Protein AF-0000000086226314 (afdb_homodimer)

Organism: Solanum pennellii (NCBI:txid28526)

Secondary structure (DSSP, 8-state):
---HHHHHHHHHHTHHHHHHHHHHHHHHHHHHHGGGGTT---HHHHHHHHHHHHHHHHHHHHHHHHHHHHHHH-GGGHHHHHHHHHHHHHHHT--TT-S-SSHHHHHTHHHHHHHHHHHHHHHHHHHHHHTTS--TTHHHHHHHHHHHHHHHHHHHHHHHHT-IIIIITT--HHHHHHHHHHHTS-GGGGSSS---HHHHHHHHHHHHHHHGGGGGTPPPBHHHHHHHHHHHTT--HHHHHHHHHHHHHHHHHHHHSSGGGGGSHHHHHHHHHHHHHHHHHHHHHHHHHHH--S----HHHHHHHHHHHHHHHHHHHHHHHHHHT-HHHHHHHHHTTTTSHHHHHHHHHHHTT----HHHHS---EEEE--HHHHHHSPPPHHHHHHHHHTT-HHHHHHHHH-EEEE--HHHHHHHHHHHHHHHHSTT--HHHHHHHHHHHHHSS---S---HHHHHHHHHHHHHHHHHH-------SHHHHHHHHHHHHHHHHHHHHHHHHHH-TTTS----HHHHHHHHHHHHHHHTT-TT--HHHHHHHHHHHHHTT-S-TTSHHHHHHHHHHHHHH-HHHHH-HHHHHHHHHHHHHHHHHHHHHHS-HHHHHHTTTTT-HHHHHHHHHHHHHTSS-----B----HHHHHHH--/---HHHHHHHHHHTHHHHHHHHHHHHHHHHHHHGGGGTT---HHHHHHHHHHHHHHHHHHHHHHHHHHHHHHH-GGGHHHHHHHHHHHHHHHT--TT-S-SSHHHHHTHHHHHHHHHHHHHHHHHHHHHHTTS--TTHHHHHHHHHHHHHHHHHHHHHHHHT-IIIIITT--THHHHHHHHHHSS-GGGGSSS---HHHHHHHHHHHHHHHGGGGGTPPPBHHHHHHHHHHHTT--HHHHHHHHHHHHHHHHHHHHSSGGGGGSHHHHHHHHHHHHHHHHHHHHHHHHHHH--S----HHHHHHHHHHHHHHHHHHHHHHHHHHT-HHHHHHHHHTTTTSHHHHHHHHHHHTT----HHHHS---EEEE--HHHHHHTPPPHHHHHHHHHTT-HHHHHHHHH-EEEE--HHHHHHHHHHHHHHHHSS---HHHHHHHHHHHHHHS---S---HHHHHHHHHHHHHHHHHH-------SHHHHHHHHHHHHHHHHHHHHHHHHHH-TTTS----HHHHHHHHHHHHHHHTT-TT--HHHHHHHHHHHHHTT-S-TTSHHHHHHHHHHHHHH-HHHHS-HHHHHHHHHHHHHHHHHHHHHHS-HHHHHHTTTTT-HHHHHHHHHHHHHTSS-----B---THHHHHHH--

Solvent-accessible surface area (backbone atoms only — not comparable to full-atom values): 67957 Å² total; per-residue (Å²): 125,83,47,69,63,52,51,50,51,47,43,66,73,41,42,68,59,51,49,51,52,48,43,52,48,35,50,53,50,36,58,68,45,39,66,44,47,60,65,45,84,53,54,69,60,45,51,52,43,50,49,31,55,53,42,37,55,47,40,30,56,52,50,42,54,49,44,54,56,42,48,73,74,42,67,91,50,22,48,58,44,27,37,48,30,20,48,30,39,33,46,55,18,55,44,58,62,52,67,31,92,48,63,52,50,17,64,41,28,64,57,55,46,48,51,47,52,50,49,50,53,50,34,48,48,38,45,58,58,22,60,78,44,95,48,87,54,53,64,30,28,52,30,35,36,52,37,9,51,49,36,34,47,48,39,44,49,27,24,39,54,32,7,64,84,62,30,44,61,55,74,51,76,69,52,57,55,50,50,55,57,51,63,66,49,74,78,67,85,68,72,90,60,87,71,51,72,65,54,42,39,46,50,18,47,55,51,39,65,71,40,50,34,41,58,58,66,42,55,44,43,50,66,58,49,51,51,44,40,56,70,50,55,85,53,58,62,68,50,55,52,50,26,26,46,43,34,51,44,34,52,47,32,42,54,24,20,41,46,55,37,54,66,34,69,67,45,37,53,50,50,56,51,38,66,48,26,52,58,49,20,48,50,47,46,52,49,48,64,70,65,43,85,83,66,85,71,57,64,68,59,53,51,49,52,48,48,52,51,52,46,48,52,49,52,50,52,50,49,49,56,54,41,63,51,31,62,47,36,50,37,34,27,57,78,46,37,85,79,41,76,53,22,52,52,47,52,49,37,59,71,63,59,60,82,73,55,58,77,75,49,46,71,53,58,43,40,41,29,29,50,72,66,61,48,28,52,64,53,70,57,67,70,57,47,48,54,32,51,72,66,67,40,46,69,61,51,46,50,59,70,57,44,43,79,37,71,65,48,69,65,57,51,49,48,53,39,50,51,47,45,50,37,52,72,43,80,59,50,44,67,60,49,49,51,42,42,44,46,44,58,46,54,67,42,80,61,80,74,90,60,54,72,54,54,42,52,54,30,49,34,52,27,49,54,36,44,57,52,68,60,63,74,70,87,56,88,49,78,66,43,55,54,38,48,49,38,48,51,49,34,46,51,48,37,20,24,50,48,30,40,47,71,76,37,45,64,43,36,68,56,56,67,62,60,58,54,50,48,50,44,50,49,44,22,63,74,34,58,91,47,73,82,54,50,71,51,52,47,39,50,48,51,50,51,42,46,72,71,58,77,47,56,79,88,36,58,63,36,50,19,44,54,51,42,51,45,49,65,63,37,61,83,36,53,73,37,56,55,60,44,37,49,51,53,31,52,45,47,52,44,50,51,52,49,43,28,48,69,28,47,45,57,36,42,66,62,24,42,71,67,60,36,40,53,46,38,37,52,33,45,39,27,44,62,59,65,58,41,48,85,38,55,57,53,78,72,79,59,64,66,63,56,57,59,68,75,95,125,83,47,70,64,52,50,50,52,46,42,68,73,39,43,69,59,51,49,51,52,48,44,52,48,34,47,52,50,37,58,68,45,40,67,44,49,61,65,44,82,52,55,69,60,45,51,51,44,50,49,31,54,53,43,37,55,47,42,30,55,52,50,40,52,52,42,53,56,41,49,74,72,42,68,91,49,20,50,60,45,29,37,49,29,19,48,28,40,34,46,54,17,54,45,58,62,52,66,31,90,47,61,51,49,16,63,42,27,66,59,54,48,49,51,46,52,51,47,49,52,50,33,48,46,38,44,58,59,24,60,79,45,95,48,88,56,53,66,31,28,51,30,36,36,52,37,9,50,50,36,35,48,47,40,43,51,28,25,41,54,31,8,66,83,62,29,42,62,50,70,64,79,66,50,58,54,48,52,55,56,53,63,64,49,73,78,67,84,67,71,88,59,87,71,50,73,64,54,42,38,45,51,18,48,56,50,37,66,70,39,50,34,41,55,58,65,41,57,46,45,52,66,58,48,52,51,46,41,57,70,50,56,84,54,59,62,69,50,55,52,51,26,26,45,41,33,50,44,34,52,47,31,40,53,23,20,41,47,55,37,55,65,33,69,66,43,38,54,50,49,56,50,40,66,48,27,53,58,49,20,49,51,47,47,53,50,48,62,71,66,43,84,82,66,86,73,57,65,68,58,52,51,49,51,49,47,52,51,52,47,48,51,49,50,51,50,50,48,49,54,56,40,63,51,30,63,47,36,48,35,35,27,55,78,46,39,85,80,42,78,54,21,54,50,48,52,49,37,58,71,62,59,59,82,74,56,57,76,76,48,45,71,53,57,43,40,40,31,30,52,70,65,60,48,28,52,64,54,69,56,67,71,58,46,48,53,31,51,71,64,67,41,45,69,61,50,46,49,59,70,58,44,43,78,40,71,63,47,68,64,55,52,48,48,53,40,49,51,48,43,50,39,54,72,44,80,61,51,47,67,60,48,51,52,41,42,45,47,44,55,46,54,67,41,80,60,80,72,90,60,53,74,56,54,42,52,53,29,49,36,51,27,50,52,35,42,59,51,67,60,62,77,71,86,54,90,49,78,67,42,54,56,38,50,50,37,48,51,49,34,46,51,46,36,18,28,51,48,31,40,46,70,76,36,43,63,43,33,71,54,59,66,62,52,56,55,49,49,49,44,49,49,46,22,64,73,35,57,92,47,72,82,52,52,71,50,52,46,40,50,49,52,52,51,41,47,72,71,59,77,48,56,79,88,37,57,64,37,52,20,46,53,51,42,50,44,47,64,63,37,60,82,34,52,75,37,55,56,60,45,39,49,51,51,32,51,46,48,51,47,50,52,52,48,42,30,47,68,28,46,45,56,35,42,65,62,24,42,73,67,59,34,40,53,46,37,38,51,32,45,40,27,46,63,60,65,58,42,49,85,37,55,57,53,76,71,79,59,65,64,63,57,59,58,66,75,96

Radius of gyration: 33.43 Å; Cα contacts (8 Å, |Δi|>4): 1494; chains: 2; bounding box: 96×109×94 Å

InterPro domains:
  IPR007658 Protein of unknown function DUF594 [PF04578] (577-627)
  IPR025315 Domain of unknown function DUF4220 [PF13968] (50-375)

Structure (mmCIF, N/CA/C/O backbone):
data_AF-0000000086226314-model_v1
#
loop_
_entity.id
_entity.type
_entity.pdbx_description
1 polymer 'Uncharacterized protein LOC107011113'
#
loop_
_atom_site.group_PDB
_atom_site.id
_atom_site.type_symbol
_atom_site.label_atom_id
_atom_site.label_alt_id
_atom_site.label_comp_id
_atom_site.label_asym_id
_atom_site.label_entity_id
_atom_site.label_seq_id
_atom_site.pdbx_PDB_ins_code
_atom_site.Cartn_x
_atom_site.Cartn_y
_atom_site.Cartn_z
_atom_site.occupancy
_atom_site.B_iso_or_equiv
_atom_site.auth_seq_id
_atom_site.auth_comp_id
_atom_site.auth_asym_id
_atom_site.auth_atom_id
_atom_site.pdbx_PDB_model_num
ATOM 1 N N . MET A 1 1 ? 26.391 -35.281 -29.25 1 35.72 1 MET A N 1
ATOM 2 C CA . MET A 1 1 ? 25.438 -34.156 -29.281 1 35.72 1 MET A CA 1
ATOM 3 C C . MET A 1 1 ? 24.062 -34.594 -28.797 1 35.72 1 MET A C 1
ATOM 5 O O . MET A 1 1 ? 23.469 -35.531 -29.375 1 35.72 1 MET A O 1
ATOM 9 N N . MET A 1 2 ? 23.906 -34.531 -27.547 1 51.34 2 MET A N 1
ATOM 10 C CA . MET A 1 2 ? 22.625 -35.031 -27.031 1 51.34 2 MET A CA 1
ATOM 11 C C . MET A 1 2 ? 21.469 -34.438 -27.812 1 51.34 2 MET A C 1
ATOM 13 O O . MET A 1 2 ? 21.406 -33.219 -28.031 1 51.34 2 MET A O 1
ATOM 17 N N . SER A 1 3 ? 20.891 -35.094 -28.641 1 56.91 3 SER A N 1
ATOM 18 C CA . SER A 1 3 ? 19.781 -34.719 -29.516 1 56.91 3 SER A CA 1
ATOM 19 C C . SER A 1 3 ? 18.734 -33.938 -28.734 1 56.91 3 SER A C 1
ATOM 21 O O . SER A 1 3 ? 18.594 -34.094 -27.531 1 56.91 3 SER A O 1
ATOM 23 N N . ILE A 1 4 ? 18.344 -32.812 -29.266 1 61.28 4 ILE A N 1
ATOM 24 C CA . ILE A 1 4 ? 17.266 -31.938 -28.766 1 61.28 4 ILE A CA 1
ATOM 25 C C . ILE A 1 4 ? 16.125 -32.781 -28.234 1 61.28 4 ILE A C 1
ATOM 27 O O . ILE A 1 4 ? 15.531 -32.469 -27.203 1 61.28 4 ILE A O 1
ATOM 31 N N . ASN A 1 5 ? 15.984 -33.875 -28.844 1 64.25 5 ASN A N 1
ATOM 32 C CA . ASN A 1 5 ? 14.922 -34.781 -28.391 1 64.25 5 ASN A CA 1
ATOM 33 C C . ASN A 1 5 ? 15.258 -35.406 -27.047 1 64.25 5 ASN A C 1
ATOM 35 O O . ASN A 1 5 ? 14.375 -35.625 -26.219 1 64.25 5 ASN A O 1
ATOM 39 N N . HIS A 1 6 ? 16.516 -35.625 -26.844 1 65.44 6 HIS A N 1
ATOM 40 C CA . HIS A 1 6 ? 16.922 -36.219 -25.578 1 65.44 6 HIS A CA 1
ATOM 41 C C . HIS A 1 6 ? 16.812 -35.188 -24.453 1 65.44 6 HIS A C 1
ATOM 43 O O . HIS A 1 6 ? 16.422 -35.531 -23.328 1 65.44 6 HIS A O 1
ATOM 49 N N . ILE A 1 7 ? 17.016 -34.031 -24.828 1 63.75 7 ILE A N 1
ATOM 50 C CA . ILE A 1 7 ? 16.922 -32.969 -23.844 1 63.75 7 ILE A CA 1
ATOM 51 C C . ILE A 1 7 ? 15.461 -32.719 -23.484 1 63.75 7 ILE A C 1
ATOM 53 O O . ILE A 1 7 ? 15.125 -32.531 -22.312 1 63.75 7 ILE A O 1
ATOM 57 N N . LYS A 1 8 ? 14.773 -32.75 -24.484 1 68.12 8 LYS A N 1
ATOM 58 C CA . LYS A 1 8 ? 13.344 -32.594 -24.25 1 68.12 8 LYS A CA 1
ATOM 59 C C . LYS A 1 8 ? 12.789 -33.719 -23.422 1 68.12 8 LYS A C 1
ATOM 61 O O . LYS A 1 8 ? 11.977 -33.5 -22.516 1 68.12 8 LYS A O 1
ATOM 66 N N . ALA A 1 9 ? 13.211 -34.906 -23.75 1 68.88 9 ALA A N 1
ATOM 67 C CA . ALA A 1 9 ? 12.75 -36.062 -23 1 68.88 9 ALA A CA 1
ATOM 68 C C . ALA A 1 9 ? 13.234 -36.031 -21.562 1 68.88 9 ALA A C 1
ATOM 70 O O . ALA A 1 9 ? 12.484 -36.344 -20.641 1 68.88 9 ALA A O 1
ATOM 71 N N . ALA A 1 10 ? 14.43 -35.562 -21.453 1 68.25 10 ALA A N 1
ATOM 72 C CA . ALA A 1 10 ? 14.984 -35.438 -20.109 1 68.25 10 ALA A CA 1
ATOM 73 C C . ALA A 1 10 ? 14.266 -34.344 -19.328 1 68.25 10 ALA A C 1
ATOM 75 O O . ALA A 1 10 ? 14 -34.5 -18.141 1 68.25 10 ALA A O 1
ATOM 76 N N . TRP A 1 11 ? 13.922 -33.344 -20.016 1 68.88 11 TRP A N 1
ATOM 77 C CA . TRP A 1 11 ? 13.227 -32.219 -19.375 1 68.88 11 TRP A CA 1
ATOM 78 C C . TRP A 1 11 ? 11.836 -32.656 -18.906 1 68.88 11 TRP A C 1
ATOM 80 O O . TRP A 1 11 ? 11.406 -32.312 -17.812 1 68.88 11 TRP A O 1
ATOM 90 N N . ILE A 1 12 ? 11.281 -33.406 -19.688 1 68.44 12 ILE A N 1
ATOM 91 C CA . ILE A 1 12 ? 9.93 -33.875 -19.359 1 68.44 12 ILE A CA 1
ATOM 92 C C . ILE A 1 12 ? 9.992 -34.844 -18.188 1 68.44 12 ILE A C 1
ATOM 94 O O . ILE A 1 12 ? 9.141 -34.812 -17.281 1 68.44 12 ILE A O 1
ATOM 98 N N . ALA A 1 13 ? 11.078 -35.625 -18.188 1 71.06 13 ALA A N 1
ATOM 99 C CA . ALA A 1 13 ? 11.18 -36.656 -17.156 1 71.06 13 ALA A CA 1
ATOM 100 C C . ALA A 1 13 ? 11.578 -36.031 -15.82 1 71.06 13 ALA A C 1
ATOM 102 O O . ALA A 1 13 ? 11.133 -36.5 -14.766 1 71.06 13 ALA A O 1
ATOM 103 N N . TYR A 1 14 ? 12.352 -34.906 -15.883 1 79.25 14 TYR A N 1
ATOM 104 C CA . TYR A 1 14 ? 12.898 -34.344 -14.648 1 79.25 14 TYR A CA 1
ATOM 105 C C . TYR A 1 14 ? 12.43 -32.906 -14.445 1 79.25 14 TYR A C 1
ATOM 107 O O . TYR A 1 14 ? 13.18 -32.062 -13.945 1 79.25 14 TYR A O 1
ATOM 115 N N . ASN A 1 15 ? 11.211 -32.656 -14.891 1 83.44 15 ASN A N 1
ATOM 116 C CA . ASN A 1 15 ? 10.68 -31.297 -14.844 1 83.44 15 ASN A CA 1
ATOM 117 C C . ASN A 1 15 ? 10.461 -30.828 -13.406 1 83.44 15 ASN A C 1
ATOM 119 O O . ASN A 1 15 ? 10.945 -29.75 -13.016 1 83.44 15 ASN A O 1
ATOM 123 N N . VAL A 1 16 ? 9.875 -31.688 -12.617 1 87.62 16 VAL A N 1
ATOM 124 C CA . VAL A 1 16 ? 9.594 -31.312 -11.234 1 87.62 16 VAL A CA 1
ATOM 125 C C . VAL A 1 16 ? 10.906 -31.156 -10.469 1 87.62 16 VAL A C 1
ATOM 127 O O . VAL A 1 16 ? 11.07 -30.188 -9.719 1 87.62 16 VAL A O 1
ATOM 130 N N . GLN A 1 17 ? 11.844 -32.031 -10.773 1 92.25 17 GLN A N 1
ATOM 131 C CA . GLN A 1 17 ? 13.133 -32 -10.086 1 92.25 17 GLN A CA 1
ATOM 132 C C . GLN A 1 17 ? 13.914 -30.734 -10.422 1 92.25 17 GLN A C 1
ATOM 134 O O . GLN A 1 17 ? 14.477 -30.094 -9.531 1 92.25 17 GLN A O 1
ATOM 139 N N . SER A 1 18 ? 13.883 -30.406 -11.641 1 90.06 18 SER A N 1
ATOM 140 C CA . SER A 1 18 ? 14.609 -29.203 -12.062 1 90.06 18 SER A CA 1
ATOM 141 C C . SER A 1 18 ? 14.016 -27.953 -11.438 1 90.06 18 SER A C 1
ATOM 143 O O . SER A 1 18 ? 14.75 -27.047 -11.016 1 90.06 18 SER A O 1
ATOM 145 N N . PHE A 1 19 ? 12.789 -27.906 -11.32 1 91.56 19 PHE A N 1
ATOM 146 C CA . PHE A 1 19 ? 12.141 -26.734 -10.75 1 91.56 19 PHE A CA 1
ATOM 147 C C . PHE A 1 19 ? 12.352 -26.672 -9.242 1 91.56 19 PHE A C 1
ATOM 149 O O . PHE A 1 19 ? 12.453 -25.594 -8.656 1 91.56 19 PHE A O 1
ATOM 156 N N . CYS A 1 20 ? 12.43 -27.828 -8.633 1 94.5 20 CYS A N 1
ATOM 157 C CA . CYS A 1 20 ? 12.719 -27.859 -7.199 1 94.5 20 CYS A CA 1
ATOM 158 C C . CYS A 1 20 ? 14.109 -27.297 -6.918 1 94.5 20 CYS A C 1
ATOM 160 O O . CYS A 1 20 ? 14.289 -26.516 -5.977 1 94.5 20 CYS A O 1
ATOM 162 N N . ILE A 1 21 ? 15.016 -27.641 -7.789 1 94.12 21 ILE A N 1
ATOM 163 C CA . ILE A 1 21 ? 16.375 -27.125 -7.645 1 94.12 21 ILE A CA 1
ATOM 164 C C . ILE A 1 21 ? 16.375 -25.609 -7.879 1 94.12 21 ILE A C 1
ATOM 166 O O . ILE A 1 21 ? 17.062 -24.859 -7.168 1 94.12 21 ILE A O 1
ATOM 170 N N . LEU A 1 22 ? 15.617 -25.219 -8.828 1 92.75 22 LEU A N 1
ATOM 171 C CA . LEU A 1 22 ? 15.516 -23.781 -9.117 1 92.75 22 LEU A CA 1
ATOM 172 C C . LEU A 1 22 ? 14.93 -23.031 -7.934 1 92.75 22 LEU A C 1
ATOM 174 O O . LEU A 1 22 ? 15.406 -21.938 -7.594 1 92.75 22 LEU A O 1
ATOM 178 N N . SER A 1 23 ? 13.961 -23.578 -7.402 1 95.06 23 SER A N 1
ATOM 179 C CA . SER A 1 23 ? 13.359 -22.938 -6.238 1 95.06 23 SER A CA 1
ATOM 180 C C . SER A 1 23 ? 14.367 -22.797 -5.098 1 95.06 23 SER A C 1
ATOM 182 O O . SER A 1 23 ? 14.445 -21.75 -4.453 1 95.06 23 SER A O 1
ATOM 184 N N . LEU A 1 24 ? 15.125 -23.859 -4.855 1 95.88 24 LEU A N 1
ATOM 185 C CA . LEU A 1 24 ? 16.156 -23.797 -3.828 1 95.88 24 LEU A CA 1
ATOM 186 C C . LEU A 1 24 ? 17.188 -22.734 -4.156 1 95.88 24 LEU A C 1
ATOM 188 O O . LEU A 1 24 ? 17.625 -22 -3.27 1 95.88 24 LEU A O 1
ATOM 192 N N . PHE A 1 25 ? 17.469 -22.641 -5.363 1 95.19 25 PHE A N 1
ATOM 193 C CA . PHE A 1 25 ? 18.453 -21.656 -5.809 1 95.19 25 PHE A CA 1
ATOM 194 C C . PHE A 1 25 ? 17.922 -20.25 -5.586 1 95.19 25 PHE A C 1
ATOM 196 O O . PHE A 1 25 ? 18.672 -19.375 -5.129 1 95.19 25 PHE A O 1
ATOM 203 N N . ILE A 1 26 ? 16.75 -20.031 -5.871 1 94.5 26 ILE A N 1
ATOM 204 C CA . ILE A 1 26 ? 16.141 -18.719 -5.703 1 94.5 26 ILE A CA 1
ATOM 205 C C . ILE A 1 26 ? 16.141 -18.344 -4.223 1 94.5 26 ILE A C 1
ATOM 207 O O . ILE A 1 26 ? 16.438 -17.188 -3.867 1 94.5 26 ILE A O 1
ATOM 211 N N . GLN A 1 27 ? 15.844 -19.281 -3.408 1 94.38 27 GLN A N 1
ATOM 212 C CA . GLN A 1 27 ? 15.852 -19.031 -1.972 1 94.38 27 GLN A CA 1
ATOM 213 C C . GLN A 1 27 ? 17.25 -18.656 -1.481 1 94.38 27 GLN A C 1
ATOM 215 O O . GLN A 1 27 ? 17.406 -17.75 -0.667 1 94.38 27 GLN A O 1
ATOM 220 N N . ALA A 1 28 ? 18.172 -19.344 -1.977 1 93.31 28 ALA A N 1
ATOM 221 C CA . ALA A 1 28 ? 19.562 -19.062 -1.597 1 93.31 28 ALA A CA 1
ATOM 222 C C . ALA A 1 28 ? 20 -17.688 -2.084 1 93.31 28 ALA A C 1
ATOM 224 O O . ALA A 1 28 ? 20.641 -16.938 -1.345 1 93.31 28 ALA A O 1
ATOM 225 N N . LEU A 1 29 ? 19.625 -17.406 -3.275 1 92.19 29 LEU A N 1
ATOM 226 C CA . LEU A 1 29 ? 19.969 -16.109 -3.85 1 92.19 29 LEU A CA 1
ATOM 227 C C . LEU A 1 29 ? 19.328 -14.977 -3.047 1 92.19 29 LEU A C 1
ATOM 229 O O . LEU A 1 29 ? 19.984 -13.969 -2.766 1 92.19 29 LEU A O 1
ATOM 233 N N . LEU A 1 30 ? 18.141 -15.125 -2.699 1 91.69 30 LEU A N 1
ATOM 234 C CA . LEU A 1 30 ? 17.438 -14.094 -1.934 1 91.69 30 LEU A CA 1
ATOM 235 C C . LEU A 1 30 ? 18.078 -13.914 -0.56 1 91.69 30 LEU A C 1
ATOM 237 O O . LEU A 1 30 ? 18.234 -12.781 -0.092 1 91.69 30 LEU A O 1
ATOM 241 N N . LEU A 1 31 ? 18.453 -14.945 0.063 1 90.31 31 LEU A N 1
ATOM 242 C CA . LEU A 1 31 ? 19.094 -14.883 1.375 1 90.31 31 LEU A CA 1
ATOM 243 C C . LEU A 1 31 ? 20.406 -14.125 1.308 1 90.31 31 LEU A C 1
ATOM 245 O O . LEU A 1 31 ? 20.719 -13.336 2.199 1 90.31 31 LEU A O 1
ATOM 249 N N . LEU A 1 32 ? 21.094 -14.281 0.248 1 86.19 32 LEU A N 1
ATOM 250 C CA . LEU A 1 32 ? 22.406 -13.68 0.12 1 86.19 32 LEU A CA 1
ATOM 251 C C . LEU A 1 32 ? 22.312 -12.227 -0.327 1 86.19 32 LEU A C 1
ATOM 253 O O . LEU A 1 32 ? 23.109 -11.383 0.097 1 86.19 32 LEU A O 1
ATOM 257 N N . LEU A 1 33 ? 21.281 -11.93 -1.077 1 86.19 33 LEU A N 1
ATOM 258 C CA . LEU A 1 33 ? 21.219 -10.609 -1.691 1 86.19 33 LEU A CA 1
ATOM 259 C C . LEU A 1 33 ? 20.359 -9.664 -0.86 1 86.19 33 LEU A C 1
ATOM 261 O O . LEU A 1 33 ? 20.531 -8.445 -0.916 1 86.19 33 LEU A O 1
ATOM 265 N N . ALA A 1 34 ? 19.484 -10.102 -0.115 1 85.69 34 ALA A N 1
ATOM 266 C CA . ALA A 1 34 ? 18.5 -9.281 0.586 1 85.69 34 ALA A CA 1
ATOM 267 C C . ALA A 1 34 ? 19.172 -8.297 1.534 1 85.69 34 ALA A C 1
ATOM 269 O O . ALA A 1 34 ? 18.781 -7.133 1.614 1 85.69 34 ALA A O 1
ATOM 270 N N . PRO A 1 35 ? 20.266 -8.672 2.189 1 79 35 PRO A N 1
ATOM 271 C CA . PRO A 1 35 ? 20.891 -7.734 3.125 1 79 35 PRO A CA 1
ATOM 272 C C . PRO A 1 35 ? 21.531 -6.547 2.422 1 79 35 PRO A C 1
ATOM 274 O O . PRO A 1 35 ? 21.797 -5.52 3.053 1 79 35 PRO A O 1
ATOM 277 N N . PHE A 1 36 ? 21.719 -6.648 1.149 1 78.75 36 PHE A N 1
ATOM 278 C CA . PHE A 1 36 ? 22.328 -5.555 0.403 1 78.75 36 PHE A CA 1
ATOM 279 C C . PHE A 1 36 ? 21.344 -4.406 0.219 1 78.75 36 PHE A C 1
ATOM 281 O O . PHE A 1 36 ? 21.75 -3.293 -0.136 1 78.75 36 PHE A O 1
ATOM 288 N N . ARG A 1 37 ? 20.188 -4.578 0.594 1 80.31 37 ARG A N 1
ATOM 289 C CA . ARG A 1 37 ? 19.188 -3.518 0.49 1 80.31 37 ARG A CA 1
ATOM 290 C C . ARG A 1 37 ? 19.5 -2.377 1.453 1 80.31 37 ARG A C 1
ATOM 292 O O . ARG A 1 37 ? 19.172 -1.22 1.181 1 80.31 37 ARG A O 1
ATOM 299 N N . LYS A 1 38 ? 20.172 -2.715 2.488 1 75.56 38 LYS A N 1
ATOM 300 C CA . LYS A 1 38 ? 20.516 -1.712 3.496 1 75.56 38 LYS A CA 1
ATOM 301 C C . LYS A 1 38 ? 21.797 -0.963 3.123 1 75.56 38 LYS A C 1
ATOM 303 O O . LYS A 1 38 ? 22.016 0.161 3.578 1 75.56 38 LYS A O 1
ATOM 308 N N . ARG A 1 39 ? 22.578 -1.625 2.299 1 69.5 39 ARG A N 1
ATOM 309 C CA . ARG A 1 39 ? 23.938 -1.115 2.139 1 69.5 39 ARG A CA 1
ATOM 310 C C . ARG A 1 39 ? 24.109 -0.445 0.78 1 69.5 39 ARG A C 1
ATOM 312 O O . ARG A 1 39 ? 25.016 0.377 0.599 1 69.5 39 ARG A O 1
ATOM 319 N N . THR A 1 40 ? 23.312 -1.017 -0.146 1 64.88 40 THR A N 1
ATOM 320 C CA . THR A 1 40 ? 23.594 -0.511 -1.484 1 64.88 40 THR A CA 1
ATOM 321 C C . THR A 1 40 ? 22.406 0.27 -2.029 1 64.88 40 THR A C 1
ATOM 323 O O . THR A 1 40 ? 21.25 -0.04 -1.709 1 64.88 40 THR A O 1
ATOM 326 N N . GLY A 1 41 ? 22.75 1.367 -2.568 1 66.69 41 GLY A N 1
ATOM 327 C CA . GLY A 1 41 ? 21.75 2.148 -3.27 1 66.69 41 GLY A CA 1
ATOM 328 C C . GLY A 1 41 ? 21.641 1.788 -4.738 1 66.69 41 GLY A C 1
ATOM 329 O O . GLY A 1 41 ? 20.969 2.484 -5.504 1 66.69 41 GLY A O 1
ATOM 330 N N . SER A 1 42 ? 22.312 0.64 -5.109 1 72.25 42 SER A N 1
ATOM 331 C CA . SER A 1 42 ? 22.266 0.297 -6.527 1 72.25 42 SER A CA 1
ATOM 332 C C . SER A 1 42 ? 20.875 -0.166 -6.938 1 72.25 42 SER A C 1
ATOM 334 O O . SER A 1 42 ? 20.359 -1.151 -6.406 1 72.25 42 SER A O 1
ATOM 336 N N . LYS A 1 43 ? 20.359 0.443 -7.902 1 76.81 43 LYS A N 1
ATOM 337 C CA . LYS A 1 43 ? 19 0.124 -8.352 1 76.81 43 LYS A CA 1
ATOM 338 C C . LYS A 1 43 ? 18.984 -1.18 -9.141 1 76.81 43 LYS A C 1
ATOM 340 O O . LYS A 1 43 ? 18 -1.92 -9.102 1 76.81 43 LYS A O 1
ATOM 345 N N . ILE A 1 44 ? 20.094 -1.424 -9.875 1 79.19 44 ILE A N 1
ATOM 346 C CA . ILE A 1 44 ? 20.125 -2.652 -10.656 1 79.19 44 ILE A CA 1
ATOM 347 C C . ILE A 1 44 ? 20.125 -3.861 -9.727 1 79.19 44 ILE A C 1
ATOM 349 O O . ILE A 1 44 ? 19.422 -4.84 -9.969 1 79.19 44 ILE A O 1
ATOM 353 N N . LEU A 1 45 ? 20.891 -3.736 -8.711 1 82.56 45 LEU A N 1
ATOM 354 C CA . LEU A 1 45 ? 20.891 -4.82 -7.738 1 82.56 45 LEU A CA 1
ATOM 355 C C . LEU A 1 45 ? 19.531 -4.969 -7.078 1 82.56 45 LEU A C 1
ATOM 357 O O . LEU A 1 45 ? 19.078 -6.09 -6.824 1 82.56 45 LEU A O 1
ATOM 361 N N . MET A 1 46 ? 18.859 -3.92 -6.98 1 85 46 MET A N 1
ATOM 362 C CA . MET A 1 46 ? 17.547 -3.955 -6.332 1 85 46 MET A CA 1
ATOM 363 C C . MET A 1 46 ? 16.516 -4.621 -7.23 1 85 46 MET A C 1
ATOM 365 O O . MET A 1 46 ? 15.609 -5.297 -6.742 1 85 46 MET A O 1
ATOM 369 N N . VAL A 1 47 ? 16.719 -4.449 -8.5 1 85 47 VAL A N 1
ATOM 370 C CA . VAL A 1 47 ? 15.82 -5.113 -9.438 1 85 47 VAL A CA 1
ATOM 371 C C . VAL A 1 47 ? 16.031 -6.625 -9.359 1 85 47 VAL A C 1
ATOM 373 O O . VAL A 1 47 ? 15.062 -7.395 -9.398 1 85 47 VAL A O 1
ATOM 376 N N . PHE A 1 48 ? 17.234 -6.992 -9.18 1 87.12 48 PHE A N 1
ATOM 377 C CA . PHE A 1 48 ? 17.531 -8.414 -9.062 1 87.12 48 PHE A CA 1
ATOM 378 C C . PHE A 1 48 ? 16.969 -8.984 -7.766 1 87.12 48 PHE A C 1
ATOM 380 O O . PHE A 1 48 ? 16.391 -10.07 -7.754 1 87.12 48 PHE A O 1
ATOM 387 N N . VAL A 1 49 ? 17.141 -8.25 -6.742 1 89.44 49 VAL A N 1
ATOM 388 C CA . VAL A 1 49 ? 16.625 -8.703 -5.457 1 89.44 49 VAL A CA 1
ATOM 389 C C . VAL A 1 49 ? 15.102 -8.773 -5.508 1 89.44 49 VAL A C 1
ATOM 391 O O . VAL A 1 49 ? 14.5 -9.734 -5.023 1 89.44 49 VAL A O 1
ATOM 394 N N . TRP A 1 50 ? 14.562 -7.824 -6.094 1 90.5 50 TRP A N 1
ATOM 395 C CA . TRP A 1 50 ? 13.109 -7.785 -6.227 1 90.5 50 TRP A CA 1
ATOM 396 C C . TRP A 1 50 ? 12.609 -8.961 -7.055 1 90.5 50 TRP A C 1
ATOM 398 O O . TRP A 1 50 ? 11.602 -9.594 -6.707 1 90.5 50 TRP A O 1
ATOM 408 N N . SER A 1 51 ? 13.336 -9.273 -8.125 1 88.81 51 SER A N 1
ATOM 409 C CA . SER A 1 51 ? 12.953 -10.406 -8.969 1 88.81 51 SER A CA 1
ATOM 410 C C . SER A 1 51 ? 13.055 -11.719 -8.195 1 88.81 51 SER A C 1
ATOM 412 O O . SER A 1 51 ? 12.188 -12.586 -8.32 1 88.81 51 SER A O 1
ATOM 414 N N . ALA A 1 52 ? 14.055 -11.828 -7.488 1 91.38 52 ALA A N 1
ATOM 415 C CA . ALA A 1 52 ? 14.211 -13.023 -6.664 1 91.38 52 ALA A CA 1
ATOM 416 C C . ALA A 1 52 ? 13.102 -13.117 -5.621 1 91.38 52 ALA A C 1
ATOM 418 O O . ALA A 1 52 ? 12.578 -14.195 -5.355 1 91.38 52 ALA A O 1
ATOM 419 N N . TYR A 1 53 ? 12.75 -12.023 -5.102 1 92.56 53 TYR A N 1
ATOM 420 C CA . TYR A 1 53 ? 11.68 -11.953 -4.113 1 92.56 53 TYR A CA 1
ATOM 421 C C . TYR A 1 53 ? 10.344 -12.383 -4.719 1 92.56 53 TYR A C 1
ATOM 423 O O . TYR A 1 53 ? 9.602 -13.148 -4.105 1 92.56 53 TYR A O 1
ATOM 431 N N . MET A 1 54 ? 10.094 -11.977 -5.883 1 91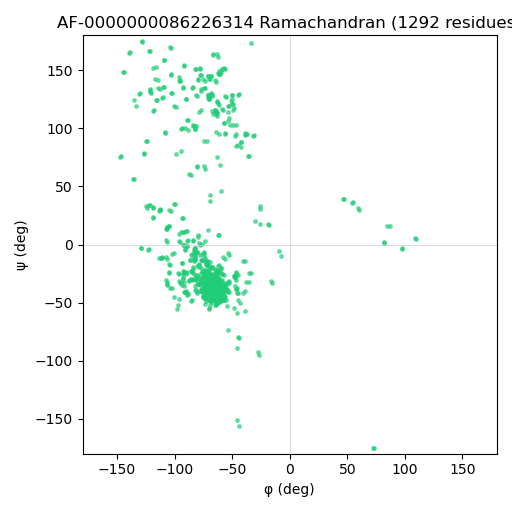.19 54 MET A N 1
ATOM 432 C CA . MET A 1 54 ? 8.852 -12.344 -6.562 1 91.19 54 MET A CA 1
ATOM 433 C C . MET A 1 54 ? 8.867 -13.812 -6.961 1 91.19 54 MET A C 1
ATOM 435 O O . MET A 1 54 ? 7.871 -14.516 -6.785 1 91.19 54 MET A O 1
ATOM 439 N N . ALA A 1 55 ? 9.977 -14.211 -7.398 1 90.69 55 ALA A N 1
ATOM 440 C CA . ALA A 1 55 ? 10.102 -15.594 -7.844 1 90.69 55 ALA A CA 1
ATOM 441 C C . ALA A 1 55 ? 10.008 -16.562 -6.664 1 90.69 55 ALA A C 1
ATOM 443 O O . ALA A 1 55 ? 9.547 -17.688 -6.816 1 90.69 55 ALA A O 1
ATOM 444 N N . ALA A 1 56 ? 10.43 -16.109 -5.586 1 92 56 ALA A N 1
ATOM 445 C CA . ALA A 1 56 ? 10.438 -16.969 -4.402 1 92 56 ALA A CA 1
ATOM 446 C C . ALA A 1 56 ? 9.023 -17.359 -3.996 1 92 56 ALA A C 1
ATOM 448 O O . ALA A 1 56 ? 8.812 -18.422 -3.416 1 92 56 ALA A O 1
ATOM 449 N N . ASP A 1 57 ? 8.055 -16.547 -4.254 1 88.75 57 ASP A N 1
ATOM 450 C CA . ASP A 1 57 ? 6.664 -16.875 -3.957 1 88.75 57 ASP A CA 1
ATOM 451 C C . ASP A 1 57 ? 6.016 -17.625 -5.117 1 88.75 57 ASP A C 1
ATOM 453 O O . ASP A 1 57 ? 5.219 -18.531 -4.898 1 88.75 57 ASP A O 1
ATOM 457 N N . TRP A 1 58 ? 6.438 -17.359 -6.242 1 87.44 58 TRP A N 1
ATOM 458 C CA . TRP A 1 58 ? 5.805 -17.922 -7.434 1 87.44 58 TRP A CA 1
ATOM 459 C C . TRP A 1 58 ? 6.309 -19.328 -7.699 1 87.44 58 TRP A C 1
ATOM 461 O O . TRP A 1 58 ? 5.535 -20.203 -8.094 1 87.44 58 TRP A O 1
ATOM 471 N N . ALA A 1 59 ? 7.527 -19.562 -7.496 1 90.19 59 ALA A N 1
ATOM 472 C CA . ALA A 1 59 ? 8.133 -20.844 -7.848 1 90.19 59 ALA A CA 1
ATOM 473 C C . ALA A 1 59 ? 7.52 -21.984 -7.043 1 90.19 59 ALA A C 1
ATOM 475 O O . ALA A 1 59 ? 7.047 -22.969 -7.613 1 90.19 59 ALA A O 1
ATOM 476 N N . PRO A 1 60 ? 7.453 -21.828 -5.754 1 93.69 60 PRO A N 1
ATOM 477 C CA . PRO A 1 60 ? 6.855 -22.938 -4.996 1 93.69 60 PRO A CA 1
ATOM 478 C C . PRO A 1 60 ? 5.402 -23.203 -5.391 1 93.69 60 PRO A C 1
ATOM 480 O O . PRO A 1 60 ? 4.98 -24.359 -5.461 1 93.69 60 PRO A O 1
ATOM 483 N N . ALA A 1 61 ? 4.688 -22.203 -5.602 1 88.94 61 ALA A N 1
ATOM 484 C CA . ALA A 1 61 ? 3.299 -22.391 -6.012 1 88.94 61 ALA A CA 1
ATOM 485 C C . ALA A 1 61 ? 3.215 -23.094 -7.363 1 88.94 61 ALA A C 1
ATOM 487 O O . ALA A 1 61 ? 2.385 -23.984 -7.559 1 88.94 61 ALA A O 1
ATOM 488 N N . PHE A 1 62 ? 4.066 -22.766 -8.227 1 87.25 62 PHE A N 1
ATOM 489 C CA . PHE A 1 62 ? 4.125 -23.375 -9.555 1 87.25 62 PHE A CA 1
ATOM 490 C C . PHE A 1 62 ? 4.496 -24.859 -9.453 1 87.25 62 PHE A C 1
ATOM 492 O O . PHE A 1 62 ? 3.861 -25.703 -10.086 1 87.25 62 PHE A O 1
ATOM 499 N N . ILE A 1 63 ? 5.438 -25.125 -8.703 1 92.06 63 ILE A N 1
ATOM 500 C CA . ILE A 1 63 ? 5.938 -26.484 -8.547 1 92.06 63 ILE A CA 1
ATOM 501 C C . ILE A 1 63 ? 4.883 -27.359 -7.867 1 92.06 63 ILE A C 1
ATOM 503 O O . ILE A 1 63 ? 4.684 -28.516 -8.242 1 92.06 63 ILE A O 1
ATOM 507 N N . LEU A 1 64 ? 4.27 -26.766 -6.852 1 92 64 LEU A N 1
ATOM 508 C CA . LEU A 1 64 ? 3.229 -27.5 -6.152 1 92 64 LEU A CA 1
ATOM 509 C C . LEU A 1 64 ? 2.105 -27.906 -7.105 1 92 64 LEU A C 1
ATOM 511 O O . LEU A 1 64 ? 1.594 -29.016 -7.039 1 92 64 LEU A O 1
ATOM 515 N N . ASN A 1 65 ? 1.81 -27.047 -7.941 1 85.31 65 ASN A N 1
ATOM 516 C CA . ASN A 1 65 ? 0.792 -27.359 -8.938 1 85.31 65 ASN A CA 1
ATOM 517 C C . ASN A 1 65 ? 1.255 -28.469 -9.891 1 85.31 65 ASN A C 1
ATOM 519 O O . ASN A 1 65 ? 0.464 -29.312 -10.281 1 85.31 65 ASN A O 1
ATOM 523 N N . LEU A 1 66 ? 2.467 -28.422 -10.227 1 86.19 66 LEU A N 1
ATOM 524 C CA . LEU A 1 66 ? 3.037 -29.484 -11.055 1 86.19 66 LEU A CA 1
ATOM 525 C C . LEU A 1 66 ? 2.986 -30.828 -10.336 1 86.19 66 LEU A C 1
ATOM 527 O O . LEU A 1 66 ? 2.637 -31.844 -10.938 1 86.19 66 LEU A O 1
ATOM 531 N N . ILE A 1 67 ? 3.271 -30.734 -9.094 1 90.25 67 ILE A N 1
ATOM 532 C CA . ILE A 1 67 ? 3.299 -31.953 -8.281 1 90.25 67 ILE A CA 1
ATOM 533 C C . ILE A 1 67 ? 1.891 -32.531 -8.172 1 90.25 67 ILE A C 1
ATOM 535 O O . ILE A 1 67 ? 1.7 -33.75 -8.258 1 90.25 67 ILE A O 1
ATOM 539 N N . ILE A 1 68 ? 0.939 -31.703 -7.969 1 85 68 ILE A N 1
ATOM 540 C CA . ILE A 1 68 ? -0.446 -32.156 -7.863 1 85 68 ILE A CA 1
ATOM 541 C C . ILE A 1 68 ? -0.851 -32.906 -9.133 1 85 68 ILE A C 1
ATOM 543 O O . ILE A 1 68 ? -1.465 -33.969 -9.07 1 85 68 ILE A O 1
ATOM 547 N N . ASN A 1 69 ? -0.417 -32.469 -10.211 1 79.88 69 ASN A N 1
ATOM 548 C CA . ASN A 1 69 ? -0.787 -33.062 -11.492 1 79.88 69 ASN A CA 1
ATOM 549 C C . ASN A 1 69 ? -0.047 -34.375 -11.734 1 79.88 69 ASN A C 1
ATOM 551 O O . ASN A 1 69 ? -0.632 -35.312 -12.227 1 79.88 69 ASN A O 1
ATOM 555 N N . TYR A 1 70 ? 1.185 -34.344 -11.375 1 80.88 70 TYR A N 1
ATOM 556 C CA . TYR A 1 70 ? 1.978 -35.562 -11.586 1 80.88 70 TYR A CA 1
ATOM 557 C C . TYR A 1 70 ? 1.568 -36.656 -10.617 1 80.88 70 TYR A C 1
ATOM 559 O O . TYR A 1 70 ? 1.641 -37.844 -10.945 1 80.88 70 TYR A O 1
ATOM 567 N N . SER A 1 71 ? 1.194 -36.281 -9.43 1 80.62 71 SER A N 1
ATOM 568 C CA . SER A 1 71 ? 0.796 -37.281 -8.422 1 80.62 71 SER A CA 1
ATOM 569 C C . SER A 1 71 ? -0.462 -38.031 -8.852 1 80.62 71 SER A C 1
ATOM 571 O O . SER A 1 71 ? -0.694 -39.156 -8.414 1 80.62 71 SER A O 1
ATOM 573 N N . LYS A 1 72 ? -1.181 -37.438 -9.719 1 74.81 72 LYS A N 1
ATOM 574 C CA . LYS A 1 72 ? -2.393 -38.094 -10.219 1 74.81 72 LYS A CA 1
ATOM 575 C C . LYS A 1 72 ? -2.068 -39.094 -11.312 1 74.81 72 LYS A C 1
ATOM 577 O O . LYS A 1 72 ? -2.797 -40.062 -11.492 1 74.81 72 LYS A O 1
ATOM 582 N N . THR A 1 73 ? -0.984 -38.844 -12.031 1 71.31 73 THR A N 1
ATOM 583 C CA . THR A 1 73 ? -0.671 -39.688 -13.188 1 71.31 73 THR A CA 1
ATOM 584 C C . THR A 1 73 ? 0.452 -40.656 -12.867 1 71.31 73 THR A C 1
ATOM 586 O O . THR A 1 73 ? 0.49 -41.781 -13.406 1 71.31 73 THR A O 1
ATOM 589 N N . ARG A 1 74 ? 1.46 -40.25 -12.086 1 74.06 74 ARG A N 1
ATOM 590 C CA . ARG A 1 74 ? 2.623 -41.094 -11.781 1 74.06 74 ARG A CA 1
ATOM 591 C C . ARG A 1 74 ? 2.58 -41.562 -10.336 1 74.06 74 ARG A C 1
ATOM 593 O O . ARG A 1 74 ? 3.119 -40.938 -9.438 1 74.06 74 ARG A O 1
ATOM 600 N N . HIS A 1 75 ? 2.137 -42.594 -10.156 1 73.69 75 HIS A N 1
ATOM 601 C CA . HIS A 1 75 ? 1.957 -43.156 -8.82 1 73.69 75 HIS A CA 1
ATOM 602 C C . HIS A 1 75 ? 3.275 -43.688 -8.266 1 73.69 75 HIS A C 1
ATOM 604 O O . HIS A 1 75 ? 3.424 -43.844 -7.047 1 73.69 75 HIS A O 1
ATOM 610 N N . ASP A 1 76 ? 4.281 -43.906 -9.156 1 76.44 76 ASP A N 1
ATOM 611 C CA . ASP A 1 76 ? 5.551 -44.5 -8.734 1 76.44 76 ASP A CA 1
ATOM 612 C C . ASP A 1 76 ? 6.34 -43.5 -7.859 1 76.44 76 ASP A C 1
ATOM 614 O O . ASP A 1 76 ? 7.176 -43.938 -7.055 1 76.44 76 ASP A O 1
ATOM 618 N N . LYS A 1 77 ? 6.148 -42.25 -7.938 1 86 77 LYS A N 1
ATOM 619 C CA . LYS A 1 77 ? 6.934 -41.25 -7.211 1 86 77 LYS A CA 1
ATOM 620 C C . LYS A 1 77 ? 6.047 -40.438 -6.277 1 86 77 LYS A C 1
ATOM 622 O O . LYS A 1 77 ? 6.41 -39.312 -5.891 1 86 77 LYS A O 1
ATOM 627 N N . ALA A 1 78 ? 4.945 -41 -5.891 1 86.25 78 ALA A N 1
ATOM 628 C CA . ALA A 1 78 ? 3.951 -40.281 -5.117 1 86.25 78 ALA A CA 1
ATOM 629 C C . ALA A 1 78 ? 4.492 -39.906 -3.742 1 86.25 78 ALA A C 1
ATOM 631 O O . ALA A 1 78 ? 4.234 -38.781 -3.244 1 86.25 78 ALA A O 1
ATOM 632 N N . GLU A 1 79 ? 5.277 -40.781 -3.172 1 90.31 79 GLU A N 1
ATOM 633 C CA . GLU A 1 79 ? 5.812 -40.531 -1.835 1 90.31 79 GLU A CA 1
ATOM 634 C C . GLU A 1 79 ? 6.809 -39.375 -1.842 1 90.31 79 GLU A C 1
ATOM 636 O O . GLU A 1 79 ? 6.73 -38.469 -1.005 1 90.31 79 GLU A O 1
ATOM 641 N N . LEU A 1 80 ? 7.688 -39.406 -2.783 1 92.06 80 LEU A N 1
ATOM 642 C CA . LEU A 1 80 ? 8.68 -38.344 -2.881 1 92.06 80 LEU A CA 1
ATOM 643 C C . LEU A 1 80 ? 8.031 -37.031 -3.277 1 92.06 80 LEU A C 1
ATOM 645 O O . LEU A 1 80 ? 8.406 -35.969 -2.771 1 92.06 80 LEU A O 1
ATOM 649 N N . MET A 1 81 ? 7.094 -37.125 -4.09 1 92.81 81 MET A N 1
ATOM 650 C CA . MET A 1 81 ? 6.391 -35.906 -4.52 1 92.81 81 MET A CA 1
ATOM 651 C C . MET A 1 81 ? 5.672 -35.25 -3.344 1 92.81 81 MET A C 1
ATOM 653 O O . MET A 1 81 ? 5.617 -34.031 -3.252 1 92.81 81 MET A O 1
ATOM 657 N N . SER A 1 82 ? 5.129 -36.062 -2.551 1 93.94 82 SER A N 1
ATOM 658 C CA . SER A 1 82 ? 4.484 -35.531 -1.355 1 93.94 82 SER A CA 1
ATOM 659 C C . SER A 1 82 ? 5.488 -34.812 -0.456 1 93.94 82 SER A C 1
ATOM 661 O O . SER A 1 82 ? 5.199 -33.75 0.083 1 93.94 82 SER A O 1
ATOM 663 N N . LEU A 1 83 ? 6.645 -35.406 -0.31 1 96.12 83 LEU A N 1
ATOM 664 C CA . LEU A 1 83 ? 7.695 -34.781 0.486 1 96.12 83 LEU A CA 1
ATOM 665 C C . LEU A 1 83 ? 8.156 -33.5 -0.152 1 96.12 83 LEU A C 1
ATOM 667 O O . LEU A 1 83 ? 8.375 -32.5 0.546 1 96.12 83 LEU A O 1
ATOM 671 N N . TRP A 1 84 ? 8.273 -33.5 -1.428 1 96.75 84 TRP A N 1
ATOM 672 C CA . TRP A 1 84 ? 8.68 -32.281 -2.127 1 96.75 84 TRP A CA 1
ATOM 673 C C . TRP A 1 84 ? 7.613 -31.203 -2.018 1 96.75 84 TRP A C 1
ATOM 675 O O . TRP A 1 84 ? 7.93 -30.016 -1.944 1 96.75 84 TRP A O 1
ATOM 685 N N . ALA A 1 85 ? 6.359 -31.562 -2.043 1 96.5 85 ALA A N 1
ATOM 686 C CA . ALA A 1 85 ? 5.277 -30.609 -1.84 1 96.5 85 ALA A CA 1
ATOM 687 C C . ALA A 1 85 ? 5.41 -29.906 -0.488 1 96.5 85 ALA A C 1
ATOM 689 O O . ALA A 1 85 ? 5.227 -28.703 -0.386 1 96.5 85 ALA A O 1
ATOM 690 N N . SER A 1 86 ? 5.746 -30.703 0.458 1 96.94 86 SER A N 1
ATOM 691 C CA . SER A 1 86 ? 5.957 -30.109 1.78 1 96.94 86 SER A CA 1
ATOM 692 C C . SER A 1 86 ? 7.168 -29.188 1.792 1 96.94 86 SER A C 1
ATOM 694 O O . SER A 1 86 ? 7.164 -28.156 2.469 1 96.94 86 SER A O 1
ATOM 696 N N . CYS A 1 87 ? 8.133 -29.547 1.019 1 97.44 87 CYS A N 1
ATOM 697 C CA . CYS A 1 87 ? 9.297 -28.672 0.897 1 97.44 87 CYS A CA 1
ATOM 698 C C . CYS A 1 87 ? 8.93 -27.359 0.23 1 97.44 87 CYS A C 1
ATOM 700 O O . CYS A 1 87 ? 9.484 -26.312 0.571 1 97.44 87 CYS A O 1
ATOM 702 N N . MET A 1 88 ? 8 -27.438 -0.69 1 97 88 MET A N 1
ATOM 703 C CA . MET A 1 88 ? 7.57 -26.203 -1.353 1 97 88 MET A CA 1
ATOM 704 C C . MET A 1 88 ? 6.805 -25.312 -0.387 1 97 88 MET A C 1
ATOM 706 O O . MET A 1 88 ? 6.898 -24.078 -0.47 1 97 88 MET A O 1
ATOM 710 N N . LEU A 1 89 ? 6.082 -25.938 0.492 1 96.5 89 LEU A N 1
ATOM 711 C CA . LEU A 1 89 ? 5.438 -25.156 1.544 1 96.5 89 LEU A CA 1
ATOM 712 C C . LEU A 1 89 ? 6.473 -24.453 2.41 1 96.5 89 LEU A C 1
ATOM 714 O O . LEU A 1 89 ? 6.293 -23.297 2.779 1 96.5 89 LEU A O 1
ATOM 718 N N . LEU A 1 90 ? 7.504 -25.141 2.654 1 96.12 90 LEU A N 1
ATOM 719 C CA . LEU A 1 90 ? 8.602 -24.578 3.424 1 96.12 90 LEU A CA 1
ATOM 720 C C . LEU A 1 90 ? 9.242 -23.406 2.676 1 96.12 90 LEU A C 1
ATOM 722 O O . LEU A 1 90 ? 9.547 -22.375 3.275 1 96.12 90 LEU A O 1
ATOM 726 N N . HIS A 1 91 ? 9.406 -23.562 1.393 1 95.88 91 HIS A N 1
ATOM 727 C CA . HIS A 1 91 ? 9.992 -22.516 0.575 1 95.88 91 HIS A CA 1
ATOM 728 C C . HIS A 1 91 ? 9.094 -21.281 0.537 1 95.88 91 HIS A C 1
ATOM 730 O O . HIS A 1 91 ? 9.586 -20.156 0.432 1 95.88 91 HIS A O 1
ATOM 736 N N . LEU A 1 92 ? 7.801 -21.453 0.663 1 94.31 92 LEU A N 1
ATOM 737 C CA . LEU A 1 92 ? 6.887 -20.312 0.698 1 94.31 92 LEU A CA 1
ATOM 738 C C . LEU A 1 92 ? 7.121 -19.469 1.943 1 94.31 92 LEU A C 1
ATOM 740 O O . LEU A 1 92 ? 6.895 -18.25 1.927 1 94.31 92 LEU A O 1
ATOM 744 N N . GLY A 1 93 ? 7.527 -20.078 2.965 1 92.81 93 GLY A N 1
ATOM 745 C CA . GLY A 1 93 ? 7.859 -19.328 4.168 1 92.81 93 GLY A CA 1
ATOM 746 C C . GLY A 1 93 ? 8.953 -18.312 3.949 1 92.81 93 GLY A C 1
ATOM 747 O O . GLY A 1 93 ? 9.07 -17.344 4.707 1 92.81 93 GLY A O 1
ATOM 748 N N . GLY A 1 94 ? 9.695 -18.469 2.959 1 83.75 94 GLY A N 1
ATOM 749 C CA . GLY A 1 94 ? 10.625 -17.453 2.484 1 83.75 94 GLY A CA 1
ATOM 750 C C . GLY A 1 94 ? 11.836 -17.297 3.385 1 83.75 94 GLY A C 1
ATOM 751 O O . GLY A 1 94 ? 12 -18.031 4.355 1 83.75 94 GLY A O 1
ATOM 752 N N . SER A 1 95 ? 12.625 -16.312 3.01 1 85.88 95 SER A N 1
ATOM 753 C CA . SER A 1 95 ? 13.844 -15.977 3.746 1 85.88 95 SER A CA 1
ATOM 754 C C . SER A 1 95 ? 13.539 -15.109 4.961 1 85.88 95 SER A C 1
ATOM 756 O O . SER A 1 95 ? 12.547 -14.367 4.965 1 85.88 95 SER A O 1
ATOM 758 N N . ASP A 1 96 ? 14.32 -15.203 5.934 1 87.62 96 ASP A N 1
ATOM 759 C CA . ASP A 1 96 ? 14.117 -14.445 7.168 1 87.62 96 ASP A CA 1
ATOM 760 C C . ASP A 1 96 ? 14.461 -12.969 6.965 1 87.62 96 ASP A C 1
ATOM 762 O O . ASP A 1 96 ? 14.023 -12.117 7.742 1 87.62 96 ASP A O 1
ATOM 766 N N . HIS A 1 97 ? 15.141 -12.68 5.906 1 86.69 97 HIS A N 1
ATOM 767 C CA . HIS A 1 97 ? 15.633 -11.32 5.746 1 86.69 97 HIS A CA 1
ATOM 768 C C . HIS A 1 97 ? 14.852 -10.57 4.672 1 86.69 97 HIS A C 1
ATOM 770 O O . HIS A 1 97 ? 15.172 -9.422 4.344 1 86.69 97 HIS A O 1
ATOM 776 N N . ALA A 1 98 ? 13.859 -11.188 4.133 1 87.69 98 ALA A N 1
ATOM 777 C CA . ALA A 1 98 ? 13.078 -10.516 3.092 1 87.69 98 ALA A CA 1
ATOM 778 C C . ALA A 1 98 ? 11.617 -10.953 3.137 1 87.69 98 ALA A C 1
ATOM 780 O O . ALA A 1 98 ? 11.141 -11.648 2.236 1 87.69 98 ALA A O 1
ATOM 781 N N . ILE A 1 99 ? 10.906 -10.469 4.078 1 87.81 99 ILE A N 1
ATOM 782 C CA . ILE A 1 99 ? 9.492 -10.82 4.188 1 87.81 99 ILE A CA 1
ATOM 783 C C . ILE A 1 99 ? 8.664 -9.883 3.311 1 87.81 99 ILE A C 1
ATOM 785 O O . ILE A 1 99 ? 7.57 -10.242 2.873 1 87.81 99 ILE A O 1
ATOM 789 N N . ALA A 1 100 ? 9.172 -8.742 3.18 1 90.31 100 ALA A N 1
ATOM 790 C CA . ALA A 1 100 ? 8.516 -7.711 2.377 1 90.31 100 ALA A CA 1
ATOM 791 C C . ALA A 1 100 ? 9.547 -6.855 1.641 1 90.31 100 ALA A C 1
ATOM 793 O O . ALA A 1 100 ? 10.688 -6.734 2.076 1 90.31 100 ALA A O 1
ATOM 794 N N . PHE A 1 101 ? 9.117 -6.422 0.513 1 89 101 PHE A N 1
ATOM 795 C CA . PHE A 1 101 ? 9.992 -5.535 -0.245 1 89 101 PHE A CA 1
ATOM 796 C C . PHE A 1 101 ? 9.5 -4.094 -0.156 1 89 101 PHE A C 1
ATOM 798 O O . PHE A 1 101 ? 10.289 -3.156 -0.322 1 89 101 PHE A O 1
ATOM 805 N N . SER A 1 102 ? 8.227 -3.945 0.104 1 88.62 102 SER A N 1
ATOM 806 C CA . SER A 1 102 ? 7.617 -2.631 0.271 1 88.62 102 SER A CA 1
ATOM 807 C C . SER A 1 102 ? 6.625 -2.627 1.428 1 88.62 102 SER A C 1
ATOM 809 O O . SER A 1 102 ? 6.23 -3.688 1.917 1 88.62 102 SER A O 1
ATOM 811 N N . LEU A 1 103 ? 6.25 -1.48 1.851 1 88.5 103 LEU A N 1
ATOM 812 C CA . LEU A 1 103 ? 5.281 -1.347 2.932 1 88.5 103 LEU A CA 1
ATOM 813 C C . LEU A 1 103 ? 3.926 -1.911 2.52 1 88.5 103 LEU A C 1
ATOM 815 O O . LEU A 1 103 ? 3.211 -2.486 3.344 1 88.5 103 LEU A O 1
ATOM 819 N N . GLU A 1 104 ? 3.637 -1.804 1.248 1 89.19 104 GLU A N 1
ATOM 820 C CA . GLU A 1 104 ? 2.365 -2.281 0.713 1 89.19 104 GLU A CA 1
ATOM 821 C C . GLU A 1 104 ? 2.258 -3.799 0.814 1 89.19 104 GLU A C 1
ATOM 823 O O . GLU A 1 104 ? 1.162 -4.34 0.976 1 89.19 104 GLU A O 1
ATOM 828 N N . ASP A 1 105 ? 3.395 -4.43 0.793 1 91.31 105 ASP A N 1
ATOM 829 C CA . ASP A 1 105 ? 3.393 -5.879 0.978 1 91.31 105 ASP A CA 1
ATOM 830 C C . ASP A 1 105 ? 2.898 -6.254 2.373 1 91.31 105 ASP A C 1
ATOM 832 O O . ASP A 1 105 ? 2.172 -7.234 2.535 1 91.31 105 ASP A O 1
ATOM 836 N N . ASN A 1 106 ? 3.375 -5.477 3.281 1 90.56 106 ASN A N 1
ATOM 837 C CA . ASN A 1 106 ? 2.953 -5.727 4.656 1 90.56 106 ASN A CA 1
ATOM 838 C C . ASN A 1 106 ? 1.467 -5.445 4.848 1 90.56 106 ASN A C 1
ATOM 840 O O . ASN A 1 106 ? 0.765 -6.211 5.512 1 90.56 106 ASN A O 1
ATOM 844 N N . ASP A 1 107 ? 1.018 -4.441 4.195 1 87.44 107 ASP A N 1
ATOM 845 C CA . ASP A 1 107 ? -0.384 -4.055 4.336 1 87.44 107 ASP A CA 1
ATOM 846 C C . ASP A 1 107 ? -1.305 -5.102 3.709 1 87.44 107 ASP A C 1
ATOM 848 O O . ASP A 1 107 ? -2.453 -5.254 4.129 1 87.44 107 ASP A O 1
ATOM 852 N N . LEU A 1 108 ? -0.734 -5.766 2.779 1 88.94 108 LEU A N 1
ATOM 853 C CA . LEU A 1 108 ? -1.515 -6.801 2.107 1 88.94 108 LEU A CA 1
ATOM 854 C C . LEU A 1 108 ? -1.182 -8.18 2.664 1 88.94 108 LEU A C 1
ATOM 856 O O . LEU A 1 108 ? -1.107 -9.156 1.913 1 88.94 108 LEU A O 1
ATOM 860 N N . TRP A 1 109 ? -0.925 -8.25 3.879 1 87.69 109 TRP A N 1
ATOM 861 C CA . TRP A 1 109 ? -0.552 -9.508 4.512 1 87.69 109 TRP A CA 1
ATOM 862 C C . TRP A 1 109 ? -1.652 -10.555 4.34 1 87.69 109 TRP A C 1
ATOM 864 O O . TRP A 1 109 ? -1.375 -11.75 4.277 1 87.69 109 TRP A O 1
ATOM 874 N N . PHE A 1 110 ? -2.896 -10.133 4.168 1 85.62 110 PHE A N 1
ATOM 875 C CA . PHE A 1 110 ? -4.008 -11.062 3.992 1 85.62 110 PHE A CA 1
ATOM 876 C C . PHE A 1 110 ? -3.859 -11.836 2.688 1 85.62 110 PHE A C 1
ATOM 878 O O . PHE A 1 110 ? -4.266 -13 2.6 1 85.62 110 PHE A O 1
ATOM 885 N N . ARG A 1 111 ? -3.355 -11.195 1.762 1 88.81 111 ARG A N 1
ATOM 886 C CA . ARG A 1 111 ? -3.123 -11.891 0.498 1 88.81 111 ARG A CA 1
ATOM 887 C C . ARG A 1 111 ? -2.133 -13.039 0.675 1 88.81 111 ARG A C 1
ATOM 889 O O . ARG A 1 111 ? -2.314 -14.117 0.109 1 88.81 111 ARG A O 1
ATOM 896 N N . TYR A 1 112 ? -1.092 -12.773 1.36 1 90.75 112 TYR A N 1
ATOM 897 C CA . TYR A 1 112 ? -0.137 -13.844 1.648 1 90.75 112 TYR A CA 1
ATOM 898 C C . TYR A 1 112 ? -0.788 -14.953 2.463 1 90.75 112 TYR A C 1
ATOM 900 O O . TYR A 1 112 ? -0.54 -16.141 2.221 1 90.75 112 TYR A O 1
ATOM 908 N N . ALA A 1 113 ? -1.618 -14.594 3.436 1 88.81 113 ALA A N 1
ATOM 909 C CA . ALA A 1 113 ? -2.318 -15.586 4.246 1 88.81 113 ALA A CA 1
ATOM 910 C C . ALA A 1 113 ? -3.221 -16.453 3.383 1 88.81 113 ALA A C 1
ATOM 912 O O . ALA A 1 113 ? -3.314 -17.672 3.6 1 88.81 113 ALA A O 1
ATOM 913 N N . PHE A 1 114 ? -3.734 -15.82 2.457 1 87.62 114 PHE A N 1
ATOM 914 C CA . PHE A 1 114 ? -4.582 -16.562 1.534 1 87.62 114 PHE A CA 1
ATOM 915 C C . PHE A 1 114 ? -3.76 -17.562 0.732 1 87.62 114 PHE A C 1
ATOM 917 O O . PHE A 1 114 ? -4.148 -18.734 0.593 1 87.62 114 PHE A O 1
ATOM 924 N N . THR A 1 115 ? -2.684 -17.094 0.224 1 88.88 115 THR A N 1
ATOM 925 C CA . THR A 1 115 ? -1.788 -17.969 -0.516 1 88.88 115 THR A CA 1
ATOM 926 C C . THR A 1 115 ? -1.303 -19.125 0.372 1 88.88 115 THR A C 1
ATOM 928 O O . THR A 1 115 ? -1.211 -20.266 -0.077 1 88.88 115 THR A O 1
ATOM 931 N N . PHE A 1 116 ? -1.008 -18.766 1.557 1 92.94 116 PHE A N 1
ATOM 932 C CA . PHE A 1 116 ? -0.57 -19.766 2.527 1 92.94 116 PHE A CA 1
ATOM 933 C C . PHE A 1 116 ? -1.643 -20.828 2.73 1 92.94 116 PHE A C 1
ATOM 935 O O . PHE A 1 116 ? -1.351 -22.031 2.701 1 92.94 116 PHE A O 1
ATOM 942 N N . VAL A 1 117 ? -2.836 -20.453 2.92 1 89.25 117 VAL A N 1
ATOM 943 C CA . VAL A 1 117 ? -3.924 -21.391 3.148 1 89.25 117 VAL A CA 1
ATOM 944 C C . VAL A 1 117 ? -4.094 -22.297 1.925 1 89.25 117 VAL A C 1
ATOM 946 O O . VAL A 1 117 ? -4.258 -23.516 2.059 1 89.25 117 VAL A O 1
ATOM 949 N N . PHE A 1 118 ? -3.959 -21.766 0.802 1 86.94 118 PHE A N 1
ATOM 950 C CA . PHE A 1 118 ? -4.09 -22.531 -0.426 1 86.94 118 PHE A CA 1
ATOM 951 C C . PHE A 1 118 ? -2.951 -23.531 -0.558 1 86.94 118 PHE A C 1
ATOM 953 O O . PHE A 1 118 ? -3.18 -24.703 -0.893 1 86.94 118 PHE A O 1
ATOM 960 N N . MET A 1 119 ? -1.764 -23.094 -0.294 1 93.69 119 MET A N 1
ATOM 961 C CA . MET A 1 119 ? -0.609 -23.984 -0.389 1 93.69 119 MET A CA 1
ATOM 962 C C . MET A 1 119 ? -0.664 -25.062 0.686 1 93.69 119 MET A C 1
ATOM 964 O O . MET A 1 119 ? -0.243 -26.203 0.454 1 93.69 119 MET A O 1
ATOM 968 N N . PHE A 1 120 ? -1.165 -24.672 1.783 1 94.69 120 PHE A N 1
ATOM 969 C CA . PHE A 1 120 ? -1.352 -25.625 2.875 1 94.69 120 PHE A CA 1
ATOM 970 C C . PHE A 1 120 ? -2.33 -26.719 2.479 1 94.69 120 PHE A C 1
ATOM 972 O O . PHE A 1 120 ? -2.027 -27.906 2.611 1 94.69 120 PHE A O 1
ATOM 979 N N . LEU A 1 121 ? -3.438 -26.312 1.906 1 91.31 121 LEU A N 1
ATOM 980 C CA . LEU A 1 121 ? -4.469 -27.266 1.511 1 91.31 121 LEU A CA 1
ATOM 981 C C . LEU A 1 121 ? -3.994 -28.141 0.346 1 91.31 121 LEU A C 1
ATOM 983 O O . LEU A 1 121 ? -4.246 -29.344 0.317 1 91.31 121 LEU A O 1
ATOM 987 N N . SER A 1 122 ? -3.289 -27.5 -0.528 1 90.12 122 SER A N 1
ATOM 988 C CA . SER A 1 122 ? -2.785 -28.234 -1.685 1 90.12 122 SER A CA 1
ATOM 989 C C . SER A 1 122 ? -1.728 -29.25 -1.274 1 90.12 122 SER A C 1
ATOM 991 O O . SER A 1 122 ? -1.744 -30.391 -1.74 1 90.12 122 SER A O 1
ATOM 993 N N . SER A 1 123 ? -0.805 -28.828 -0.475 1 94.19 123 SER A N 1
ATOM 994 C CA . SER A 1 123 ? 0.215 -29.75 0.014 1 94.19 123 SER A CA 1
ATOM 995 C C . SER A 1 123 ? -0.405 -30.859 0.837 1 94.19 123 SER A C 1
ATOM 997 O O . SER A 1 123 ? 0.002 -32.031 0.721 1 94.19 123 SER A O 1
ATOM 999 N N . GLY A 1 124 ? -1.383 -30.531 1.594 1 92.81 124 GLY A N 1
ATOM 1000 C CA . GLY A 1 124 ? -2.117 -31.547 2.334 1 92.81 124 GLY A CA 1
ATOM 1001 C C . GLY A 1 124 ? -2.844 -32.531 1.438 1 92.81 124 GLY A C 1
ATOM 1002 O O . GLY A 1 124 ? -2.895 -33.719 1.733 1 92.81 124 GLY A O 1
ATOM 1003 N N . TYR A 1 125 ? -3.285 -32.062 0.382 1 89.69 125 TYR A N 1
ATOM 1004 C CA . TYR A 1 125 ? -3.98 -32.906 -0.585 1 89.69 125 TYR A CA 1
ATOM 1005 C C . TYR A 1 125 ? -3.025 -33.906 -1.223 1 89.69 125 TYR A C 1
ATOM 1007 O O . TYR A 1 125 ? -3.355 -35.094 -1.361 1 89.69 125 TYR A O 1
ATOM 1015 N N . VAL A 1 126 ? -1.9 -33.469 -1.613 1 90.94 126 VAL A N 1
ATOM 1016 C CA . VAL A 1 126 ? -0.904 -34.344 -2.193 1 90.94 126 VAL A CA 1
ATOM 1017 C C . VAL A 1 126 ? -0.495 -35.406 -1.166 1 90.94 126 VAL A C 1
ATOM 1019 O O . VAL A 1 126 ? -0.306 -36.594 -1.509 1 90.94 126 VAL A O 1
ATOM 1022 N N . PHE A 1 127 ? -0.38 -34.969 0.026 1 91 127 PHE A N 1
ATOM 1023 C CA . PHE A 1 127 ? -0.062 -35.906 1.112 1 91 127 PHE A CA 1
ATOM 1024 C C . PHE A 1 127 ? -1.152 -36.938 1.269 1 91 127 PHE A C 1
ATOM 1026 O O . PHE A 1 127 ? -0.859 -38.125 1.423 1 91 127 PHE A O 1
ATOM 1033 N N . TYR A 1 128 ? -2.342 -36.531 1.19 1 88.06 128 TYR A N 1
ATOM 1034 C CA . TYR A 1 128 ? -3.477 -37.438 1.277 1 88.06 128 TYR A CA 1
ATOM 1035 C C . TYR A 1 128 ? -3.471 -38.438 0.119 1 88.06 128 TYR A C 1
ATOM 1037 O O . TYR A 1 128 ? -3.721 -39.625 0.313 1 88.06 128 TYR A O 1
ATOM 1045 N N . LEU A 1 129 ? -3.115 -38.031 -1.06 1 85.38 129 LEU A N 1
ATOM 1046 C CA . LEU A 1 129 ? -3.07 -38.875 -2.246 1 85.38 129 LEU A CA 1
ATOM 1047 C C . LEU A 1 129 ? -1.957 -39.906 -2.131 1 85.38 129 LEU A C 1
ATOM 1049 O O . LEU A 1 129 ? -2.057 -41 -2.699 1 85.38 129 LEU A O 1
ATOM 1053 N N . SER A 1 130 ? -0.936 -39.562 -1.399 1 87.06 130 SER A N 1
ATOM 1054 C CA . SER A 1 130 ? 0.213 -40.469 -1.282 1 87.06 130 SER A CA 1
ATOM 1055 C C . SER A 1 130 ? -0.121 -41.688 -0.429 1 87.06 130 SER A C 1
ATOM 1057 O O . SER A 1 130 ? 0.585 -42.688 -0.478 1 87.06 130 SER A O 1
ATOM 1059 N N . PHE A 1 131 ? -1.197 -41.625 0.323 1 84.25 131 PHE A N 1
ATOM 1060 C CA . PHE A 1 131 ? -1.575 -42.75 1.17 1 84.25 131 PHE A CA 1
ATOM 1061 C C . PHE A 1 131 ? -2.328 -43.812 0.367 1 84.25 131 PHE A C 1
ATOM 1063 O O . PHE A 1 131 ? -2.617 -44.906 0.874 1 84.25 131 PHE A O 1
ATOM 1070 N N . SER A 1 132 ? -2.697 -43.438 -0.85 1 74.69 132 SER A N 1
ATOM 1071 C CA . SER A 1 132 ? -3.342 -44.438 -1.695 1 74.69 132 SER A CA 1
ATOM 1072 C C . SER A 1 132 ? -2.422 -45.625 -1.938 1 74.69 132 SER A C 1
ATOM 1074 O O . SER A 1 132 ? -2.893 -46.75 -2.197 1 74.69 132 SER A O 1
ATOM 1076 N N . GLN A 1 133 ? -1.186 -45.406 -1.798 1 73.81 133 GLN A N 1
ATOM 1077 C CA . GLN A 1 133 ? -0.202 -46.5 -1.872 1 73.81 133 GLN A CA 1
ATOM 1078 C C . GLN A 1 133 ? 0.61 -46.562 -0.583 1 73.81 133 GLN A C 1
ATOM 1080 O O . GLN A 1 133 ? 0.445 -45.75 0.321 1 73.81 133 GLN A O 1
ATOM 1085 N N . GLU A 1 134 ? 1.271 -47.625 -0.455 1 76.25 134 GLU A N 1
ATOM 1086 C CA . GLU A 1 134 ? 2.123 -47.75 0.724 1 76.25 134 GLU A CA 1
ATOM 1087 C C . GLU A 1 134 ? 3.127 -46.594 0.802 1 76.25 134 GLU A C 1
ATOM 1089 O O . GLU A 1 134 ? 3.941 -46.406 -0.106 1 76.25 134 GLU A O 1
ATOM 1094 N N . ASN A 1 135 ? 2.877 -45.625 1.699 1 83.88 135 ASN A N 1
ATOM 1095 C CA . ASN A 1 135 ? 3.746 -44.469 1.877 1 83.88 135 ASN A CA 1
ATOM 1096 C C . ASN A 1 135 ? 4.754 -44.688 3 1 83.88 135 ASN A C 1
ATOM 1098 O O . ASN A 1 135 ? 4.438 -44.5 4.176 1 83.88 135 ASN A O 1
ATOM 1102 N N . TYR A 1 136 ? 5.945 -45.031 2.691 1 86.06 136 TYR A N 1
ATOM 1103 C CA . TYR A 1 136 ? 7.012 -45.281 3.652 1 86.06 136 TYR A CA 1
ATOM 1104 C C . TYR A 1 136 ? 7.59 -43.969 4.195 1 86.06 136 TYR A C 1
ATOM 1106 O O . TYR A 1 136 ? 8.227 -43.969 5.254 1 86.06 136 TYR A O 1
ATOM 1114 N N . LEU A 1 137 ? 7.379 -42.875 3.482 1 92.25 137 LEU A N 1
ATOM 1115 C CA . LEU A 1 137 ? 8.023 -41.625 3.846 1 92.25 137 LEU A CA 1
ATOM 1116 C C . LEU A 1 137 ? 7.043 -40.688 4.543 1 92.25 137 LEU A C 1
ATOM 1118 O O . LEU A 1 137 ? 7.195 -39.469 4.484 1 92.25 137 LEU A O 1
ATOM 1122 N N . TRP A 1 138 ? 6.023 -41.156 5.246 1 93 138 TRP A N 1
ATOM 1123 C CA . TRP A 1 138 ? 5.004 -40.312 5.844 1 93 138 TRP A CA 1
ATOM 1124 C C . TRP A 1 138 ? 5.559 -39.562 7.047 1 93 138 TRP A C 1
ATOM 1126 O O . TRP A 1 138 ? 5.172 -38.406 7.305 1 93 138 TRP A O 1
ATOM 1136 N N . ILE A 1 139 ? 6.527 -40.125 7.805 1 94.06 139 ILE A N 1
ATOM 1137 C CA . ILE A 1 139 ? 7.066 -39.469 9 1 94.06 139 ILE A CA 1
ATOM 1138 C C . ILE A 1 139 ? 7.891 -38.25 8.594 1 94.06 139 ILE A C 1
ATOM 1140 O O . ILE A 1 139 ? 7.629 -37.125 9.055 1 94.06 139 ILE A O 1
ATOM 1144 N N . PRO A 1 140 ? 8.898 -38.406 7.727 1 96 140 PRO A N 1
ATOM 1145 C CA . PRO A 1 140 ? 9.633 -37.188 7.309 1 96 140 PRO A CA 1
ATOM 1146 C C . PRO A 1 140 ? 8.734 -36.156 6.641 1 96 140 PRO A C 1
ATOM 1148 O O . PRO A 1 140 ? 8.961 -34.969 6.777 1 96 140 PRO A O 1
ATOM 1151 N N . ASN A 1 141 ? 7.746 -36.594 5.961 1 96.25 141 ASN A N 1
ATOM 1152 C CA . ASN A 1 141 ? 6.816 -35.688 5.312 1 96.25 141 ASN A CA 1
ATOM 1153 C C . ASN A 1 141 ? 6.051 -34.844 6.332 1 96.25 141 ASN A C 1
ATOM 1155 O O . ASN A 1 141 ? 5.91 -33.625 6.168 1 96.25 141 ASN A O 1
ATOM 1159 N N . VAL A 1 142 ? 5.594 -35.5 7.332 1 96.5 142 VAL A N 1
ATOM 1160 C CA . VAL A 1 142 ? 4.848 -34.781 8.367 1 96.5 142 VAL A CA 1
ATOM 1161 C C . VAL A 1 142 ? 5.758 -33.781 9.062 1 96.5 142 VAL A C 1
ATOM 1163 O O . VAL A 1 142 ? 5.34 -32.656 9.359 1 96.5 142 VAL A O 1
ATOM 1166 N N . LEU A 1 143 ? 6.941 -34.156 9.258 1 97.69 143 LEU A N 1
ATOM 1167 C CA . LEU A 1 143 ? 7.895 -33.281 9.922 1 97.69 143 LEU A CA 1
ATOM 1168 C C . LEU A 1 143 ? 8.188 -32.062 9.07 1 97.69 143 LEU A C 1
ATOM 1170 O O . LEU A 1 143 ? 8.156 -30.922 9.57 1 97.69 143 LEU A O 1
ATOM 1174 N N . VAL A 1 144 ? 8.422 -32.25 7.809 1 97.5 144 VAL A N 1
ATOM 1175 C CA . VAL A 1 144 ? 8.695 -31.141 6.914 1 97.5 144 VAL A CA 1
ATOM 1176 C C . VAL A 1 144 ? 7.441 -30.297 6.742 1 97.5 144 VAL A C 1
ATOM 1178 O O . VAL A 1 144 ? 7.52 -29.062 6.664 1 97.5 144 VAL A O 1
ATOM 1181 N N . PHE A 1 145 ? 6.305 -30.953 6.684 1 97.69 145 PHE A N 1
ATOM 1182 C CA . PHE A 1 145 ? 5.027 -30.25 6.566 1 97.69 145 PHE A CA 1
ATOM 1183 C C . PHE A 1 145 ? 4.812 -29.312 7.746 1 97.69 145 PHE A C 1
ATOM 1185 O O . PHE A 1 145 ? 4.441 -28.156 7.562 1 97.69 145 PHE A O 1
ATOM 1192 N N . LEU A 1 146 ? 5.129 -29.812 8.883 1 97.06 146 LEU A N 1
ATOM 1193 C CA . LEU A 1 146 ? 4.992 -29 10.086 1 97.06 146 LEU A CA 1
ATOM 1194 C C . LEU A 1 146 ? 6.004 -27.859 10.078 1 97.06 146 LEU A C 1
ATOM 1196 O O . LEU A 1 146 ? 5.68 -26.734 10.469 1 97.06 146 LEU A O 1
ATOM 1200 N N . ALA A 1 147 ? 7.164 -28.125 9.641 1 96.75 147 ALA A N 1
ATOM 1201 C CA . ALA A 1 147 ? 8.18 -27.078 9.516 1 96.75 147 ALA A CA 1
ATOM 1202 C C . ALA A 1 147 ? 7.723 -25.984 8.539 1 96.75 147 ALA A C 1
ATOM 1204 O O . ALA A 1 147 ? 7.926 -24.797 8.789 1 96.75 147 ALA A O 1
ATOM 1205 N N . GLY A 1 148 ? 7.113 -26.469 7.473 1 96.56 148 GLY A N 1
ATOM 1206 C CA . GLY A 1 148 ? 6.59 -25.516 6.5 1 96.56 148 GLY A CA 1
ATOM 1207 C C . GLY A 1 148 ? 5.496 -24.625 7.062 1 96.56 148 GLY A C 1
ATOM 1208 O O . GLY A 1 148 ? 5.473 -23.422 6.805 1 96.56 148 GLY A O 1
ATOM 1209 N N . ILE A 1 149 ? 4.684 -25.156 7.871 1 96 149 ILE A N 1
ATOM 1210 C CA . ILE A 1 149 ? 3.602 -24.406 8.492 1 96 149 ILE A CA 1
ATOM 1211 C C . ILE A 1 149 ? 4.18 -23.328 9.414 1 96 149 ILE A C 1
ATOM 1213 O O . ILE A 1 149 ? 3.734 -22.188 9.406 1 96 149 ILE A O 1
ATOM 1217 N N . ILE A 1 150 ? 5.145 -23.672 10.086 1 95.12 150 ILE A N 1
ATOM 1218 C CA . ILE A 1 150 ? 5.754 -22.75 11.039 1 95.12 150 ILE A CA 1
ATOM 1219 C C . ILE A 1 150 ? 6.406 -21.594 10.289 1 95.12 150 ILE A C 1
ATOM 1221 O O . ILE A 1 150 ? 6.211 -20.422 10.641 1 95.12 150 ILE A O 1
ATOM 1225 N N . LYS A 1 151 ? 7.125 -21.891 9.273 1 94.56 151 LYS A N 1
ATOM 1226 C CA . LYS A 1 151 ? 7.82 -20.859 8.516 1 94.56 151 LYS A CA 1
ATOM 1227 C C . LYS A 1 151 ? 6.828 -19.922 7.832 1 94.56 151 LYS A C 1
ATOM 1229 O O . LYS A 1 151 ? 7.062 -18.719 7.746 1 94.56 151 LYS A O 1
ATOM 1234 N N . CYS A 1 152 ? 5.781 -20.484 7.383 1 95.06 152 CYS A N 1
ATOM 1235 C CA . CYS A 1 152 ? 4.762 -19.656 6.75 1 95.06 152 CYS A CA 1
ATOM 1236 C C . CYS A 1 152 ? 4.043 -18.797 7.781 1 95.06 152 CYS A C 1
ATOM 1238 O O . CYS A 1 152 ? 3.727 -17.641 7.516 1 95.06 152 CYS A O 1
ATOM 1240 N N . TYR A 1 153 ? 3.844 -19.375 8.898 1 91.56 153 TYR A N 1
ATOM 1241 C CA . TYR A 1 153 ? 3.223 -18.625 9.977 1 91.56 153 TYR A CA 1
ATOM 1242 C C . TYR A 1 153 ? 4.105 -17.453 10.398 1 91.56 153 TYR A C 1
ATOM 1244 O O . TYR A 1 153 ? 3.617 -16.328 10.586 1 91.56 153 TYR A O 1
ATOM 1252 N N . GLU A 1 154 ? 5.355 -17.688 10.492 1 92.31 154 GLU A N 1
ATOM 1253 C CA . GLU A 1 154 ? 6.293 -16.641 10.875 1 92.31 154 GLU A CA 1
ATOM 1254 C C . GLU A 1 154 ? 6.25 -15.477 9.891 1 92.31 154 GLU A C 1
ATOM 1256 O O . GLU A 1 154 ? 6.254 -14.312 10.289 1 92.31 154 GLU A O 1
ATOM 1261 N N . ARG A 1 155 ? 6.211 -15.789 8.695 1 93.44 155 ARG A N 1
ATOM 1262 C CA . ARG A 1 155 ? 6.195 -14.75 7.676 1 93.44 155 ARG A CA 1
ATOM 1263 C C . ARG A 1 155 ? 4.891 -13.961 7.715 1 93.44 155 ARG A C 1
ATOM 1265 O O . ARG A 1 155 ? 4.898 -12.727 7.637 1 93.44 155 ARG A O 1
ATOM 1272 N N . ALA A 1 156 ? 3.811 -14.664 7.855 1 91.38 156 ALA A N 1
ATOM 1273 C CA . ALA A 1 156 ? 2.51 -14.008 7.938 1 91.38 156 ALA A CA 1
ATOM 1274 C C . ALA A 1 156 ? 2.432 -13.102 9.164 1 91.38 156 ALA A C 1
ATOM 1276 O O . ALA A 1 156 ? 1.957 -11.961 9.07 1 91.38 156 ALA A O 1
ATOM 1277 N N . ARG A 1 157 ? 2.979 -13.602 10.211 1 89 157 ARG A N 1
ATOM 1278 C CA . ARG A 1 157 ? 2.953 -12.844 11.461 1 89 157 ARG A CA 1
ATOM 1279 C C . ARG A 1 157 ? 3.873 -11.625 11.375 1 89 157 ARG A C 1
ATOM 1281 O O . ARG A 1 157 ? 3.523 -10.547 11.844 1 89 157 ARG A O 1
ATOM 1288 N N . ALA A 1 158 ? 4.965 -11.812 10.844 1 89.94 158 ALA A N 1
ATOM 1289 C CA . ALA A 1 158 ? 5.898 -10.695 10.688 1 89.94 158 ALA A CA 1
ATOM 1290 C C . ALA A 1 158 ? 5.305 -9.609 9.805 1 89.94 158 ALA A C 1
ATOM 1292 O O . ALA A 1 158 ? 5.441 -8.414 10.094 1 89.94 158 ALA A O 1
ATOM 1293 N N . ARG A 1 159 ? 4.641 -9.984 8.711 1 91.06 159 ARG A N 1
ATOM 1294 C CA . ARG A 1 159 ? 4.004 -9.008 7.836 1 91.06 159 ARG A CA 1
ATOM 1295 C C . ARG A 1 159 ? 2.859 -8.289 8.547 1 91.06 159 ARG A C 1
ATOM 1297 O O . ARG A 1 159 ? 2.652 -7.094 8.352 1 91.06 159 ARG A O 1
ATOM 1304 N N . PHE A 1 160 ? 2.209 -8.969 9.359 1 87.75 160 PHE A N 1
ATOM 1305 C CA . PHE A 1 160 ? 1.115 -8.391 10.133 1 87.75 160 PHE A CA 1
ATOM 1306 C C . PHE A 1 160 ? 1.636 -7.336 11.102 1 87.75 160 PHE A C 1
ATOM 1308 O O . PHE A 1 160 ? 1.092 -6.234 11.18 1 87.75 160 PHE A O 1
ATOM 1315 N N . ILE A 1 161 ? 2.699 -7.688 11.727 1 82.81 161 ILE A N 1
ATOM 1316 C CA . ILE A 1 161 ? 3.287 -6.773 12.695 1 82.81 161 ILE A CA 1
ATOM 1317 C C . ILE A 1 161 ? 3.854 -5.551 11.977 1 82.81 161 ILE A C 1
ATOM 1319 O O . ILE A 1 161 ? 3.801 -4.434 12.5 1 82.81 161 ILE A O 1
ATOM 1323 N N . GLY A 1 162 ? 4.328 -5.797 10.805 1 83.75 162 GLY A N 1
ATOM 1324 C CA . GLY A 1 162 ? 4.93 -4.719 10.031 1 83.75 162 GLY A CA 1
ATOM 1325 C C . GLY A 1 162 ? 3.91 -3.865 9.297 1 83.75 162 GLY A C 1
ATOM 1326 O O . GLY A 1 162 ? 4.266 -2.873 8.664 1 83.75 162 GLY A O 1
ATOM 1327 N N . SER A 1 163 ? 2.613 -4.211 9.383 1 82.5 163 SER A N 1
ATOM 1328 C CA . SER A 1 163 ? 1.572 -3.43 8.719 1 82.5 163 SER A CA 1
ATOM 1329 C C . SER A 1 163 ? 1.267 -2.148 9.484 1 82.5 163 SER A C 1
ATOM 1331 O O . SER A 1 163 ? 1.139 -2.17 10.711 1 82.5 163 SER A O 1
ATOM 1333 N N . MET A 1 164 ? 1.206 -1.021 8.828 1 70.44 164 MET A N 1
ATOM 1334 C CA . MET A 1 164 ? 1.036 0.285 9.461 1 70.44 164 MET A CA 1
ATOM 1335 C C . MET A 1 164 ? -0.368 0.433 10.031 1 70.44 164 MET A C 1
ATOM 1337 O O . MET A 1 164 ? -0.544 1.008 11.109 1 70.44 164 MET A O 1
ATOM 1341 N N . ASP A 1 165 ? -1.397 0.029 9.312 1 61.69 165 ASP A N 1
ATOM 1342 C CA . ASP A 1 165 ? -2.783 0.234 9.727 1 61.69 165 ASP A CA 1
ATOM 1343 C C . ASP A 1 165 ? -3.133 -0.632 10.93 1 61.69 165 ASP A C 1
ATOM 1345 O O . ASP A 1 165 ? -3.895 -0.211 11.805 1 61.69 165 ASP A O 1
ATOM 1349 N N . LYS A 1 166 ? -2.576 -1.788 10.898 1 59.94 166 LYS A N 1
ATOM 1350 C CA . LYS A 1 166 ? -3.137 -2.766 11.828 1 59.94 166 LYS A CA 1
ATOM 1351 C C . LYS A 1 166 ? -2.307 -2.848 13.102 1 59.94 166 LYS A C 1
ATOM 1353 O O . LYS A 1 166 ? -2.848 -2.762 14.211 1 59.94 166 LYS A O 1
ATOM 1358 N N . SER A 1 167 ? -1.064 -3.096 12.945 1 55.84 167 SER A N 1
ATOM 1359 C CA . SER A 1 167 ? -0.308 -3.506 14.125 1 55.84 167 SER A CA 1
ATOM 1360 C C . SER A 1 167 ? 0.492 -2.342 14.703 1 55.84 167 SER A C 1
ATOM 1362 O O . SER A 1 167 ? 0.547 -2.16 15.922 1 55.84 167 SER A O 1
ATOM 1364 N N . ILE A 1 168 ? 1.104 -1.666 13.852 1 52.88 168 ILE A N 1
ATOM 1365 C CA . ILE A 1 168 ? 1.967 -0.632 14.414 1 52.88 168 ILE A CA 1
ATOM 1366 C C . ILE A 1 168 ? 1.127 0.366 15.203 1 52.88 168 ILE A C 1
ATOM 1368 O O . ILE A 1 168 ? 1.561 0.861 16.25 1 52.88 168 ILE A O 1
ATOM 1372 N N . THR A 1 169 ? -0.126 0.478 14.742 1 52 169 THR A N 1
ATOM 1373 C CA . THR A 1 169 ? -1.043 1.361 15.453 1 52 169 THR A CA 1
ATOM 1374 C C . THR A 1 169 ? -1.461 0.747 16.797 1 52 169 THR A C 1
ATOM 1376 O O . THR A 1 169 ? -1.752 1.468 17.75 1 52 169 THR A O 1
ATOM 1379 N N . LEU A 1 170 ? -1.635 -0.547 16.844 1 49.47 170 LEU A N 1
ATOM 1380 C CA . LEU A 1 170 ? -2.252 -1.219 17.984 1 49.47 170 LEU A CA 1
ATOM 1381 C C . LEU A 1 170 ? -1.243 -1.417 19.109 1 49.47 170 LEU A C 1
ATOM 1383 O O . LEU A 1 170 ? -1.593 -1.921 20.188 1 49.47 170 LEU A O 1
ATOM 1387 N N . SER A 1 171 ? -0.082 -1.376 19.016 1 44.97 171 SER A N 1
ATOM 1388 C CA . SER A 1 171 ? 0.859 -1.8 20.047 1 44.97 171 SER A CA 1
ATOM 1389 C C . SER A 1 171 ? 0.666 -1.003 21.328 1 44.97 171 SER A C 1
ATOM 1391 O O . SER A 1 171 ? 1.207 0.096 21.484 1 44.97 171 SER A O 1
ATOM 1393 N N . HIS A 1 172 ? -0.534 -0.754 21.891 1 39.75 172 HIS A N 1
ATOM 1394 C CA . HIS A 1 172 ? -0.875 -0.17 23.172 1 39.75 172 HIS A CA 1
ATOM 1395 C C . HIS A 1 172 ? -0.027 -0.77 24.297 1 39.75 172 HIS A C 1
ATOM 1397 O O . HIS A 1 172 ? 0.492 -0.042 25.141 1 39.75 172 HIS A O 1
ATOM 1403 N N . ARG A 1 173 ? -0.673 -1.941 24.844 1 40.03 173 ARG A N 1
ATOM 1404 C CA . ARG A 1 173 ? -0.796 -2.303 26.25 1 40.03 173 ARG A CA 1
ATOM 1405 C C . ARG A 1 173 ? 0.568 -2.326 26.938 1 40.03 173 ARG A C 1
ATOM 1407 O O . ARG A 1 173 ? 0.725 -1.806 28.047 1 40.03 173 ARG A O 1
ATOM 1414 N N . LYS A 1 174 ? 1.291 -3.303 26.625 1 39.53 174 LYS A N 1
ATOM 1415 C CA . LYS A 1 174 ? 2.346 -3.881 27.453 1 39.53 174 LYS A CA 1
ATOM 1416 C C . LYS A 1 174 ? 3.6 -3.01 27.438 1 39.53 174 LYS A C 1
ATOM 1418 O O . LYS A 1 174 ? 4.582 -3.312 28.125 1 39.53 174 LYS A O 1
ATOM 1423 N N . TYR A 1 175 ? 3.627 -2.121 26.703 1 36.5 175 TYR A N 1
ATOM 1424 C CA . TYR A 1 175 ? 4.828 -1.318 26.5 1 36.5 175 TYR A CA 1
ATOM 1425 C C . TYR A 1 175 ? 5.07 -0.405 27.703 1 36.5 175 TYR A C 1
ATOM 1427 O O . TYR A 1 175 ? 6.219 -0.169 28.094 1 36.5 175 TYR A O 1
ATOM 1435 N N . GLU A 1 176 ? 4.008 0.313 28.062 1 40.09 176 GLU A N 1
ATOM 1436 C CA . GLU A 1 176 ? 4.105 1.157 29.25 1 40.09 176 GLU A CA 1
ATOM 1437 C C . GLU A 1 176 ? 4.746 0.404 30.422 1 40.09 176 GLU A C 1
ATOM 1439 O O . GLU A 1 176 ? 5.543 0.971 31.172 1 40.09 176 GLU A O 1
ATOM 1444 N N . ASP A 1 177 ? 4.336 -0.797 30.531 1 41.81 177 ASP A N 1
ATOM 1445 C CA . ASP A 1 177 ? 4.879 -1.51 31.688 1 41.81 177 ASP A CA 1
ATOM 1446 C C . ASP A 1 177 ? 6.383 -1.728 31.547 1 41.81 177 ASP A C 1
ATOM 1448 O O . ASP A 1 177 ? 7.113 -1.707 32.531 1 41.81 177 ASP A O 1
ATOM 1452 N N . VAL A 1 178 ? 6.738 -1.868 30.328 1 37.28 178 VAL A N 1
ATOM 1453 C CA . VAL A 1 178 ? 8.164 -2.145 30.172 1 37.28 178 VAL A CA 1
ATOM 1454 C C . VAL A 1 178 ? 8.969 -0.863 30.391 1 37.28 178 VAL A C 1
ATOM 1456 O O . VAL A 1 178 ? 10.008 -0.879 31.047 1 37.28 178 VAL A O 1
ATOM 1459 N N . VAL A 1 179 ? 8.484 0.226 29.797 1 40.41 179 VAL A N 1
ATOM 1460 C CA . VAL A 1 179 ? 9.203 1.477 30.016 1 40.41 179 VAL A CA 1
ATOM 1461 C C . VAL A 1 179 ? 9.156 1.854 31.484 1 40.41 179 VAL A C 1
ATOM 1463 O O . VAL A 1 179 ? 10.156 2.301 32.062 1 40.41 179 VAL A O 1
ATOM 1466 N N . LYS A 1 180 ? 7.988 1.808 32.094 1 43.06 180 LYS A N 1
ATOM 1467 C CA . LYS A 1 180 ? 7.91 2.088 33.531 1 43.06 180 LYS A CA 1
ATOM 1468 C C . LYS A 1 180 ? 8.852 1.183 34.312 1 43.06 180 LYS A C 1
ATOM 1470 O O . LYS A 1 180 ? 9.484 1.625 35.281 1 43.06 180 LYS A O 1
ATOM 1475 N N . ARG A 1 181 ? 8.836 -0.018 34.062 1 42 181 ARG A N 1
ATOM 1476 C CA . ARG A 1 181 ? 9.664 -0.92 34.875 1 42 181 ARG A CA 1
ATOM 1477 C C . ARG A 1 181 ? 11.141 -0.633 34.656 1 42 181 ARG A C 1
ATOM 1479 O O . ARG A 1 181 ? 11.938 -0.71 35.594 1 42 181 ARG A O 1
ATOM 1486 N N . LYS A 1 182 ? 11.5 -0.428 33.469 1 41 182 LYS A N 1
ATOM 1487 C CA . LYS A 1 182 ? 12.922 -0.219 33.25 1 41 182 LYS A CA 1
ATOM 1488 C C . LYS A 1 182 ? 13.328 1.217 33.562 1 41 182 LYS A C 1
ATOM 1490 O O . LYS A 1 182 ? 14.508 1.498 33.812 1 41 182 LYS A O 1
ATOM 1495 N N . SER A 1 183 ? 12.453 2.141 33.375 1 41 183 SER A N 1
ATOM 1496 C CA . SER A 1 183 ? 12.766 3.48 33.875 1 41 183 SER A CA 1
ATOM 1497 C C . SER A 1 183 ? 13.109 3.465 35.344 1 41 183 SER A C 1
ATOM 1499 O O . SER A 1 183 ? 13.789 4.363 35.844 1 41 183 SER A O 1
ATOM 1501 N N . SER A 1 184 ? 12.422 2.695 36 1 39.38 184 SER A N 1
ATOM 1502 C CA . SER A 1 184 ? 12.812 2.648 37.406 1 39.38 184 SER A CA 1
ATOM 1503 C C . SER A 1 184 ? 14.227 2.107 37.594 1 39.38 184 SER A C 1
ATOM 1505 O O . SER A 1 184 ? 14.789 2.154 38.688 1 39.38 184 SER A O 1
ATOM 1507 N N . GLU A 1 185 ? 14.656 1.234 36.812 1 40.28 185 GLU A N 1
ATOM 1508 C CA . GLU A 1 185 ? 16.062 0.865 36.969 1 40.28 185 GLU A CA 1
ATOM 1509 C C . GLU A 1 185 ? 16.969 2.047 36.656 1 40.28 185 GLU A C 1
ATOM 1511 O O . GLU A 1 185 ? 16.734 2.805 35.719 1 40.28 185 GLU A O 1
ATOM 1516 N N . GLU A 1 186 ? 17.703 2.668 37.562 1 37 186 GLU A N 1
ATOM 1517 C CA . GLU A 1 186 ? 18.625 3.793 37.688 1 37 186 GLU A CA 1
ATOM 1518 C C . GLU A 1 186 ? 19.422 4.004 36.406 1 37 186 GLU A C 1
ATOM 1520 O O . GLU A 1 186 ? 20.141 3.107 35.969 1 37 186 GLU A O 1
ATOM 1525 N N . PRO A 1 187 ? 19.031 4.785 35.562 1 39.44 187 PRO A N 1
ATOM 1526 C CA . PRO A 1 187 ? 19.875 5.262 34.469 1 39.44 187 PRO A CA 1
ATOM 1527 C C . PRO A 1 187 ? 21.297 5.574 34.906 1 39.44 187 PRO A C 1
ATOM 1529 O O . PRO A 1 187 ? 22.062 6.191 34.156 1 39.44 187 PRO A O 1
ATOM 1532 N N . HIS A 1 188 ? 21.609 5.684 36.125 1 34.84 188 HIS A N 1
ATOM 1533 C CA . HIS A 1 188 ? 22.812 6.258 36.719 1 34.84 188 HIS A CA 1
ATOM 1534 C C . HIS A 1 188 ? 24.078 5.727 36.062 1 34.84 188 HIS A C 1
ATOM 1536 O O . HIS A 1 188 ? 25.078 6.438 35.969 1 34.84 188 HIS A O 1
ATOM 1542 N N . ASN A 1 189 ? 24.281 4.453 36 1 36.69 189 ASN A N 1
ATOM 1543 C CA . ASN A 1 189 ? 25.656 3.967 35.875 1 36.69 189 ASN A CA 1
ATOM 1544 C C . ASN A 1 189 ? 26.156 4.098 34.438 1 36.69 189 ASN A C 1
ATOM 1546 O O . ASN A 1 189 ? 27.172 3.486 34.062 1 36.69 189 ASN A O 1
ATOM 1550 N N . PHE A 1 190 ? 25.438 4.602 33.5 1 38.75 190 PHE A N 1
ATOM 1551 C CA . PHE A 1 190 ? 25.875 4.633 32.094 1 38.75 190 PHE A CA 1
ATOM 1552 C C . PHE A 1 190 ? 26.781 5.824 31.844 1 38.75 190 PHE A C 1
ATOM 1554 O O . PHE A 1 190 ? 27.078 6.16 30.688 1 38.75 190 PHE A O 1
ATOM 1561 N N . ARG A 1 191 ?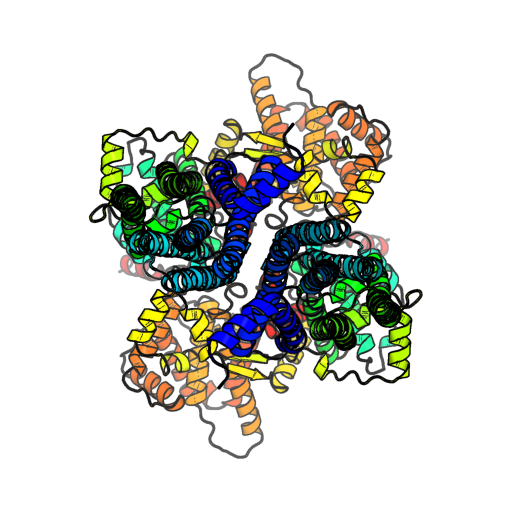 27.078 6.84 32.75 1 41.25 191 ARG A N 1
ATOM 1562 C CA . ARG A 1 191 ? 27.828 8.086 32.625 1 41.25 191 ARG A CA 1
ATOM 1563 C C . ARG A 1 191 ? 29.141 7.867 31.875 1 41.25 191 ARG A C 1
ATOM 1565 O O . ARG A 1 191 ? 29.516 8.688 31.031 1 41.25 191 ARG A O 1
ATOM 1572 N N . ALA A 1 192 ? 30.25 7.328 32.531 1 42.28 192 ALA A N 1
ATOM 1573 C CA . ALA A 1 192 ? 31.688 7.562 32.344 1 42.28 192 ALA A CA 1
ATOM 1574 C C . ALA A 1 192 ? 32.25 6.68 31.234 1 42.28 192 ALA A C 1
ATOM 1576 O O . ALA A 1 192 ? 33.375 6.883 30.766 1 42.28 192 ALA A O 1
ATOM 1577 N N . ARG A 1 193 ? 31.594 5.438 30.844 1 46.62 193 ARG A N 1
ATOM 1578 C CA . ARG A 1 193 ? 32.344 4.527 29.984 1 46.62 193 ARG A CA 1
ATOM 1579 C C . ARG A 1 193 ? 31.734 4.477 28.578 1 46.62 193 ARG A C 1
ATOM 1581 O O . ARG A 1 193 ? 30.547 4.762 28.391 1 46.62 193 ARG A O 1
ATOM 1588 N N . GLU A 1 194 ? 32.531 4.52 27.453 1 54.72 194 GLU A N 1
ATOM 1589 C CA . GLU A 1 194 ? 32.156 4.238 26.062 1 54.72 194 GLU A CA 1
ATOM 1590 C C . GLU A 1 194 ? 31.172 3.09 25.969 1 54.72 194 GLU A C 1
ATOM 1592 O O . GLU A 1 194 ? 31.453 1.969 26.391 1 54.72 194 GLU A O 1
ATOM 1597 N N . LEU A 1 195 ? 29.906 3.4 25.922 1 58.94 195 LEU A N 1
ATOM 1598 C CA . LEU A 1 195 ? 28.891 2.354 25.875 1 58.94 195 LEU A CA 1
ATOM 1599 C C . LEU A 1 195 ? 29.219 1.334 24.781 1 58.94 195 LEU A C 1
ATOM 1601 O O . 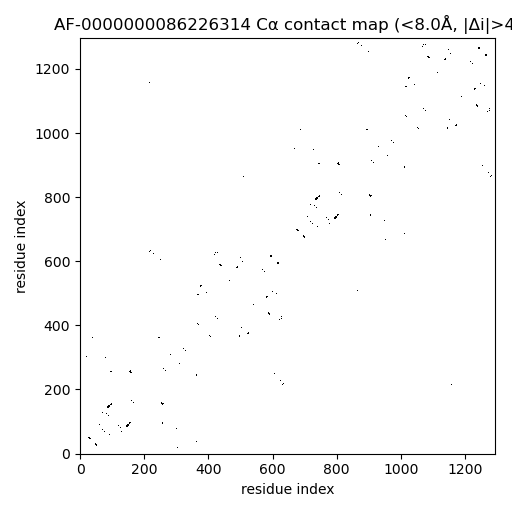LEU A 1 195 ? 29.641 1.702 23.688 1 58.94 195 LEU A O 1
ATOM 1605 N N . ASP A 1 196 ? 29.219 0.141 25.156 1 68.25 196 ASP A N 1
ATOM 1606 C CA . ASP A 1 196 ? 29.328 -0.975 24.219 1 68.25 196 ASP A CA 1
ATOM 1607 C C . ASP A 1 196 ? 28.172 -0.979 23.219 1 68.25 196 ASP A C 1
ATOM 1609 O O . ASP A 1 196 ? 27.141 -0.353 23.453 1 68.25 196 ASP A O 1
ATOM 1613 N N . ASP A 1 197 ? 28.422 -1.406 22.016 1 70.44 197 ASP A N 1
ATOM 1614 C CA . ASP A 1 197 ? 27.453 -1.485 20.938 1 70.44 197 ASP A CA 1
ATOM 1615 C C . ASP A 1 197 ? 26.156 -2.15 21.406 1 70.44 197 ASP A C 1
ATOM 1617 O O . ASP A 1 197 ? 25.062 -1.756 20.984 1 70.44 197 ASP A O 1
ATOM 1621 N N . VAL A 1 198 ? 26.297 -2.965 22.344 1 72 198 VAL A N 1
ATOM 1622 C CA . VAL A 1 198 ? 25.125 -3.697 22.828 1 72 198 VAL A CA 1
ATOM 1623 C C . VAL A 1 198 ? 24.25 -2.777 23.672 1 72 198 VAL A C 1
ATOM 1625 O O . VAL A 1 198 ? 23.031 -2.814 23.578 1 72 198 VAL A O 1
ATOM 1628 N N . GLU A 1 199 ? 24.875 -1.981 24.375 1 71.69 199 GLU A N 1
ATOM 1629 C CA . GLU A 1 199 ? 24.125 -1.057 25.219 1 71.69 199 GLU A CA 1
ATOM 1630 C C . GLU A 1 199 ? 23.422 0.005 24.375 1 71.69 199 GLU A C 1
ATOM 1632 O O . GLU A 1 199 ? 22.297 0.411 24.703 1 71.69 199 GLU A O 1
ATOM 1637 N N . VAL A 1 200 ? 24.094 0.352 23.344 1 76.31 200 VAL A N 1
ATOM 1638 C CA . VAL A 1 200 ? 23.5 1.335 22.438 1 76.31 200 VAL A CA 1
ATOM 1639 C C . VAL A 1 200 ? 22.219 0.765 21.812 1 76.31 200 VAL A C 1
ATOM 1641 O O . VAL A 1 200 ? 21.203 1.448 21.75 1 76.31 200 VAL A O 1
ATOM 1644 N N . ILE A 1 201 ? 22.359 -0.446 21.484 1 77.88 201 ILE A N 1
ATOM 1645 C CA . ILE A 1 201 ? 21.234 -1.101 20.844 1 77.88 201 ILE A CA 1
ATOM 1646 C C . ILE A 1 201 ? 20.078 -1.258 21.844 1 77.88 201 ILE A C 1
ATOM 1648 O O . ILE A 1 201 ? 18.922 -1.069 21.484 1 77.88 201 ILE A O 1
ATOM 1652 N N . GLN A 1 202 ? 20.391 -1.544 22.969 1 74.19 202 GLN A N 1
ATOM 1653 C CA . GLN A 1 202 ? 19.375 -1.709 24 1 74.19 202 GLN A CA 1
ATOM 1654 C C . GLN A 1 202 ? 18.656 -0.391 24.281 1 74.19 202 GLN A C 1
ATOM 1656 O O . GLN A 1 202 ? 17.438 -0.36 24.422 1 74.19 202 GLN A O 1
ATOM 1661 N N . LEU A 1 203 ? 19.453 0.568 24.344 1 75.69 203 LEU A N 1
ATOM 1662 C CA . LEU A 1 203 ? 18.875 1.884 24.578 1 75.69 203 LEU A CA 1
ATOM 1663 C C . LEU A 1 203 ? 18.031 2.322 23.391 1 75.69 203 LEU A C 1
ATOM 1665 O O . LEU A 1 203 ? 16.938 2.869 23.578 1 75.69 203 LEU A O 1
ATOM 1669 N N . ALA A 1 204 ? 18.531 2.072 22.25 1 80.25 204 ALA A N 1
ATOM 1670 C CA . ALA A 1 204 ? 17.781 2.412 21.047 1 80.25 204 ALA A CA 1
ATOM 1671 C C . ALA A 1 204 ? 16.438 1.692 21.016 1 80.25 204 ALA A C 1
ATOM 1673 O O . ALA A 1 204 ? 15.422 2.273 20.625 1 80.25 204 ALA A O 1
ATOM 1674 N N . TYR A 1 205 ? 16.453 0.545 21.422 1 77.44 205 TYR A N 1
ATOM 1675 C CA . TYR A 1 205 ? 15.219 -0.241 21.422 1 77.44 205 TYR A CA 1
ATOM 1676 C C . TYR A 1 205 ? 14.227 0.31 22.438 1 77.44 205 TYR A C 1
ATOM 1678 O O . TYR A 1 205 ? 13.023 0.362 22.156 1 77.44 205 TYR A O 1
ATOM 1686 N N . THR A 1 206 ? 14.711 0.652 23.484 1 72.44 206 THR A N 1
ATOM 1687 C CA . THR A 1 206 ? 13.844 1.217 24.5 1 72.44 206 THR A CA 1
ATOM 1688 C C . THR A 1 206 ? 13.203 2.512 24.016 1 72.44 206 THR A C 1
ATOM 1690 O O . THR A 1 206 ? 12.008 2.734 24.219 1 72.44 206 THR A O 1
ATOM 1693 N N . ILE A 1 207 ? 14.016 3.244 23.391 1 74.62 207 ILE A N 1
ATOM 1694 C CA . ILE A 1 207 ? 13.5 4.504 22.859 1 74.62 207 ILE A CA 1
ATOM 1695 C C . ILE A 1 207 ? 12.508 4.219 21.734 1 74.62 207 ILE A C 1
ATOM 1697 O O . ILE A 1 207 ? 11.438 4.828 21.688 1 74.62 207 ILE A O 1
ATOM 1701 N N . PHE A 1 208 ? 12.859 3.271 20.938 1 74.75 208 PHE A N 1
ATOM 1702 C CA . PHE A 1 208 ? 12.023 2.941 19.797 1 74.75 208 PHE A CA 1
ATOM 1703 C C . PHE A 1 208 ? 10.672 2.406 20.25 1 74.75 208 PHE A C 1
ATOM 1705 O O . PHE A 1 208 ? 9.641 2.699 19.641 1 74.75 208 PHE A O 1
ATOM 1712 N N . ARG A 1 209 ? 10.711 1.664 21.156 1 69.12 209 ARG A N 1
ATOM 1713 C CA . ARG A 1 209 ? 9.461 1.105 21.672 1 69.12 209 ARG A CA 1
ATOM 1714 C C . ARG A 1 209 ? 8.555 2.203 22.219 1 69.12 209 ARG A C 1
ATOM 1716 O O . ARG A 1 209 ? 7.328 2.1 22.125 1 69.12 209 ARG A O 1
ATOM 1723 N N . ALA A 1 210 ? 9.227 3.143 22.688 1 63.12 210 ALA A N 1
ATOM 1724 C CA . ALA A 1 210 ? 8.453 4.289 23.156 1 63.12 210 ALA A CA 1
ATOM 1725 C C . ALA A 1 210 ? 7.883 5.086 22 1 63.12 210 ALA A C 1
ATOM 1727 O O . ALA A 1 210 ? 6.785 5.637 22.094 1 63.12 210 ALA A O 1
ATOM 1728 N N . TYR A 1 211 ? 8.742 4.887 20.828 1 59.41 211 TYR A N 1
ATOM 1729 C CA . TYR A 1 211 ? 8.422 5.723 19.672 1 59.41 211 TYR A CA 1
ATOM 1730 C C . TYR A 1 211 ? 7.633 4.938 18.641 1 59.41 211 TYR A C 1
ATOM 1732 O O . TYR A 1 211 ? 7.305 5.461 17.562 1 59.41 211 TYR A O 1
ATOM 1740 N N . LYS A 1 212 ? 7.492 3.674 18.844 1 60.91 212 LYS A N 1
ATOM 1741 C CA . LYS A 1 212 ? 6.844 2.895 17.797 1 60.91 212 LYS A CA 1
ATOM 1742 C C . LYS A 1 212 ? 5.578 3.586 17.297 1 60.91 212 LYS A C 1
ATOM 1744 O O . LYS A 1 212 ? 5.246 3.508 16.109 1 60.91 212 LYS A O 1
ATOM 1749 N N . GLY A 1 213 ? 5.047 4.434 18.203 1 60.72 213 GLY A N 1
ATOM 1750 C CA . GLY A 1 213 ? 3.822 5.141 17.859 1 60.72 213 GLY A CA 1
ATOM 1751 C C . GLY A 1 213 ? 4.059 6.352 16.984 1 60.72 213 GLY A C 1
ATOM 1752 O O . GLY A 1 213 ? 3.117 6.895 16.406 1 60.72 213 GLY A O 1
ATOM 1753 N N . VAL A 1 214 ? 5.348 6.621 16.797 1 61.5 214 VAL A N 1
ATOM 1754 C CA . VAL A 1 214 ? 5.625 7.844 16.047 1 61.5 214 VAL A CA 1
ATOM 1755 C C . VAL A 1 214 ? 5.32 7.625 14.57 1 61.5 214 VAL A C 1
ATOM 1757 O O . VAL A 1 214 ? 4.895 8.555 13.875 1 61.5 214 VAL A O 1
ATOM 1760 N N . LEU A 1 215 ? 5.445 6.387 14.18 1 63.59 215 LEU A N 1
ATOM 1761 C CA . LEU A 1 215 ? 5.148 6.105 12.781 1 63.59 215 LEU A CA 1
ATOM 1762 C C . LEU A 1 215 ? 3.662 6.297 12.492 1 63.59 215 LEU A C 1
ATOM 1764 O O . LEU A 1 215 ? 3.275 6.527 11.344 1 63.59 215 LEU A O 1
ATOM 1768 N N . VAL A 1 216 ? 2.926 6.27 13.602 1 59.22 216 VAL A N 1
ATOM 1769 C CA . VAL A 1 216 ? 1.492 6.457 13.414 1 59.22 216 VAL A CA 1
ATOM 1770 C C . V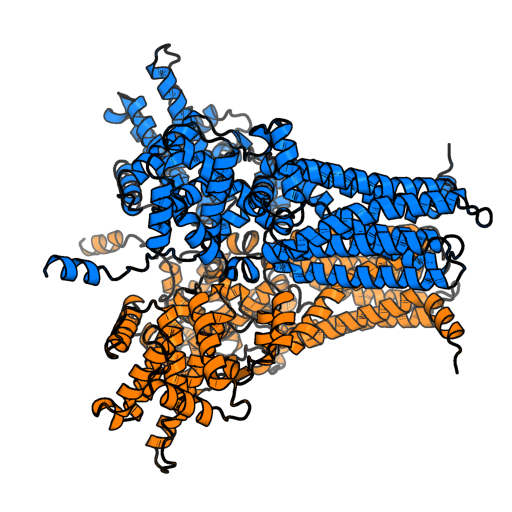AL A 1 216 ? 1.056 7.781 14.031 1 59.22 216 VAL A C 1
ATOM 1772 O O . VAL A 1 216 ? -0.086 7.922 14.477 1 59.22 216 VAL A O 1
ATOM 1775 N N . GLU A 1 217 ? 1.919 8.695 14.039 1 58.31 217 GLU A N 1
ATOM 1776 C CA . GLU A 1 217 ? 1.672 10.062 14.492 1 58.31 217 GLU A CA 1
ATOM 1777 C C . GLU A 1 217 ? 1.204 10.086 15.945 1 58.31 217 GLU A C 1
ATOM 1779 O O . GLU A 1 217 ? 0.329 10.875 16.312 1 58.31 217 GLU A O 1
ATOM 1784 N N . HIS A 1 218 ? 1.685 9.109 16.75 1 56.88 218 HIS A N 1
ATOM 1785 C CA . HIS A 1 218 ? 1.352 9.117 18.172 1 56.88 218 HIS A CA 1
ATOM 1786 C C . HIS A 1 218 ? 2.066 10.25 18.891 1 56.88 218 HIS A C 1
ATOM 1788 O O . HIS A 1 218 ? 3.254 10.492 18.656 1 56.88 218 HIS A O 1
ATOM 1794 N N . LYS A 1 219 ? 1.237 11.055 19.656 1 56 219 LYS A N 1
ATOM 1795 C CA . LYS A 1 219 ? 1.787 12.164 20.438 1 56 219 LYS A CA 1
ATOM 1796 C C . LYS A 1 219 ? 2.377 11.664 21.75 1 56 219 LYS A C 1
ATOM 1798 O O . LYS A 1 219 ? 1.807 10.789 22.406 1 56 219 LYS A O 1
ATOM 1803 N N . PHE A 1 220 ? 3.625 12.055 22 1 58.47 220 PHE A N 1
ATOM 1804 C CA . PHE A 1 220 ? 4.312 11.648 23.234 1 58.47 220 PHE A CA 1
ATOM 1805 C C . PHE A 1 220 ? 3.793 12.445 24.422 1 58.47 220 PHE A C 1
ATOM 1807 O O . PHE A 1 220 ? 3.406 13.602 24.281 1 58.47 220 PHE A O 1
ATOM 1814 N N . THR A 1 221 ? 3.713 11.656 25.516 1 56.34 221 THR A N 1
ATOM 1815 C CA . THR A 1 221 ? 3.463 12.352 26.766 1 56.34 221 THR A CA 1
ATOM 1816 C C . THR A 1 221 ? 4.738 13.008 27.281 1 56.34 221 THR A C 1
ATOM 1818 O O . THR A 1 221 ? 5.844 12.625 26.891 1 56.34 221 THR A O 1
ATOM 1821 N N . PHE A 1 222 ? 4.629 14.062 28 1 58.66 222 PHE A N 1
ATOM 1822 C CA . PHE A 1 222 ? 5.754 14.781 28.594 1 58.66 222 PHE A CA 1
ATOM 1823 C C . PHE A 1 222 ? 6.613 13.836 29.422 1 58.66 222 PHE A C 1
ATOM 1825 O O . PHE A 1 222 ? 7.832 13.992 29.5 1 58.66 222 PHE A O 1
ATOM 1832 N N . GLU A 1 223 ? 5.949 12.906 29.969 1 58.84 223 GLU A N 1
ATOM 1833 C CA . GLU A 1 223 ? 6.68 11.953 30.797 1 58.84 223 GLU A CA 1
ATOM 1834 C C . GLU A 1 223 ? 7.602 11.078 29.969 1 58.84 223 GLU A C 1
ATOM 1836 O O . GLU A 1 223 ? 8.75 10.844 30.328 1 58.84 223 GLU A O 1
ATOM 1841 N N . GLU A 1 224 ? 7.09 10.711 28.922 1 62 224 GLU A N 1
ATOM 1842 C CA . GLU A 1 224 ? 7.898 9.875 28.047 1 62 224 GLU A CA 1
ATOM 1843 C C . GLU A 1 224 ? 9.078 10.648 27.469 1 62 224 GLU A C 1
ATOM 1845 O O . GLU A 1 224 ? 10.195 10.133 27.406 1 62 224 GLU A O 1
ATOM 1850 N N . TYR A 1 225 ? 8.758 11.805 27.203 1 64.06 225 TYR A N 1
ATOM 1851 C CA . TYR A 1 225 ? 9.797 12.68 26.672 1 64.06 225 TYR A CA 1
ATOM 1852 C C . TYR A 1 225 ? 10.875 12.938 27.734 1 64.06 225 TYR A C 1
ATOM 1854 O O . TYR A 1 225 ? 12.07 12.938 27.422 1 64.06 225 TYR A O 1
ATOM 1862 N N . GLY A 1 226 ? 10.422 13.219 28.859 1 63.16 226 GLY A N 1
ATOM 1863 C CA . GLY A 1 226 ? 11.375 13.438 29.938 1 63.16 226 GLY A CA 1
ATOM 1864 C C . GLY A 1 226 ? 12.289 12.258 30.172 1 63.16 226 GLY A C 1
ATOM 1865 O O . GLY A 1 226 ? 13.492 12.43 30.391 1 63.16 226 GLY A O 1
ATOM 1866 N N . ARG A 1 227 ? 11.828 11.188 30.016 1 64.69 227 ARG A N 1
ATOM 1867 C CA . ARG A 1 227 ? 12.617 9.977 30.219 1 64.69 227 ARG A CA 1
ATOM 1868 C C . ARG A 1 227 ? 13.664 9.82 29.125 1 64.69 227 ARG A C 1
ATOM 1870 O O . ARG A 1 227 ? 14.797 9.414 29.391 1 64.69 227 ARG A O 1
ATOM 1877 N N . ILE A 1 228 ? 13.297 10.125 28 1 67.56 228 ILE A N 1
ATOM 1878 C CA . ILE A 1 228 ? 14.219 10.016 26.875 1 67.56 228 ILE A CA 1
ATOM 1879 C C . ILE A 1 228 ? 15.336 11.039 27.016 1 67.56 228 ILE A C 1
ATOM 1881 O O . ILE A 1 228 ? 16.5 10.727 26.781 1 67.56 228 ILE A O 1
ATOM 1885 N N . GLN A 1 229 ? 14.93 12.172 27.469 1 68.5 229 GLN A N 1
ATOM 1886 C CA . GLN A 1 229 ? 15.922 13.227 27.656 1 68.5 229 GLN A CA 1
ATOM 1887 C C . GLN A 1 229 ? 16.906 12.852 28.766 1 68.5 229 GLN A C 1
ATOM 1889 O O . GLN A 1 229 ? 18.094 13.156 28.656 1 68.5 229 GLN A O 1
ATOM 1894 N N . GLN A 1 230 ? 16.344 12.227 29.641 1 67.62 230 GLN A N 1
ATOM 1895 C CA . GLN A 1 230 ? 17.219 11.797 30.734 1 67.62 230 GLN A CA 1
ATOM 1896 C C . GLN A 1 230 ? 18.203 10.734 30.25 1 67.62 230 GLN A C 1
ATOM 1898 O O . GLN A 1 230 ? 19.359 10.703 30.703 1 67.62 230 GLN A O 1
ATOM 1903 N N . LEU A 1 231 ? 17.703 9.984 29.391 1 67.38 231 LEU A N 1
ATOM 1904 C CA . LEU A 1 231 ? 18.562 8.922 28.859 1 67.38 231 LEU A CA 1
ATOM 1905 C C . LEU A 1 231 ? 19.641 9.492 27.953 1 67.38 231 LEU A C 1
ATOM 1907 O O . LEU A 1 231 ? 20.75 8.961 27.891 1 67.38 231 LEU A O 1
ATOM 1911 N N . LEU A 1 232 ? 19.234 10.578 27.328 1 66.94 232 LEU A N 1
ATOM 1912 C CA . LEU A 1 232 ? 20.172 11.164 26.359 1 66.94 232 LEU A CA 1
ATOM 1913 C C . LEU A 1 232 ? 21.016 12.25 27.016 1 66.94 232 LEU A C 1
ATOM 1915 O O . LEU A 1 232 ? 22.047 12.656 26.469 1 66.94 232 LEU A O 1
ATOM 1919 N N . GLN A 1 233 ? 20.422 12.641 28.234 1 57.28 233 GLN A N 1
ATOM 1920 C CA . GLN A 1 233 ? 21.094 13.711 28.969 1 57.28 233 GLN A CA 1
ATOM 1921 C C . GLN A 1 233 ? 22.484 13.273 29.406 1 57.28 233 GLN A C 1
ATOM 1923 O O . GLN A 1 233 ? 22.672 12.148 29.875 1 57.28 233 GLN A O 1
ATOM 1928 N N . ASN A 1 234 ? 23.516 13.812 28.922 1 54.25 234 ASN A N 1
ATOM 1929 C CA . ASN A 1 234 ? 24.922 13.695 29.312 1 54.25 234 ASN A CA 1
ATOM 1930 C C . ASN A 1 234 ? 25.719 12.914 28.266 1 54.25 234 ASN A C 1
ATOM 1932 O O . ASN A 1 234 ? 26.844 12.484 28.547 1 54.25 234 ASN A O 1
ATOM 1936 N N . ARG A 1 235 ? 25.031 12.664 27.328 1 55.41 235 ARG A N 1
ATOM 1937 C CA . ARG A 1 235 ? 25.766 11.844 26.391 1 55.41 235 ARG A CA 1
ATOM 1938 C C . ARG A 1 235 ? 26.25 12.664 25.203 1 55.41 235 ARG A C 1
ATOM 1940 O O . ARG A 1 235 ? 25.703 13.727 24.906 1 55.41 235 ARG A O 1
ATOM 1947 N N . THR A 1 236 ? 27.469 12.164 24.75 1 56.12 236 THR A N 1
ATOM 1948 C CA . THR A 1 236 ? 28.125 12.844 23.641 1 56.12 236 THR A CA 1
ATOM 1949 C C . THR A 1 236 ? 27.234 12.797 22.391 1 56.12 236 THR A C 1
ATOM 1951 O O . THR A 1 236 ? 26.406 11.898 22.25 1 56.12 236 THR A O 1
ATOM 1954 N N . ASP A 1 237 ? 27.297 13.797 21.531 1 57.69 237 ASP A N 1
ATOM 1955 C CA . ASP A 1 237 ? 26.609 13.984 20.266 1 57.69 237 ASP A CA 1
ATOM 1956 C C . ASP A 1 237 ? 26.688 12.734 19.391 1 57.69 237 ASP A C 1
ATOM 1958 O O . ASP A 1 237 ? 25.703 12.344 18.766 1 57.69 237 ASP A O 1
ATOM 1962 N N . LEU A 1 238 ? 27.844 12.078 19.484 1 64.44 238 LEU A N 1
ATOM 1963 C CA . LEU A 1 238 ? 28.078 10.891 18.672 1 64.44 238 LEU A CA 1
ATOM 1964 C C . LEU A 1 238 ? 27.219 9.727 19.156 1 64.44 238 LEU A C 1
ATOM 1966 O O . LEU A 1 238 ? 26.797 8.883 18.359 1 64.44 238 LEU A O 1
ATOM 1970 N N . PHE A 1 239 ? 26.844 9.969 20.297 1 70.88 239 PHE A N 1
ATOM 1971 C CA . PHE A 1 239 ? 26.062 8.898 20.906 1 70.88 239 PHE A CA 1
ATOM 1972 C C . PHE A 1 239 ? 24.609 8.953 20.422 1 70.88 239 PHE A C 1
ATOM 1974 O O . PHE A 1 239 ? 24.016 7.922 20.109 1 70.88 239 PHE A O 1
ATOM 1981 N N . ALA A 1 240 ? 24.094 10.117 20.344 1 73.56 240 ALA A N 1
ATOM 1982 C CA . ALA A 1 240 ? 22.734 10.273 19.844 1 73.56 240 ALA A CA 1
ATOM 1983 C C . ALA A 1 240 ? 22.609 9.789 18.406 1 73.56 240 ALA A C 1
ATOM 1985 O O . ALA A 1 240 ? 21.594 9.203 18.031 1 73.56 240 ALA A O 1
ATOM 1986 N N . PHE A 1 241 ? 23.719 9.953 17.703 1 77.44 241 PHE A N 1
ATOM 1987 C CA . PHE A 1 241 ? 23.734 9.516 16.312 1 77.44 241 PHE A CA 1
ATOM 1988 C C . PHE A 1 241 ? 23.734 7.996 16.219 1 77.44 241 PHE A C 1
ATOM 1990 O O . PHE A 1 241 ? 23.031 7.422 15.391 1 77.44 241 PHE A O 1
ATOM 1997 N N . ARG A 1 242 ? 24.422 7.461 17.078 1 78.69 242 ARG A N 1
ATOM 1998 C CA . ARG A 1 242 ? 24.484 6.004 17.078 1 78.69 242 ARG A CA 1
ATOM 1999 C C . ARG A 1 242 ? 23.141 5.395 17.5 1 78.69 242 ARG A C 1
ATOM 2001 O O . ARG A 1 242 ? 22.75 4.348 16.984 1 78.69 242 ARG A O 1
ATOM 2008 N N . ILE A 1 243 ? 22.547 6.055 18.328 1 79.69 243 ILE A N 1
ATOM 2009 C CA . ILE A 1 243 ? 21.234 5.582 18.766 1 79.69 243 ILE A CA 1
ATOM 2010 C C . ILE A 1 243 ? 20.234 5.676 17.625 1 79.69 243 ILE A C 1
ATOM 2012 O O . ILE A 1 243 ? 19.484 4.738 17.375 1 79.69 243 ILE A O 1
ATOM 2016 N N . ALA A 1 244 ? 20.297 6.777 16.969 1 81.56 244 ALA A N 1
ATOM 2017 C CA . ALA A 1 244 ? 19.391 6.965 15.844 1 81.56 244 ALA A CA 1
ATOM 2018 C C . ALA A 1 244 ? 19.656 5.941 14.742 1 81.56 244 ALA A C 1
ATOM 2020 O O . ALA A 1 244 ? 18.719 5.465 14.094 1 81.56 244 ALA A O 1
ATOM 2021 N N . GLN A 1 245 ? 20.875 5.613 14.586 1 82.5 245 GLN A N 1
ATOM 2022 C CA . GLN A 1 245 ? 21.234 4.605 13.594 1 82.5 245 GLN A CA 1
ATOM 2023 C C . GLN A 1 245 ? 20.703 3.232 13.992 1 82.5 245 GLN A C 1
ATOM 2025 O O . GLN A 1 245 ? 20.188 2.486 13.148 1 82.5 245 GLN A O 1
ATOM 2030 N N . ALA A 1 246 ? 20.844 2.982 15.195 1 82.81 246 ALA A N 1
ATOM 2031 C CA . ALA A 1 246 ? 20.328 1.709 15.695 1 82.81 246 ALA A CA 1
ATOM 2032 C C . ALA A 1 246 ? 18.797 1.657 15.586 1 82.81 246 ALA A C 1
ATOM 2034 O O . ALA A 1 246 ? 18.234 0.608 15.273 1 82.81 246 ALA A O 1
ATOM 2035 N N . GLU A 1 247 ? 18.203 2.752 15.844 1 84.12 247 GLU A N 1
ATOM 2036 C CA . GLU A 1 247 ? 16.75 2.816 15.695 1 84.12 247 GLU A CA 1
ATOM 2037 C C . GLU A 1 247 ? 16.328 2.578 14.25 1 84.12 247 GLU A C 1
ATOM 2039 O O . GLU A 1 247 ? 15.305 1.938 13.992 1 84.12 247 GLU A O 1
ATOM 2044 N N . LEU A 1 248 ? 17.094 3.115 13.422 1 85.38 248 LEU A N 1
ATOM 2045 C CA . LEU A 1 248 ? 16.797 2.912 12.008 1 85.38 248 LEU A CA 1
ATOM 2046 C C . LEU A 1 248 ? 16.906 1.438 11.633 1 85.38 248 LEU A C 1
ATOM 2048 O O . LEU A 1 248 ? 16.109 0.931 10.844 1 85.38 248 LEU A O 1
ATOM 2052 N N . GLU A 1 249 ? 17.812 0.812 12.211 1 85.38 249 GLU A N 1
ATOM 2053 C CA . GLU A 1 249 ? 17.969 -0.617 11.961 1 85.38 249 GLU A CA 1
ATOM 2054 C C . GLU A 1 249 ? 16.812 -1.417 12.547 1 85.38 249 GLU A C 1
ATOM 2056 O O . GLU A 1 249 ? 16.344 -2.383 11.938 1 85.38 249 GLU A O 1
ATOM 2061 N N . ILE A 1 250 ? 16.453 -1.048 13.625 1 84.25 250 ILE A N 1
ATOM 2062 C CA . ILE A 1 250 ? 15.328 -1.723 14.273 1 84.25 250 ILE A CA 1
ATOM 2063 C C . ILE A 1 250 ? 14.062 -1.521 13.445 1 84.25 250 ILE A C 1
ATOM 2065 O O . ILE A 1 250 ? 13.258 -2.445 13.289 1 84.25 250 ILE A O 1
ATOM 2069 N N . LEU A 1 251 ? 13.938 -0.31 12.984 1 85 251 LEU A N 1
ATOM 2070 C CA . LEU A 1 251 ? 12.789 -0.027 12.133 1 85 251 LEU A CA 1
ATOM 2071 C C . LEU A 1 251 ? 12.82 -0.886 10.875 1 85 251 LEU A C 1
ATOM 2073 O O . LEU A 1 251 ? 11.789 -1.412 10.453 1 85 251 LEU A O 1
ATOM 2077 N N . HIS A 1 252 ? 13.93 -1.027 10.281 1 86 252 HIS A N 1
ATOM 2078 C CA . HIS A 1 252 ? 14.078 -1.878 9.109 1 86 252 HIS A CA 1
ATOM 2079 C C . HIS A 1 252 ? 13.719 -3.326 9.43 1 86 252 HIS A C 1
ATOM 2081 O O . HIS A 1 252 ? 13.008 -3.977 8.664 1 86 252 HIS A O 1
ATOM 2087 N N . ASP A 1 253 ? 14.156 -3.773 10.508 1 86.19 253 ASP A N 1
ATOM 2088 C CA . ASP A 1 253 ? 13.906 -5.16 10.883 1 86.19 253 ASP A CA 1
ATOM 2089 C C . ASP A 1 253 ? 12.43 -5.398 11.164 1 86.19 253 ASP A C 1
ATOM 2091 O O . ASP A 1 253 ? 11.898 -6.473 10.875 1 86.19 253 ASP A O 1
ATOM 2095 N N . LEU A 1 254 ? 11.914 -4.457 11.703 1 85.31 254 LEU A N 1
ATOM 2096 C CA . LEU A 1 254 ? 10.484 -4.559 12 1 85.31 254 LEU A CA 1
ATOM 2097 C C . LEU A 1 254 ? 9.672 -4.648 10.711 1 85.31 254 LEU A C 1
ATOM 2099 O O . LEU A 1 254 ? 8.711 -5.414 10.633 1 85.31 254 LEU A O 1
ATOM 2103 N N . LEU A 1 255 ? 10.094 -3.961 9.734 1 87.62 255 LEU A N 1
ATOM 2104 C CA . LEU A 1 255 ? 9.273 -3.82 8.531 1 87.62 255 LEU A CA 1
ATOM 2105 C C . LEU A 1 255 ? 9.633 -4.883 7.5 1 87.62 255 LEU A C 1
ATOM 2107 O O . LEU A 1 255 ? 8.781 -5.309 6.719 1 87.62 255 LEU A O 1
ATOM 2111 N N . TYR A 1 256 ? 10.859 -5.344 7.504 1 88.5 256 TYR A N 1
ATOM 2112 C CA . TYR A 1 256 ? 11.258 -6.078 6.305 1 88.5 256 TYR A CA 1
ATOM 2113 C C . TYR A 1 256 ? 11.867 -7.426 6.668 1 88.5 256 TYR A C 1
ATOM 2115 O O . TYR A 1 256 ? 12.203 -8.219 5.785 1 88.5 256 TYR A O 1
ATOM 2123 N N . THR A 1 257 ? 12 -7.688 7.906 1 88.88 257 THR A N 1
ATOM 2124 C CA . THR A 1 257 ? 12.594 -8.961 8.297 1 88.88 257 THR A CA 1
ATOM 2125 C C . THR A 1 257 ? 11.703 -9.688 9.305 1 88.88 257 THR A C 1
ATOM 2127 O O . THR A 1 257 ? 10.688 -9.141 9.75 1 88.88 257 THR A O 1
ATOM 2130 N N . LYS A 1 258 ? 12.125 -10.953 9.648 1 88.88 258 LYS A N 1
ATOM 2131 C CA . LYS A 1 258 ? 11.391 -11.758 10.617 1 88.88 258 LYS A CA 1
ATOM 2132 C C . LYS A 1 258 ? 11.945 -11.57 12.023 1 88.88 258 LYS A C 1
ATOM 2134 O O . LYS A 1 258 ? 11.57 -12.297 12.945 1 88.88 258 LYS A O 1
ATOM 2139 N N . ALA A 1 259 ? 12.75 -10.672 12.234 1 82.62 259 ALA A N 1
ATOM 2140 C CA . ALA A 1 259 ? 13.445 -10.508 13.516 1 82.62 259 ALA A CA 1
ATOM 2141 C C . ALA A 1 259 ? 12.453 -10.234 14.641 1 82.62 259 ALA A C 1
ATOM 2143 O O . ALA A 1 259 ? 12.703 -10.609 15.789 1 82.62 259 ALA A O 1
ATOM 2144 N N . GLN A 1 260 ? 11.398 -9.766 14.344 1 80.12 260 GLN A N 1
ATOM 2145 C CA . GLN A 1 260 ? 10.422 -9.406 15.367 1 80.12 260 GLN A CA 1
ATOM 2146 C C . GLN A 1 260 ? 9.766 -10.648 15.961 1 80.12 260 GLN A C 1
ATOM 2148 O O . GLN A 1 260 ? 9.242 -10.602 17.078 1 80.12 260 GLN A O 1
ATOM 2153 N N . ILE A 1 261 ? 9.805 -11.672 15.273 1 82.69 261 ILE A N 1
ATOM 2154 C CA . ILE A 1 261 ? 9.164 -12.898 15.719 1 82.69 261 ILE A CA 1
ATOM 2155 C C . ILE A 1 261 ? 9.867 -13.43 16.969 1 82.69 261 ILE A C 1
ATOM 2157 O O . ILE A 1 261 ? 9.242 -14.062 17.812 1 82.69 261 ILE A O 1
ATOM 2161 N N . PHE A 1 262 ? 11.078 -13.094 17.109 1 77.44 262 PHE A N 1
ATOM 2162 C CA . PHE A 1 262 ? 11.859 -13.578 18.25 1 77.44 262 PHE A CA 1
ATOM 2163 C C . PHE A 1 262 ? 11.484 -12.828 19.516 1 77.44 262 PHE A C 1
ATOM 2165 O O . PHE A 1 262 ? 11.812 -13.273 20.625 1 77.44 262 PHE A O 1
ATOM 2172 N N . HIS A 1 263 ? 10.773 -11.742 19.328 1 73.31 263 HIS A N 1
ATOM 2173 C CA . HIS A 1 263 ? 10.336 -10.984 20.5 1 73.31 263 HIS A CA 1
ATOM 2174 C C . HIS A 1 263 ? 9.023 -11.523 21.047 1 73.31 263 HIS A C 1
ATOM 2176 O O . HIS A 1 263 ? 8.648 -11.234 22.188 1 73.31 263 HIS A O 1
ATOM 2182 N N . GLU A 1 264 ? 8.445 -12.305 20.281 1 75.88 264 GLU A N 1
ATOM 2183 C CA . GLU A 1 264 ? 7.191 -12.914 20.719 1 75.88 264 GLU A CA 1
ATOM 2184 C C . GLU A 1 264 ? 7.426 -14.289 21.328 1 75.88 264 GLU A C 1
ATOM 2186 O O . GLU A 1 264 ? 8.273 -15.047 20.844 1 75.88 264 GLU A O 1
ATOM 2191 N N . SER A 1 265 ? 6.742 -14.562 22.312 1 75.38 265 SER A N 1
ATOM 2192 C CA . SER A 1 265 ? 6.926 -15.836 22.984 1 75.38 265 SER A CA 1
ATOM 2193 C C . SER A 1 265 ? 6.559 -17 22.078 1 75.38 265 SER A C 1
ATOM 2195 O O . SER A 1 265 ? 7.305 -17.984 21.984 1 75.38 265 SER A O 1
ATOM 2197 N N . PHE A 1 266 ? 5.441 -16.875 21.453 1 78.31 266 PHE A N 1
ATOM 2198 C CA . PHE A 1 266 ? 5.008 -17.953 20.594 1 78.31 266 PHE A CA 1
ATOM 2199 C C . PHE A 1 266 ? 5.953 -18.109 19.406 1 78.31 266 PHE A C 1
ATOM 2201 O O . PHE A 1 266 ? 6.281 -19.234 19 1 78.31 266 PHE A O 1
ATOM 2208 N N . GLY A 1 267 ? 6.332 -17 18.906 1 81.12 267 GLY A N 1
ATOM 2209 C CA . GLY A 1 267 ? 7.254 -17.047 17.781 1 81.12 267 GLY A CA 1
ATOM 2210 C C . GLY A 1 267 ? 8.586 -17.688 18.125 1 81.12 267 GLY A C 1
ATOM 2211 O O . GLY A 1 267 ? 9.109 -18.484 17.344 1 81.12 267 GLY A O 1
ATOM 2212 N N . ASN A 1 268 ? 8.984 -17.453 19.203 1 80.69 268 ASN A N 1
ATOM 2213 C CA . ASN A 1 268 ? 10.25 -18.031 19.656 1 80.69 268 ASN A CA 1
ATOM 2214 C C . ASN A 1 268 ? 10.125 -19.531 19.891 1 80.69 268 ASN A C 1
ATOM 2216 O O . ASN A 1 268 ? 11.023 -20.297 19.531 1 80.69 268 ASN A O 1
ATOM 2220 N N . SER A 1 269 ? 9.094 -19.906 20.5 1 83.94 269 SER A N 1
ATOM 2221 C CA . SER A 1 269 ? 8.867 -21.328 20.719 1 83.94 269 SER A CA 1
ATOM 2222 C C . SER A 1 269 ? 8.711 -22.078 19.406 1 83.94 269 SER A C 1
ATOM 2224 O O . SER A 1 269 ? 9.25 -23.172 19.234 1 83.94 269 SER A O 1
ATOM 2226 N N . ALA A 1 270 ? 8.016 -21.469 18.547 1 88.25 270 ALA A N 1
ATOM 2227 C CA . ALA A 1 270 ? 7.809 -22.094 17.234 1 88.25 270 ALA A CA 1
ATOM 2228 C C . ALA A 1 270 ? 9.133 -22.25 16.5 1 88.25 270 ALA A C 1
ATOM 2230 O O . ALA A 1 270 ? 9.359 -23.266 15.852 1 88.25 270 ALA A O 1
ATOM 2231 N N . ARG A 1 271 ? 9.961 -21.297 16.641 1 86.38 271 ARG A N 1
ATOM 2232 C CA . ARG A 1 271 ? 11.266 -21.375 15.992 1 86.38 271 ARG A CA 1
ATOM 2233 C C . ARG A 1 271 ? 12.117 -22.484 16.594 1 86.38 271 ARG A C 1
ATOM 2235 O O . ARG A 1 271 ? 12.836 -23.172 15.867 1 86.38 271 ARG A O 1
ATOM 2242 N N . SER A 1 272 ? 12.031 -22.656 17.812 1 86.25 272 SER A N 1
ATOM 2243 C CA . SER A 1 272 ? 12.773 -23.734 18.469 1 86.25 272 SER A CA 1
ATOM 2244 C C . SER A 1 272 ? 12.297 -25.109 18 1 86.25 272 SER A C 1
ATOM 2246 O O . SER A 1 272 ? 13.109 -26 17.766 1 86.25 272 SER A O 1
ATOM 2248 N N . VAL A 1 273 ? 11.055 -25.188 17.859 1 91.5 273 VAL A N 1
ATOM 2249 C CA . VAL A 1 273 ? 10.492 -26.438 17.344 1 91.5 273 VAL A CA 1
ATOM 2250 C C . VAL A 1 273 ? 10.938 -26.641 15.898 1 91.5 273 VAL A C 1
ATOM 2252 O O . VAL A 1 273 ? 11.297 -27.75 15.508 1 91.5 273 VAL A O 1
ATOM 2255 N N . TYR A 1 274 ? 11.016 -25.594 15.148 1 92.81 274 TYR A N 1
ATOM 2256 C CA . TYR A 1 274 ? 11.422 -25.641 13.75 1 92.81 274 TYR A CA 1
ATOM 2257 C C . TYR A 1 274 ? 12.844 -26.172 13.625 1 92.81 274 TYR A C 1
ATOM 2259 O O . TYR A 1 274 ? 13.125 -27 12.75 1 92.81 274 TYR A O 1
ATOM 2267 N N . TRP A 1 275 ? 13.703 -25.844 14.516 1 90.44 275 TRP A N 1
ATOM 2268 C CA . TRP A 1 275 ? 15.109 -26.219 14.453 1 90.44 275 TRP A CA 1
ATOM 2269 C C . TRP A 1 275 ? 15.281 -27.719 14.727 1 90.44 275 TRP A C 1
ATOM 2271 O O . TRP A 1 275 ? 16.266 -28.312 14.312 1 90.44 275 TRP A O 1
ATOM 2281 N N . VAL A 1 276 ? 14.273 -28.266 15.289 1 93.81 276 VAL A N 1
ATOM 2282 C CA . VAL A 1 276 ? 14.344 -29.703 15.586 1 93.81 276 VAL A CA 1
ATOM 2283 C C . VAL A 1 276 ? 13.664 -30.484 14.469 1 93.81 276 VAL A C 1
ATOM 2285 O O . VAL A 1 276 ? 14.102 -31.594 14.117 1 93.81 276 VAL A O 1
ATOM 2288 N N . LEU A 1 277 ? 12.711 -29.953 13.875 1 96.62 277 LEU A N 1
ATOM 2289 C CA . LEU A 1 277 ? 11.875 -30.672 12.914 1 96.62 277 LEU A CA 1
ATOM 2290 C C . LEU A 1 277 ? 12.664 -31 11.648 1 96.62 277 LEU A C 1
ATOM 2292 O O . LEU A 1 277 ? 12.602 -32.125 11.148 1 96.62 277 LEU A O 1
ATOM 2296 N N . LEU A 1 278 ? 13.469 -30.094 11.18 1 95.38 278 LEU A N 1
ATOM 2297 C CA . LEU A 1 278 ? 14.133 -30.312 9.898 1 95.38 278 LEU A CA 1
ATOM 2298 C C . LEU A 1 278 ? 15.25 -31.344 10.039 1 95.38 278 LEU A C 1
ATOM 2300 O O . LEU A 1 278 ? 15.359 -32.281 9.227 1 95.38 278 LEU A O 1
ATOM 2304 N N . PRO A 1 279 ? 16.078 -31.25 11.094 1 96.06 279 PRO A N 1
ATOM 2305 C CA . PRO A 1 279 ? 17.062 -32.312 11.289 1 96.06 279 PRO A CA 1
ATOM 2306 C C . PRO A 1 279 ? 16.422 -33.656 11.562 1 96.06 279 PRO A C 1
ATOM 2308 O O . PRO A 1 279 ? 16.938 -34.688 11.102 1 96.06 279 PRO A O 1
ATOM 2311 N N . ALA A 1 280 ? 15.328 -33.656 12.273 1 97.56 280 ALA A N 1
ATOM 2312 C CA . ALA A 1 280 ? 14.617 -34.906 12.516 1 97.56 280 ALA A CA 1
ATOM 2313 C C . ALA A 1 280 ? 14.086 -35.5 11.211 1 97.56 280 ALA A C 1
ATOM 2315 O O . ALA A 1 280 ? 14.109 -36.719 11.023 1 97.56 280 ALA A O 1
ATOM 2316 N N . ALA A 1 281 ? 13.609 -34.656 10.336 1 97.62 281 ALA A N 1
ATOM 2317 C CA . ALA A 1 281 ? 13.133 -35.125 9.039 1 97.62 281 ALA A CA 1
ATOM 2318 C C . ALA A 1 281 ? 14.266 -35.688 8.211 1 97.62 281 ALA A C 1
ATOM 2320 O O . ALA A 1 281 ? 14.102 -36.75 7.562 1 97.62 281 ALA A O 1
ATOM 2321 N N . LEU A 1 282 ? 15.445 -35.062 8.266 1 97.31 282 LEU A N 1
ATOM 2322 C CA . LEU A 1 282 ? 16.609 -35.562 7.543 1 97.31 282 LEU A CA 1
ATOM 2323 C C . LEU A 1 282 ? 17.047 -36.906 8.094 1 97.31 282 LEU A C 1
ATOM 2325 O O . LEU A 1 282 ? 17.328 -37.844 7.332 1 97.31 282 LEU A O 1
ATOM 2329 N N . ALA A 1 283 ? 17.078 -37.031 9.383 1 96.88 283 ALA A N 1
ATOM 2330 C CA . ALA A 1 283 ? 17.469 -38.281 10.023 1 96.88 283 ALA A CA 1
ATOM 2331 C C . ALA A 1 283 ? 16.484 -39.406 9.695 1 96.88 283 ALA A C 1
ATOM 2333 O O . ALA A 1 283 ? 16.891 -40.5 9.352 1 96.88 283 ALA A O 1
ATOM 2334 N N . SER A 1 284 ? 15.234 -39.062 9.805 1 96.56 284 SER A N 1
ATOM 2335 C CA . SER A 1 284 ? 14.203 -40.062 9.516 1 96.56 284 SER A CA 1
ATOM 2336 C C . SER A 1 284 ? 14.273 -40.5 8.062 1 96.56 284 SER A C 1
ATOM 2338 O O . SER A 1 284 ? 14.133 -41.688 7.766 1 96.56 284 SER A O 1
ATOM 2340 N N . PHE A 1 285 ? 14.477 -39.594 7.16 1 96.19 285 PHE A N 1
ATOM 2341 C CA . PHE A 1 285 ? 14.578 -39.906 5.746 1 96.19 285 PHE A CA 1
ATOM 2342 C C . PHE A 1 285 ? 15.789 -40.812 5.48 1 96.19 285 PHE A C 1
ATOM 2344 O O . PHE A 1 285 ? 15.688 -41.812 4.766 1 96.19 285 PHE A O 1
ATOM 2351 N N . SER A 1 286 ? 16.891 -40.469 6.148 1 95.25 286 SER A N 1
ATOM 2352 C CA . SER A 1 286 ? 18.125 -41.25 5.957 1 95.25 286 SER A CA 1
ATOM 2353 C C . SER A 1 286 ? 17.969 -42.656 6.504 1 95.25 286 SER A C 1
ATOM 2355 O O . SER A 1 286 ? 18.438 -43.625 5.879 1 95.25 286 SER A O 1
ATOM 2357 N N . LEU A 1 287 ? 17.297 -42.812 7.57 1 94.31 287 LEU A N 1
ATOM 2358 C CA . LEU A 1 287 ? 17.094 -44.125 8.18 1 94.31 287 LEU A CA 1
ATOM 2359 C C . LEU A 1 287 ? 16.172 -44.969 7.32 1 94.31 287 LEU A C 1
ATOM 2361 O O . LEU A 1 287 ? 16.438 -46.156 7.121 1 94.31 287 LEU A O 1
ATOM 2365 N N . LEU A 1 288 ? 15.18 -44.375 6.773 1 92.12 288 LEU A N 1
ATOM 2366 C CA . LEU A 1 288 ? 14.203 -45.125 5.988 1 92.12 288 LEU A CA 1
ATOM 2367 C C . LEU A 1 288 ? 14.781 -45.531 4.637 1 92.12 288 LEU A C 1
ATOM 2369 O O . LEU A 1 288 ? 14.484 -46.625 4.133 1 92.12 288 LEU A O 1
ATOM 2373 N N . VAL A 1 289 ? 15.539 -44.688 4.055 1 90.31 289 VAL A N 1
ATOM 2374 C CA . VAL A 1 289 ? 16.156 -45 2.77 1 90.31 289 VAL A CA 1
ATOM 2375 C C . VAL A 1 289 ? 17.219 -46.094 2.949 1 90.31 289 VAL A C 1
ATOM 2377 O O . VAL A 1 289 ? 17.375 -46.938 2.088 1 90.31 289 VAL A O 1
ATOM 2380 N N . ARG A 1 290 ? 17.875 -46.125 4.02 1 88.56 290 ARG A N 1
ATOM 2381 C CA . ARG A 1 290 ? 18.922 -47.125 4.285 1 88.56 290 ARG A CA 1
ATOM 2382 C C . ARG A 1 290 ? 18.328 -48.469 4.645 1 88.56 290 ARG A C 1
ATOM 2384 O O . ARG A 1 290 ? 18.812 -49.531 4.203 1 88.56 290 ARG A O 1
ATOM 2391 N N . ASN A 1 291 ? 17.266 -48.375 5.383 1 83.69 291 ASN A N 1
ATOM 2392 C CA . ASN A 1 291 ? 16.719 -49.625 5.93 1 83.69 291 ASN A CA 1
ATOM 2393 C C . ASN A 1 291 ? 15.68 -50.219 5.004 1 83.69 291 ASN A C 1
ATOM 2395 O O . ASN A 1 291 ? 15.273 -51.375 5.188 1 83.69 291 ASN A O 1
ATOM 2399 N N . ASN A 1 292 ? 15.102 -49.375 4.195 1 71.75 292 ASN A N 1
ATOM 2400 C CA . ASN A 1 292 ? 13.992 -49.938 3.424 1 71.75 292 ASN A CA 1
ATOM 2401 C C . ASN A 1 292 ? 14.492 -50.688 2.199 1 71.75 292 ASN A C 1
ATOM 2403 O O . ASN A 1 292 ? 14.992 -50.094 1.248 1 71.75 292 ASN A O 1
ATOM 2407 N N . ASN A 1 293 ? 14.578 -52 2.26 1 67.25 293 ASN A N 1
ATOM 2408 C CA . ASN A 1 293 ? 14.93 -52.938 1.191 1 67.25 293 ASN A CA 1
ATOM 2409 C C . ASN A 1 293 ? 13.781 -53.094 0.201 1 67.25 293 ASN A C 1
ATOM 2411 O O . ASN A 1 293 ? 13.953 -53.719 -0.856 1 67.25 293 ASN A O 1
ATOM 2415 N N . GLN A 1 294 ? 12.633 -52.625 0.41 1 65.31 294 GLN A N 1
ATOM 2416 C CA . GLN A 1 294 ? 11.469 -52.969 -0.398 1 65.31 294 GLN A CA 1
ATOM 2417 C C . GLN A 1 294 ? 11.305 -52 -1.571 1 65.31 294 GLN A C 1
ATOM 2419 O O . GLN A 1 294 ? 10.898 -52.406 -2.662 1 65.31 294 GLN A O 1
ATOM 2424 N N . LYS A 1 295 ? 11.531 -50.719 -1.342 1 75.81 295 LYS A N 1
ATOM 2425 C CA . LYS A 1 295 ? 11.305 -49.781 -2.438 1 75.81 295 LYS A CA 1
ATOM 2426 C C . LYS A 1 295 ? 12.594 -49.062 -2.809 1 75.81 295 LYS A C 1
ATOM 2428 O O . LYS A 1 295 ? 13.234 -48.438 -1.954 1 75.81 295 LYS A O 1
ATOM 2433 N N . GLN A 1 296 ? 13.023 -49.344 -4.031 1 79.38 296 GLN A N 1
ATOM 2434 C CA . GLN A 1 296 ? 14.211 -48.656 -4.535 1 79.38 296 GLN A CA 1
ATOM 2435 C C . GLN A 1 296 ? 13.836 -47.344 -5.215 1 79.38 296 GLN A C 1
ATOM 2437 O O . GLN A 1 296 ? 13.156 -47.344 -6.242 1 79.38 296 GLN A O 1
ATOM 2442 N N . PHE A 1 297 ? 14.164 -46.25 -4.516 1 86.94 297 PHE A N 1
ATOM 2443 C CA . PHE A 1 297 ? 13.945 -44.906 -5.086 1 86.94 297 PHE A CA 1
ATOM 2444 C C . PHE A 1 297 ? 15.023 -44.562 -6.105 1 86.94 297 PHE A C 1
ATOM 2446 O O . PHE A 1 297 ? 16.156 -45.062 -6.004 1 86.94 297 PHE A O 1
ATOM 2453 N N . ASP A 1 298 ? 14.68 -43.844 -7.105 1 88.88 298 ASP A N 1
ATOM 2454 C CA . ASP A 1 298 ? 15.641 -43.344 -8.078 1 88.88 298 ASP A CA 1
ATOM 2455 C C . ASP A 1 298 ? 16.75 -42.531 -7.387 1 88.88 298 ASP A C 1
ATOM 2457 O O . ASP A 1 298 ? 16.453 -41.656 -6.566 1 88.88 298 ASP A O 1
ATOM 2461 N N . PRO A 1 299 ? 17.984 -42.844 -7.633 1 90 299 PRO A N 1
ATOM 2462 C CA . PRO A 1 299 ? 19.094 -42.156 -6.961 1 90 299 PRO A CA 1
ATOM 2463 C C . PRO A 1 299 ? 19.047 -40.656 -7.16 1 90 299 PRO A C 1
ATOM 2465 O O . PRO A 1 299 ? 19.438 -39.906 -6.266 1 90 299 PRO A O 1
ATOM 2468 N N . PHE A 1 300 ? 18.703 -40.188 -8.312 1 90.88 300 PHE A N 1
ATOM 2469 C CA . PHE A 1 300 ? 18.609 -38.75 -8.555 1 90.88 300 PHE A CA 1
ATOM 2470 C C . PHE A 1 300 ? 17.562 -38.125 -7.645 1 90.88 300 PHE A C 1
ATOM 2472 O O . PHE A 1 300 ? 17.766 -37.031 -7.129 1 90.88 300 PHE A O 1
ATOM 2479 N N . ASP A 1 301 ? 16.5 -38.812 -7.461 1 93.62 301 ASP A N 1
ATOM 2480 C CA . ASP A 1 301 ? 15.43 -38.312 -6.598 1 93.62 301 ASP A CA 1
ATOM 2481 C C . ASP A 1 301 ? 15.867 -38.281 -5.137 1 93.62 301 ASP A C 1
ATOM 2483 O O . ASP A 1 301 ? 15.523 -37.344 -4.395 1 93.62 301 ASP A O 1
ATOM 2487 N N . VAL A 1 302 ? 16.594 -39.281 -4.785 1 94 302 VAL A N 1
ATOM 2488 C CA . VAL A 1 302 ? 17.125 -39.344 -3.426 1 94 302 VAL A CA 1
ATOM 2489 C C . VAL A 1 302 ? 18.109 -38.188 -3.217 1 94 302 VAL A C 1
ATOM 2491 O O . VAL A 1 302 ? 18.062 -37.5 -2.193 1 94 302 VAL A O 1
ATOM 2494 N N . GLY A 1 303 ? 18.984 -37.969 -4.215 1 94.38 303 GLY A N 1
ATOM 2495 C CA . GLY A 1 303 ? 19.906 -36.875 -4.148 1 94.38 303 GLY A CA 1
ATOM 2496 C C . GLY A 1 303 ? 19.219 -35.5 -4.047 1 94.38 303 GLY A C 1
ATOM 2497 O O . GLY A 1 303 ? 19.656 -34.625 -3.295 1 94.38 303 GLY A O 1
ATOM 2498 N N . LEU A 1 304 ? 18.219 -35.344 -4.793 1 95.56 304 LEU A N 1
ATOM 2499 C CA . LEU A 1 304 ? 17.438 -34.094 -4.758 1 95.56 304 LEU A CA 1
ATOM 2500 C C . LEU A 1 304 ? 16.828 -33.875 -3.373 1 95.56 304 LEU A C 1
ATOM 2502 O O . LEU A 1 304 ? 16.875 -32.75 -2.846 1 95.56 304 LEU A O 1
ATOM 2506 N N . THR A 1 305 ? 16.266 -34.938 -2.857 1 96.44 305 THR A N 1
ATOM 2507 C CA . THR A 1 305 ? 15.648 -34.812 -1.542 1 96.44 305 THR A CA 1
ATOM 2508 C C . THR A 1 305 ? 16.688 -34.438 -0.488 1 96.44 305 THR A C 1
ATOM 2510 O O . THR A 1 305 ? 16.422 -33.562 0.354 1 96.44 305 THR A O 1
ATOM 2513 N N . TYR A 1 306 ? 17.812 -35.031 -0.576 1 96.44 306 TYR A N 1
ATOM 2514 C CA . TYR A 1 306 ? 18.891 -34.656 0.334 1 96.44 306 TYR A CA 1
ATOM 2515 C C . TYR A 1 306 ? 19.281 -33.188 0.123 1 96.44 306 TYR A C 1
ATOM 2517 O O . TYR A 1 306 ? 19.531 -32.469 1.087 1 96.44 306 TYR A O 1
ATOM 2525 N N . SER A 1 307 ? 19.344 -32.781 -1.092 1 96.38 307 SER A N 1
ATOM 2526 C CA . SER A 1 307 ? 19.703 -31.391 -1.39 1 96.38 307 SER A CA 1
ATOM 2527 C C . SER A 1 307 ? 18.672 -30.422 -0.813 1 96.38 307 SER A C 1
ATOM 2529 O O . SER A 1 307 ? 19.031 -29.359 -0.3 1 96.38 307 SER A O 1
ATOM 2531 N N . LEU A 1 308 ? 17.484 -30.797 -0.897 1 97.19 308 LEU A N 1
ATOM 2532 C CA . LEU A 1 308 ? 16.422 -29.938 -0.386 1 97.19 308 LEU A CA 1
ATOM 2533 C C . LEU A 1 308 ? 16.469 -29.859 1.136 1 97.19 308 LEU A C 1
ATOM 2535 O O . LEU A 1 308 ? 16.375 -28.766 1.709 1 97.19 308 LEU A O 1
ATOM 2539 N N . LEU A 1 309 ? 16.672 -30.969 1.775 1 97.06 309 LEU A N 1
ATOM 2540 C CA . LEU A 1 309 ? 16.656 -31 3.234 1 97.06 309 LEU A CA 1
ATOM 2541 C C . LEU A 1 309 ? 17.938 -30.406 3.799 1 97.06 309 LEU A C 1
ATOM 2543 O O . LEU A 1 309 ? 17.891 -29.531 4.668 1 97.06 309 LEU A O 1
ATOM 2547 N N . ILE A 1 310 ? 19.062 -30.766 3.273 1 95.94 310 ILE A N 1
ATOM 2548 C CA . ILE A 1 310 ? 20.328 -30.219 3.738 1 95.94 310 ILE A CA 1
ATOM 2549 C C . ILE A 1 310 ? 20.438 -28.75 3.336 1 95.94 310 ILE A C 1
ATOM 2551 O O . ILE A 1 310 ? 20.906 -27.922 4.117 1 95.94 310 ILE A O 1
ATOM 2555 N N . GLY A 1 311 ? 20.047 -28.484 2.113 1 93.81 311 GLY A N 1
ATOM 2556 C CA . GLY A 1 311 ? 20.016 -27.109 1.682 1 93.81 311 GLY A CA 1
ATOM 2557 C C . GLY A 1 311 ? 19.141 -26.219 2.555 1 93.81 311 GLY A C 1
ATOM 2558 O O . GLY A 1 311 ? 19.531 -25.109 2.908 1 93.81 311 GLY A O 1
ATOM 2559 N N . GLY A 1 312 ? 18 -26.766 2.854 1 93.38 312 GLY A N 1
ATOM 2560 C CA . GLY A 1 312 ? 17.125 -26.031 3.756 1 93.38 312 GLY A CA 1
ATOM 2561 C C . GLY A 1 312 ? 17.75 -25.781 5.117 1 93.38 312 GLY A C 1
ATOM 2562 O O . GLY A 1 312 ? 17.656 -24.672 5.648 1 93.38 312 GLY A O 1
ATOM 2563 N N . MET A 1 313 ? 18.359 -26.734 5.645 1 94.25 313 MET A N 1
ATOM 2564 C CA . MET A 1 313 ? 19.016 -26.594 6.945 1 94.25 313 MET A CA 1
ATOM 2565 C C . MET A 1 313 ? 20.172 -25.594 6.875 1 94.25 313 MET A C 1
ATOM 2567 O O . MET A 1 313 ? 20.344 -24.781 7.781 1 94.25 313 MET A O 1
ATOM 2571 N N . PHE A 1 314 ? 20.859 -25.656 5.84 1 93.44 314 PHE A N 1
ATOM 2572 C CA . PHE A 1 314 ? 21.984 -24.75 5.66 1 93.44 314 PHE A CA 1
ATOM 2573 C C . PHE A 1 314 ? 21.516 -23.312 5.527 1 93.44 314 PHE A C 1
ATOM 2575 O O . PHE A 1 314 ? 22.094 -22.406 6.133 1 93.44 314 PHE A O 1
ATOM 2582 N N . LEU A 1 315 ? 20.531 -23.141 4.742 1 92.31 315 LEU A N 1
ATOM 2583 C CA . LEU A 1 315 ? 20 -21.797 4.57 1 92.31 315 LEU A CA 1
ATOM 2584 C C . LEU A 1 315 ? 19.484 -21.25 5.891 1 92.31 315 LEU A C 1
ATOM 2586 O O . LEU A 1 315 ? 19.672 -20.062 6.191 1 92.31 315 LEU A O 1
ATOM 2590 N N . ASP A 1 316 ? 18.922 -22.047 6.621 1 91.06 316 ASP A N 1
ATOM 2591 C CA . ASP A 1 316 ? 18.406 -21.609 7.926 1 91.06 316 ASP A CA 1
ATOM 2592 C C . ASP A 1 316 ? 19.562 -21.266 8.875 1 91.06 316 ASP A C 1
ATOM 2594 O O . ASP A 1 316 ? 19.453 -20.312 9.656 1 91.06 316 ASP A O 1
ATOM 2598 N N . ALA A 1 317 ? 20.562 -21.969 8.805 1 88.69 317 ALA A N 1
ATOM 2599 C CA . ALA A 1 317 ? 21.734 -21.688 9.625 1 88.69 317 ALA A CA 1
ATOM 2600 C C . ALA A 1 317 ? 22.359 -20.344 9.234 1 88.69 317 ALA A C 1
ATOM 2602 O O . ALA A 1 317 ? 22.688 -19.531 10.102 1 88.69 317 ALA A O 1
ATOM 2603 N N . VAL A 1 318 ? 22.422 -20.141 8.016 1 87.44 318 VAL A N 1
ATOM 2604 C CA . VAL A 1 318 ? 22.984 -18.891 7.535 1 87.44 318 VAL A CA 1
ATOM 2605 C C . VAL A 1 318 ? 22.062 -17.734 7.934 1 87.44 318 VAL A C 1
ATOM 2607 O O . VAL A 1 318 ? 22.547 -16.672 8.375 1 87.44 318 VAL A O 1
ATOM 2610 N N . ALA A 1 319 ? 20.844 -17.969 7.719 1 86.88 319 ALA A N 1
ATOM 2611 C CA . ALA A 1 319 ? 19.875 -16.938 8.102 1 86.88 319 ALA A CA 1
ATOM 2612 C C . ALA A 1 319 ? 19.984 -16.609 9.586 1 86.88 319 ALA A C 1
ATOM 2614 O O . ALA A 1 319 ? 19.906 -15.445 9.977 1 86.88 319 ALA A O 1
ATOM 2615 N N . PHE A 1 320 ? 20.234 -17.578 10.312 1 81.75 320 PHE A N 1
ATOM 2616 C CA . PHE A 1 320 ? 20.375 -17.375 11.758 1 81.75 320 PHE A CA 1
ATOM 2617 C C . PHE A 1 320 ? 21.625 -16.594 12.086 1 81.75 320 PHE A C 1
ATOM 2619 O O . PHE A 1 320 ? 21.609 -15.719 12.945 1 81.75 320 PHE A O 1
ATOM 2626 N N . VAL A 1 321 ? 22.609 -16.828 11.391 1 78.94 321 VAL A N 1
ATOM 2627 C CA . VAL A 1 321 ? 23.859 -16.125 11.602 1 78.94 321 VAL A CA 1
ATOM 2628 C C . VAL A 1 321 ? 23.703 -14.648 11.234 1 78.94 321 VAL A C 1
ATOM 2630 O O . VAL A 1 321 ? 24.156 -13.758 11.953 1 78.94 321 VAL A O 1
ATOM 2633 N N . VAL A 1 322 ? 23.016 -14.461 10.219 1 76.5 322 VAL A N 1
ATOM 2634 C CA . VAL A 1 322 ? 22.797 -13.086 9.781 1 76.5 322 VAL A CA 1
ATOM 2635 C C . VAL A 1 322 ? 21.906 -12.359 10.789 1 76.5 322 VAL A C 1
ATOM 2637 O O . VAL A 1 322 ? 22.141 -11.188 11.102 1 76.5 322 VAL A O 1
ATOM 2640 N N . LEU A 1 323 ? 21 -13.055 11.266 1 75.69 323 LEU A N 1
ATOM 2641 C CA . LEU A 1 323 ? 20.078 -12.469 12.242 1 75.69 323 LEU A CA 1
ATOM 2642 C C . LEU A 1 323 ? 20.812 -12.133 13.539 1 75.69 323 LEU A C 1
ATOM 2644 O O . LEU A 1 323 ? 20.422 -11.195 14.242 1 75.69 323 LEU A O 1
ATOM 2648 N N . LEU A 1 324 ? 21.891 -12.875 13.773 1 72.88 324 LEU A N 1
ATOM 2649 C CA . LEU A 1 324 ? 22.688 -12.617 14.969 1 72.88 324 LEU A CA 1
ATOM 2650 C C . LEU A 1 324 ? 23.297 -11.227 14.922 1 72.88 324 LEU A C 1
ATOM 2652 O O . LEU A 1 324 ? 23.547 -10.609 15.969 1 72.88 324 LEU A O 1
ATOM 2656 N N . TYR A 1 325 ? 23.438 -10.742 13.727 1 71.81 325 TYR A N 1
ATOM 2657 C CA . TYR A 1 325 ? 24.047 -9.43 13.57 1 71.81 325 TYR A CA 1
ATOM 2658 C C . TYR A 1 325 ? 22.969 -8.344 13.477 1 71.81 325 TYR A C 1
ATOM 2660 O O . TYR A 1 325 ? 23.297 -7.16 13.328 1 71.81 325 TYR A O 1
ATOM 2668 N N . SER A 1 326 ? 21.781 -8.773 13.602 1 70.88 326 SER A N 1
ATOM 2669 C CA . SER A 1 326 ? 20.703 -7.797 13.57 1 70.88 326 SER A CA 1
ATOM 2670 C C . SER A 1 326 ? 20.484 -7.172 14.945 1 70.88 326 SER A C 1
ATOM 2672 O O . SER A 1 326 ? 20.594 -7.855 15.969 1 70.88 326 SER A O 1
ATOM 2674 N N . SER A 1 327 ? 20.328 -5.902 14.969 1 64.88 327 SER A N 1
ATOM 2675 C CA . SER A 1 327 ? 20.094 -5.164 16.203 1 64.88 327 SER A CA 1
ATOM 2676 C C . SER A 1 327 ? 18.844 -5.656 16.922 1 64.88 327 SER A C 1
ATOM 2678 O O . SER A 1 327 ? 18.844 -5.793 18.156 1 64.88 327 SER A O 1
ATOM 2680 N N . THR A 1 328 ? 17.891 -5.988 16.188 1 63.12 328 THR A N 1
ATOM 2681 C CA . THR A 1 328 ? 16.625 -6.406 16.766 1 63.12 328 THR A CA 1
ATOM 2682 C C . THR A 1 328 ? 16.766 -7.766 17.453 1 63.12 328 THR A C 1
ATOM 2684 O O . THR A 1 328 ? 16.188 -7.992 18.516 1 63.12 328 THR A O 1
ATOM 2687 N N . PHE A 1 329 ? 17.531 -8.508 16.797 1 63 329 PHE A N 1
ATOM 2688 C CA . PHE A 1 329 ? 17.734 -9.82 17.406 1 63 329 PHE A CA 1
ATOM 2689 C C . PHE A 1 329 ? 18.562 -9.711 18.688 1 63 329 PHE A C 1
ATOM 2691 O O . PHE A 1 329 ? 18.281 -10.398 19.672 1 63 329 PHE A O 1
ATOM 2698 N N . THR A 1 330 ? 19.453 -8.859 18.609 1 61.38 330 THR A N 1
ATOM 2699 C CA . THR A 1 330 ? 20.281 -8.641 19.781 1 61.38 330 THR A CA 1
ATOM 2700 C C . THR A 1 330 ? 19.438 -8.18 20.969 1 61.38 330 THR A C 1
ATOM 2702 O O . THR A 1 330 ? 19.641 -8.633 22.094 1 61.38 330 THR A O 1
ATOM 2705 N N . ILE A 1 331 ? 18.453 -7.445 20.688 1 62.66 331 ILE A N 1
ATOM 2706 C CA . ILE A 1 331 ? 17.562 -6.934 21.734 1 62.66 331 ILE A CA 1
ATOM 2707 C C . ILE A 1 331 ? 16.688 -8.062 22.266 1 62.66 331 ILE A C 1
ATOM 2709 O O . ILE A 1 331 ? 16.5 -8.18 23.469 1 62.66 331 ILE A O 1
ATOM 2713 N N . ALA A 1 332 ? 16.156 -8.758 21.375 1 57.66 332 ALA A N 1
ATOM 2714 C CA . ALA A 1 332 ? 15.273 -9.852 21.766 1 57.66 332 ALA A CA 1
ATOM 2715 C C . ALA A 1 332 ? 15.992 -10.82 22.703 1 57.66 332 ALA A C 1
ATOM 2717 O O . ALA A 1 332 ? 15.398 -11.328 23.656 1 57.66 332 ALA A O 1
ATOM 2718 N N . THR A 1 333 ? 17.219 -10.93 22.453 1 59.78 333 THR A N 1
ATOM 2719 C CA . THR A 1 333 ? 18 -11.883 23.234 1 59.78 333 THR A CA 1
ATOM 2720 C C . THR A 1 333 ? 18.328 -11.305 24.609 1 59.78 333 THR A C 1
ATOM 2722 O O . THR A 1 333 ? 18.422 -12.039 25.594 1 59.78 333 THR A O 1
ATOM 2725 N N . MET A 1 334 ? 18.406 -10.062 24.641 1 56.75 334 MET A N 1
ATOM 2726 C CA . MET A 1 334 ? 18.781 -9.422 25.891 1 56.75 334 MET A CA 1
ATOM 2727 C C . MET A 1 334 ? 17.578 -9.211 26.797 1 56.75 334 MET A C 1
ATOM 2729 O O . MET A 1 334 ? 17.672 -9.32 28.016 1 56.75 334 MET A O 1
ATOM 2733 N N . SER A 1 335 ? 16.578 -8.68 26.172 1 53.75 335 SER A N 1
ATOM 2734 C CA . SER A 1 335 ? 15.383 -8.367 26.969 1 53.75 335 SER A CA 1
ATOM 2735 C C . SER A 1 335 ? 14.797 -9.633 27.594 1 53.75 335 SER A C 1
ATOM 2737 O O . SER A 1 335 ? 14.227 -9.578 28.688 1 53.75 335 SER A O 1
ATOM 2739 N N . ARG A 1 336 ? 14.82 -10.781 26.922 1 53.22 336 ARG A N 1
ATOM 2740 C CA . ARG A 1 336 ? 14.25 -12.039 27.406 1 53.22 336 ARG A CA 1
ATOM 2741 C C . ARG A 1 336 ? 15.312 -12.891 28.094 1 53.22 336 ARG A C 1
ATOM 2743 O O . ARG A 1 336 ? 15.102 -14.086 28.312 1 53.22 336 ARG A O 1
ATOM 2750 N N . ALA A 1 337 ? 16.422 -12.344 28.344 1 47.72 337 ALA A N 1
ATOM 2751 C CA . ALA A 1 337 ? 17.594 -13.016 28.922 1 47.72 337 ALA A CA 1
ATOM 2752 C C . ALA A 1 337 ? 17.172 -13.977 30.031 1 47.72 337 ALA A C 1
ATOM 2754 O O . ALA A 1 337 ? 17.938 -14.883 30.391 1 47.72 337 ALA A O 1
ATOM 2755 N N . LYS A 1 338 ? 16.328 -13.734 30.859 1 47.94 338 LYS A N 1
ATOM 2756 C CA . LYS A 1 338 ? 16.391 -14.641 32 1 47.94 338 LYS A CA 1
ATOM 2757 C C . LYS A 1 338 ? 15.953 -16.047 31.625 1 47.94 338 LYS A C 1
ATOM 2759 O O . LYS A 1 338 ? 16.406 -17.031 32.219 1 47.94 338 LYS A O 1
ATOM 2764 N N . THR A 1 339 ? 14.992 -16.281 30.812 1 48.5 339 THR A N 1
ATOM 2765 C CA . THR A 1 339 ? 14.508 -17.656 30.906 1 48.5 339 THR A CA 1
ATOM 2766 C C . THR A 1 339 ? 14.594 -18.359 29.562 1 48.5 339 THR A C 1
ATOM 2768 O O . THR A 1 339 ? 14.328 -19.562 29.469 1 48.5 339 THR A O 1
ATOM 2771 N N . ARG A 1 340 ? 15.008 -17.688 28.359 1 55.16 340 ARG A N 1
ATOM 2772 C CA . ARG A 1 340 ? 14.672 -18.438 27.156 1 55.16 340 ARG A CA 1
ATOM 2773 C C . ARG A 1 340 ? 15.93 -18.875 26.406 1 55.16 340 ARG A C 1
ATOM 2775 O O . ARG A 1 340 ? 17.016 -18.328 26.625 1 55.16 340 ARG A O 1
ATOM 2782 N N . PRO A 1 341 ? 15.859 -19.969 25.656 1 55.53 341 PRO A N 1
ATOM 2783 C CA . PRO A 1 341 ? 16.969 -20.578 24.922 1 55.53 341 PRO A CA 1
ATOM 2784 C C . PRO A 1 341 ? 17.797 -19.547 24.125 1 55.53 341 PRO A C 1
ATOM 2786 O O . PRO A 1 341 ? 19.016 -19.703 24 1 55.53 341 PRO A O 1
ATOM 2789 N N . ILE A 1 342 ? 17.234 -18.547 23.781 1 57.5 342 ILE A N 1
ATOM 2790 C CA . ILE A 1 342 ? 17.953 -17.562 22.984 1 57.5 342 ILE A CA 1
ATOM 2791 C C . ILE A 1 342 ? 18.953 -16.828 23.859 1 57.5 342 ILE A C 1
ATOM 2793 O O . ILE A 1 342 ? 20.016 -16.422 23.391 1 57.5 342 ILE A O 1
ATOM 2797 N N . THR A 1 343 ? 18.641 -16.719 25.031 1 58.88 343 THR A N 1
ATOM 2798 C CA . THR A 1 343 ? 19.562 -16.078 25.969 1 58.88 343 THR A CA 1
ATOM 2799 C C . THR A 1 343 ? 20.875 -16.859 26.047 1 58.88 343 THR A C 1
ATOM 2801 O O . THR A 1 343 ? 21.953 -16.266 26.188 1 58.88 343 THR A O 1
ATOM 2804 N N . TRP A 1 344 ? 20.688 -18.078 25.922 1 61.75 344 TRP A N 1
ATOM 2805 C CA . TRP A 1 344 ? 21.891 -18.922 25.953 1 61.75 344 TRP A CA 1
ATOM 2806 C C . TRP A 1 344 ? 22.781 -18.625 24.75 1 61.75 344 TRP A C 1
ATOM 2808 O O . TRP A 1 344 ? 24 -18.578 24.875 1 61.75 344 TRP A O 1
ATOM 2818 N N . VAL A 1 345 ? 22.188 -18.328 23.719 1 62.22 345 VAL A N 1
ATOM 2819 C CA . VAL A 1 345 ? 22.953 -18.047 22.5 1 62.22 345 VAL A CA 1
ATOM 2820 C C . VAL A 1 345 ? 23.703 -16.719 22.672 1 62.22 345 VAL A C 1
ATOM 2822 O O . VAL A 1 345 ? 24.875 -16.625 22.312 1 62.22 345 VAL A O 1
ATOM 2825 N N . VAL A 1 346 ? 23.094 -15.875 23.25 1 61.03 346 VAL A N 1
ATOM 2826 C CA . VAL A 1 346 ? 23.703 -14.562 23.422 1 61.03 346 VAL A CA 1
ATOM 2827 C C . VAL A 1 346 ? 24.891 -14.672 24.391 1 61.03 346 VAL A C 1
ATOM 2829 O O . VAL A 1 346 ? 25.953 -14.102 24.141 1 61.03 346 VAL A O 1
ATOM 2832 N N . LYS A 1 347 ? 24.609 -15.328 25.453 1 63.06 347 LYS A N 1
ATOM 2833 C CA . LYS A 1 347 ? 25.688 -15.531 26.422 1 63.06 347 LYS A CA 1
ATOM 2834 C C . LYS A 1 347 ? 26.875 -16.25 25.781 1 63.06 347 LYS A C 1
ATOM 2836 O O . LYS A 1 347 ? 28.031 -15.898 26.031 1 63.06 347 LYS A O 1
ATOM 2841 N N . PHE A 1 348 ? 26.438 -17.141 24.984 1 65.62 348 PHE A N 1
ATOM 2842 C CA . PHE A 1 348 ? 27.469 -17.891 24.281 1 65.62 348 PHE A CA 1
ATOM 2843 C C . PHE A 1 348 ? 28.25 -17 23.328 1 65.62 348 PHE A C 1
ATOM 2845 O O . PHE A 1 348 ? 29.484 -17.047 23.297 1 65.62 348 PHE A O 1
ATOM 2852 N N . LEU A 1 349 ? 27.578 -16.203 22.688 1 65.31 349 LEU A N 1
ATOM 2853 C CA . LEU A 1 349 ? 28.234 -15.297 21.75 1 65.31 349 LEU A CA 1
ATOM 2854 C C . LEU A 1 349 ? 29.078 -14.258 22.469 1 65.31 349 LEU A C 1
ATOM 2856 O O . LEU A 1 349 ? 30.156 -13.891 22.016 1 65.31 349 LEU A O 1
ATOM 2860 N N . LYS A 1 350 ? 28.516 -13.758 23.469 1 63.84 350 LYS A N 1
ATOM 2861 C CA . LYS A 1 350 ? 29.281 -12.844 24.297 1 63.84 350 LYS A CA 1
ATOM 2862 C C . LYS A 1 350 ? 30.562 -13.508 24.812 1 63.84 350 LYS A C 1
ATOM 2864 O O . LYS A 1 350 ? 31.625 -12.883 24.844 1 63.84 350 LYS A O 1
ATOM 2869 N N . ALA A 1 351 ? 30.312 -14.719 25.219 1 64.88 351 ALA A N 1
ATOM 2870 C CA . ALA A 1 351 ? 31.469 -15.477 25.719 1 64.88 351 ALA A CA 1
ATOM 2871 C C . ALA A 1 351 ? 32.531 -15.648 24.641 1 64.88 351 ALA A C 1
ATOM 2873 O O . ALA A 1 351 ? 33.719 -15.648 24.922 1 64.88 351 ALA A O 1
ATOM 2874 N N . LEU A 1 352 ? 32.031 -15.758 23.406 1 65.5 352 LEU A N 1
ATOM 2875 C CA . LEU A 1 352 ? 32.938 -15.953 22.281 1 65.5 352 LEU A CA 1
ATOM 2876 C C . LEU A 1 352 ? 33.5 -14.617 21.781 1 65.5 352 LEU A C 1
ATOM 2878 O O . LEU A 1 352 ? 34.344 -14.578 20.891 1 65.5 352 LEU A O 1
ATOM 2882 N N . LYS A 1 353 ? 33.156 -13.617 22.422 1 62.88 353 LYS A N 1
ATOM 2883 C CA . LYS A 1 353 ? 33.562 -12.281 21.984 1 62.88 353 LYS A CA 1
ATOM 2884 C C . LYS A 1 353 ? 33.312 -12.094 20.484 1 62.88 353 LYS A C 1
ATOM 2886 O O . LYS A 1 353 ? 34.188 -11.648 19.75 1 62.88 353 LYS A O 1
ATOM 2891 N N . TRP A 1 354 ? 32.188 -12.648 20.094 1 62.91 354 TRP A N 1
ATOM 2892 C CA . TRP A 1 354 ? 31.797 -12.562 18.688 1 62.91 354 TRP A CA 1
ATOM 2893 C C . TRP A 1 354 ? 31.906 -11.133 18.172 1 62.91 354 TRP A C 1
ATOM 2895 O O . TRP A 1 354 ? 31.344 -10.211 18.766 1 62.91 354 TRP A O 1
ATOM 2905 N N . PRO A 1 355 ? 32.812 -10.961 17.047 1 62.16 355 PRO A N 1
ATOM 2906 C CA . PRO A 1 355 ? 33 -9.594 16.547 1 62.16 355 PRO A CA 1
ATOM 2907 C C . PRO A 1 355 ? 31.734 -9.031 15.906 1 62.16 355 PRO A C 1
ATOM 2909 O O . PRO A 1 355 ? 31.062 -9.727 15.133 1 62.16 355 PRO A O 1
ATOM 2912 N N . ARG A 1 356 ? 31.266 -8.109 16.469 1 60.91 356 ARG A N 1
ATOM 2913 C CA . ARG A 1 356 ? 30.141 -7.422 15.852 1 60.91 356 ARG A CA 1
ATOM 2914 C C . ARG A 1 356 ? 30.594 -6.168 15.117 1 60.91 356 ARG A C 1
ATOM 2916 O O . ARG A 1 356 ? 30.5 -5.062 15.648 1 60.91 356 ARG A O 1
ATOM 2923 N N . PRO A 1 357 ? 31.156 -6.562 13.883 1 60.91 357 PRO A N 1
ATOM 2924 C CA . PRO A 1 357 ? 31.562 -5.352 13.172 1 60.91 357 PRO A CA 1
ATOM 2925 C C . PRO A 1 357 ? 30.391 -4.438 12.828 1 60.91 357 PRO A C 1
ATOM 2927 O O . PRO A 1 357 ? 29.375 -4.898 12.305 1 60.91 357 PRO A O 1
ATOM 2930 N N . ARG A 1 358 ? 30.516 -3.262 13.281 1 62.69 358 ARG A N 1
ATOM 2931 C CA . ARG A 1 358 ? 29.5 -2.227 13.047 1 62.69 358 ARG A CA 1
ATOM 2932 C C . ARG A 1 358 ? 29.109 -2.166 11.578 1 62.69 358 ARG A C 1
ATOM 2934 O O . ARG A 1 358 ? 27.953 -1.882 11.25 1 62.69 358 ARG A O 1
ATOM 2941 N N . ALA A 1 359 ? 30.094 -2.574 10.859 1 58.56 359 ALA A N 1
ATOM 2942 C CA . ALA A 1 359 ? 29.891 -2.465 9.422 1 58.56 359 ALA A CA 1
ATOM 2943 C C . ALA A 1 359 ? 28.812 -3.434 8.938 1 58.56 359 ALA A C 1
ATOM 2945 O O . ALA A 1 359 ? 28.172 -3.193 7.914 1 58.56 359 ALA A O 1
ATOM 2946 N N . LEU A 1 360 ? 28.625 -4.398 9.805 1 62.31 360 LEU A N 1
ATOM 2947 C CA . LEU A 1 360 ? 27.719 -5.418 9.289 1 62.31 360 LEU A CA 1
ATOM 2948 C C . LEU A 1 360 ? 26.281 -5.121 9.695 1 62.31 360 LEU A C 1
ATOM 2950 O O . LEU A 1 360 ? 25.344 -5.535 9.016 1 62.31 360 LEU A O 1
ATOM 2954 N N . TRP A 1 361 ? 26.297 -4.398 10.781 1 63.28 361 TRP A N 1
ATOM 2955 C CA . TRP A 1 361 ? 24.906 -4.27 11.234 1 63.28 361 TRP A CA 1
ATOM 2956 C C . TRP A 1 361 ? 24.422 -2.834 11.086 1 63.28 361 TRP A C 1
ATOM 2958 O O . TRP A 1 361 ? 23.203 -2.582 11.062 1 63.28 361 TRP A O 1
ATOM 2968 N N . CYS A 1 362 ? 25.359 -2.002 10.828 1 67.62 362 CYS A N 1
ATOM 2969 C CA . CYS A 1 362 ? 24.938 -0.606 10.836 1 67.62 362 CYS A CA 1
ATOM 2970 C C . CYS A 1 362 ? 24.609 -0.129 9.422 1 67.62 362 CYS A C 1
ATOM 2972 O O . CYS A 1 362 ? 25.203 -0.604 8.453 1 67.62 362 CYS A O 1
ATOM 2974 N N . TRP A 1 363 ? 23.625 0.679 9.477 1 70.25 363 TRP A N 1
ATOM 2975 C CA . TRP A 1 363 ? 23.25 1.352 8.234 1 70.25 363 TRP A CA 1
ATOM 2976 C C . TRP A 1 363 ? 24.359 2.283 7.762 1 70.25 363 TRP A C 1
ATOM 2978 O O . TRP A 1 363 ? 24.906 3.061 8.547 1 70.25 363 TRP A O 1
ATOM 2988 N N . ARG A 1 364 ? 24.891 1.919 6.617 1 68.88 364 ARG A N 1
ATOM 2989 C CA . ARG A 1 364 ? 25.797 2.908 6.043 1 68.88 364 ARG A CA 1
ATOM 2990 C C . ARG A 1 364 ? 25.031 3.992 5.297 1 68.88 364 ARG A C 1
ATOM 2992 O O . ARG A 1 364 ? 24.453 3.734 4.242 1 68.88 364 ARG A O 1
ATOM 2999 N N . PRO A 1 365 ? 24.922 5.113 5.961 1 74.25 365 PRO A N 1
ATOM 3000 C CA . PRO A 1 365 ? 24.125 6.148 5.297 1 74.25 365 PRO A CA 1
ATOM 3001 C C . PRO A 1 365 ? 24.734 6.598 3.971 1 74.25 365 PRO A C 1
ATOM 3003 O O . PRO A 1 365 ? 25.969 6.742 3.865 1 74.25 365 PRO A O 1
ATOM 3006 N N . SER A 1 366 ? 24.062 6.488 2.998 1 81.5 366 SER A N 1
ATOM 3007 C CA . SER A 1 366 ? 24.453 6.988 1.685 1 81.5 366 SER A CA 1
ATOM 3008 C C . SER A 1 366 ? 23.5 8.055 1.182 1 81.5 366 SER A C 1
ATOM 3010 O O . SER A 1 366 ? 22.328 8.078 1.563 1 81.5 366 SER A O 1
ATOM 3012 N N . LEU A 1 367 ? 24.109 9.008 0.536 1 88.69 367 LEU A N 1
ATOM 3013 C CA . LEU A 1 367 ? 23.328 10.086 -0.07 1 88.69 367 LEU A CA 1
ATOM 3014 C C . LEU A 1 367 ? 23.156 9.852 -1.566 1 88.69 367 LEU A C 1
ATOM 3016 O O . LEU A 1 367 ? 24.141 9.758 -2.303 1 88.69 367 LEU A O 1
ATOM 3020 N N . GLN A 1 368 ? 21.938 9.734 -1.937 1 90.25 368 GLN A N 1
ATOM 3021 C CA . GLN A 1 368 ? 21.672 9.688 -3.371 1 90.25 368 GLN A CA 1
ATOM 3022 C C . GLN A 1 368 ? 21.812 11.07 -4.004 1 90.25 368 GLN A C 1
ATOM 3024 O O . GLN A 1 368 ? 21.406 12.07 -3.412 1 90.25 368 GLN A O 1
ATOM 3029 N N . GLN A 1 369 ? 22.5 11.023 -5.121 1 93.06 369 GLN A N 1
ATOM 3030 C CA . GLN A 1 369 ? 22.812 12.305 -5.758 1 93.06 369 GLN A CA 1
ATOM 3031 C C . GLN A 1 369 ? 22.125 12.414 -7.117 1 93.06 369 GLN A C 1
ATOM 3033 O O . GLN A 1 369 ? 22.219 11.508 -7.945 1 93.06 369 GLN A O 1
ATOM 3038 N N . PHE A 1 370 ? 21.375 13.453 -7.27 1 92.88 370 PHE A N 1
ATOM 3039 C CA . PHE A 1 370 ? 20.781 13.805 -8.555 1 92.88 370 PHE A CA 1
ATOM 3040 C C . PHE A 1 370 ? 21.031 15.273 -8.883 1 92.88 370 PHE A C 1
ATOM 3042 O O . PHE A 1 370 ? 20.891 16.141 -8.023 1 92.88 370 PHE A O 1
ATOM 3049 N N . ASN A 1 371 ? 21.516 15.477 -10.055 1 94.12 371 ASN A N 1
ATOM 3050 C CA . ASN A 1 371 ? 21.812 16.828 -10.508 1 94.12 371 ASN A CA 1
ATOM 3051 C C . ASN A 1 371 ? 21.031 17.188 -11.766 1 94.12 371 ASN A C 1
ATOM 3053 O O . ASN A 1 371 ? 21.125 16.484 -12.773 1 94.12 371 ASN A O 1
ATOM 3057 N N . LEU A 1 372 ? 20.375 18.344 -11.734 1 90.44 372 LEU A N 1
ATOM 3058 C CA . LEU A 1 372 ? 19.5 18.75 -12.828 1 90.44 372 LEU A CA 1
ATOM 3059 C C . LEU A 1 372 ? 20.297 19.094 -14.07 1 90.44 372 LEU A C 1
ATOM 3061 O O . LEU A 1 372 ? 19.875 18.812 -15.195 1 90.44 372 LEU A O 1
ATOM 3065 N N . ILE A 1 373 ? 21.438 19.703 -13.891 1 89.62 373 ILE A N 1
ATOM 3066 C CA . ILE A 1 373 ? 22.25 20.125 -15.023 1 89.62 373 ILE A CA 1
ATOM 3067 C C . ILE A 1 373 ? 22.875 18.906 -15.695 1 89.62 373 ILE A C 1
ATOM 3069 O O . ILE A 1 373 ? 22.891 18.797 -16.922 1 89.62 373 ILE A O 1
ATOM 3073 N N . ASN A 1 374 ? 23.359 18.031 -14.875 1 89.06 374 ASN A N 1
ATOM 3074 C CA . ASN A 1 374 ? 23.891 16.797 -15.422 1 89.06 374 ASN A CA 1
ATOM 3075 C C . ASN A 1 374 ? 22.812 16.016 -16.188 1 89.06 374 ASN A C 1
ATOM 3077 O O . ASN A 1 374 ? 23.109 15.414 -17.234 1 89.06 374 ASN A O 1
ATOM 3081 N N . TYR A 1 375 ? 21.656 16 -15.672 1 87.75 375 TYR A N 1
ATOM 3082 C CA . TYR A 1 375 ? 20.531 15.352 -16.328 1 87.75 375 TYR A CA 1
ATOM 3083 C C . TYR A 1 375 ? 20.219 16 -17.672 1 87.75 375 TYR A C 1
ATOM 3085 O O . TYR A 1 375 ? 19.953 15.32 -18.656 1 87.75 375 TYR A O 1
ATOM 3093 N N . GLY A 1 376 ? 20.25 17.297 -17.656 1 83.38 376 GLY A N 1
ATOM 3094 C CA . GLY A 1 376 ? 20 18.031 -18.891 1 83.38 376 GLY A CA 1
ATOM 3095 C C . GLY A 1 376 ? 21.062 17.797 -19.953 1 83.38 376 GLY A C 1
ATOM 3096 O O . GLY A 1 376 ? 20.766 17.75 -21.141 1 83.38 376 GLY A O 1
ATOM 3097 N N . LEU A 1 377 ? 22.234 17.625 -19.516 1 83.62 377 LEU A N 1
ATOM 3098 C CA . LEU A 1 377 ? 23.375 17.438 -20.406 1 83.62 377 LEU A CA 1
ATOM 3099 C C . LEU A 1 377 ? 23.391 16.031 -21 1 83.62 377 LEU A C 1
ATOM 3101 O O . LEU A 1 377 ? 23.797 15.836 -22.141 1 83.62 377 LEU A O 1
ATOM 3105 N N . ASN A 1 378 ? 22.922 15.031 -20.219 1 81.94 378 ASN A N 1
ATOM 3106 C CA . ASN A 1 378 ? 23.078 13.641 -20.625 1 81.94 378 ASN A CA 1
ATOM 3107 C C . ASN A 1 378 ? 21.734 12.992 -20.922 1 81.94 378 ASN A C 1
ATOM 3109 O O . ASN A 1 378 ? 21.578 11.773 -20.828 1 81.94 378 ASN A O 1
ATOM 3113 N N . ARG A 1 379 ? 20.859 13.688 -21.312 1 78.38 379 ARG A N 1
ATOM 3114 C CA . ARG A 1 379 ? 19.547 13.125 -21.609 1 78.38 379 ARG A CA 1
ATOM 3115 C C . ARG A 1 379 ? 19.578 12.266 -22.859 1 78.38 379 ARG A C 1
ATOM 3117 O O . ARG A 1 379 ? 20.344 12.531 -23.781 1 78.38 379 ARG A O 1
ATOM 3124 N N . PRO A 1 380 ? 18.812 11.32 -22.75 1 78.75 380 PRO A N 1
ATOM 3125 C CA . PRO A 1 380 ? 18.766 10.492 -23.953 1 78.75 380 PRO A CA 1
ATOM 3126 C C . PRO A 1 380 ? 18.156 11.219 -25.141 1 78.75 380 PRO A C 1
ATOM 3128 O O . PRO A 1 380 ? 17.5 12.242 -24.969 1 78.75 380 PRO A O 1
ATOM 3131 N N . PRO A 1 381 ? 18.422 10.602 -26.281 1 77.38 381 PRO A N 1
ATOM 3132 C CA . PRO A 1 381 ? 17.812 11.203 -27.484 1 77.38 381 PRO A CA 1
ATOM 3133 C C . PRO A 1 381 ? 16.297 11.258 -27.406 1 77.38 381 PRO A C 1
ATOM 3135 O O . PRO A 1 381 ? 15.672 10.461 -26.703 1 77.38 381 PRO A O 1
ATOM 3138 N N . LYS A 1 382 ? 15.766 12.195 -28.047 1 77.19 382 LYS A N 1
ATOM 3139 C CA . LYS A 1 382 ? 14.344 12.508 -28 1 77.19 382 LYS A CA 1
ATOM 3140 C C . LYS A 1 382 ? 13.5 11.281 -28.344 1 77.19 382 LYS A C 1
ATOM 3142 O O . LYS A 1 382 ? 12.445 11.062 -27.734 1 77.19 382 LYS A O 1
ATOM 3147 N N . ALA A 1 383 ? 13.961 10.516 -29.266 1 80.38 383 ALA A N 1
ATOM 3148 C CA . ALA A 1 383 ? 13.203 9.336 -29.672 1 80.38 383 ALA A CA 1
ATOM 3149 C C . ALA A 1 383 ? 13.055 8.352 -28.516 1 80.38 383 ALA A C 1
ATOM 3151 O O . ALA A 1 383 ? 11.969 7.82 -28.281 1 80.38 383 ALA A O 1
ATOM 3152 N N . TRP A 1 384 ? 14.141 8.211 -27.875 1 81.88 384 TRP A N 1
ATOM 3153 C CA . TRP A 1 384 ? 14.117 7.289 -26.75 1 81.88 384 TRP A CA 1
ATOM 3154 C C . TRP A 1 384 ? 13.297 7.863 -25.594 1 81.88 384 TRP A C 1
ATOM 3156 O O . TRP A 1 384 ? 12.586 7.129 -24.906 1 81.88 384 TRP A O 1
ATOM 3166 N N . GLU A 1 385 ? 13.367 9.102 -25.5 1 79.06 385 GLU A N 1
ATOM 3167 C CA . GLU A 1 385 ? 12.586 9.766 -24.469 1 79.06 385 GLU A CA 1
ATOM 3168 C C . GLU A 1 385 ? 11.094 9.602 -24.703 1 79.06 385 GLU A C 1
ATOM 3170 O O . GLU A 1 385 ? 10.32 9.391 -23.766 1 79.06 385 GLU A O 1
ATOM 3175 N N . CYS A 1 386 ? 10.828 9.602 -25.891 1 79 386 CYS A N 1
ATOM 3176 C CA . CYS A 1 386 ? 9.422 9.469 -26.234 1 79 386 CYS A CA 1
ATOM 3177 C C . CYS A 1 386 ? 8.914 8.062 -25.922 1 79 386 CYS A C 1
ATOM 3179 O O . CYS A 1 386 ? 7.816 7.902 -25.391 1 79 386 CYS A O 1
ATOM 3181 N N . ILE A 1 387 ? 9.68 7.152 -26.25 1 74.94 387 ILE A N 1
ATOM 3182 C CA . ILE A 1 387 ? 9.305 5.766 -26 1 74.94 387 ILE A CA 1
ATOM 3183 C C . ILE A 1 387 ? 9.188 5.516 -24.5 1 74.94 387 ILE A C 1
ATOM 3185 O O . ILE A 1 387 ? 8.227 4.906 -24.031 1 74.94 387 ILE A O 1
ATOM 3189 N N . ILE A 1 388 ? 10.094 6.117 -23.828 1 77.19 388 ILE A N 1
ATOM 3190 C CA . ILE A 1 388 ? 10.141 5.902 -22.391 1 77.19 388 ILE A CA 1
ATOM 3191 C C . ILE A 1 388 ? 8.977 6.625 -21.719 1 77.19 388 ILE A C 1
ATOM 3193 O O . ILE A 1 388 ? 8.367 6.098 -20.797 1 77.19 388 ILE A O 1
ATOM 3197 N N . ASP A 1 389 ? 8.703 7.691 -22.266 1 71.88 389 ASP A N 1
ATOM 3198 C CA . ASP A 1 389 ? 7.578 8.461 -21.734 1 71.88 389 ASP A CA 1
ATOM 3199 C C . ASP A 1 389 ? 6.25 7.762 -22.031 1 71.88 389 ASP A C 1
ATOM 3201 O O . ASP A 1 389 ? 5.348 7.762 -21.188 1 71.88 389 ASP A O 1
ATOM 3205 N N . TYR A 1 390 ? 6.312 7.18 -23.172 1 67 390 TYR A N 1
ATOM 3206 C CA . TYR A 1 390 ? 5.105 6.465 -23.562 1 67 390 TYR A CA 1
ATOM 3207 C C . TYR A 1 390 ? 4.859 5.27 -22.656 1 67 390 TYR A C 1
ATOM 3209 O O . TYR A 1 390 ? 3.713 4.961 -22.312 1 67 390 TYR A O 1
ATOM 3217 N N . LEU A 1 391 ? 5.934 4.777 -22.25 1 64.69 391 LEU A N 1
ATOM 3218 C CA . LEU A 1 391 ? 5.84 3.611 -21.375 1 64.69 391 LEU A CA 1
ATOM 3219 C C . LEU A 1 391 ? 5.754 4.035 -19.906 1 64.69 391 LEU A C 1
ATOM 3221 O O . LEU A 1 391 ? 5.625 3.188 -19.031 1 64.69 391 LEU A O 1
ATOM 3225 N N . HIS A 1 392 ? 5.812 5.344 -19.672 1 66.69 392 HIS A N 1
ATOM 3226 C CA . HIS A 1 392 ? 5.719 5.934 -18.344 1 66.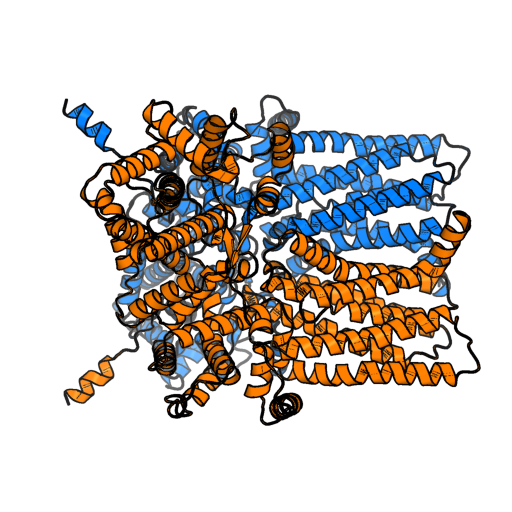69 392 HIS A CA 1
ATOM 3227 C C . HIS A 1 392 ? 6.766 5.336 -17.406 1 66.69 392 HIS A C 1
ATOM 3229 O O . HIS A 1 392 ? 6.469 5.047 -16.25 1 66.69 392 HIS A O 1
ATOM 3235 N N . LEU A 1 393 ? 7.875 5.078 -17.969 1 74.19 393 LEU A N 1
ATOM 3236 C CA . LEU A 1 393 ? 8.992 4.523 -17.203 1 74.19 393 LEU A CA 1
ATOM 3237 C C . LEU A 1 393 ? 10.078 5.574 -17 1 74.19 393 LEU A C 1
ATOM 3239 O O . LEU A 1 393 ? 11.188 5.242 -16.578 1 74.19 393 LEU A O 1
ATOM 3243 N N . THR A 1 394 ? 9.789 6.781 -17.25 1 76.25 394 THR A N 1
ATOM 3244 C CA . THR A 1 394 ? 10.789 7.84 -17.219 1 76.25 394 THR A CA 1
ATOM 3245 C C . THR A 1 394 ? 11.398 7.969 -15.828 1 76.25 394 THR A C 1
ATOM 3247 O O . THR A 1 394 ? 12.625 7.977 -15.68 1 76.25 394 THR A O 1
ATOM 3250 N N . ASN A 1 395 ? 10.586 7.969 -14.844 1 76.69 395 ASN A N 1
ATOM 3251 C CA . ASN A 1 395 ? 11.094 8.18 -13.492 1 76.69 395 ASN A CA 1
ATOM 3252 C C . ASN A 1 395 ? 11.969 7.016 -13.031 1 76.69 395 ASN A C 1
ATOM 3254 O O . ASN A 1 395 ? 13.008 7.223 -12.398 1 76.69 395 ASN A O 1
ATOM 3258 N N . TYR A 1 396 ? 11.594 5.91 -13.453 1 79.56 396 TYR A N 1
ATOM 3259 C CA . TYR A 1 396 ? 12.352 4.73 -13.039 1 79.56 396 TYR A CA 1
ATOM 3260 C C . TYR A 1 396 ? 13.695 4.672 -13.742 1 79.56 396 TYR A C 1
ATOM 3262 O O . TYR A 1 396 ? 14.727 4.434 -13.109 1 79.56 396 TYR A O 1
ATOM 3270 N N . LEU A 1 397 ? 13.648 4.902 -14.977 1 83.19 397 LEU A N 1
ATOM 3271 C CA . LEU A 1 397 ? 14.883 4.832 -15.742 1 83.19 397 LEU A CA 1
ATOM 3272 C C . LEU A 1 397 ? 15.797 6.008 -15.414 1 83.19 397 LEU A C 1
ATOM 3274 O O . LEU A 1 397 ? 17.016 5.852 -15.367 1 83.19 397 LEU A O 1
ATOM 3278 N N . ASP A 1 398 ? 15.25 7.121 -15.188 1 84.31 398 ASP A N 1
ATOM 3279 C CA . ASP A 1 398 ? 16.047 8.273 -14.789 1 84.31 398 ASP A CA 1
ATOM 3280 C C . ASP A 1 398 ? 16.75 8.023 -13.453 1 84.31 398 ASP A C 1
ATOM 3282 O O . ASP A 1 398 ? 17.922 8.375 -13.289 1 84.31 398 ASP A O 1
ATOM 3286 N N . GLU A 1 399 ? 16.062 7.465 -12.594 1 86 399 GLU A N 1
ATOM 3287 C CA . GLU A 1 399 ? 16.672 7.172 -11.297 1 86 399 GLU A CA 1
ATOM 3288 C C . GLU A 1 399 ? 17.797 6.156 -11.438 1 86 399 GLU A C 1
ATOM 3290 O O . GLU A 1 399 ? 18.844 6.277 -10.781 1 86 399 GLU A O 1
ATOM 3295 N N . MET A 1 400 ? 17.656 5.254 -12.305 1 84.38 400 MET A N 1
ATOM 3296 C CA . MET A 1 400 ? 18.641 4.191 -12.484 1 84.38 400 MET A CA 1
ATOM 3297 C C . MET A 1 400 ? 19.891 4.73 -13.172 1 84.38 400 MET A C 1
ATOM 3299 O O . MET A 1 400 ? 21.016 4.336 -12.82 1 84.38 400 MET A O 1
ATOM 3303 N N . ILE A 1 401 ? 19.656 5.602 -14.039 1 85.69 401 ILE A N 1
ATOM 3304 C CA . ILE A 1 401 ? 20.766 6.012 -14.906 1 85.69 401 ILE A CA 1
ATOM 3305 C C . ILE A 1 401 ? 21.453 7.234 -14.32 1 85.69 401 ILE A C 1
ATOM 3307 O O . ILE A 1 401 ? 22.688 7.336 -14.344 1 85.69 401 ILE A O 1
ATOM 3311 N N . TYR A 1 402 ? 20.719 8.07 -13.719 1 88.25 402 TYR A N 1
ATOM 3312 C CA . TYR A 1 402 ? 21.281 9.383 -13.445 1 88.25 402 TYR A CA 1
ATOM 3313 C C . TYR A 1 402 ? 21.516 9.578 -11.953 1 88.25 402 TYR A C 1
ATOM 3315 O O . TYR A 1 402 ? 22.094 10.586 -11.531 1 88.25 402 TYR A O 1
ATOM 3323 N N . VAL A 1 403 ? 21.031 8.766 -11.133 1 90.06 403 VAL A N 1
ATOM 3324 C CA . VAL A 1 403 ? 21.25 8.906 -9.703 1 90.06 403 VAL A CA 1
ATOM 3325 C C . VAL A 1 403 ? 22.5 8.148 -9.289 1 90.06 403 VAL A C 1
ATOM 3327 O O . VAL A 1 403 ? 22.672 6.973 -9.633 1 90.06 403 VAL A O 1
ATOM 3330 N N . LYS A 1 404 ? 23.359 8.875 -8.656 1 87.94 404 LYS A N 1
ATOM 3331 C CA . LYS A 1 404 ? 24.578 8.281 -8.125 1 87.94 404 LYS A CA 1
ATOM 3332 C C . LYS A 1 404 ? 24.547 8.211 -6.602 1 87.94 404 LYS A C 1
ATOM 3334 O O . LYS A 1 404 ? 23.781 8.938 -5.961 1 87.94 404 LYS A O 1
ATOM 3339 N N . LYS A 1 405 ? 25.375 7.328 -6.125 1 85.75 405 LYS A N 1
ATOM 3340 C CA . LYS A 1 405 ? 25.422 7.152 -4.676 1 85.75 405 LYS A CA 1
ATOM 3341 C C . LYS A 1 405 ? 26.75 7.664 -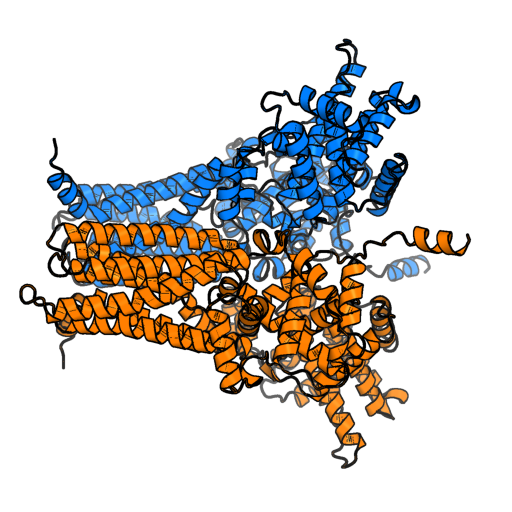4.113 1 85.75 405 LYS A C 1
ATOM 3343 O O . LYS A 1 405 ? 27.812 7.391 -4.672 1 85.75 405 LYS A O 1
ATOM 3348 N N . LYS A 1 406 ? 26.578 8.516 -3.164 1 86.31 406 LYS A N 1
ATOM 3349 C CA . LYS A 1 406 ? 27.75 9.023 -2.459 1 86.31 406 LYS A CA 1
ATOM 3350 C C . LYS A 1 406 ? 27.672 8.719 -0.967 1 86.31 406 LYS A C 1
ATOM 3352 O O . LYS A 1 406 ? 26.609 8.867 -0.356 1 86.31 406 LYS A O 1
ATOM 3357 N N . SER A 1 407 ? 28.766 8.211 -0.444 1 83.44 407 SER A N 1
ATOM 3358 C CA . SER A 1 407 ? 28.797 7.941 0.99 1 83.44 407 SER A CA 1
ATOM 3359 C C . SER A 1 407 ? 28.781 9.234 1.797 1 83.44 407 SER A C 1
ATOM 3361 O O . SER A 1 407 ? 29.297 10.258 1.347 1 83.44 407 SER A O 1
ATOM 3363 N N . LEU A 1 408 ? 28.141 9.172 2.879 1 83 408 LEU A N 1
ATOM 3364 C CA . LEU A 1 408 ? 28.109 10.328 3.768 1 83 408 LEU A CA 1
ATOM 3365 C C . LEU A 1 408 ? 29.5 10.625 4.316 1 83 408 LEU A C 1
ATOM 3367 O O . LEU A 1 408 ? 30.109 9.781 4.98 1 83 408 LEU A O 1
ATOM 3371 N N . SER A 1 409 ? 30.016 11.805 3.943 1 80.44 409 SER A N 1
ATOM 3372 C CA . SER A 1 409 ? 31.312 12.219 4.434 1 80.44 409 SER A CA 1
ATOM 3373 C C . SER A 1 409 ? 31.297 12.422 5.945 1 80.44 409 SER A C 1
ATOM 3375 O O . SER A 1 409 ? 30.297 12.867 6.508 1 80.44 409 SER A O 1
ATOM 3377 N N . PRO A 1 410 ? 32.344 12.039 6.551 1 76.94 410 PRO A N 1
ATOM 3378 C CA . PRO A 1 410 ? 32.406 12.25 7.996 1 76.94 410 PRO A CA 1
ATOM 3379 C C . PRO A 1 410 ? 32.219 13.711 8.391 1 76.94 410 PRO A C 1
ATOM 3381 O O . PRO A 1 410 ? 31.672 13.992 9.469 1 76.94 410 PRO A O 1
ATOM 3384 N N . LEU A 1 411 ? 32.562 14.539 7.488 1 76.5 411 LEU A N 1
ATOM 3385 C CA . LEU A 1 411 ? 32.406 15.961 7.766 1 76.5 411 LEU A CA 1
ATOM 3386 C C . LEU A 1 411 ? 30.906 16.312 7.828 1 76.5 411 LEU A C 1
ATOM 3388 O O . LEU A 1 411 ? 30.484 17.047 8.727 1 76.5 411 LEU A O 1
ATOM 3392 N N . LEU A 1 412 ? 30.266 15.789 6.859 1 81.88 412 LEU A N 1
ATOM 3393 C CA . LEU A 1 412 ? 28.828 16.062 6.832 1 81.88 412 LEU A CA 1
ATOM 3394 C C . LEU A 1 412 ? 28.125 15.43 8.031 1 81.88 412 LEU A C 1
ATOM 3396 O O . LEU A 1 412 ? 27.203 16.016 8.602 1 81.88 412 LEU A O 1
ATOM 3400 N N . GLU A 1 413 ? 28.578 14.312 8.391 1 78.5 413 GLU A N 1
ATOM 3401 C CA . GLU A 1 413 ? 28.047 13.648 9.57 1 78.5 413 GLU A CA 1
ATOM 3402 C C . GLU A 1 413 ? 28.25 14.492 10.828 1 78.5 413 GLU A C 1
ATOM 3404 O O . GLU A 1 413 ? 27.344 14.656 11.633 1 78.5 413 GLU A O 1
ATOM 3409 N N . ALA A 1 414 ? 29.453 15 10.883 1 74.31 414 ALA A N 1
ATOM 3410 C CA . ALA A 1 414 ? 29.797 15.828 12.039 1 74.31 414 ALA A CA 1
ATOM 3411 C C . ALA A 1 414 ? 28.969 17.109 12.055 1 74.31 414 ALA A C 1
ATOM 3413 O O . ALA A 1 414 ? 28.531 17.562 13.117 1 74.31 414 ALA A O 1
ATOM 3414 N N . GLU A 1 415 ? 28.75 17.594 10.945 1 75.94 415 GLU A N 1
ATOM 3415 C CA . GLU A 1 415 ? 28 18.828 10.859 1 75.94 415 GLU A CA 1
ATOM 3416 C C . GLU A 1 415 ? 26.531 18.609 11.219 1 75.94 415 GLU A C 1
ATOM 3418 O O . GLU A 1 415 ? 25.922 19.438 11.898 1 75.94 415 GLU A O 1
ATOM 3423 N N . ILE A 1 416 ? 26.047 17.562 10.758 1 74.56 416 ILE A N 1
ATOM 3424 C CA . ILE A 1 416 ? 24.672 17.219 11.086 1 74.56 416 ILE A CA 1
ATOM 3425 C C . ILE A 1 416 ? 24.531 17.031 12.602 1 74.56 416 ILE A C 1
ATOM 3427 O O . ILE A 1 416 ? 23.594 17.547 13.211 1 74.56 416 ILE A O 1
ATOM 3431 N N . LEU A 1 417 ? 25.547 16.438 13.117 1 70.81 417 LEU A N 1
ATOM 3432 C CA . LEU A 1 417 ? 25.562 16.203 14.555 1 70.81 417 LEU A CA 1
ATOM 3433 C C . LEU A 1 417 ? 25.656 17.516 15.328 1 70.81 417 LEU A C 1
ATOM 3435 O O . LEU A 1 417 ? 24.984 17.703 16.344 1 70.81 417 LEU A O 1
ATOM 3439 N N . ARG A 1 418 ? 26.531 18.312 14.812 1 71.56 418 ARG A N 1
ATOM 3440 C CA . ARG A 1 418 ? 26.719 19.594 15.453 1 71.56 418 ARG A CA 1
ATOM 3441 C C . ARG A 1 418 ? 25.422 20.406 15.438 1 71.56 418 ARG A C 1
ATOM 3443 O O . ARG A 1 418 ? 25.062 21.047 16.438 1 71.56 418 ARG A O 1
ATOM 3450 N N . GLN A 1 419 ? 24.766 20.359 14.414 1 70.81 419 GLN A N 1
ATOM 3451 C CA . GLN A 1 419 ? 23.531 21.109 14.297 1 70.81 419 GLN A CA 1
ATOM 3452 C C . GLN A 1 419 ? 22.438 20.531 15.195 1 70.81 419 GLN A C 1
ATOM 3454 O O . GLN A 1 419 ? 21.641 21.281 15.773 1 70.81 419 GLN A O 1
ATOM 3459 N N . ILE A 1 420 ? 22.469 19.375 15.281 1 65.19 420 ILE A N 1
ATOM 3460 C CA . ILE A 1 420 ? 21.516 18.719 16.156 1 65.19 420 ILE A CA 1
ATOM 3461 C C . ILE A 1 420 ? 21.797 19.094 17.609 1 65.19 420 ILE A C 1
ATOM 3463 O O . ILE A 1 420 ? 20.875 19.328 18.391 1 65.19 420 ILE A O 1
ATOM 3467 N N . GLU A 1 421 ? 23.078 19.125 17.906 1 61.62 421 GLU A N 1
ATOM 3468 C CA . GLU A 1 421 ? 23.484 19.516 19.25 1 61.62 421 GLU A CA 1
ATOM 3469 C C . GLU A 1 421 ? 23.031 20.938 19.578 1 61.62 421 GLU A C 1
ATOM 3471 O O . GLU A 1 421 ? 22.562 21.203 20.688 1 61.62 421 GLU A O 1
ATOM 3476 N N . ILE A 1 422 ? 23.281 21.672 18.641 1 61.84 422 ILE A N 1
ATOM 3477 C CA . ILE A 1 422 ? 22.859 23.047 18.828 1 61.84 422 ILE A CA 1
ATOM 3478 C C . ILE A 1 422 ? 21.359 23.109 19.031 1 61.84 422 ILE A C 1
ATOM 3480 O O . ILE A 1 422 ? 20.859 23.859 19.875 1 61.84 422 ILE A O 1
ATOM 3484 N N . CYS A 1 423 ? 20.734 22.266 18.312 1 56.12 423 CYS A N 1
ATOM 3485 C CA . CYS A 1 423 ? 19.281 22.203 18.406 1 56.12 423 CYS A CA 1
ATOM 3486 C C . CYS A 1 423 ? 18.844 21.656 19.75 1 56.12 423 CYS A C 1
ATOM 3488 O O . CYS A 1 423 ? 17.844 22.109 20.328 1 56.12 423 CYS A O 1
ATOM 3490 N N . ILE A 1 424 ? 19.531 20.703 20.188 1 53.19 424 ILE A N 1
ATOM 3491 C CA . ILE A 1 424 ? 19.234 20.094 21.469 1 53.19 424 ILE A CA 1
ATOM 3492 C C . ILE A 1 424 ? 19.469 21.109 22.594 1 53.19 424 ILE A C 1
ATOM 3494 O O . ILE A 1 424 ? 18.672 21.203 23.531 1 53.19 424 ILE A O 1
ATOM 3498 N N . ASN A 1 425 ? 20.641 21.656 22.547 1 51.69 425 ASN A N 1
ATOM 3499 C CA . ASN A 1 425 ? 21.031 22.594 23.594 1 51.69 425 ASN A CA 1
ATOM 3500 C C . ASN A 1 425 ? 20.141 23.828 23.609 1 51.69 425 ASN A C 1
ATOM 3502 O O . ASN A 1 425 ? 19.859 24.391 24.672 1 51.69 425 ASN A O 1
ATOM 3506 N N . ARG A 1 426 ? 19.953 24.438 22.391 1 46.97 426 ARG A N 1
ATOM 3507 C CA . ARG A 1 426 ? 19.141 25.641 22.344 1 46.97 426 ARG A CA 1
ATOM 3508 C C . ARG A 1 426 ? 17.656 25.297 22.172 1 46.97 426 ARG A C 1
ATOM 3510 O O . ARG A 1 426 ? 17.281 24.609 21.234 1 46.97 426 ARG A O 1
ATOM 3517 N N . HIS A 1 427 ? 17.047 24.531 23.172 1 42.88 427 HIS A N 1
ATOM 3518 C CA . HIS A 1 427 ? 15.641 24.172 23.156 1 42.88 427 HIS A CA 1
ATOM 3519 C C . HIS A 1 427 ? 14.891 24.922 22.062 1 42.88 427 HIS A C 1
ATOM 3521 O O . HIS A 1 427 ? 13.68 25.109 22.141 1 42.88 427 HIS A O 1
ATOM 3527 N N . ASP A 1 428 ? 15.453 25.844 21.328 1 40.62 428 ASP A N 1
ATOM 3528 C CA . ASP A 1 428 ? 14.922 26.844 20.406 1 40.62 428 ASP A CA 1
ATOM 3529 C C . ASP A 1 428 ? 14.516 26.188 19.078 1 40.62 428 ASP A C 1
ATOM 3531 O O . ASP A 1 428 ? 14.406 26.859 18.047 1 40.62 428 ASP A O 1
ATOM 3535 N N . TRP A 1 429 ? 14.609 25.094 18.875 1 42.09 429 TRP A N 1
ATOM 3536 C CA . TRP A 1 429 ? 14.438 24.734 17.469 1 42.09 429 TRP A CA 1
ATOM 3537 C C . TRP A 1 429 ? 12.992 24.938 17.031 1 42.09 429 TRP A C 1
ATOM 3539 O O . TRP A 1 429 ? 12.195 23.984 17.031 1 42.09 429 TRP A O 1
ATOM 3549 N N . ASP A 1 430 ? 12.492 25.906 17.406 1 40.38 430 ASP A N 1
ATOM 3550 C CA . ASP A 1 430 ? 11.312 26.359 16.672 1 40.38 430 ASP A CA 1
ATOM 3551 C C . ASP A 1 430 ? 11.547 26.281 15.164 1 40.38 430 ASP A C 1
ATOM 3553 O O . ASP A 1 430 ? 12.422 26.969 14.633 1 40.38 430 ASP A O 1
ATOM 3557 N N . CYS A 1 431 ? 11.32 25.172 14.562 1 40.84 431 CYS A N 1
ATOM 3558 C CA . CYS A 1 431 ? 11.281 25.016 13.117 1 40.84 431 CYS A CA 1
ATOM 3559 C C . CYS A 1 431 ? 11.141 26.375 12.422 1 40.84 431 CYS A C 1
ATOM 3561 O O . CYS A 1 431 ? 11.688 26.578 11.344 1 40.84 431 CYS A O 1
ATOM 3563 N N . ASN A 1 432 ? 10.461 27.203 13.141 1 43.81 432 ASN A N 1
ATOM 3564 C CA . ASN A 1 432 ? 10.227 28.562 12.648 1 43.81 432 ASN A CA 1
ATOM 3565 C C . ASN A 1 432 ? 11.516 29.375 12.602 1 43.81 432 ASN A C 1
ATOM 3567 O O . ASN A 1 432 ? 11.688 30.219 11.719 1 43.81 432 ASN A O 1
ATOM 3571 N N . SER A 1 433 ? 12.352 29.094 13.461 1 46.69 433 SER A N 1
ATOM 3572 C CA . SER A 1 433 ? 13.586 29.891 13.469 1 46.69 433 SER A CA 1
ATOM 3573 C C . SER A 1 433 ? 14.469 29.531 12.281 1 46.69 433 SER A C 1
ATOM 3575 O O . SER A 1 433 ? 15.07 30.422 11.672 1 46.69 433 SER A O 1
ATOM 3577 N N . TYR A 1 434 ? 14.57 28.344 12.109 1 42.59 434 TYR A N 1
ATOM 3578 C CA . TYR A 1 434 ? 15.391 27.984 10.953 1 42.59 434 TYR A CA 1
ATOM 3579 C C . TYR A 1 434 ? 14.695 28.344 9.648 1 42.59 434 TYR A C 1
ATOM 3581 O O . TYR A 1 434 ? 15.336 28.812 8.711 1 42.59 434 TYR A O 1
ATOM 3589 N N . ALA A 1 435 ? 13.328 28.062 9.695 1 46.03 435 ALA A N 1
ATOM 3590 C CA . ALA A 1 435 ? 12.57 28.625 8.586 1 46.03 435 ALA A CA 1
ATOM 3591 C C . ALA A 1 435 ? 12.82 30.125 8.438 1 46.03 435 ALA A C 1
ATOM 3593 O O . ALA A 1 435 ? 12.977 30.625 7.324 1 46.03 435 ALA A O 1
ATOM 3594 N N . SER A 1 436 ? 12.867 30.766 9.57 1 48.91 436 SER A N 1
ATOM 3595 C CA . SER A 1 436 ? 13.156 32.188 9.586 1 48.91 436 SER A CA 1
ATOM 3596 C C . SER A 1 436 ? 14.602 32.469 9.172 1 48.91 436 SER A C 1
ATOM 3598 O O . SER A 1 436 ? 14.883 33.469 8.492 1 48.91 436 SER A O 1
ATOM 3600 N N . LYS A 1 437 ? 15.375 31.672 9.641 1 47.69 437 LYS A N 1
ATOM 3601 C CA . LYS A 1 437 ? 16.766 31.859 9.258 1 47.69 437 LYS A CA 1
ATOM 3602 C C . LYS A 1 437 ? 16.969 31.578 7.77 1 47.69 437 LYS A C 1
ATOM 3604 O O . LYS A 1 437 ? 17.734 32.25 7.098 1 47.69 437 LYS A O 1
ATOM 3609 N N . PHE A 1 438 ? 16.312 30.516 7.359 1 45.88 438 PHE A N 1
ATOM 3610 C CA . PHE A 1 438 ? 16.297 30.297 5.918 1 45.88 438 PHE A CA 1
ATOM 3611 C C . PHE A 1 438 ? 15.711 31.5 5.188 1 45.88 438 PHE A C 1
ATOM 3613 O O . PHE A 1 438 ? 16.25 31.938 4.172 1 45.88 438 PHE A O 1
ATOM 3620 N N . THR A 1 439 ? 14.562 31.875 5.773 1 49.12 439 THR A N 1
ATOM 3621 C CA . THR A 1 439 ? 13.992 33.094 5.227 1 49.12 439 THR A CA 1
ATOM 3622 C C . THR A 1 439 ? 14.977 34.25 5.363 1 49.12 439 THR A C 1
ATOM 3624 O O . THR A 1 439 ? 15.086 35.094 4.469 1 49.12 439 THR A O 1
ATOM 3627 N N . LYS A 1 440 ? 15.594 34.219 6.492 1 49.22 440 LYS A N 1
ATOM 3628 C CA . LYS A 1 440 ? 16.594 35.25 6.676 1 49.22 440 LYS A CA 1
ATOM 3629 C C . LYS A 1 440 ? 17.781 35.062 5.742 1 49.22 440 LYS A C 1
ATOM 3631 O O . LYS A 1 440 ? 18.344 36.031 5.234 1 49.22 440 LYS A O 1
ATOM 3636 N N . CYS A 1 441 ? 18.266 33.938 5.715 1 44.25 441 CYS A N 1
ATOM 3637 C CA . CYS A 1 441 ? 19.344 33.656 4.785 1 44.25 441 CYS A CA 1
ATOM 3638 C C . CYS A 1 441 ? 18.906 33.906 3.346 1 44.25 441 CYS A C 1
ATOM 3640 O O . CYS A 1 441 ? 19.688 34.406 2.529 1 44.25 441 CYS A O 1
ATOM 3642 N N . THR A 1 442 ? 17.719 33.375 3.127 1 45.44 442 THR A N 1
ATOM 3643 C CA . THR A 1 442 ? 17.188 33.656 1.797 1 45.44 442 THR A CA 1
ATOM 3644 C C . THR A 1 442 ? 16.859 35.156 1.656 1 45.44 442 THR A C 1
ATOM 3646 O O . THR A 1 442 ? 16.875 35.688 0.547 1 45.44 442 THR A O 1
ATOM 3649 N N . SER A 1 443 ? 16.438 35.719 2.787 1 48.69 443 SER A N 1
ATOM 3650 C CA . SER A 1 443 ? 16.188 37.156 2.703 1 48.69 443 SER A CA 1
ATOM 3651 C C . SER A 1 443 ? 17.453 37.906 2.367 1 48.69 443 SER A C 1
ATOM 3653 O O . SER A 1 443 ? 17.391 39.031 1.824 1 48.69 443 SER A O 1
ATOM 3655 N N . LYS A 1 444 ? 18.5 37.438 2.826 1 45.81 444 LYS A N 1
ATOM 3656 C CA . LYS A 1 444 ? 19.719 38.156 2.498 1 45.81 444 LYS A CA 1
ATOM 3657 C C . LYS A 1 444 ? 19.984 38.125 0.998 1 45.81 444 LYS A C 1
ATOM 3659 O O . LYS A 1 444 ? 20.797 38.906 0.494 1 45.81 444 LYS A O 1
ATOM 3664 N N . PHE A 1 445 ? 19.562 37.094 0.479 1 45.06 445 PHE A N 1
ATOM 3665 C CA . PHE A 1 445 ? 19.703 37.125 -0.972 1 45.06 445 PHE A CA 1
ATOM 3666 C C . PHE A 1 445 ? 18.484 37.75 -1.628 1 45.06 445 PHE A C 1
ATOM 3668 O O . PHE A 1 445 ? 17.344 37.5 -1.21 1 45.06 445 PHE A O 1
ATOM 3675 N N . SER A 1 446 ? 18.547 39 -1.979 1 45.06 446 SER A N 1
ATOM 3676 C CA . SER A 1 446 ? 17.531 39.781 -2.674 1 45.06 446 SER A CA 1
ATOM 3677 C C . SER A 1 446 ? 16.625 38.875 -3.506 1 45.06 446 SER A C 1
ATOM 3679 O O . SER A 1 446 ? 16.875 38.656 -4.695 1 45.06 446 SER A O 1
ATOM 3681 N N . MET A 1 447 ? 16.469 37.75 -3.047 1 47.59 447 MET A N 1
ATOM 3682 C CA . MET A 1 447 ? 15.602 36.938 -3.891 1 47.59 447 MET A CA 1
ATOM 3683 C C . MET A 1 447 ? 14.258 37.594 -4.121 1 47.59 447 MET A C 1
ATOM 3685 O O . MET A 1 447 ? 13.586 38 -3.166 1 47.59 447 MET A O 1
ATOM 3689 N N . SER A 1 448 ? 14.148 38.281 -5.227 1 44 448 SER A N 1
ATOM 3690 C CA . SER A 1 448 ? 12.914 38.938 -5.648 1 44 448 SER A CA 1
ATOM 3691 C C . SER A 1 448 ? 11.688 38.219 -5.082 1 44 448 SER A C 1
ATOM 3693 O O . SER A 1 448 ? 10.836 38.875 -4.457 1 44 448 SER A O 1
ATOM 3695 N N . LYS A 1 449 ? 11.094 37.219 -5.895 1 49.69 449 LYS A N 1
ATOM 3696 C CA . LYS A 1 449 ? 9.75 36.656 -5.832 1 49.69 449 LYS A CA 1
ATOM 3697 C C . LYS A 1 449 ? 9.633 35.625 -4.703 1 49.69 449 LYS A C 1
ATOM 3699 O O . LYS A 1 449 ? 10.578 34.906 -4.438 1 49.69 449 LYS A O 1
ATOM 3704 N N . GLU A 1 450 ? 8.891 35.875 -3.732 1 53.78 450 GLU A N 1
ATOM 3705 C CA . GLU A 1 450 ? 8.516 34.969 -2.646 1 53.78 450 GLU A CA 1
ATOM 3706 C C . GLU A 1 450 ? 8.352 33.531 -3.145 1 53.78 450 GLU A C 1
ATOM 3708 O O . GLU A 1 450 ? 7.301 33.156 -3.674 1 53.78 450 GLU A O 1
ATOM 3713 N N . LEU A 1 451 ? 9.508 32.844 -3.385 1 60.28 451 LEU A N 1
ATOM 3714 C CA . LEU A 1 451 ? 9.508 31.453 -3.824 1 60.28 451 LEU A CA 1
ATOM 3715 C C . LEU A 1 451 ? 8.992 30.531 -2.725 1 60.28 451 LEU A C 1
ATOM 3717 O O . LEU A 1 451 ? 9.234 30.766 -1.54 1 60.28 451 LEU A O 1
ATOM 3721 N N . ASN A 1 452 ? 8.023 29.703 -3.16 1 64.69 452 ASN A N 1
ATOM 3722 C CA . ASN A 1 452 ? 7.648 28.625 -2.242 1 64.69 452 ASN A CA 1
ATOM 3723 C C . ASN A 1 452 ? 8.852 27.766 -1.858 1 64.69 452 ASN A C 1
ATOM 3725 O O . ASN A 1 452 ? 9.867 27.766 -2.555 1 64.69 452 ASN A O 1
ATOM 3729 N N . LYS A 1 453 ? 8.898 27.188 -0.774 1 65.88 453 LYS A N 1
ATOM 3730 C CA . LYS A 1 453 ? 9.992 26.406 -0.212 1 65.88 453 LYS A CA 1
ATOM 3731 C C . LYS A 1 453 ? 10.555 25.438 -1.24 1 65.88 453 LYS A C 1
ATOM 3733 O O . LYS A 1 453 ? 11.766 25.297 -1.371 1 65.88 453 LYS A O 1
ATOM 3738 N N . ASN A 1 454 ? 9.703 24.906 -1.984 1 69.62 454 ASN A N 1
ATOM 3739 C CA . ASN A 1 454 ? 10.148 23.906 -2.945 1 69.62 454 ASN A CA 1
ATOM 3740 C C . ASN A 1 454 ? 10.773 24.562 -4.176 1 69.62 454 ASN A C 1
ATOM 3742 O O . ASN A 1 454 ? 11.75 24.031 -4.73 1 69.62 454 ASN A O 1
ATOM 3746 N N . GLU A 1 455 ? 10.266 25.656 -4.52 1 75.94 455 GLU A N 1
ATOM 3747 C CA . GLU A 1 455 ? 10.875 26.391 -5.621 1 75.94 455 GLU A CA 1
ATOM 3748 C C . GLU A 1 455 ? 12.242 26.938 -5.234 1 75.94 455 GLU A C 1
ATOM 3750 O O . GLU A 1 455 ? 13.172 26.938 -6.047 1 75.94 455 GLU A O 1
ATOM 3755 N N . PHE A 1 456 ? 12.219 27.234 -4.047 1 77.81 456 PHE A N 1
ATOM 3756 C CA . PHE A 1 456 ? 13.477 27.719 -3.486 1 77.81 456 PHE A CA 1
ATOM 3757 C C . PHE A 1 456 ? 14.555 26.641 -3.566 1 77.81 456 PHE A C 1
ATOM 3759 O O . PHE A 1 456 ? 15.695 26.922 -3.93 1 77.81 456 PHE A O 1
ATOM 3766 N N . LEU A 1 457 ? 14.227 25.5 -3.314 1 84 457 LEU A N 1
ATOM 3767 C CA . LEU A 1 457 ? 15.156 24.375 -3.334 1 84 457 LEU A CA 1
ATOM 3768 C C . LEU A 1 457 ? 15.727 24.172 -4.734 1 84 457 LEU A C 1
ATOM 3770 O O . LEU A 1 457 ? 16.922 23.938 -4.895 1 84 457 LEU A O 1
ATOM 3774 N N . ILE A 1 458 ? 14.938 24.375 -5.711 1 86.5 458 ILE A N 1
ATOM 3775 C CA . ILE A 1 458 ? 15.367 24.141 -7.082 1 86.5 458 ILE A CA 1
ATOM 3776 C C . ILE A 1 458 ? 16.312 25.25 -7.52 1 86.5 458 ILE A C 1
ATOM 3778 O O . ILE A 1 458 ? 17.375 24.984 -8.109 1 86.5 458 ILE A O 1
ATOM 3782 N N . VAL A 1 459 ? 15.961 26.406 -7.246 1 86.06 459 VAL A N 1
ATOM 3783 C CA . VAL A 1 459 ? 16.797 27.547 -7.629 1 86.06 459 VAL A CA 1
ATOM 3784 C C . VAL A 1 459 ? 18.156 27.438 -6.945 1 86.06 459 VAL A C 1
ATOM 3786 O O . VAL A 1 459 ? 19.188 27.594 -7.594 1 86.06 459 VAL A O 1
ATOM 3789 N N . TRP A 1 460 ? 18.109 27.141 -5.734 1 87.62 460 TRP A N 1
ATOM 3790 C CA . TRP A 1 460 ? 19.344 27.078 -4.977 1 87.62 460 TRP A CA 1
ATOM 3791 C C . TRP A 1 460 ? 20.203 25.891 -5.422 1 87.62 460 TRP A C 1
ATOM 3793 O O . TRP A 1 460 ? 21.422 25.938 -5.32 1 87.62 460 TRP A O 1
ATOM 3803 N N . HIS A 1 461 ? 19.562 24.891 -5.863 1 93.31 461 HIS A N 1
ATOM 3804 C CA . HIS A 1 461 ? 20.328 23.766 -6.426 1 93.31 461 HIS A CA 1
ATOM 3805 C C . HIS A 1 461 ? 21.094 24.203 -7.672 1 93.31 461 HIS A C 1
ATOM 3807 O O . HIS A 1 461 ? 22.281 23.891 -7.82 1 93.31 461 HIS A O 1
ATOM 3813 N N . ILE A 1 462 ? 20.422 24.938 -8.484 1 91.94 462 ILE A N 1
ATOM 3814 C CA . ILE A 1 462 ? 21.062 25.422 -9.703 1 91.94 462 ILE A CA 1
ATOM 3815 C C . ILE A 1 462 ? 22.156 26.422 -9.344 1 91.94 462 ILE A C 1
ATOM 3817 O O . ILE A 1 462 ? 23.25 26.375 -9.914 1 91.94 462 ILE A O 1
ATOM 3821 N N . VAL A 1 463 ? 21.938 27.281 -8.375 1 90.69 463 VAL A N 1
ATOM 3822 C CA . VAL A 1 463 ? 22.906 28.25 -7.914 1 90.69 463 VAL A CA 1
ATOM 3823 C C . VAL A 1 463 ? 24.156 27.531 -7.398 1 90.69 463 VAL A C 1
ATOM 3825 O O . VAL A 1 463 ? 25.281 27.891 -7.762 1 90.69 463 VAL A O 1
ATOM 3828 N N . THR A 1 464 ? 23.906 26.531 -6.559 1 94 464 THR A N 1
ATOM 3829 C CA . THR A 1 464 ? 25.016 25.812 -5.949 1 94 464 THR A CA 1
ATOM 3830 C C . THR A 1 464 ? 25.844 25.094 -7.016 1 94 464 THR A C 1
ATOM 3832 O O . THR A 1 464 ? 27.078 25.125 -6.965 1 94 464 THR A O 1
ATOM 3835 N N . GLU A 1 465 ? 25.188 24.562 -7.992 1 95.06 465 GLU A N 1
ATOM 3836 C CA . GLU A 1 465 ? 25.891 23.844 -9.047 1 95.06 465 GLU A CA 1
ATOM 3837 C C . GLU A 1 465 ? 26.703 24.797 -9.914 1 95.06 465 GLU A C 1
ATOM 3839 O O . GLU A 1 465 ? 27.875 24.531 -10.203 1 95.06 465 GLU A O 1
ATOM 3844 N N . ILE A 1 466 ? 26.156 25.859 -10.273 1 93.56 466 ILE A N 1
ATOM 3845 C CA . ILE A 1 466 ? 26.844 26.812 -11.133 1 93.56 466 ILE A CA 1
ATOM 3846 C C . ILE A 1 466 ? 27.984 27.469 -10.367 1 93.56 466 ILE A C 1
ATOM 3848 O O . ILE A 1 466 ? 29.109 27.547 -10.859 1 93.56 466 ILE A O 1
ATOM 3852 N N . PHE A 1 467 ? 27.641 27.922 -9.18 1 92.56 467 PHE A N 1
ATOM 3853 C CA . PHE A 1 467 ? 28.656 28.594 -8.367 1 92.56 467 PHE A CA 1
ATOM 3854 C C . PHE A 1 467 ? 29.812 27.641 -8.047 1 92.56 467 PHE A C 1
ATOM 3856 O O . PHE A 1 467 ? 30.969 28.062 -8 1 92.56 467 PHE A O 1
ATOM 3863 N N . PHE A 1 468 ? 29.531 26.391 -7.805 1 93.88 468 PHE A N 1
ATOM 3864 C CA . PHE A 1 468 ? 30.531 25.375 -7.547 1 93.88 468 PHE A CA 1
ATOM 3865 C C . PHE A 1 468 ? 31.484 25.234 -8.727 1 93.88 468 PHE A C 1
ATOM 3867 O O . PHE A 1 468 ? 32.688 25.094 -8.547 1 93.88 468 PHE A O 1
ATOM 3874 N N . ASN A 1 469 ? 30.984 25.359 -9.906 1 91.81 469 ASN A N 1
ATOM 3875 C CA . ASN A 1 469 ? 31.797 25.109 -11.094 1 91.81 469 ASN A CA 1
ATOM 3876 C C . ASN A 1 469 ? 32.438 26.375 -11.609 1 91.81 469 ASN A C 1
ATOM 3878 O O . ASN A 1 469 ? 33.469 26.328 -12.289 1 91.81 469 ASN A O 1
ATOM 3882 N N . VAL A 1 470 ? 31.891 27.469 -11.289 1 85.5 470 VAL A N 1
ATOM 3883 C CA . VAL A 1 470 ? 32.438 28.734 -11.766 1 85.5 470 VAL A CA 1
ATOM 3884 C C . VAL A 1 470 ? 33.469 29.25 -10.766 1 85.5 470 VAL A C 1
ATOM 3886 O O . VAL A 1 470 ? 34.5 29.812 -11.164 1 85.5 470 VAL A O 1
ATOM 3889 N N . ASP A 1 471 ? 33.125 29.094 -9.43 1 75.75 471 ASP A N 1
ATOM 3890 C CA . ASP A 1 471 ? 34 29.547 -8.367 1 75.75 471 ASP A CA 1
ATOM 3891 C C . ASP A 1 471 ? 35.125 28.531 -8.102 1 75.75 471 ASP A C 1
ATOM 3893 O O . ASP A 1 471 ? 35.062 27.812 -7.105 1 75.75 471 ASP A O 1
ATOM 3897 N N . VAL A 1 472 ? 36.031 28.328 -9.016 1 69.44 472 VAL A N 1
ATOM 3898 C CA . VAL A 1 472 ? 37.094 27.344 -8.82 1 69.44 472 VAL A CA 1
ATOM 3899 C C . VAL A 1 472 ? 38.219 27.969 -8.023 1 69.44 472 VAL A C 1
ATOM 3901 O O . VAL A 1 472 ? 38.812 28.969 -8.438 1 69.44 472 VAL A O 1
ATOM 3904 N N . PRO A 1 473 ? 38.25 27.578 -6.664 1 64.56 473 PRO A N 1
ATOM 3905 C CA . PRO A 1 473 ? 39.344 28.141 -5.859 1 64.56 473 PRO A CA 1
ATOM 3906 C C . PRO A 1 473 ? 40.719 27.953 -6.508 1 64.56 473 PRO A C 1
ATOM 3908 O O . PRO A 1 473 ? 40.938 26.953 -7.188 1 64.56 473 PRO A O 1
ATOM 3911 N N . GLU A 1 474 ? 41.469 29 -6.738 1 58.12 474 GLU A N 1
ATOM 3912 C CA . GLU A 1 474 ? 42.875 28.844 -7.117 1 58.12 474 GLU A CA 1
ATOM 3913 C C . GLU A 1 474 ? 43.594 27.875 -6.188 1 58.12 474 GLU A C 1
ATOM 3915 O O . GLU A 1 474 ? 43.281 27.797 -4.996 1 58.12 474 GLU A O 1
ATOM 3920 N N . ALA A 1 475 ? 44.125 26.719 -6.68 1 52.25 475 ALA A N 1
ATOM 3921 C CA . ALA A 1 475 ? 44.906 25.719 -5.984 1 52.25 475 ALA A CA 1
ATOM 3922 C C . ALA A 1 475 ? 45.719 26.359 -4.848 1 52.25 475 ALA A C 1
ATOM 3924 O O . ALA A 1 475 ? 46.906 26.109 -4.703 1 52.25 475 ALA A O 1
ATOM 3925 N N . ASN A 1 476 ? 45.438 27.438 -4.371 1 49 476 ASN A N 1
ATOM 3926 C CA . ASN A 1 476 ? 46.375 27.906 -3.365 1 49 476 ASN A CA 1
ATOM 3927 C C . ASN A 1 476 ? 46.281 27.078 -2.086 1 49 476 ASN A C 1
ATOM 3929 O O . ASN A 1 476 ? 45.188 26.672 -1.669 1 49 476 ASN A O 1
ATOM 3933 N N . ILE A 1 477 ? 47.375 26.516 -1.628 1 53.44 477 ILE A N 1
ATOM 3934 C CA . ILE A 1 477 ? 48 25.531 -0.753 1 53.44 477 ILE A CA 1
ATOM 3935 C C . ILE A 1 477 ? 47.656 25.844 0.702 1 53.44 477 ILE A C 1
ATOM 3937 O O . ILE A 1 477 ? 48.125 25.156 1.615 1 53.44 477 ILE A O 1
ATOM 3941 N N . GLY A 1 478 ? 46.719 26.828 1.018 1 55.97 478 GLY A N 1
ATOM 3942 C CA . GLY A 1 478 ? 46.688 27.016 2.461 1 55.97 478 GLY A CA 1
ATOM 3943 C C . GLY A 1 478 ? 45.469 26.359 3.117 1 55.97 478 GLY A C 1
ATOM 3944 O O . GLY A 1 478 ? 44.688 25.672 2.455 1 55.97 478 GLY A O 1
ATOM 3945 N N . SER A 1 479 ? 45.438 26.266 4.574 1 59.72 479 SER A N 1
ATOM 3946 C CA . SER A 1 479 ? 44.406 25.703 5.457 1 59.72 479 SER A CA 1
ATOM 3947 C C . SER A 1 479 ? 43.031 26.203 5.078 1 59.72 479 SER A C 1
ATOM 3949 O O . SER A 1 479 ? 42.062 25.438 5.113 1 59.72 479 SER A O 1
ATOM 3951 N N . ASP A 1 480 ? 42.938 27.344 4.539 1 69.31 480 ASP A N 1
ATOM 3952 C CA . ASP A 1 480 ? 41.688 27.969 4.168 1 69.31 480 ASP A CA 1
ATOM 3953 C C . ASP A 1 480 ? 41.125 27.359 2.881 1 69.31 480 ASP A C 1
ATOM 3955 O O . ASP A 1 480 ? 39.906 27.219 2.719 1 69.31 480 ASP A O 1
ATOM 3959 N N . SER A 1 481 ? 42.062 26.844 2.197 1 76.25 481 SER A N 1
ATOM 3960 C CA . SER A 1 481 ? 41.656 26.266 0.928 1 76.25 481 SER A CA 1
ATOM 3961 C C . SER A 1 481 ? 41.031 24.891 1.13 1 76.25 481 SER A C 1
ATOM 3963 O O . SER A 1 481 ? 40.062 24.531 0.449 1 76.25 481 SER A O 1
ATOM 3965 N N . ARG A 1 482 ? 41.531 24.203 2.105 1 80.31 482 ARG A N 1
ATOM 3966 C CA . ARG A 1 482 ? 40.969 22.891 2.393 1 80.31 482 ARG A CA 1
ATOM 3967 C C . ARG A 1 482 ? 39.562 23 2.994 1 80.31 482 ARG A C 1
ATOM 3969 O O . ARG A 1 482 ? 38.688 22.219 2.652 1 80.31 482 ARG A O 1
ATOM 3976 N N . GLU A 1 483 ? 39.406 23.891 3.902 1 81.38 483 GLU A N 1
ATOM 3977 C CA . GLU A 1 483 ? 38.094 24.125 4.5 1 81.38 483 GLU A CA 1
ATOM 3978 C C . GLU A 1 483 ? 37.094 24.562 3.451 1 81.38 483 GLU A C 1
ATOM 3980 O O . GLU A 1 483 ? 35.938 24.109 3.457 1 81.38 483 GLU A O 1
ATOM 3985 N N . LEU A 1 484 ? 37.594 25.375 2.609 1 85.94 484 LEU A N 1
ATOM 3986 C CA . LEU A 1 484 ? 36.719 25.859 1.533 1 85.94 484 LEU A CA 1
ATOM 3987 C C . LEU A 1 484 ? 36.281 24.703 0.646 1 85.94 484 LEU A C 1
ATOM 3989 O O . LEU A 1 484 ? 35.094 24.609 0.312 1 85.94 484 LEU A O 1
ATOM 3993 N N . GLU A 1 485 ? 37.125 23.844 0.325 1 86.81 485 GLU A N 1
ATOM 3994 C CA . GLU A 1 485 ? 36.812 22.719 -0.539 1 86.81 485 GLU A CA 1
ATOM 3995 C C . GLU A 1 485 ? 35.844 21.766 0.151 1 86.81 485 GLU A C 1
ATOM 3997 O O . GLU A 1 485 ? 34.938 21.219 -0.489 1 86.81 485 GLU A O 1
ATOM 4002 N N . LYS A 1 486 ? 36.094 21.656 1.325 1 86.06 486 LYS A N 1
ATOM 4003 C CA . LYS A 1 486 ? 35.188 20.781 2.09 1 86.06 486 LYS A CA 1
ATOM 4004 C C . LYS A 1 486 ? 33.781 21.344 2.127 1 86.06 486 LYS A C 1
ATOM 4006 O O . LYS A 1 486 ? 32.812 20.609 1.927 1 86.06 486 LYS A O 1
ATOM 4011 N N . LEU A 1 487 ? 33.656 22.578 2.355 1 86.69 487 LEU A N 1
ATOM 4012 C CA . LEU A 1 487 ? 32.344 23.219 2.4 1 86.69 487 LEU A CA 1
ATOM 4013 C C . LEU A 1 487 ? 31.656 23.172 1.036 1 86.69 487 LEU A C 1
ATOM 4015 O O . LEU A 1 487 ? 30.453 22.953 0.949 1 86.69 487 LEU A O 1
ATOM 4019 N N . ARG A 1 488 ? 32.438 23.328 0.102 1 91.06 488 ARG A N 1
ATOM 4020 C CA . ARG A 1 488 ? 31.938 23.281 -1.265 1 91.06 488 ARG A CA 1
ATOM 4021 C C . ARG A 1 488 ? 31.375 21.906 -1.592 1 91.06 488 ARG A C 1
ATOM 4023 O O . ARG A 1 488 ? 30.25 21.781 -2.061 1 91.06 488 ARG A O 1
ATOM 4030 N N . GLU A 1 489 ? 32.125 20.984 -1.273 1 89.94 489 GLU A N 1
ATOM 4031 C CA . GLU A 1 489 ? 31.719 19.609 -1.589 1 89.94 489 GLU A CA 1
ATOM 4032 C C . GLU A 1 489 ? 30.516 19.172 -0.77 1 89.94 489 GLU A C 1
ATOM 4034 O O . GLU A 1 489 ? 29.609 18.5 -1.283 1 89.94 489 GLU A O 1
ATOM 4039 N N . CYS A 1 490 ? 30.469 19.547 0.395 1 90.25 490 CYS A N 1
ATOM 4040 C CA . CYS A 1 490 ? 29.359 19.203 1.263 1 90.25 490 CYS A CA 1
ATOM 4041 C C . CYS A 1 490 ? 28.062 19.875 0.794 1 90.25 490 CYS A C 1
ATOM 4043 O O . CYS A 1 490 ? 27 19.266 0.784 1 90.25 490 CYS A O 1
ATOM 4045 N N . SER A 1 491 ? 28.219 21.078 0.431 1 91.06 491 SER A N 1
ATOM 4046 C CA . SER A 1 491 ? 27.062 21.812 -0.043 1 91.06 491 SER A CA 1
ATOM 4047 C C . SER A 1 491 ? 26.516 21.219 -1.339 1 91.06 491 SER A C 1
ATOM 4049 O O . SER A 1 491 ? 25.297 21.078 -1.509 1 91.06 491 SER A O 1
ATOM 4051 N N . LYS A 1 492 ? 27.406 20.875 -2.152 1 93.88 492 LYS A N 1
ATOM 4052 C CA . LYS A 1 492 ? 26.984 20.25 -3.404 1 93.88 492 LYS A CA 1
ATOM 4053 C C . LYS A 1 492 ? 26.312 18.906 -3.148 1 93.88 492 LYS A C 1
ATOM 4055 O O . LYS A 1 492 ? 25.266 18.609 -3.744 1 93.88 492 LYS A O 1
ATOM 4060 N N . SER A 1 493 ? 26.859 18.172 -2.287 1 93.25 493 SER A N 1
ATOM 4061 C CA . SER A 1 493 ? 26.297 16.859 -1.962 1 93.25 493 SER A CA 1
ATOM 4062 C C . SER A 1 493 ? 24.906 17 -1.359 1 93.25 493 SER A C 1
ATOM 4064 O O . SER A 1 493 ? 24 16.234 -1.697 1 93.25 493 SER A O 1
ATOM 4066 N N . LEU A 1 494 ? 24.766 17.953 -0.545 1 92.44 494 LEU A N 1
ATOM 4067 C CA . LEU A 1 494 ? 23.453 18.156 0.078 1 92.44 494 LEU A CA 1
ATOM 4068 C C . LEU A 1 494 ? 22.453 18.688 -0.939 1 92.44 494 LEU A C 1
ATOM 4070 O O . LEU A 1 494 ? 21.281 18.312 -0.909 1 92.44 494 LEU A O 1
ATOM 4074 N N . SER A 1 495 ? 22.938 19.516 -1.745 1 94.06 495 SER A N 1
ATOM 4075 C CA . SER A 1 495 ? 22.078 20.062 -2.801 1 94.06 495 SER A CA 1
ATOM 4076 C C . SER A 1 495 ? 21.578 18.953 -3.725 1 94.06 495 SER A C 1
ATOM 4078 O O . SER A 1 495 ? 20.375 18.844 -3.988 1 94.06 495 SER A O 1
ATOM 4080 N N . ASP A 1 496 ? 22.469 18.094 -4.121 1 95.56 496 ASP A N 1
ATOM 4081 C CA . ASP A 1 496 ? 22.109 17 -5.008 1 95.56 496 ASP A CA 1
ATOM 4082 C C . ASP A 1 496 ? 21.172 16 -4.309 1 95.56 496 ASP A C 1
ATOM 4084 O O . ASP A 1 496 ? 20.281 15.445 -4.934 1 95.56 496 ASP A O 1
ATOM 4088 N N . TYR A 1 497 ? 21.375 15.836 -3.096 1 93.38 497 TYR A N 1
ATOM 4089 C CA . TYR A 1 497 ? 20.547 14.922 -2.332 1 93.38 497 TYR A CA 1
ATOM 4090 C C . TYR A 1 497 ? 19.125 15.469 -2.189 1 93.38 497 TYR A C 1
ATOM 4092 O O . TYR A 1 497 ? 18.156 14.734 -2.371 1 93.38 497 TYR A O 1
ATOM 4100 N N . MET A 1 498 ? 19.078 16.703 -1.942 1 91.5 498 MET A N 1
ATOM 4101 C CA . MET A 1 498 ? 17.766 17.297 -1.714 1 91.5 498 MET A CA 1
ATOM 4102 C C . MET A 1 498 ? 16.953 17.344 -3.006 1 91.5 498 MET A C 1
ATOM 4104 O O . MET A 1 498 ? 15.727 17.188 -2.984 1 91.5 498 MET A O 1
ATOM 4108 N N . VAL A 1 499 ? 17.578 17.562 -4.047 1 91.12 499 VAL A N 1
ATOM 4109 C CA . VAL A 1 499 ? 16.859 17.547 -5.32 1 91.12 499 VAL A CA 1
ATOM 4110 C C . VAL A 1 499 ? 16.438 16.125 -5.66 1 91.12 499 VAL A C 1
ATOM 4112 O O . VAL A 1 499 ? 15.367 15.906 -6.242 1 91.12 499 VAL A O 1
ATOM 4115 N N . TYR A 1 500 ? 17.266 15.188 -5.297 1 91.19 500 TYR A N 1
ATOM 4116 C CA . TYR A 1 500 ? 16.875 13.789 -5.461 1 91.19 500 TYR A CA 1
ATOM 4117 C C . TYR A 1 500 ? 15.594 13.477 -4.707 1 91.19 500 TYR A C 1
ATOM 4119 O O . TYR A 1 500 ? 14.688 12.852 -5.25 1 91.19 500 TYR A O 1
ATOM 4127 N N . ILE A 1 501 ? 15.555 13.953 -3.459 1 89.88 501 ILE A N 1
ATOM 4128 C CA . ILE A 1 501 ? 14.383 13.703 -2.621 1 89.88 501 ILE A CA 1
ATOM 4129 C C . ILE A 1 501 ? 13.156 14.391 -3.229 1 89.88 501 ILE A C 1
ATOM 4131 O O . ILE A 1 501 ? 12.078 13.805 -3.281 1 89.88 501 ILE A O 1
ATOM 4135 N N . LEU A 1 502 ? 13.383 15.508 -3.717 1 85.81 502 LEU A N 1
ATOM 4136 C CA . LEU A 1 502 ? 12.289 16.297 -4.266 1 85.81 502 LEU A CA 1
ATOM 4137 C C . LEU A 1 502 ? 11.688 15.609 -5.492 1 85.81 502 LEU A C 1
ATOM 4139 O O . LEU A 1 502 ? 10.461 15.562 -5.645 1 85.81 502 LEU A O 1
ATOM 4143 N N . ILE A 1 503 ? 12.492 15.016 -6.301 1 83.44 503 ILE A N 1
ATOM 4144 C CA . ILE A 1 503 ? 12.039 14.508 -7.59 1 83.44 503 ILE A CA 1
ATOM 4145 C C . ILE A 1 503 ? 11.594 13.055 -7.445 1 83.44 503 ILE A C 1
ATOM 4147 O O . ILE A 1 503 ? 10.555 12.656 -7.977 1 83.44 503 ILE A O 1
ATOM 4151 N N . PHE A 1 504 ? 12.297 12.273 -6.703 1 84.75 504 PHE A N 1
ATOM 4152 C CA . PHE A 1 504 ? 12.086 10.828 -6.762 1 84.75 504 PHE A CA 1
ATOM 4153 C C . PHE A 1 504 ? 11.32 10.352 -5.535 1 84.75 504 PHE A C 1
ATOM 4155 O O . PHE A 1 504 ? 10.766 9.25 -5.535 1 84.75 504 PHE A O 1
ATOM 4162 N N . ARG A 1 505 ? 11.25 11.125 -4.477 1 85.62 505 ARG A N 1
ATOM 4163 C CA . ARG A 1 505 ? 10.547 10.75 -3.26 1 85.62 505 ARG A CA 1
ATOM 4164 C C . ARG A 1 505 ? 9.531 11.82 -2.855 1 85.62 505 ARG A C 1
ATOM 4166 O O . ARG A 1 505 ? 9.68 12.445 -1.805 1 85.62 505 ARG A O 1
ATOM 4173 N N . PRO A 1 506 ? 8.477 11.773 -3.531 1 75.75 506 PRO A N 1
ATOM 4174 C CA . PRO A 1 506 ? 7.547 12.898 -3.404 1 75.75 506 PRO A CA 1
ATOM 4175 C C . PRO A 1 506 ? 6.816 12.906 -2.064 1 75.75 506 PRO A C 1
ATOM 4177 O O . PRO A 1 506 ? 6.32 13.953 -1.637 1 75.75 506 PRO A O 1
ATOM 4180 N N . PHE A 1 507 ? 6.824 11.914 -1.326 1 77.25 507 PHE A N 1
ATOM 4181 C CA . PHE A 1 507 ? 6.047 11.891 -0.093 1 77.25 507 PHE A CA 1
ATOM 4182 C C . PHE A 1 507 ? 6.812 12.547 1.047 1 77.25 507 PHE A C 1
ATOM 4184 O O . PHE A 1 507 ? 6.238 12.836 2.1 1 77.25 507 PHE A O 1
ATOM 4191 N N . PHE A 1 508 ? 8.094 12.773 0.783 1 79.12 508 PHE A N 1
ATOM 4192 C CA . PHE A 1 508 ? 8.852 13.516 1.783 1 79.12 508 PHE A CA 1
ATOM 4193 C C . PHE A 1 508 ? 8.516 15.008 1.716 1 79.12 508 PHE A C 1
ATOM 4195 O O . PHE A 1 508 ? 8.539 15.695 2.734 1 79.12 508 PHE A O 1
ATOM 4202 N N . MET A 1 509 ? 8.391 15.406 0.5 1 72.81 509 MET A N 1
ATOM 4203 C CA . MET A 1 509 ? 8.102 16.812 0.291 1 72.81 509 MET A CA 1
ATOM 4204 C C . MET A 1 509 ? 7.008 17 -0.758 1 72.81 509 MET A C 1
ATOM 4206 O O . MET A 1 509 ? 6.914 16.219 -1.703 1 72.81 509 MET A O 1
ATOM 4210 N N . PRO A 1 510 ? 5.945 17.734 -0.287 1 58.84 510 PRO A N 1
ATOM 4211 C CA . PRO A 1 510 ? 4.945 17.953 -1.335 1 58.84 510 PRO A CA 1
ATOM 4212 C C . PRO A 1 510 ? 5.535 18.562 -2.6 1 58.84 510 PRO A C 1
ATOM 4214 O O . PRO A 1 510 ? 6.41 19.438 -2.516 1 58.84 510 PRO A O 1
ATOM 4217 N N . VAL A 1 511 ? 5.688 17.797 -3.656 1 54.72 511 VAL A N 1
ATOM 4218 C CA . VAL A 1 511 ? 6.281 18.312 -4.887 1 54.72 511 VAL A CA 1
ATOM 4219 C C . VAL A 1 511 ? 5.539 19.562 -5.332 1 54.72 511 VAL A C 1
ATOM 4221 O O . VAL A 1 511 ? 4.312 19.562 -5.438 1 54.72 511 VAL A O 1
ATOM 4224 N N . PRO A 1 512 ? 6.375 20.719 -5.262 1 56.25 512 PRO A N 1
ATOM 4225 C CA . PRO A 1 512 ? 5.785 21.891 -5.91 1 56.25 512 PRO A CA 1
ATOM 4226 C C . PRO A 1 512 ? 5.16 21.578 -7.266 1 56.25 512 PRO A C 1
ATOM 4228 O O . PRO A 1 512 ? 5.09 20.406 -7.648 1 56.25 512 PRO A O 1
ATOM 4231 N N . ASN A 1 513 ? 5.098 22.688 -8.055 1 57.66 513 ASN A N 1
ATOM 4232 C CA . ASN A 1 513 ? 4.625 22.75 -9.438 1 57.66 513 ASN A CA 1
ATOM 4233 C C . ASN A 1 513 ? 5.508 21.922 -10.367 1 57.66 513 ASN A C 1
ATOM 4235 O O . ASN A 1 513 ? 6.535 22.406 -10.844 1 57.66 513 ASN A O 1
ATOM 4239 N N . LYS A 1 514 ? 5.387 20.562 -10.344 1 59.78 514 LYS A N 1
ATOM 4240 C CA . LYS A 1 514 ? 6.117 19.672 -11.242 1 59.78 514 LYS A CA 1
ATOM 4241 C C . LYS A 1 514 ? 6.285 20.297 -12.625 1 59.78 514 LYS A C 1
ATOM 4243 O O . LYS A 1 514 ? 7.305 20.078 -13.289 1 59.78 514 LYS A O 1
ATOM 4248 N N . LYS A 1 515 ? 5.426 21.141 -12.891 1 62.16 515 LYS A N 1
ATOM 4249 C CA . LYS A 1 515 ? 5.48 21.781 -14.195 1 62.16 515 LYS A CA 1
ATOM 4250 C C . LYS A 1 515 ? 6.703 22.688 -14.312 1 62.16 515 LYS A C 1
ATOM 4252 O O . LYS A 1 515 ? 7.41 22.672 -15.32 1 62.16 515 LYS A O 1
ATOM 4257 N N . LYS A 1 516 ? 6.871 23.297 -13.297 1 69.44 516 LYS A N 1
ATOM 4258 C CA . LYS A 1 516 ? 7.984 24.234 -13.344 1 69.44 516 LYS A CA 1
ATOM 4259 C C . LYS A 1 516 ? 9.32 23.5 -13.352 1 69.44 516 LYS A C 1
ATOM 4261 O O . LYS A 1 516 ? 10.289 23.969 -13.961 1 69.44 516 LYS A O 1
ATOM 4266 N N . ILE A 1 517 ? 9.336 22.391 -12.75 1 72.5 517 ILE A N 1
ATOM 4267 C CA . ILE A 1 517 ? 10.562 21.609 -12.734 1 72.5 517 ILE A CA 1
ATOM 4268 C C . ILE A 1 517 ? 10.82 21.031 -14.125 1 72.5 517 ILE A C 1
ATOM 4270 O O . ILE A 1 517 ? 11.953 21.047 -14.609 1 72.5 517 ILE A O 1
ATOM 4274 N N . GLU A 1 518 ? 9.758 20.609 -14.703 1 72.19 518 GLU A N 1
ATOM 4275 C CA . GLU A 1 518 ? 9.891 20.062 -16.047 1 72.19 518 GLU A CA 1
ATOM 4276 C C . GLU A 1 518 ? 10.266 21.156 -17.047 1 72.19 518 GLU A C 1
ATOM 4278 O O . GLU A 1 518 ? 11.07 20.922 -17.953 1 72.19 518 GLU A O 1
ATOM 4283 N N . GLU A 1 519 ? 9.688 22.219 -16.875 1 76.62 519 GLU A N 1
ATOM 4284 C CA . GLU A 1 519 ? 10.031 23.344 -17.734 1 76.62 519 GLU A CA 1
ATOM 4285 C C . GLU A 1 519 ? 11.5 23.734 -17.578 1 76.62 519 GLU A C 1
ATOM 4287 O O . GLU A 1 519 ? 12.172 24.047 -18.562 1 76.62 519 GLU A O 1
ATOM 4292 N N . THR A 1 520 ? 11.867 23.75 -16.391 1 81.69 520 THR A N 1
ATOM 4293 C CA . THR A 1 520 ? 13.266 24.094 -16.125 1 81.69 520 THR A CA 1
ATOM 4294 C C . THR A 1 520 ? 14.195 23.047 -16.734 1 81.69 520 THR A C 1
ATOM 4296 O O . THR A 1 520 ? 15.203 23.391 -17.359 1 81.69 520 THR A O 1
ATOM 4299 N N . ASN A 1 521 ? 13.82 21.875 -16.609 1 79.56 521 ASN A N 1
ATOM 4300 C CA . ASN A 1 521 ? 14.602 20.797 -17.203 1 79.56 521 ASN A CA 1
ATOM 4301 C C . ASN A 1 521 ? 14.641 20.906 -18.734 1 79.56 521 ASN A C 1
ATOM 4303 O O . ASN A 1 521 ? 15.688 20.703 -19.344 1 79.56 521 ASN A O 1
ATOM 4307 N N . ASN A 1 522 ? 13.57 21.203 -19.266 1 78.19 522 ASN A N 1
ATOM 4308 C CA . ASN A 1 522 ? 13.5 21.359 -20.719 1 78.19 522 ASN A CA 1
ATOM 4309 C C . ASN A 1 522 ? 14.336 22.547 -21.188 1 78.19 522 ASN A C 1
ATOM 4311 O O . ASN A 1 522 ? 14.984 22.484 -22.234 1 78.19 522 ASN A O 1
ATOM 4315 N N . LYS A 1 523 ? 14.305 23.531 -20.484 1 83.06 523 LYS A N 1
ATOM 4316 C CA . LYS A 1 523 ? 15.094 24.703 -20.828 1 83.06 523 LYS A CA 1
ATOM 4317 C C . LYS A 1 523 ? 16.594 24.406 -20.766 1 83.06 523 LYS A C 1
ATOM 4319 O O . LYS A 1 523 ? 17.344 24.844 -21.625 1 83.06 523 LYS A O 1
ATOM 4324 N N . ILE A 1 524 ? 16.938 23.719 -19.797 1 84.38 524 ILE A N 1
ATOM 4325 C CA . ILE A 1 524 ? 18.344 23.328 -19.672 1 84.38 524 ILE A CA 1
ATOM 4326 C C . ILE A 1 524 ? 18.734 22.438 -20.844 1 84.38 524 ILE A C 1
ATOM 4328 O O . ILE A 1 524 ? 19.812 22.609 -21.422 1 84.38 524 ILE A O 1
ATOM 4332 N N . LYS A 1 525 ? 17.859 21.656 -21.188 1 80.5 525 LYS A N 1
ATOM 4333 C CA . LYS A 1 525 ? 18.094 20.75 -22.312 1 80.5 525 LYS A CA 1
ATOM 4334 C C . LYS A 1 525 ? 18.297 21.547 -23.609 1 80.5 525 LYS A C 1
ATOM 4336 O O . LYS A 1 525 ? 19.188 21.234 -24.406 1 80.5 525 LYS A O 1
ATOM 4341 N N . ILE A 1 526 ? 17.422 22.375 -23.797 1 80.56 526 ILE A N 1
ATOM 4342 C CA . ILE A 1 526 ? 17.438 23.172 -25.016 1 80.56 526 ILE A CA 1
ATOM 4343 C C . ILE A 1 526 ? 18.719 24.016 -25.062 1 80.56 526 ILE A C 1
ATOM 4345 O O . ILE A 1 526 ? 19.359 24.141 -26.109 1 80.56 526 ILE A O 1
ATOM 4349 N N . LEU A 1 527 ? 19.062 24.469 -23.969 1 82.94 527 LEU A N 1
ATOM 4350 C CA . LEU A 1 527 ? 20.234 25.344 -23.891 1 82.94 527 LEU A CA 1
ATOM 4351 C C . LEU A 1 527 ? 21.516 24.547 -24.141 1 82.94 527 LEU A C 1
ATOM 4353 O O . LEU A 1 527 ? 22.453 25.078 -24.734 1 82.94 527 LEU A O 1
ATOM 4357 N N . LEU A 1 528 ? 21.438 23.25 -23.75 1 80 528 LEU A N 1
ATOM 4358 C CA . LEU A 1 528 ? 22.656 22.453 -23.797 1 80 528 LEU A CA 1
ATOM 4359 C C . LEU A 1 528 ? 22.609 21.469 -24.969 1 80 528 LEU A C 1
ATOM 4361 O O . LEU A 1 528 ? 23.531 20.688 -25.156 1 80 528 LEU A O 1
ATOM 4365 N N . HIS A 1 529 ? 21.422 21.312 -25.578 1 70.12 529 HIS A N 1
ATOM 4366 C CA . HIS A 1 529 ? 21.156 20.312 -26.609 1 70.12 529 HIS A CA 1
ATOM 4367 C C . HIS A 1 529 ? 22.297 20.281 -27.641 1 70.12 529 HIS A C 1
ATOM 4369 O O . HIS A 1 529 ? 22.703 19.203 -28.078 1 70.12 529 HIS A O 1
ATOM 4375 N N . GLU A 1 530 ? 22.734 21.359 -28.141 1 62.34 530 GLU A N 1
ATOM 4376 C CA . GLU A 1 530 ? 23.656 21.406 -29.281 1 62.34 530 GLU A CA 1
ATOM 4377 C C . GLU A 1 530 ? 25.094 21.141 -28.828 1 62.34 530 GLU A C 1
ATOM 4379 O O . GLU A 1 530 ? 26 21.031 -29.641 1 62.34 530 GLU A O 1
ATOM 4384 N N . LYS A 1 531 ? 25.234 20.781 -27.5 1 64.56 531 LYS A N 1
ATOM 4385 C CA . LYS A 1 531 ? 26.625 20.688 -27.047 1 64.56 531 LYS A CA 1
ATOM 4386 C C . LYS A 1 531 ? 26.859 19.438 -26.219 1 64.56 531 LYS A C 1
ATOM 4388 O O . LYS A 1 531 ? 27.203 19.516 -25.031 1 64.56 531 LYS A O 1
ATOM 4393 N N . LYS A 1 532 ? 26.578 18.203 -26.734 1 63.19 532 LYS A N 1
ATOM 4394 C CA . LYS A 1 532 ? 26.547 16.891 -26.078 1 63.19 532 LYS A CA 1
ATOM 4395 C C . LYS A 1 532 ? 27.875 16.578 -25.391 1 63.19 532 LYS A C 1
ATOM 4397 O O . LYS A 1 532 ? 27.922 15.82 -24.422 1 63.19 532 LYS A O 1
ATOM 4402 N N . HIS A 1 533 ? 28.922 17.375 -25.688 1 70 533 HIS A N 1
ATOM 4403 C CA . HIS A 1 533 ? 30.203 16.922 -25.172 1 70 533 HIS A CA 1
ATOM 4404 C C . HIS A 1 533 ? 30.797 17.938 -24.203 1 70 533 HIS A C 1
ATOM 4406 O O . HIS A 1 533 ? 32 17.984 -24.016 1 70 533 HIS A O 1
ATOM 4412 N N . LEU A 1 534 ? 29.844 18.578 -23.531 1 81.12 534 LEU A N 1
ATOM 4413 C CA . LEU A 1 534 ? 30.375 19.578 -22.609 1 81.12 534 LEU A CA 1
ATOM 4414 C C . LEU A 1 534 ? 30.578 18.984 -21.219 1 81.12 534 LEU A C 1
ATOM 4416 O O . LEU A 1 534 ? 29.812 18.125 -20.781 1 81.12 534 LEU A O 1
ATOM 4420 N N . SER A 1 535 ? 31.688 19.281 -20.672 1 85.62 535 SER A N 1
ATOM 4421 C CA . SER A 1 535 ? 31.875 18.969 -19.266 1 85.62 535 SER A CA 1
ATOM 4422 C C . SER A 1 535 ? 30.891 19.75 -18.391 1 85.62 535 SER A C 1
ATOM 4424 O O . SER A 1 535 ? 30.266 20.703 -18.859 1 85.62 535 SER A O 1
ATOM 4426 N N . GLN A 1 536 ? 30.719 19.391 -17.25 1 88.88 536 GLN A N 1
ATOM 4427 C CA . GLN A 1 536 ? 29.797 20.047 -16.312 1 88.88 536 GLN A CA 1
ATOM 4428 C C . GLN A 1 536 ? 30.188 21.5 -16.109 1 88.88 536 GLN A C 1
ATOM 4430 O O . GLN A 1 536 ? 29.312 22.375 -16.016 1 88.88 536 GLN A O 1
ATOM 4435 N N . LYS A 1 537 ? 31.484 21.688 -16.031 1 89.69 537 LYS A N 1
ATOM 4436 C CA . LYS A 1 537 ? 31.984 23.047 -15.859 1 89.69 537 LYS A CA 1
ATOM 4437 C C . LYS A 1 537 ? 31.641 23.906 -17.062 1 89.69 537 LYS A C 1
ATOM 4439 O O . LYS A 1 537 ? 31.188 25.047 -16.922 1 89.69 537 LYS A O 1
ATOM 4444 N N . GLU A 1 538 ? 31.812 23.344 -18.156 1 90.25 538 GLU A N 1
ATOM 4445 C CA . GLU A 1 538 ? 31.547 24.062 -19.406 1 90.25 538 GLU A CA 1
ATOM 4446 C C . GLU A 1 538 ? 30.047 24.328 -19.578 1 90.25 538 GLU A C 1
ATOM 4448 O O . GLU A 1 538 ? 29.641 25.375 -20.078 1 90.25 538 GLU A O 1
ATOM 4453 N N . ALA A 1 539 ? 29.328 23.391 -19.172 1 90.62 539 ALA A N 1
ATOM 4454 C CA . ALA A 1 539 ? 27.875 23.531 -19.25 1 90.62 539 ALA A CA 1
ATOM 4455 C C . ALA A 1 539 ? 27.391 24.688 -18.375 1 90.62 539 ALA A C 1
ATOM 4457 O O . ALA A 1 539 ? 26.531 25.469 -18.797 1 90.62 539 ALA A O 1
ATOM 4458 N N . CYS A 1 540 ? 27.922 24.766 -17.219 1 92.12 540 CYS A N 1
ATOM 4459 C CA . CYS A 1 540 ? 27.547 25.844 -16.297 1 92.12 540 CYS A CA 1
ATOM 4460 C C . CYS A 1 540 ? 27.953 27.203 -16.828 1 92.12 540 CYS A C 1
ATOM 4462 O O . CYS A 1 540 ? 27.203 28.172 -16.734 1 92.12 540 CYS A O 1
ATOM 4464 N N . LYS A 1 541 ? 29.109 27.219 -17.422 1 90.06 541 LYS A N 1
ATOM 4465 C CA . LYS A 1 541 ? 29.594 28.469 -18.016 1 90.06 541 LYS A CA 1
ATOM 4466 C C . LYS A 1 541 ? 28.719 28.875 -19.203 1 90.06 541 LYS A C 1
ATOM 4468 O O . LYS A 1 541 ? 28.453 30.062 -19.391 1 90.06 541 LYS A O 1
ATOM 4473 N N . GLU A 1 542 ? 28.359 27.875 -19.906 1 89.25 542 GLU A N 1
ATOM 4474 C CA . GLU A 1 542 ? 27.5 28.141 -21.062 1 89.25 542 GLU A CA 1
ATOM 4475 C C . GLU A 1 542 ? 26.141 28.703 -20.609 1 89.25 542 GLU A C 1
ATOM 4477 O O . GLU A 1 542 ? 25.594 29.594 -21.25 1 89.25 542 GLU A O 1
ATOM 4482 N N . ILE A 1 543 ? 25.625 28.172 -19.594 1 89.44 543 ILE A N 1
ATOM 4483 C CA . ILE A 1 543 ? 24.344 28.625 -19.062 1 89.44 543 ILE A CA 1
ATOM 4484 C C . ILE A 1 543 ? 24.469 30.078 -18.609 1 89.44 543 ILE A C 1
ATOM 4486 O O . ILE A 1 543 ? 23.594 30.906 -18.891 1 89.44 543 ILE A O 1
ATOM 4490 N N . MET A 1 544 ? 25.578 30.375 -17.953 1 90.38 544 MET A N 1
ATOM 4491 C CA . MET A 1 544 ? 25.812 31.734 -17.469 1 90.38 544 MET A CA 1
ATOM 4492 C C . MET A 1 544 ? 25.953 32.719 -18.641 1 90.38 544 MET A C 1
ATOM 4494 O O . MET A 1 544 ? 25.438 33.812 -18.578 1 90.38 544 MET A O 1
ATOM 4498 N N . LYS A 1 545 ? 26.641 32.25 -19.562 1 89.06 545 LYS A N 1
ATOM 4499 C CA . LYS A 1 545 ? 26.844 33.062 -20.75 1 89.06 545 LYS A CA 1
ATOM 4500 C C . LYS A 1 545 ? 25.516 33.344 -21.453 1 89.06 545 LYS A C 1
ATOM 4502 O O . LYS A 1 545 ? 25.234 34.5 -21.812 1 89.06 545 LYS A O 1
ATOM 4507 N N . LYS A 1 546 ? 24.75 32.375 -21.641 1 88.69 546 LYS A N 1
ATOM 4508 C CA . LYS A 1 546 ? 23.469 32.5 -22.328 1 88.69 546 LYS A CA 1
ATOM 4509 C C . LYS A 1 546 ? 22.516 33.375 -21.5 1 88.69 546 LYS A C 1
ATOM 4511 O O . LYS A 1 546 ? 21.703 34.094 -22.062 1 88.69 546 LYS A O 1
ATOM 4516 N N . ALA A 1 547 ? 22.562 33.219 -20.266 1 87.44 547 ALA A N 1
ATOM 4517 C CA . ALA A 1 547 ? 21.734 34.031 -19.391 1 87.44 547 ALA A CA 1
ATOM 4518 C C . ALA A 1 547 ? 22.125 35.5 -19.484 1 87.44 547 ALA A C 1
ATOM 4520 O O . ALA A 1 547 ? 21.266 36.375 -19.5 1 87.44 547 ALA A O 1
ATOM 4521 N N . ALA A 1 548 ? 23.359 35.719 -19.5 1 87 548 ALA A N 1
ATOM 4522 C CA . ALA A 1 548 ? 23.875 37.094 -19.625 1 87 548 ALA A CA 1
ATOM 4523 C C . ALA A 1 548 ? 23.453 37.719 -20.938 1 87 548 ALA A C 1
ATOM 4525 O O . ALA A 1 548 ? 23.234 38.906 -21.031 1 87 548 ALA A O 1
ATOM 4526 N N . GLU A 1 549 ? 23.266 36.906 -21.953 1 89.19 549 GLU A N 1
ATOM 4527 C CA . GLU A 1 549 ? 22.891 37.344 -23.281 1 89.19 549 GLU A CA 1
ATOM 4528 C C . GLU A 1 549 ? 21.375 37.562 -23.375 1 89.19 549 GLU A C 1
ATOM 4530 O O . GLU A 1 549 ? 20.875 38.062 -24.375 1 89.19 549 GLU A O 1
ATOM 4535 N N . GLY A 1 550 ? 20.672 37.25 -22.375 1 81.38 550 GLY A N 1
ATOM 4536 C CA . GLY A 1 550 ? 19.234 37.5 -22.359 1 81.38 550 GLY A CA 1
ATOM 4537 C C . GLY A 1 550 ? 18.422 36.406 -23.016 1 81.38 550 GLY A C 1
ATOM 4538 O O . GLY A 1 550 ? 17.25 36.594 -23.344 1 81.38 550 GLY A O 1
ATOM 4539 N N . SER A 1 551 ? 18.906 35.281 -23.25 1 81.38 551 SER A N 1
ATOM 4540 C CA . SER A 1 551 ? 18.219 34.188 -23.969 1 81.38 551 SER A CA 1
ATOM 4541 C C . SER A 1 551 ? 17.281 33.406 -23.031 1 81.38 551 SER A C 1
ATOM 4543 O O . SER A 1 551 ? 16.484 32.594 -23.484 1 81.38 551 SER A O 1
ATOM 4545 N N . ILE A 1 552 ? 17.469 33.656 -21.766 1 85.44 552 ILE A N 1
ATOM 4546 C CA . ILE A 1 552 ? 16.656 32.938 -20.781 1 85.44 552 ILE A CA 1
ATOM 4547 C C . ILE A 1 552 ? 15.547 33.875 -20.266 1 85.44 552 ILE A C 1
ATOM 4549 O O . ILE A 1 552 ? 15.805 35 -19.891 1 85.44 552 ILE A O 1
ATOM 4553 N N . PRO A 1 553 ? 14.391 33.344 -20.297 1 82.88 553 PRO A N 1
ATOM 4554 C CA . PRO A 1 553 ? 13.273 34.188 -19.812 1 82.88 553 PRO A CA 1
ATOM 4555 C C . PRO A 1 553 ? 13.422 34.562 -18.344 1 82.88 553 PRO A C 1
ATOM 4557 O O . PRO A 1 553 ? 13.883 33.781 -17.531 1 82.88 553 PRO A O 1
ATOM 4560 N N . GLN A 1 554 ? 12.938 35.75 -17.969 1 76.94 554 GLN A N 1
ATOM 4561 C CA . GLN A 1 554 ? 13.094 36.312 -16.641 1 76.94 554 GLN A CA 1
ATOM 4562 C C . GLN A 1 554 ? 12.25 35.562 -15.609 1 76.94 554 GLN A C 1
ATOM 4564 O O . GLN A 1 554 ? 12.57 35.562 -14.422 1 76.94 554 GLN A O 1
ATOM 4569 N N . GLU A 1 555 ? 11.25 34.906 -16.094 1 73.88 555 GLU A N 1
ATOM 4570 C CA . GLU A 1 555 ? 10.344 34.219 -15.156 1 73.88 555 GLU A CA 1
ATOM 4571 C C . GLU A 1 555 ? 10.82 32.812 -14.867 1 73.88 555 GLU A C 1
ATOM 4573 O O . GLU A 1 555 ? 10.273 32.125 -13.992 1 73.88 555 GLU A O 1
ATOM 4578 N N . SER A 1 556 ? 11.961 32.469 -15.43 1 80.94 556 SER A N 1
ATOM 4579 C CA . SER A 1 556 ? 12.414 31.078 -15.281 1 80.94 556 SER A CA 1
ATOM 4580 C C . SER A 1 556 ? 13.305 30.922 -14.055 1 80.94 556 SER A C 1
ATOM 4582 O O . SER A 1 556 ? 13.938 31.875 -13.609 1 80.94 556 SER A O 1
ATOM 4584 N N . PHE A 1 557 ? 13.359 29.75 -13.516 1 84.88 557 PHE A N 1
ATOM 4585 C CA . PHE A 1 557 ? 14.219 29.422 -12.383 1 84.88 557 PHE A CA 1
ATOM 4586 C C . PHE A 1 557 ? 15.688 29.578 -12.75 1 84.88 557 PHE A C 1
ATOM 4588 O O . PHE A 1 557 ? 16.516 29.938 -11.906 1 84.88 557 PHE A O 1
ATOM 4595 N N . LEU A 1 558 ? 15.953 29.438 -13.984 1 88 558 LEU A N 1
ATOM 4596 C CA . LEU A 1 558 ? 17.328 29.562 -14.453 1 88 558 LEU A CA 1
ATOM 4597 C C . LEU A 1 558 ? 17.797 31.016 -14.391 1 88 558 LEU A C 1
ATOM 4599 O O . LEU A 1 558 ? 18.953 31.281 -14.055 1 88 558 LEU A O 1
ATOM 4603 N N . TYR A 1 559 ? 16.953 31.828 -14.75 1 85.81 559 TYR A N 1
ATOM 4604 C CA . TYR A 1 559 ? 17.297 33.25 -14.695 1 85.81 559 TYR A CA 1
ATOM 4605 C C . TYR A 1 559 ? 17.469 33.719 -13.258 1 85.81 559 TYR A C 1
ATOM 4607 O O . TYR A 1 559 ? 18.359 34.5 -12.961 1 85.81 559 TYR A O 1
ATOM 4615 N N . GLU A 1 560 ? 16.609 33.25 -12.453 1 83.19 560 GLU A N 1
ATOM 4616 C CA . GLU A 1 560 ? 16.766 33.562 -11.039 1 83.19 560 GLU A CA 1
ATOM 4617 C C . GLU A 1 560 ? 18.094 33.062 -10.484 1 83.19 560 GLU A C 1
ATOM 4619 O O . GLU A 1 560 ? 18.75 33.75 -9.711 1 83.19 560 GLU A O 1
ATOM 4624 N N . ALA A 1 561 ? 18.422 31.922 -10.844 1 88.06 561 ALA A N 1
ATOM 4625 C CA . ALA A 1 561 ? 19.703 31.359 -10.414 1 88.06 561 ALA A CA 1
ATOM 4626 C C . ALA A 1 561 ? 20.875 32.188 -10.945 1 88.06 561 ALA A C 1
ATOM 4628 O O . ALA A 1 561 ? 21.859 32.406 -10.227 1 88.06 561 ALA A O 1
ATOM 4629 N N . PHE A 1 562 ? 20.734 32.625 -12.133 1 87.44 562 PHE A N 1
ATOM 4630 C CA . PHE A 1 562 ? 21.766 33.438 -12.742 1 87.44 562 PHE A CA 1
ATOM 4631 C C . PHE A 1 562 ? 21.953 34.75 -11.953 1 87.44 562 PHE A C 1
ATOM 4633 O O . PHE A 1 562 ? 23.078 35.156 -11.688 1 87.44 562 PHE A O 1
ATOM 4640 N N . ASN A 1 563 ? 20.922 35.312 -11.602 1 84 563 ASN A N 1
ATOM 4641 C CA . ASN A 1 563 ? 20.984 36.562 -10.844 1 84 563 ASN A CA 1
ATOM 4642 C C . ASN A 1 563 ? 21.672 36.375 -9.492 1 84 563 ASN A C 1
ATOM 4644 O O . ASN A 1 563 ? 22.453 37.219 -9.062 1 84 563 ASN A O 1
ATOM 4648 N N . VAL A 1 564 ? 21.375 35.25 -8.906 1 83.44 564 VAL A N 1
ATOM 4649 C CA . VAL A 1 564 ? 21.953 34.969 -7.602 1 83.44 564 VAL A CA 1
ATOM 4650 C C . VAL A 1 564 ? 23.453 34.719 -7.746 1 83.44 564 VAL A C 1
ATOM 4652 O O . VAL A 1 564 ? 24.25 35.25 -6.969 1 83.44 564 VAL A O 1
ATOM 4655 N N . VAL A 1 565 ? 23.828 34 -8.719 1 88.44 565 VAL A N 1
ATOM 4656 C CA . VAL A 1 565 ? 25.234 33.688 -8.93 1 88.44 565 VAL A CA 1
ATOM 4657 C C . VAL A 1 565 ? 26 34.938 -9.281 1 88.44 565 VAL A C 1
ATOM 4659 O O . VAL A 1 565 ? 27.109 35.156 -8.797 1 88.44 565 VAL A O 1
ATOM 4662 N N . ASN A 1 566 ? 25.406 35.719 -10.094 1 84.12 566 ASN A N 1
ATOM 4663 C CA . ASN A 1 566 ? 26.031 37 -10.453 1 84.12 566 ASN A CA 1
ATOM 4664 C C . ASN A 1 566 ? 26.219 37.906 -9.227 1 84.12 566 ASN A C 1
ATOM 4666 O O . ASN A 1 566 ? 27.25 38.562 -9.102 1 84.12 566 ASN A O 1
ATOM 4670 N N . CYS A 1 567 ? 25.297 37.875 -8.414 1 80.38 567 CYS A N 1
ATOM 4671 C CA . CYS A 1 567 ? 25.391 38.625 -7.176 1 80.38 567 CYS A CA 1
ATOM 4672 C C . CYS A 1 567 ? 26.516 38.094 -6.289 1 80.38 567 CYS A C 1
ATOM 4674 O O . CYS A 1 567 ? 27.266 38.875 -5.703 1 80.38 567 CYS A O 1
ATOM 4676 N N . LEU A 1 568 ? 26.656 36.812 -6.207 1 83 568 LEU A N 1
ATOM 4677 C CA . LEU A 1 568 ? 27.688 36.188 -5.379 1 83 568 LEU A CA 1
ATOM 4678 C C . LEU A 1 568 ? 29.078 36.469 -5.926 1 83 568 LEU A C 1
ATOM 4680 O O . LEU A 1 568 ? 30.031 36.562 -5.16 1 83 568 LEU A O 1
ATOM 4684 N N . GLN A 1 569 ? 29.094 36.688 -7.164 1 83.38 569 GLN A N 1
ATOM 4685 C CA . GLN A 1 569 ? 30.391 36.875 -7.809 1 83.38 569 GLN A CA 1
ATOM 4686 C C . GLN A 1 569 ? 30.781 38.344 -7.801 1 83.38 569 GLN A C 1
ATOM 4688 O O . GLN A 1 569 ? 31.969 38.688 -7.836 1 83.38 569 GLN A O 1
ATOM 4693 N N . THR A 1 570 ? 29.844 39.25 -7.746 1 80.62 570 THR A N 1
ATOM 4694 C CA . THR A 1 570 ? 30.141 40.656 -7.969 1 80.62 570 THR A CA 1
ATOM 4695 C C . THR A 1 570 ? 30.094 41.438 -6.656 1 80.62 570 THR A C 1
ATOM 4697 O O . THR A 1 570 ? 30.844 42.406 -6.473 1 80.62 570 THR A O 1
ATOM 4700 N N . GLU A 1 571 ? 29.234 41.062 -5.812 1 77.81 571 GLU A N 1
ATOM 4701 C CA . GLU A 1 571 ? 29.094 41.812 -4.57 1 77.81 571 GLU A CA 1
ATOM 4702 C C . GLU A 1 571 ? 30.328 41.656 -3.688 1 77.81 571 GLU A C 1
ATOM 4704 O O . GLU A 1 571 ? 30.734 40.531 -3.395 1 77.81 571 GLU A O 1
ATOM 4709 N N . PRO A 1 572 ? 30.922 42.688 -3.225 1 77.88 572 PRO A N 1
ATOM 4710 C CA . PRO A 1 572 ? 32.188 42.656 -2.5 1 77.88 572 PRO A CA 1
ATOM 4711 C C . PRO A 1 572 ? 32.125 41.844 -1.206 1 77.88 572 PRO A C 1
ATOM 4713 O O . PRO A 1 572 ? 33.094 41.188 -0.842 1 77.88 572 PRO A O 1
ATOM 4716 N N . HIS A 1 573 ? 31.016 41.969 -0.543 1 71.81 573 HIS A N 1
ATOM 4717 C CA . HIS A 1 573 ? 30.906 41.281 0.726 1 71.81 573 HIS A CA 1
ATOM 4718 C C . HIS A 1 573 ? 31.078 39.781 0.535 1 71.81 573 HIS A C 1
ATOM 4720 O O . HIS A 1 573 ? 31.609 39.094 1.411 1 71.81 573 HIS A O 1
ATOM 4726 N N . TRP A 1 574 ? 30.672 39.25 -0.608 1 74.75 574 TRP A N 1
ATOM 4727 C CA . TRP A 1 574 ? 30.75 37.812 -0.893 1 74.75 574 TRP A CA 1
ATOM 4728 C C . TRP A 1 574 ? 32.062 37.469 -1.596 1 74.75 574 TRP A C 1
ATOM 4730 O O . TRP A 1 574 ? 32.656 36.406 -1.351 1 74.75 574 TRP A O 1
ATOM 4740 N N . CYS A 1 575 ? 32.531 38.344 -2.35 1 69 575 CYS A N 1
ATOM 4741 C CA . CYS A 1 575 ? 33.719 38.125 -3.18 1 69 575 CYS A CA 1
ATOM 4742 C C . CYS A 1 575 ? 35 38.156 -2.342 1 69 575 CYS A C 1
ATOM 4744 O O . CYS A 1 575 ? 35.969 37.438 -2.656 1 69 575 CYS A O 1
ATOM 4746 N N . GLN A 1 576 ? 35 38.875 -1.277 1 74.5 576 GLN A N 1
ATOM 4747 C CA . GLN A 1 576 ? 36.219 39.031 -0.501 1 74.5 576 GLN A CA 1
ATOM 4748 C C . GLN A 1 576 ? 36.469 37.844 0.416 1 74.5 576 GLN A C 1
ATOM 4750 O O . GLN A 1 576 ? 37.594 37.438 0.626 1 74.5 576 GLN A O 1
ATOM 4755 N N . ASP A 1 577 ? 35.406 37.25 0.928 1 79.38 577 ASP A N 1
ATOM 4756 C CA . ASP A 1 577 ? 35.531 36.094 1.814 1 79.38 577 ASP A CA 1
ATOM 4757 C C . ASP A 1 577 ? 34.719 34.906 1.296 1 79.38 577 ASP A C 1
ATOM 4759 O O . ASP A 1 577 ? 33.562 34.719 1.695 1 79.38 577 ASP A O 1
ATOM 4763 N N . ARG A 1 578 ? 35.312 34.125 0.502 1 83.12 578 ARG A N 1
ATOM 4764 C CA . ARG A 1 578 ? 34.656 33 -0.14 1 83.12 578 ARG A CA 1
ATOM 4765 C C . ARG A 1 578 ? 34.281 31.922 0.88 1 83.12 578 ARG A C 1
ATOM 4767 O O . ARG A 1 578 ? 33.281 31.219 0.727 1 83.12 578 ARG A O 1
ATOM 4774 N N . VAL A 1 579 ? 35.094 31.844 1.865 1 83.5 579 VAL A N 1
ATOM 4775 C CA . VAL A 1 579 ? 34.812 30.844 2.9 1 83.5 579 VAL A CA 1
ATOM 4776 C C . VAL A 1 579 ? 33.531 31.188 3.621 1 83.5 579 VAL A C 1
ATOM 4778 O O . VAL A 1 579 ? 32.688 30.297 3.869 1 83.5 579 VAL A O 1
ATOM 4781 N N . LYS A 1 580 ? 33.375 32.438 3.838 1 78.62 580 LYS A N 1
ATOM 4782 C CA . LYS A 1 580 ? 32.156 32.875 4.504 1 78.62 580 LYS A CA 1
ATOM 4783 C C . LYS A 1 580 ? 30.938 32.625 3.619 1 78.62 580 LYS A C 1
ATOM 4785 O O . LYS A 1 580 ? 29.875 32.25 4.109 1 78.62 580 LYS A O 1
ATOM 4790 N N . CYS A 1 581 ? 31.062 32.844 2.361 1 81.81 581 CYS A N 1
ATOM 4791 C CA . CYS A 1 581 ? 29.969 32.625 1.414 1 81.81 581 CYS A CA 1
ATOM 4792 C C . CYS A 1 581 ? 29.516 31.172 1.402 1 81.81 581 CYS A C 1
ATOM 4794 O O . CYS A 1 581 ? 28.328 30.875 1.568 1 81.81 581 CYS A O 1
ATOM 4796 N N . TRP A 1 582 ? 30.391 30.312 1.299 1 87.06 582 TRP A N 1
ATOM 4797 C CA . TRP A 1 582 ? 30.078 28.875 1.219 1 87.06 582 TRP A CA 1
ATOM 4798 C C . TRP A 1 582 ? 29.594 28.359 2.562 1 87.06 582 TRP A C 1
ATOM 4800 O O . TRP A 1 582 ? 28.812 27.391 2.613 1 87.06 582 TRP A O 1
ATOM 4810 N N . LYS A 1 583 ? 30.047 28.984 3.602 1 81.5 583 LYS A N 1
ATOM 4811 C CA . LYS A 1 583 ? 29.531 28.625 4.918 1 81.5 583 LYS A CA 1
ATOM 4812 C C . LYS A 1 583 ? 28.047 28.922 5.02 1 81.5 583 LYS A C 1
ATOM 4814 O O . LYS A 1 583 ? 27.281 28.125 5.594 1 81.5 583 LYS A O 1
ATOM 4819 N N . ILE A 1 584 ? 27.656 29.938 4.445 1 76.94 584 ILE A N 1
ATOM 4820 C CA . ILE A 1 584 ? 26.234 30.312 4.465 1 76.94 584 ILE A CA 1
ATOM 4821 C C . ILE A 1 584 ? 25.438 29.359 3.574 1 76.94 584 ILE A C 1
ATOM 4823 O O . ILE A 1 584 ? 24.344 28.938 3.939 1 76.94 584 ILE A O 1
ATOM 4827 N N . ILE A 1 585 ? 26.016 29.078 2.43 1 83.44 585 ILE A N 1
ATOM 4828 C CA . ILE A 1 585 ? 25.359 28.141 1.532 1 83.44 585 ILE A CA 1
ATOM 4829 C C . ILE A 1 585 ? 25.203 26.781 2.229 1 83.44 585 ILE A C 1
ATOM 4831 O O . ILE A 1 585 ? 24.141 26.156 2.156 1 83.44 585 ILE A O 1
ATOM 4835 N N . HIS A 1 586 ? 26.188 26.438 2.873 1 83.94 586 HIS A N 1
ATOM 4836 C CA . HIS A 1 586 ? 26.188 25.172 3.594 1 83.94 586 HIS A CA 1
ATOM 4837 C C . HIS A 1 586 ? 25.125 25.172 4.684 1 83.94 586 HIS A C 1
ATOM 4839 O O . HIS A 1 586 ? 24.359 24.203 4.809 1 83.94 586 HIS A O 1
ATOM 4845 N N . LYS A 1 587 ? 25.109 26.188 5.387 1 78.06 587 LYS A N 1
ATOM 4846 C CA . LYS A 1 587 ? 24.125 26.297 6.457 1 78.06 587 LYS A CA 1
ATOM 4847 C C . LYS A 1 587 ? 22.703 26.312 5.898 1 78.06 587 LYS A C 1
ATOM 4849 O O . LYS A 1 587 ? 21.781 25.781 6.523 1 78.06 587 LYS A O 1
ATOM 4854 N N . THR A 1 588 ? 22.578 26.875 4.801 1 79 588 THR A N 1
ATOM 4855 C CA . THR A 1 588 ? 21.266 26.906 4.148 1 79 588 THR A CA 1
ATOM 4856 C C . THR A 1 588 ? 20.812 25.5 3.777 1 79 588 THR A C 1
ATOM 4858 O O . THR A 1 588 ? 19.656 25.125 4.016 1 79 588 THR A O 1
ATOM 4861 N N . TRP A 1 589 ? 21.641 24.75 3.26 1 86.75 589 TRP A N 1
ATOM 4862 C CA . TRP A 1 589 ? 21.281 23.391 2.857 1 86.75 589 TRP A CA 1
ATOM 4863 C C . TRP A 1 589 ? 21.016 22.516 4.078 1 86.75 589 TRP A C 1
ATOM 4865 O O . TRP A 1 589 ? 20.141 21.641 4.039 1 86.75 589 TRP A O 1
ATOM 4875 N N . ILE A 1 590 ? 21.703 22.719 5.098 1 81.44 590 ILE A N 1
ATOM 4876 C CA . ILE A 1 590 ? 21.453 21.984 6.332 1 81.44 590 ILE A CA 1
ATOM 4877 C C . ILE A 1 590 ? 20.062 22.344 6.863 1 81.44 590 ILE A C 1
ATOM 4879 O O . ILE A 1 590 ? 19.312 21.469 7.309 1 81.44 590 ILE A O 1
ATOM 4883 N N . ALA A 1 591 ? 19.766 23.578 6.715 1 78.75 591 ALA A N 1
ATOM 4884 C CA . ALA A 1 591 ? 18.453 24.016 7.168 1 78.75 591 ALA A CA 1
ATOM 4885 C C . ALA A 1 591 ? 17.344 23.375 6.336 1 78.75 591 ALA A C 1
ATOM 4887 O O . ALA A 1 591 ? 16.312 22.969 6.871 1 78.75 591 ALA A O 1
ATOM 4888 N N . ILE A 1 592 ? 17.594 23.328 5.094 1 81.44 592 ILE A N 1
ATOM 4889 C CA . ILE A 1 592 ? 16.609 22.719 4.203 1 81.44 592 ILE A CA 1
ATOM 4890 C C . ILE A 1 592 ? 16.453 21.234 4.551 1 81.44 592 ILE A C 1
ATOM 4892 O O . ILE A 1 592 ? 15.328 20.719 4.57 1 81.44 592 ILE A O 1
ATOM 4896 N N . LEU A 1 593 ? 17.531 20.656 4.777 1 84.5 593 LEU A N 1
ATOM 4897 C CA . LEU A 1 593 ? 17.516 19.234 5.133 1 84.5 593 LEU A CA 1
ATOM 4898 C C . LEU A 1 593 ? 16.719 19 6.41 1 84.5 593 LEU A C 1
ATOM 4900 O O . LEU A 1 593 ? 15.891 18.078 6.469 1 84.5 593 LEU A O 1
ATOM 4904 N N . PHE A 1 594 ? 16.875 19.812 7.34 1 80.12 594 PHE A N 1
ATOM 4905 C CA . PHE A 1 594 ? 16.203 19.656 8.625 1 80.12 594 PHE A CA 1
ATOM 4906 C C . PHE A 1 594 ? 14.719 19.984 8.5 1 80.12 594 PHE A C 1
ATOM 4908 O O . PHE A 1 594 ? 13.875 19.344 9.125 1 80.12 594 PHE A O 1
ATOM 4915 N N . ASP A 1 595 ? 14.414 20.891 7.695 1 77.31 595 ASP A N 1
ATOM 4916 C CA . ASP A 1 595 ? 13.023 21.25 7.465 1 77.31 595 ASP A CA 1
ATOM 4917 C C . ASP A 1 595 ? 12.266 20.141 6.754 1 77.31 595 ASP A C 1
ATOM 4919 O O . ASP A 1 595 ? 11.117 19.844 7.09 1 77.31 595 ASP A O 1
ATOM 4923 N N . ALA A 1 596 ? 12.914 19.609 5.867 1 81.31 596 ALA A N 1
ATOM 4924 C CA . ALA A 1 596 ? 12.305 18.5 5.148 1 81.31 596 ALA A CA 1
ATOM 4925 C C . ALA A 1 596 ? 12.047 17.312 6.078 1 81.31 596 ALA A C 1
ATOM 4927 O O . ALA A 1 596 ? 11 16.672 5.996 1 81.31 596 ALA A O 1
ATOM 4928 N N . ALA A 1 597 ? 12.945 17.062 6.914 1 83 597 ALA A N 1
ATOM 4929 C CA . ALA A 1 597 ? 12.797 15.961 7.852 1 83 597 ALA A CA 1
ATOM 4930 C C . ALA A 1 597 ? 11.648 16.219 8.828 1 83 597 ALA A C 1
ATOM 4932 O O . ALA A 1 597 ? 10.898 15.305 9.172 1 83 597 ALA A O 1
ATOM 4933 N N . LYS A 1 598 ? 11.5 17.406 9.148 1 75.94 598 LYS A N 1
ATOM 4934 C CA . LYS A 1 598 ? 10.484 17.797 10.125 1 75.94 598 LYS A CA 1
ATOM 4935 C C . LYS A 1 598 ? 9.086 17.734 9.516 1 75.94 598 LYS A C 1
ATOM 4937 O O . LYS A 1 598 ? 8.133 17.297 10.164 1 75.94 598 LYS A O 1
ATOM 4942 N N . CYS A 1 599 ? 9 18.109 8.305 1 73.5 599 CYS A N 1
ATOM 4943 C CA . CYS A 1 599 ? 7.691 18.266 7.684 1 73.5 599 CYS A CA 1
ATOM 4944 C C . CYS A 1 599 ? 7.25 16.984 7 1 73.5 599 CYS A C 1
ATOM 4946 O O . CYS A 1 599 ? 6.105 16.859 6.562 1 73.5 599 CYS A O 1
ATOM 4948 N N . SER A 1 600 ? 8.117 16.047 7.031 1 80.38 600 SER A N 1
ATOM 4949 C CA . SER A 1 600 ? 7.781 14.805 6.34 1 80.38 600 SER A CA 1
ATOM 4950 C C . SER A 1 600 ? 6.859 13.938 7.184 1 80.38 600 SER A C 1
ATOM 4952 O O . SER A 1 600 ? 6.984 13.891 8.414 1 80.38 600 SER A O 1
ATOM 4954 N N . ALA A 1 601 ? 5.922 13.297 6.488 1 77.19 601 ALA A N 1
ATOM 4955 C CA . ALA A 1 601 ? 5.012 12.383 7.168 1 77.19 601 ALA A CA 1
ATOM 4956 C C . ALA A 1 601 ? 5.742 11.125 7.629 1 77.19 601 ALA A C 1
ATOM 4958 O O . ALA A 1 601 ? 6.621 10.617 6.922 1 77.19 601 ALA A O 1
ATOM 4959 N N . PRO A 1 602 ? 5.41 10.625 8.742 1 78.75 602 PRO A N 1
ATOM 4960 C CA . PRO A 1 602 ? 6.066 9.422 9.258 1 78.75 602 PRO A CA 1
ATOM 4961 C C . PRO A 1 602 ? 5.973 8.242 8.289 1 78.75 602 PRO A C 1
ATOM 4963 O O . PRO A 1 602 ? 6.91 7.449 8.18 1 78.75 602 PRO A O 1
ATOM 4966 N N . ARG A 1 603 ? 4.945 8.156 7.605 1 80.06 603 ARG A N 1
ATOM 4967 C CA . ARG A 1 603 ? 4.797 7.047 6.664 1 80.06 603 ARG A CA 1
ATOM 4968 C C . ARG A 1 603 ? 5.844 7.125 5.559 1 80.06 603 ARG A C 1
ATOM 4970 O O . ARG A 1 603 ? 6.316 6.098 5.07 1 80.06 603 ARG A O 1
ATOM 4977 N N . ALA A 1 604 ? 6.176 8.336 5.215 1 84.25 604 ALA A N 1
ATOM 4978 C CA . ALA A 1 604 ? 7.176 8.516 4.168 1 84.25 604 ALA A CA 1
ATOM 4979 C C . ALA A 1 604 ? 8.539 7.996 4.617 1 84.25 604 ALA A C 1
ATOM 4981 O O . ALA A 1 604 ? 9.289 7.426 3.816 1 84.25 604 ALA A O 1
ATOM 4982 N N . HIS A 1 605 ? 8.836 8.125 5.852 1 86.44 605 HIS A N 1
ATOM 4983 C CA . HIS A 1 605 ? 10.109 7.652 6.379 1 86.44 605 HIS A CA 1
ATOM 4984 C C . HIS A 1 605 ? 10.18 6.129 6.367 1 86.44 605 HIS A C 1
ATOM 4986 O O . HIS A 1 605 ? 11.234 5.555 6.109 1 86.44 605 HIS A O 1
ATOM 4992 N N . ALA A 1 606 ? 9.078 5.527 6.641 1 85.06 606 ALA A N 1
ATOM 4993 C CA . ALA A 1 606 ? 9.039 4.07 6.582 1 85.06 606 ALA A CA 1
ATOM 4994 C C . ALA A 1 606 ? 9.094 3.578 5.137 1 85.06 606 ALA A C 1
ATOM 4996 O O . ALA A 1 606 ? 9.781 2.598 4.836 1 85.06 606 ALA A O 1
ATOM 4997 N N . GLN A 1 607 ? 8.398 4.258 4.316 1 84.19 607 GLN A N 1
ATOM 4998 C CA . GLN A 1 607 ? 8.273 3.85 2.92 1 84.19 607 GLN A CA 1
ATOM 4999 C C . GLN A 1 607 ? 9.602 3.99 2.184 1 84.19 607 GLN A C 1
ATOM 5001 O O . GLN A 1 607 ? 9.945 3.152 1.348 1 84.19 607 GLN A O 1
ATOM 5006 N N . TYR A 1 608 ? 10.367 5.051 2.477 1 85.88 608 TYR A N 1
ATOM 5007 C CA . TYR A 1 608 ? 11.562 5.359 1.694 1 85.88 608 TYR A CA 1
ATOM 5008 C C . TYR A 1 608 ? 12.828 4.996 2.463 1 85.88 608 TYR A C 1
ATOM 5010 O O . TYR A 1 608 ? 13.93 5.406 2.088 1 85.88 608 TYR A O 1
ATOM 5018 N N . LEU A 1 609 ? 12.688 4.234 3.451 1 85 609 LEU A N 1
ATOM 5019 C CA . LEU A 1 609 ? 13.828 3.879 4.281 1 85 609 LEU A CA 1
ATOM 5020 C C . LEU A 1 609 ? 14.906 3.178 3.457 1 85 609 LEU A C 1
ATOM 5022 O O . LEU A 1 609 ? 16.094 3.467 3.604 1 85 609 LEU A O 1
ATOM 5026 N N . VAL A 1 610 ? 14.484 2.328 2.537 1 81.75 610 VAL A N 1
ATOM 5027 C CA . VAL A 1 610 ? 15.445 1.569 1.744 1 81.75 610 VAL A CA 1
ATOM 5028 C C . VAL A 1 610 ? 15.5 2.127 0.324 1 81.75 610 VAL A C 1
ATOM 5030 O O . VAL A 1 610 ? 16.016 1.478 -0.585 1 81.75 610 VAL A O 1
ATOM 5033 N N . LYS A 1 611 ? 14.953 3.328 0.18 1 82.69 611 LYS A N 1
ATOM 5034 C CA . LYS A 1 611 ? 14.898 3.914 -1.155 1 82.69 611 LYS A CA 1
ATOM 5035 C C . LYS A 1 611 ? 15.562 5.285 -1.186 1 82.69 611 LYS A C 1
ATOM 5037 O O . LYS A 1 611 ? 15.055 6.215 -1.813 1 82.69 611 LYS A O 1
ATOM 5042 N N . GLY A 1 612 ? 16.562 5.41 -0.374 1 82.12 612 GLY A N 1
ATOM 5043 C CA . GLY A 1 612 ? 17.375 6.617 -0.448 1 82.12 612 GLY A CA 1
ATOM 5044 C C . GLY A 1 612 ? 16.984 7.664 0.576 1 82.12 612 GLY A C 1
ATOM 5045 O O . GLY A 1 612 ? 17.609 8.727 0.656 1 82.12 612 GLY A O 1
ATOM 5046 N N . GLY A 1 613 ? 15.969 7.453 1.348 1 86.81 613 GLY A N 1
ATOM 5047 C CA . GLY A 1 613 ? 15.555 8.43 2.348 1 86.81 613 GLY A CA 1
ATOM 5048 C C . GLY A 1 613 ? 16.156 8.172 3.715 1 86.81 613 GLY A C 1
ATOM 5049 O O . GLY A 1 613 ? 15.688 8.711 4.719 1 86.81 613 GLY A O 1
ATOM 5050 N N . GLU A 1 614 ? 17.25 7.488 3.82 1 86.44 614 GLU A N 1
ATOM 5051 C CA . GLU A 1 614 ? 17.812 7.035 5.09 1 86.44 614 GLU A CA 1
ATOM 5052 C C . GLU A 1 614 ? 18.328 8.211 5.918 1 86.44 614 GLU A C 1
ATOM 5054 O O . GLU A 1 614 ? 18.094 8.273 7.125 1 86.44 614 GLU A O 1
ATOM 5059 N N . VAL A 1 615 ? 18.922 9.117 5.238 1 87.56 615 VAL A N 1
ATOM 5060 C CA . VAL A 1 615 ? 19.531 10.227 5.969 1 87.56 615 VAL A CA 1
ATOM 5061 C C . VAL A 1 615 ? 18.438 11.133 6.535 1 87.56 615 VAL A C 1
ATOM 5063 O O . VAL A 1 615 ? 18.516 11.562 7.688 1 87.56 615 VAL A O 1
ATOM 5066 N N . LEU A 1 616 ? 17.484 11.328 5.789 1 88.88 616 LEU A N 1
ATOM 5067 C CA . LEU A 1 616 ? 16.375 12.141 6.281 1 88.88 616 LEU A CA 1
ATOM 5068 C C . LEU A 1 616 ? 15.68 11.469 7.457 1 88.88 616 LEU A C 1
ATOM 5070 O O . LEU A 1 616 ? 15.289 12.133 8.422 1 88.88 616 LEU A O 1
ATOM 5074 N N . SER A 1 617 ? 15.547 10.203 7.336 1 88.25 617 SER A N 1
ATOM 5075 C CA . SER A 1 617 ? 14.914 9.453 8.422 1 88.25 617 SER A CA 1
ATOM 5076 C C . SER A 1 617 ? 15.781 9.461 9.68 1 88.25 617 SER A C 1
ATOM 5078 O O . SER A 1 617 ? 15.258 9.477 10.797 1 88.25 617 SER A O 1
ATOM 5080 N N . LEU A 1 618 ? 17.047 9.391 9.422 1 86.44 618 LEU A N 1
ATOM 5081 C CA . LEU A 1 618 ? 17.969 9.484 10.547 1 86.44 618 LEU A CA 1
ATOM 5082 C C . LEU A 1 618 ? 17.828 10.82 11.266 1 86.44 618 LEU A C 1
ATOM 5084 O O . LEU A 1 618 ? 17.75 10.859 12.5 1 86.44 618 LEU A O 1
ATOM 5088 N N . ILE A 1 619 ? 17.766 11.836 10.523 1 83.88 619 ILE A N 1
ATOM 5089 C CA . ILE A 1 619 ? 17.625 13.172 11.094 1 83.88 619 ILE A CA 1
ATOM 5090 C C . ILE A 1 619 ? 16.266 13.297 11.773 1 83.88 619 ILE A C 1
ATOM 5092 O O . ILE A 1 619 ? 16.141 13.922 12.828 1 83.88 619 ILE A O 1
ATOM 5096 N N . TRP A 1 620 ? 15.266 12.758 11.156 1 84.69 620 TRP A N 1
ATOM 5097 C CA . TRP A 1 620 ? 13.914 12.758 11.719 1 84.69 620 TRP A CA 1
ATOM 5098 C C . TRP A 1 620 ? 13.891 12.055 13.078 1 84.69 620 TRP A C 1
ATOM 5100 O O . TRP A 1 620 ? 13.312 12.57 14.031 1 84.69 620 TRP A O 1
ATOM 5110 N N . LEU A 1 621 ? 14.562 10.93 13.211 1 82.75 621 LEU A N 1
ATOM 5111 C CA . LEU A 1 621 ? 14.617 10.18 14.461 1 82.75 621 LEU A CA 1
ATOM 5112 C C . LEU A 1 621 ? 15.438 10.922 15.508 1 82.75 621 LEU A C 1
ATOM 5114 O O . LEU A 1 621 ? 15.078 10.938 16.688 1 82.75 621 LEU A O 1
ATOM 5118 N N . LEU A 1 622 ? 16.484 11.469 15.016 1 78.88 622 LEU A N 1
ATOM 5119 C CA . LEU A 1 622 ? 17.312 12.258 15.93 1 78.88 622 LEU A CA 1
ATOM 5120 C C . LEU A 1 622 ? 16.531 13.438 16.484 1 78.88 622 LEU A C 1
ATOM 5122 O O . LEU A 1 622 ? 16.625 13.742 17.688 1 78.88 622 LEU A O 1
ATOM 5126 N N . GLY A 1 623 ? 15.812 14.062 15.617 1 76.12 623 GLY A N 1
ATOM 5127 C CA . GLY A 1 623 ? 14.969 15.164 16.062 1 76.12 623 GLY A CA 1
ATOM 5128 C C . GLY A 1 623 ? 13.883 14.734 17.031 1 76.12 623 GLY A C 1
ATOM 5129 O O . GLY A 1 623 ? 13.57 15.445 17.984 1 76.12 623 GLY A O 1
ATOM 5130 N N . ALA A 1 624 ? 13.352 13.594 16.812 1 75.69 624 ALA A N 1
ATOM 5131 C CA . ALA A 1 624 ? 12.328 13.055 17.703 1 75.69 624 ALA A CA 1
ATOM 5132 C C . ALA A 1 624 ? 12.914 12.727 19.078 1 75.69 624 ALA A C 1
ATOM 5134 O O . ALA A 1 624 ? 12.289 13 20.109 1 75.69 624 ALA A O 1
ATOM 5135 N N . ASN A 1 625 ? 14.086 12.164 19.047 1 74.88 625 ASN A N 1
ATOM 5136 C CA . ASN A 1 625 ? 14.766 11.805 20.297 1 74.88 625 ASN A CA 1
ATOM 5137 C C . ASN A 1 625 ? 15.102 13.039 21.125 1 74.88 625 ASN A C 1
ATOM 5139 O O . ASN A 1 625 ? 15.078 12.992 22.359 1 74.88 625 ASN A O 1
ATOM 5143 N N . CYS A 1 626 ? 15.312 14.047 20.281 1 68 626 CYS A N 1
ATOM 5144 C CA . CYS A 1 626 ? 15.719 15.266 20.969 1 68 626 CYS A CA 1
ATOM 5145 C C . CYS A 1 626 ? 14.508 16.141 21.297 1 68 626 CYS A C 1
ATOM 5147 O O . CYS A 1 626 ? 14.633 17.156 21.984 1 68 626 CYS A O 1
ATOM 5149 N N . GLY A 1 627 ? 13.219 15.719 20.922 1 60.72 627 GLY A N 1
ATOM 5150 C CA . GLY A 1 627 ? 12 16.422 21.25 1 60.72 627 GLY A CA 1
ATOM 5151 C C . GLY A 1 627 ? 11.695 17.578 20.312 1 60.72 627 GLY A C 1
ATOM 5152 O O . GLY A 1 627 ? 10.82 18.391 20.578 1 60.72 627 GLY A O 1
ATOM 5153 N N . SER A 1 628 ? 12.484 17.859 19.281 1 56.69 628 SER A N 1
ATOM 5154 C CA . SER A 1 628 ? 12.289 19.031 18.438 1 56.69 628 SER A CA 1
ATOM 5155 C C . SER A 1 628 ? 11.344 18.734 17.281 1 56.69 628 SER A C 1
ATOM 5157 O O . SER A 1 628 ? 10.719 19.641 16.734 1 56.69 628 SER A O 1
ATOM 5159 N N . MET A 1 629 ? 11.406 17.734 16.672 1 52.41 629 MET A N 1
ATOM 5160 C CA . MET A 1 629 ? 10.641 17.516 15.445 1 52.41 629 MET A CA 1
ATOM 5161 C C . MET A 1 629 ? 9.242 17 15.766 1 52.41 629 MET A C 1
ATOM 5163 O O . MET A 1 629 ? 8.477 16.672 14.859 1 52.41 629 MET A O 1
ATOM 5167 N N . ALA A 1 630 ? 8.914 16.656 16.906 1 47.81 630 ALA A N 1
ATOM 5168 C CA . ALA A 1 630 ? 7.703 15.867 17.141 1 47.81 630 ALA A CA 1
ATOM 5169 C C . ALA A 1 630 ? 6.449 16.719 16.938 1 47.81 630 ALA A C 1
ATOM 5171 O O . ALA A 1 630 ? 6.336 17.812 17.484 1 47.81 630 ALA A O 1
ATOM 5172 N N . GLN A 1 631 ? 5.863 16.875 15.906 1 45.66 631 GLN A N 1
ATOM 5173 C CA . GLN A 1 631 ? 4.418 17.031 15.984 1 45.66 631 GLN A CA 1
ATOM 5174 C C . GLN A 1 631 ? 3.875 16.5 17.312 1 45.66 631 GLN A C 1
ATOM 5176 O O . GLN A 1 631 ? 2.719 16.078 17.391 1 45.66 631 GLN A O 1
ATOM 5181 N N . PHE A 1 632 ? 4.684 16.312 18.312 1 41.19 632 PHE A N 1
ATOM 5182 C CA . PHE A 1 632 ? 4.309 15.688 19.578 1 41.19 632 PHE A CA 1
ATOM 5183 C C . PHE A 1 632 ? 3.473 16.625 20.422 1 41.19 632 PHE A C 1
ATOM 5185 O O . PHE A 1 632 ? 3.959 17.688 20.844 1 41.19 632 PHE A O 1
ATOM 5192 N N . ALA A 1 633 ? 2.434 16.844 19.984 1 42.22 633 ALA A N 1
ATOM 5193 C CA . ALA A 1 633 ? 1.561 17.5 20.953 1 42.22 633 ALA A CA 1
ATOM 5194 C C . ALA A 1 633 ? 1.753 16.922 22.344 1 42.22 633 ALA A C 1
ATOM 5196 O O . ALA A 1 633 ? 1.678 15.711 22.547 1 42.22 633 ALA A O 1
ATOM 5197 N N . PHE A 1 634 ? 2.607 17.594 23.156 1 35.81 634 PHE A N 1
ATOM 5198 C CA . PHE A 1 634 ? 2.779 17.234 24.562 1 35.81 634 PHE A CA 1
ATOM 5199 C C . PHE A 1 634 ? 1.457 17.328 25.312 1 35.81 634 PHE A C 1
ATOM 5201 O O . PHE A 1 634 ? 0.696 18.281 25.125 1 35.81 634 PHE A O 1
ATOM 5208 N N . PHE A 1 635 ? 1.021 16.219 25.797 1 34.88 635 PHE A N 1
ATOM 5209 C CA . PHE A 1 635 ? -0.029 16.297 26.797 1 34.88 635 PHE A CA 1
ATOM 5210 C C . PHE A 1 635 ? 0.477 17.016 28.047 1 34.88 635 PHE A C 1
ATOM 5212 O O . PHE A 1 635 ? 1.542 16.688 28.562 1 34.88 635 PHE A O 1
ATOM 5219 N N . GLU A 1 636 ? 0.234 18.359 28.25 1 29.09 636 GLU A N 1
ATOM 5220 C CA . GLU A 1 636 ? 0.542 19.109 29.469 1 29.09 636 GLU A CA 1
ATOM 5221 C C . GLU A 1 636 ? 0.05 18.359 30.719 1 29.09 636 GLU A C 1
ATOM 5223 O O . GLU A 1 636 ? -1.138 18.047 30.828 1 29.09 636 GLU A O 1
ATOM 5228 N N . ASP A 1 637 ? 0.779 17.609 31.344 1 30.67 637 ASP A N 1
ATOM 5229 C CA . ASP A 1 637 ? 0.4 17.312 32.719 1 30.67 637 ASP A CA 1
ATOM 5230 C C . ASP A 1 637 ? 0.187 18.578 33.531 1 30.67 637 ASP A C 1
ATOM 5232 O O . ASP A 1 637 ? 0.88 19.578 33.312 1 30.67 637 ASP A O 1
ATOM 5236 N N . SER A 1 638 ? -0.951 18.891 34.094 1 30.17 638 SER A N 1
ATOM 5237 C CA . SER A 1 638 ? -1.23 19.953 35.062 1 30.17 638 SER A CA 1
ATOM 5238 C C . SER A 1 638 ? -0.145 20.047 36.125 1 30.17 638 SER A C 1
ATOM 5240 O O . SER A 1 638 ? 0.034 19.109 36.906 1 30.17 638 SER A O 1
ATOM 5242 N N . ASP A 1 639 ? 0.865 20.656 35.969 1 29.75 639 ASP A N 1
ATOM 5243 C CA . ASP A 1 639 ? 1.744 21.109 37.031 1 29.75 639 ASP A CA 1
ATOM 5244 C C . ASP A 1 639 ? 0.969 21.906 38.094 1 29.75 639 ASP A C 1
ATOM 5246 O O . ASP A 1 639 ? 1.557 22.453 39.031 1 29.75 639 ASP A O 1
ATOM 5250 N N . GLU A 1 640 ? -0.26 22.312 38.031 1 30.88 640 GLU A N 1
ATOM 5251 C CA . GLU A 1 640 ? -0.709 23.078 39.188 1 30.88 640 GLU A CA 1
ATOM 5252 C C . GLU A 1 640 ? -0.662 22.25 40.438 1 30.88 640 GLU A C 1
ATOM 5254 O O . GLU A 1 640 ? -0.739 22.797 41.562 1 30.88 640 GLU A O 1
ATOM 5259 N N . GLU A 1 641 ? -0.609 20.969 40.5 1 31.05 641 GLU A N 1
ATOM 5260 C CA . GLU A 1 641 ? -0.533 20.469 41.875 1 31.05 641 GLU A CA 1
ATOM 5261 C C . GLU A 1 641 ? 0.853 20.703 42.469 1 31.05 641 GLU A C 1
ATOM 5263 O O . GLU A 1 641 ? 1.004 20.781 43.688 1 31.05 641 GLU A O 1
ATOM 5268 N N . ASN A 1 642 ? 1.948 20.859 41.719 1 29.34 642 ASN A N 1
ATOM 5269 C CA . ASN A 1 642 ? 3.137 21.031 42.562 1 29.34 642 ASN A CA 1
ATOM 5270 C C . ASN A 1 642 ? 3.316 22.484 43 1 29.34 642 ASN A C 1
ATOM 5272 O O . ASN A 1 642 ? 4.191 22.781 43.812 1 29.34 642 ASN A O 1
ATOM 5276 N N . GLN A 1 643 ? 2.738 23.5 42.375 1 29.31 643 GLN A N 1
ATOM 5277 C CA . GLN A 1 643 ? 2.99 24.781 43.031 1 29.31 643 GLN A CA 1
ATOM 5278 C C . GLN A 1 643 ? 2.158 24.938 44.312 1 29.31 643 GLN A C 1
ATOM 5280 O O . GLN A 1 643 ? 2.531 25.688 45.219 1 29.31 643 GLN A O 1
ATOM 5285 N N . ASP A 1 644 ? 0.96 24.344 44.5 1 29.05 644 ASP A N 1
ATOM 5286 C CA . ASP A 1 644 ? 0.312 24.609 45.781 1 29.05 644 ASP A CA 1
ATOM 5287 C C . ASP A 1 644 ? 1.006 23.844 46.906 1 29.05 644 ASP A C 1
ATOM 5289 O O . ASP A 1 644 ? 0.68 24.031 48.062 1 29.05 644 ASP A O 1
ATOM 5293 N N . ARG A 1 645 ? 1.723 22.719 46.594 1 33.56 645 ARG A N 1
ATOM 5294 C CA . ARG A 1 645 ? 2.391 22.188 47.781 1 33.56 645 ARG A CA 1
ATOM 5295 C C . ARG A 1 645 ? 3.525 23.109 48.25 1 33.56 645 ARG A C 1
ATOM 5297 O O . ARG A 1 645 ? 4.027 23 49.344 1 33.56 645 ARG A O 1
ATOM 5304 N N . ASN A 1 646 ? 4.125 23.844 47.344 1 28.16 646 ASN A N 1
ATOM 5305 C CA . ASN A 1 646 ? 5.176 24.656 47.938 1 28.16 646 ASN A CA 1
ATOM 5306 C C . ASN A 1 646 ? 4.602 25.906 48.594 1 28.16 646 ASN A C 1
ATOM 5308 O O . ASN A 1 646 ? 5.336 26.672 49.219 1 28.16 646 ASN A O 1
ATOM 5312 N N . ASN A 1 647 ? 3.436 26.422 48.156 1 29.3 647 ASN A N 1
ATOM 5313 C CA . ASN A 1 647 ? 3.045 27.578 48.938 1 29.3 647 ASN A CA 1
ATOM 5314 C C . ASN A 1 647 ? 2.324 27.156 50.219 1 29.3 647 ASN A C 1
ATOM 5316 O O . ASN A 1 647 ? 1.786 28 50.938 1 29.3 647 ASN A O 1
ATOM 5320 N N . GLY A 1 648 ? 1.974 25.828 50.438 1 23.94 648 GLY A N 1
ATOM 5321 C CA . GLY A 1 648 ? 1.718 25.609 51.844 1 23.94 648 GLY A CA 1
ATOM 5322 C C . GLY A 1 648 ? 2.963 25.219 52.625 1 23.94 648 GLY A C 1
ATOM 5323 O O . GLY A 1 648 ? 3.926 24.703 52.062 1 23.94 648 GLY A O 1
ATOM 5324 N N . MET B 1 1 ? -25.125 -45.281 -8.812 1 35.38 1 MET B N 1
ATOM 5325 C CA . MET B 1 1 ? -24.172 -44.625 -7.93 1 35.38 1 MET B CA 1
ATOM 5326 C C . MET B 1 1 ? -22.797 -44.5 -8.578 1 35.38 1 MET B C 1
ATOM 5328 O O . MET B 1 1 ? -22.188 -45.531 -8.922 1 35.38 1 MET B O 1
ATOM 5332 N N . MET B 1 2 ? -22.656 -43.5 -9.344 1 52.22 2 MET B N 1
ATOM 5333 C CA . MET B 1 2 ? -21.375 -43.375 -10.031 1 52.22 2 MET B CA 1
ATOM 5334 C C . MET B 1 2 ? -20.219 -43.594 -9.055 1 52.22 2 MET B C 1
ATOM 5336 O O . MET B 1 2 ? -20.172 -42.969 -7.988 1 52.22 2 MET B O 1
ATOM 5340 N N . SER B 1 3 ? -19.625 -44.656 -9.055 1 57.44 3 SER B N 1
ATOM 5341 C CA . SER B 1 3 ? -18.516 -45.062 -8.188 1 57.44 3 SER B CA 1
ATOM 5342 C C . SER B 1 3 ? -17.469 -43.969 -8.07 1 57.44 3 SER B C 1
ATOM 5344 O O . SER B 1 3 ? -17.344 -43.125 -8.961 1 57.44 3 SER B O 1
ATOM 5346 N N . ILE B 1 4 ? -17.094 -43.625 -6.848 1 61.19 4 ILE B N 1
ATOM 5347 C CA . ILE B 1 4 ? -16.031 -42.688 -6.492 1 61.19 4 ILE B CA 1
ATOM 5348 C C . ILE B 1 4 ? -14.891 -42.812 -7.492 1 61.19 4 ILE B C 1
ATOM 5350 O O . ILE B 1 4 ? -14.297 -41.812 -7.883 1 61.19 4 ILE B O 1
ATOM 5354 N N . ASN B 1 5 ? -14.727 -43.969 -7.953 1 64.5 5 ASN B N 1
ATOM 5355 C CA . ASN B 1 5 ? -13.664 -44.219 -8.922 1 64.5 5 ASN B CA 1
ATOM 5356 C C . ASN B 1 5 ? -14 -43.594 -10.273 1 64.5 5 ASN B C 1
ATOM 5358 O O . ASN B 1 5 ? -13.109 -43.062 -10.961 1 64.5 5 ASN B O 1
ATOM 5362 N N . HIS B 1 6 ? -15.25 -43.594 -10.578 1 66.06 6 HIS B N 1
ATOM 5363 C CA . HIS B 1 6 ? -15.648 -42.969 -11.836 1 66.06 6 HIS B CA 1
ATOM 5364 C C . HIS B 1 6 ? -15.547 -41.469 -11.773 1 66.06 6 HIS B C 1
ATOM 5366 O O . HIS B 1 6 ? -15.164 -40.812 -12.75 1 66.06 6 HIS B O 1
ATOM 5372 N N . ILE B 1 7 ? -15.766 -41 -10.633 1 64.12 7 ILE B N 1
ATOM 5373 C CA . ILE B 1 7 ? -15.688 -39.562 -10.445 1 64.12 7 ILE B CA 1
ATOM 5374 C C . ILE B 1 7 ? -14.227 -39.125 -10.484 1 64.12 7 ILE B C 1
ATOM 5376 O O . ILE B 1 7 ? -13.898 -38.094 -11.094 1 64.12 7 ILE B O 1
ATOM 5380 N N . LYS B 1 8 ? -13.547 -39.906 -9.844 1 68.56 8 LYS B N 1
ATOM 5381 C CA . LYS B 1 8 ? -12.109 -39.625 -9.859 1 68.56 8 LYS B CA 1
ATOM 5382 C C . LYS B 1 8 ? -11.555 -39.688 -11.281 1 68.56 8 LYS B C 1
ATOM 5384 O O . LYS B 1 8 ? -10.742 -38.844 -11.688 1 68.56 8 LYS B O 1
ATOM 5389 N N . ALA B 1 9 ? -11.953 -40.719 -11.984 1 69.31 9 ALA B N 1
ATOM 5390 C CA . ALA B 1 9 ? -11.484 -40.875 -13.359 1 69.31 9 ALA B CA 1
ATOM 5391 C C . ALA B 1 9 ? -11.969 -39.719 -14.242 1 69.31 9 ALA B C 1
ATOM 5393 O O . ALA B 1 9 ? -11.219 -39.219 -15.078 1 69.31 9 ALA B O 1
ATOM 5394 N N . ALA B 1 10 ? -13.164 -39.375 -13.961 1 68.75 10 ALA B N 1
ATOM 5395 C CA . ALA B 1 10 ? -13.734 -38.25 -14.719 1 68.75 10 ALA B CA 1
ATOM 5396 C C . ALA B 1 10 ? -13.039 -36.938 -14.367 1 68.75 10 ALA B C 1
ATOM 5398 O O . ALA B 1 10 ? -12.781 -36.125 -15.25 1 68.75 10 ALA B O 1
ATOM 5399 N N . TRP B 1 11 ? -12.688 -36.844 -13.172 1 69.5 11 TRP B N 1
ATOM 5400 C CA . TRP B 1 11 ? -12.008 -35.625 -12.727 1 69.5 11 TRP B CA 1
ATOM 5401 C C . TRP B 1 11 ? -10.617 -35.531 -13.344 1 69.5 11 TRP B C 1
ATOM 5403 O O . TRP B 1 11 ? -10.195 -34.469 -13.773 1 69.5 11 TRP B O 1
ATOM 5413 N N . ILE B 1 12 ? -10.039 -36.594 -13.406 1 69.06 12 ILE B N 1
ATOM 5414 C CA . ILE B 1 12 ? -8.695 -36.625 -13.961 1 69.06 12 ILE B CA 1
ATOM 5415 C C . ILE B 1 12 ? -8.75 -36.344 -15.469 1 69.06 12 ILE B C 1
ATOM 5417 O O . ILE B 1 12 ? -7.902 -35.625 -16 1 69.06 12 ILE B O 1
ATOM 5421 N N . ALA B 1 13 ? -9.836 -36.875 -16.062 1 71.44 13 ALA B N 1
ATOM 5422 C CA . ALA B 1 13 ? -9.938 -36.719 -17.516 1 71.44 13 ALA B CA 1
ATOM 5423 C C . ALA B 1 13 ? -10.352 -35.312 -17.906 1 71.44 13 ALA B C 1
ATOM 5425 O O . ALA B 1 13 ? -9.906 -34.781 -18.922 1 71.44 13 ALA B O 1
ATOM 5426 N N . TYR B 1 14 ? -11.148 -34.625 -16.984 1 79.44 14 TYR B N 1
ATOM 5427 C CA . TYR B 1 14 ? -11.703 -33.344 -17.344 1 79.44 14 TYR B CA 1
ATOM 5428 C C . TYR B 1 14 ? -11.273 -32.25 -16.359 1 79.44 14 TYR B C 1
ATOM 5430 O O . TYR B 1 14 ? -12.047 -31.359 -16.047 1 79.44 14 TYR B O 1
ATOM 5438 N N . ASN B 1 15 ? -10.047 -32.406 -15.867 1 83.44 15 ASN B N 1
ATOM 5439 C CA . ASN B 1 15 ? -9.539 -31.5 -14.852 1 83.44 15 ASN B CA 1
ATOM 5440 C C . ASN B 1 15 ? -9.344 -30.094 -15.406 1 83.44 15 ASN B C 1
ATOM 5442 O O . ASN B 1 15 ? -9.852 -29.125 -14.836 1 83.44 15 ASN B O 1
ATOM 5446 N N . VAL B 1 16 ? -8.75 -30.016 -16.562 1 87.62 16 VAL B N 1
ATOM 5447 C CA . VAL B 1 16 ? -8.492 -28.719 -17.156 1 87.62 16 VAL B CA 1
ATOM 5448 C C . VAL B 1 16 ? -9.812 -28.047 -17.531 1 87.62 16 VAL B C 1
ATOM 5450 O O . VAL B 1 16 ? -10.008 -26.844 -17.266 1 87.62 16 VAL B O 1
ATOM 5453 N N . GLN B 1 17 ? -10.734 -28.844 -18.016 1 92.38 17 GLN B N 1
ATOM 5454 C CA . GLN B 1 17 ? -12.031 -28.328 -18.453 1 92.38 17 GLN B CA 1
ATOM 5455 C C . GLN B 1 17 ? -12.836 -27.797 -17.266 1 92.38 17 GLN B C 1
ATOM 5457 O O . GLN B 1 17 ? -13.414 -26.719 -17.344 1 92.38 17 GLN B O 1
ATOM 5462 N N . SER B 1 18 ? -12.781 -28.531 -16.234 1 90.12 18 SER B N 1
ATOM 5463 C CA . SER B 1 18 ? -13.523 -28.109 -15.047 1 90.12 18 SER B CA 1
ATOM 5464 C C . SER B 1 18 ? -12.961 -26.812 -14.469 1 90.12 18 SER B C 1
ATOM 5466 O O . SER B 1 18 ? -13.719 -25.938 -14.055 1 90.12 18 SER B O 1
ATOM 5468 N N . PHE B 1 19 ? -11.734 -26.688 -14.5 1 91.56 19 PHE B N 1
ATOM 5469 C CA . PHE B 1 19 ? -11.117 -25.484 -13.953 1 91.56 19 PHE B CA 1
ATOM 5470 C C . PHE B 1 19 ? -11.344 -24.297 -14.867 1 91.56 19 PHE B C 1
ATOM 5472 O O . PHE B 1 19 ? -11.469 -23.156 -14.406 1 91.56 19 PHE B O 1
ATOM 5479 N N . CYS B 1 20 ? -11.406 -24.547 -16.156 1 94.5 20 CYS B N 1
ATOM 5480 C CA . CYS B 1 20 ? -11.711 -23.469 -17.078 1 94.5 20 CYS B CA 1
ATOM 5481 C C . CYS B 1 20 ? -13.109 -22.922 -16.844 1 94.5 20 CYS B C 1
ATOM 5483 O O . CYS B 1 20 ? -13.312 -21.703 -16.844 1 94.5 20 CYS B O 1
ATOM 5485 N N . ILE B 1 21 ? -14.008 -23.828 -16.547 1 94.19 21 ILE B N 1
ATOM 5486 C CA . ILE B 1 21 ? -15.375 -23.422 -16.266 1 94.19 21 ILE B CA 1
ATOM 5487 C C . ILE B 1 21 ? -15.406 -22.641 -14.945 1 94.19 21 ILE B C 1
ATOM 5489 O O . ILE B 1 21 ? -16.109 -21.625 -14.828 1 94.19 21 ILE B O 1
ATOM 5493 N N . LEU B 1 22 ? -14.648 -23.109 -14.031 1 92.94 22 LEU B N 1
ATOM 5494 C CA . LEU B 1 22 ? -14.578 -22.438 -12.742 1 92.94 22 LEU B CA 1
ATOM 5495 C C . LEU B 1 22 ? -14.016 -21.016 -12.898 1 92.94 22 LEU B C 1
ATOM 5497 O O . LEU B 1 22 ? -14.516 -20.078 -12.281 1 92.94 22 LEU B O 1
ATOM 5501 N N . SER B 1 23 ? -13.039 -20.938 -13.656 1 95.06 23 SER B N 1
ATOM 5502 C CA . SER B 1 23 ? -12.453 -19.625 -13.898 1 95.06 23 SER B CA 1
ATOM 5503 C C . SER B 1 23 ? -13.469 -18.672 -14.523 1 95.06 23 SER B C 1
ATOM 5505 O O . SER B 1 23 ? -13.57 -17.5 -14.117 1 95.06 23 SER B O 1
ATOM 5507 N N . LEU B 1 24 ? -14.211 -19.156 -15.492 1 95.94 24 LEU B N 1
ATOM 5508 C CA . LEU B 1 24 ? -15.258 -18.344 -16.109 1 95.94 24 LEU B CA 1
ATOM 5509 C C . LEU B 1 24 ? -16.312 -17.938 -15.086 1 95.94 24 LEU B C 1
ATOM 5511 O O . LEU B 1 24 ? -16.766 -16.797 -15.078 1 95.94 24 LEU B O 1
ATOM 5515 N N . PHE B 1 25 ? -16.578 -18.828 -14.266 1 95.25 25 PHE B N 1
ATOM 5516 C CA . PHE B 1 25 ? -17.578 -18.562 -13.227 1 95.25 25 PHE B CA 1
ATOM 5517 C C . PHE B 1 25 ? -17.078 -17.5 -12.266 1 95.25 25 PHE B C 1
ATOM 5519 O O . PHE B 1 25 ? -17.828 -16.594 -11.883 1 95.25 25 PHE B O 1
ATOM 5526 N N . ILE B 1 26 ? -15.898 -17.562 -11.906 1 94.62 26 ILE B N 1
ATOM 5527 C CA . ILE B 1 26 ? -15.32 -16.594 -10.992 1 94.62 26 ILE B CA 1
ATOM 5528 C C . ILE B 1 26 ? -15.328 -15.203 -11.633 1 94.62 26 ILE B C 1
ATOM 5530 O O . ILE B 1 26 ? -15.648 -14.211 -10.977 1 94.62 26 ILE B O 1
ATOM 5534 N N . GLN B 1 27 ? -15.031 -15.156 -12.875 1 94.38 27 GLN B N 1
ATOM 5535 C CA . GLN B 1 27 ? -15.055 -13.883 -13.578 1 94.38 27 GLN B CA 1
ATOM 5536 C C . GLN B 1 27 ? -16.469 -13.305 -13.625 1 94.38 27 GLN B C 1
ATOM 5538 O O . GLN B 1 27 ? -16.656 -12.102 -13.445 1 94.38 27 GLN B O 1
ATOM 5543 N N . ALA B 1 28 ? -17.375 -14.141 -13.852 1 93.38 28 ALA B N 1
ATOM 5544 C CA . ALA B 1 28 ? -18.766 -13.703 -13.891 1 93.38 28 ALA B CA 1
ATOM 5545 C C . ALA B 1 28 ? -19.219 -13.211 -12.516 1 93.38 28 ALA B C 1
ATOM 5547 O O . ALA B 1 28 ? -19.891 -12.172 -12.414 1 93.38 28 ALA B O 1
ATOM 5548 N N . LEU B 1 29 ? -18.844 -13.938 -11.547 1 92.19 29 LEU B N 1
ATOM 5549 C CA . LEU B 1 29 ? -19.203 -13.562 -10.18 1 92.19 29 LEU B CA 1
ATOM 5550 C C . LEU B 1 29 ? -18.609 -12.211 -9.812 1 92.19 29 LEU B C 1
ATOM 5552 O O . LEU B 1 29 ? -19.281 -11.367 -9.211 1 92.19 29 LEU B O 1
ATOM 5556 N N . LEU B 1 30 ? -17.406 -12.023 -10.133 1 91.62 30 LEU B N 1
ATOM 5557 C CA . LEU B 1 30 ? -16.719 -10.766 -9.82 1 91.62 30 LEU B CA 1
ATOM 5558 C C . LEU B 1 30 ? -17.375 -9.602 -10.555 1 91.62 30 LEU B C 1
ATOM 5560 O O . LEU B 1 30 ? -17.547 -8.523 -9.984 1 91.62 30 LEU B O 1
ATOM 5564 N N . LEU B 1 31 ? -17.75 -9.789 -11.758 1 90.19 31 LEU B N 1
ATOM 5565 C CA . LEU B 1 31 ? -18.391 -8.75 -12.555 1 90.19 31 LEU B CA 1
ATOM 5566 C C . LEU B 1 31 ? -19.719 -8.336 -11.93 1 90.19 31 LEU B C 1
ATOM 5568 O O . LEU B 1 31 ? -20.047 -7.152 -11.891 1 90.19 31 LEU B O 1
ATOM 5572 N N . LEU B 1 32 ? -20.391 -9.258 -11.375 1 85.94 32 LEU B N 1
ATOM 5573 C CA . LEU B 1 32 ? -21.719 -9 -10.844 1 85.94 32 LEU B CA 1
ATOM 5574 C C . LEU B 1 32 ? -21.641 -8.422 -9.438 1 85.94 32 LEU B C 1
ATOM 5576 O O . LEU B 1 32 ? -22.453 -7.574 -9.055 1 85.94 32 LEU B O 1
ATOM 5580 N N . LEU B 1 33 ? -20.609 -8.805 -8.727 1 85.88 33 LEU B N 1
ATOM 5581 C CA . LEU B 1 33 ? -20.562 -8.445 -7.312 1 85.88 33 LEU B CA 1
ATOM 5582 C C . LEU B 1 33 ? -19.734 -7.184 -7.105 1 85.88 33 LEU B C 1
ATOM 5584 O O . LEU B 1 33 ? -19.938 -6.453 -6.129 1 85.88 33 LEU B O 1
ATOM 5588 N N . ALA B 1 34 ? -18.844 -6.863 -7.91 1 85.62 34 ALA B N 1
ATOM 5589 C CA . ALA B 1 34 ? -17.875 -5.781 -7.715 1 85.62 34 ALA B CA 1
ATOM 5590 C C . ALA B 1 34 ? -18.594 -4.441 -7.555 1 85.62 34 ALA B C 1
ATOM 5592 O O . ALA B 1 34 ? -18.219 -3.631 -6.699 1 85.62 34 ALA B O 1
ATOM 5593 N N . PRO B 1 35 ? -19.703 -4.203 -8.25 1 78.81 35 PRO B N 1
ATOM 5594 C CA . PRO B 1 35 ? -20.344 -2.898 -8.117 1 78.81 35 PRO B CA 1
ATOM 5595 C C . PRO B 1 35 ? -21 -2.707 -6.75 1 78.81 35 PRO B C 1
ATOM 5597 O O . PRO B 1 35 ? -21.297 -1.575 -6.352 1 78.81 35 PRO B O 1
ATOM 5600 N N . PHE B 1 36 ? -21.156 -3.752 -6.035 1 78.5 36 PHE B N 1
ATOM 5601 C CA . PHE B 1 36 ? -21.781 -3.656 -4.719 1 78.5 36 PHE B CA 1
ATOM 5602 C C . PHE B 1 36 ? -20.828 -3.047 -3.705 1 78.5 36 PHE B C 1
ATOM 5604 O O . PHE B 1 36 ? -21.234 -2.623 -2.625 1 78.5 36 PHE B O 1
ATOM 5611 N N . ARG B 1 37 ? -19.672 -2.852 -4.062 1 80.12 37 ARG B N 1
ATOM 5612 C CA . ARG B 1 37 ? -18.703 -2.238 -3.166 1 80.12 37 ARG B CA 1
ATOM 5613 C C . ARG B 1 37 ? -19.047 -0.778 -2.898 1 80.12 37 ARG B C 1
ATOM 5615 O O . ARG B 1 37 ? -18.734 -0.247 -1.829 1 80.12 37 ARG B O 1
ATOM 5622 N N . LYS B 1 38 ? -19.719 -0.207 -3.826 1 75.25 38 LYS B N 1
ATOM 5623 C CA . LYS B 1 38 ? -20.078 1.2 -3.693 1 75.25 38 LYS B CA 1
ATOM 5624 C C . LYS B 1 38 ? -21.375 1.359 -2.891 1 75.25 38 LYS B C 1
ATOM 5626 O O . LYS B 1 38 ? -21.625 2.422 -2.318 1 75.25 38 LYS B O 1
ATOM 5631 N N . ARG B 1 39 ? -22.141 0.285 -2.889 1 69.06 39 ARG B N 1
ATOM 5632 C CA . ARG B 1 39 ? -23.516 0.452 -2.402 1 69.06 39 ARG B CA 1
ATOM 5633 C C . ARG B 1 39 ? -23.688 -0.171 -1.021 1 69.06 39 ARG B C 1
ATOM 5635 O O . ARG B 1 39 ? -24.578 0.206 -0.272 1 69.06 39 ARG B O 1
ATOM 5642 N N . THR B 1 40 ? -22.875 -1.257 -0.887 1 64.38 40 THR B N 1
ATOM 5643 C CA . THR B 1 40 ? -23.156 -1.979 0.349 1 64.38 40 THR B CA 1
ATOM 5644 C C . THR B 1 40 ? -21.969 -1.863 1.316 1 64.38 40 THR B C 1
ATOM 5646 O O . THR B 1 40 ? -20.828 -1.78 0.893 1 64.38 40 THR B O 1
ATOM 5649 N N . GLY B 1 41 ? -22.344 -1.571 2.504 1 66.19 41 GLY B N 1
ATOM 5650 C CA . GLY B 1 41 ? -21.344 -1.596 3.568 1 66.19 41 GLY B CA 1
ATOM 5651 C C . GLY B 1 41 ? -21.219 -2.957 4.223 1 66.19 41 GLY B C 1
ATOM 5652 O O . GLY B 1 41 ? -20.531 -3.096 5.242 1 66.19 41 GLY B O 1
ATOM 5653 N N . SER B 1 42 ? -21.859 -3.979 3.562 1 72 42 SER B N 1
ATOM 5654 C CA . SER B 1 42 ? -21.797 -5.293 4.195 1 72 42 SER B CA 1
ATOM 5655 C C . SER B 1 42 ? -20.391 -5.875 4.109 1 72 42 SER B C 1
ATOM 5657 O O . SER B 1 42 ? -19.875 -6.086 3.012 1 72 42 SER B O 1
ATOM 5659 N N . LYS B 1 43 ? -19.891 -6.227 5.215 1 76.69 43 LYS B N 1
ATOM 5660 C CA . LYS B 1 43 ? -18.531 -6.746 5.262 1 76.69 43 LYS B CA 1
ATOM 5661 C C . LYS B 1 43 ? -18.469 -8.188 4.766 1 76.69 43 LYS B C 1
ATOM 5663 O O . LYS B 1 43 ? -17.469 -8.602 4.176 1 76.69 43 LYS B O 1
ATOM 5668 N N . ILE B 1 44 ? -19.578 -8.922 5 1 78.56 44 ILE B N 1
ATOM 5669 C CA . ILE B 1 44 ? -19.578 -10.305 4.551 1 78.56 44 ILE B CA 1
ATOM 5670 C C . ILE B 1 44 ? -19.562 -10.352 3.025 1 78.56 44 ILE B C 1
ATOM 5672 O O . ILE B 1 44 ? -18.828 -11.148 2.432 1 78.56 44 ILE B O 1
ATOM 5676 N N . LEU B 1 45 ? -20.344 -9.516 2.48 1 82.38 45 LEU B N 1
ATOM 5677 C CA . LEU B 1 45 ? -20.344 -9.445 1.022 1 82.38 45 LEU B CA 1
ATOM 5678 C C . LEU B 1 45 ? -18.984 -9.008 0.502 1 82.38 45 LEU B C 1
ATOM 5680 O O . LEU B 1 45 ? -18.5 -9.508 -0.521 1 82.38 45 LEU B O 1
ATOM 5684 N N . MET B 1 46 ? -18.328 -8.242 1.261 1 85 46 MET B N 1
ATOM 5685 C CA . MET B 1 46 ? -17.031 -7.742 0.834 1 85 46 MET B CA 1
ATOM 5686 C C . MET B 1 46 ? -15.969 -8.836 0.896 1 85 46 MET B C 1
ATOM 5688 O O . MET B 1 46 ? -15.055 -8.875 0.073 1 85 46 MET B O 1
ATOM 5692 N N . VAL B 1 47 ? -16.172 -9.719 1.837 1 85 47 VAL B N 1
ATOM 5693 C CA . VAL B 1 47 ? -15.258 -10.844 1.921 1 85 47 VAL B CA 1
ATOM 5694 C C . VAL B 1 47 ? -15.43 -11.75 0.702 1 85 47 VAL B C 1
ATOM 5696 O O . VAL B 1 47 ? -14.453 -12.25 0.144 1 85 47 VAL B O 1
ATOM 5699 N N . PHE B 1 48 ? -16.625 -11.859 0.295 1 87.19 48 PHE B N 1
ATOM 5700 C CA . PHE B 1 48 ? -16.906 -12.68 -0.88 1 87.19 48 PHE B CA 1
ATOM 5701 C C . PHE B 1 48 ? -16.344 -12.023 -2.139 1 87.19 48 PHE B C 1
ATOM 5703 O O . PHE B 1 48 ? -15.742 -12.695 -2.982 1 87.19 48 PHE B O 1
ATOM 5710 N N . VAL B 1 49 ? -16.531 -10.773 -2.225 1 89.38 49 VAL B N 1
ATOM 5711 C CA . VAL B 1 49 ? -16.016 -10.055 -3.383 1 89.38 49 VAL B CA 1
ATOM 5712 C C . VAL B 1 49 ? -14.492 -10.109 -3.391 1 89.38 49 VAL B C 1
ATOM 5714 O O . VAL B 1 49 ? -13.875 -10.328 -4.438 1 89.38 49 VAL B O 1
ATOM 5717 N N . TRP B 1 50 ? -13.961 -9.961 -2.283 1 90.44 50 TRP B N 1
ATOM 5718 C CA . TRP B 1 50 ? -12.508 -10.008 -2.158 1 90.44 50 TRP B CA 1
ATOM 5719 C C . TRP B 1 50 ? -11.977 -11.391 -2.535 1 90.44 50 TRP B C 1
ATOM 5721 O O . TRP B 1 50 ? -10.961 -11.508 -3.23 1 90.44 50 TRP B O 1
ATOM 5731 N N . SER B 1 51 ? -12.688 -12.422 -2.104 1 88.88 51 SER B N 1
ATOM 5732 C CA . SER B 1 51 ? -12.281 -13.781 -2.439 1 88.88 51 SER B CA 1
ATOM 5733 C C . SER B 1 51 ? -12.359 -14.023 -3.943 1 88.88 51 SER B C 1
ATOM 5735 O O . SER B 1 51 ? -11.477 -14.664 -4.52 1 88.88 51 SER B O 1
ATOM 5737 N N . ALA B 1 52 ? -13.367 -13.562 -4.496 1 91.38 52 ALA B N 1
ATOM 5738 C CA . ALA B 1 52 ? -13.5 -13.688 -5.945 1 91.38 52 ALA B CA 1
ATOM 5739 C C . ALA B 1 52 ? -12.398 -12.922 -6.664 1 91.38 52 ALA B C 1
ATOM 5741 O O . ALA B 1 52 ? -11.852 -13.391 -7.664 1 91.38 52 ALA B O 1
ATOM 5742 N N . TYR B 1 53 ? -12.07 -11.82 -6.148 1 92.5 53 TYR B N 1
ATOM 5743 C CA . TYR B 1 53 ? -11.008 -10.992 -6.707 1 92.5 53 TYR B CA 1
ATOM 5744 C C . TYR B 1 53 ? -9.664 -11.703 -6.641 1 92.5 53 TYR B C 1
ATOM 5746 O O . TYR B 1 53 ? -8.906 -11.703 -7.613 1 92.5 53 TYR B O 1
ATOM 5754 N N . MET B 1 54 ? -9.414 -12.336 -5.586 1 91.12 54 MET B N 1
ATOM 5755 C CA . MET B 1 54 ? -8.156 -13.07 -5.422 1 91.12 54 MET B CA 1
ATOM 5756 C C . MET B 1 54 ? -8.133 -14.312 -6.305 1 91.12 54 MET B C 1
ATOM 5758 O O . MET B 1 54 ? -7.125 -14.602 -6.949 1 91.12 54 MET B O 1
ATOM 5762 N N . ALA B 1 55 ? -9.234 -14.922 -6.344 1 90.69 55 ALA B N 1
ATOM 5763 C CA . ALA B 1 55 ? -9.32 -16.141 -7.129 1 90.69 55 ALA B CA 1
ATOM 5764 C C . ALA B 1 55 ? -9.219 -15.852 -8.625 1 90.69 55 ALA B C 1
ATOM 5766 O O . ALA B 1 55 ? -8.719 -16.672 -9.391 1 90.69 55 ALA B O 1
ATOM 5767 N N . ALA B 1 56 ? -9.656 -14.734 -8.977 1 91.88 56 ALA B N 1
ATOM 5768 C CA . ALA B 1 56 ? -9.664 -14.367 -10.391 1 91.88 56 ALA B CA 1
ATOM 5769 C C . ALA B 1 56 ? -8.242 -14.273 -10.938 1 91.88 56 ALA B C 1
ATOM 5771 O O . ALA B 1 56 ? -8.016 -14.492 -12.125 1 91.88 56 ALA B O 1
ATOM 5772 N N . ASP B 1 57 ? -7.293 -13.945 -10.141 1 88.62 57 ASP B N 1
ATOM 5773 C CA . ASP B 1 57 ? -5.895 -13.891 -10.555 1 88.62 57 ASP B CA 1
ATOM 5774 C C . ASP B 1 57 ? -5.223 -15.25 -10.406 1 88.62 57 ASP B C 1
ATOM 5776 O O . ASP B 1 57 ? -4.402 -15.641 -11.234 1 88.62 57 ASP B O 1
ATOM 5780 N N . TRP B 1 58 ? -5.637 -15.961 -9.484 1 87.31 58 TRP B N 1
ATOM 5781 C CA . TRP B 1 58 ? -4.984 -17.219 -9.164 1 87.31 58 TRP B CA 1
ATOM 5782 C C . TRP B 1 58 ? -5.457 -18.328 -10.094 1 87.31 58 TRP B C 1
ATOM 5784 O O . TRP B 1 58 ? -4.66 -19.172 -10.516 1 87.31 58 TRP B O 1
ATOM 5794 N N . ALA B 1 59 ? -6.672 -18.344 -10.406 1 90.31 59 ALA B N 1
ATOM 5795 C CA . ALA B 1 59 ? -7.254 -19.438 -11.18 1 90.31 59 ALA B CA 1
ATOM 5796 C C . ALA B 1 59 ? -6.625 -19.516 -12.57 1 90.31 59 ALA B C 1
ATOM 5798 O O . ALA B 1 59 ? -6.133 -20.578 -12.969 1 90.31 59 ALA B O 1
ATOM 5799 N N . PRO B 1 60 ? -6.57 -18.422 -13.266 1 93.81 60 PRO B N 1
ATOM 5800 C CA . PRO B 1 60 ? -5.961 -18.531 -14.594 1 93.81 60 PRO B CA 1
ATOM 5801 C C . PRO B 1 60 ? -4.5 -18.969 -14.539 1 93.81 60 PRO B C 1
ATOM 5803 O O . PRO B 1 60 ? -4.059 -19.75 -15.383 1 93.81 60 PRO B O 1
ATOM 5806 N N . ALA B 1 61 ? -3.797 -18.5 -13.641 1 88.94 61 ALA B N 1
ATOM 5807 C CA . ALA B 1 61 ? -2.402 -18.906 -13.516 1 88.94 61 ALA B CA 1
ATOM 5808 C C . ALA B 1 61 ? -2.293 -20.406 -13.195 1 88.94 61 ALA B C 1
ATOM 5810 O O . ALA B 1 61 ? -1.445 -21.094 -13.758 1 88.94 61 ALA B O 1
ATOM 5811 N N . PHE B 1 62 ? -3.143 -20.891 -12.391 1 87.19 62 PHE B N 1
ATOM 5812 C CA . PHE B 1 62 ? -3.176 -22.297 -12.031 1 87.19 62 PHE B CA 1
ATOM 5813 C C . PHE B 1 62 ? -3.521 -23.156 -13.234 1 87.19 62 PHE B C 1
ATOM 5815 O O . PHE B 1 62 ? -2.865 -24.172 -13.492 1 87.19 62 PHE B O 1
ATOM 5822 N N . ILE B 1 63 ? -4.461 -22.75 -13.93 1 92.06 63 ILE B N 1
ATOM 5823 C CA . ILE B 1 63 ? -4.941 -23.516 -15.078 1 92.06 63 ILE B CA 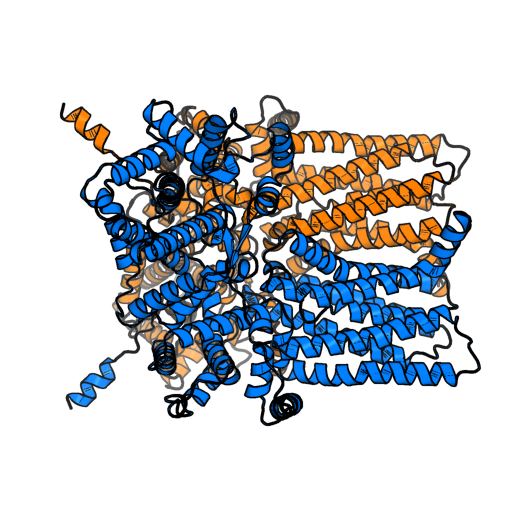1
ATOM 5824 C C . ILE B 1 63 ? -3.879 -23.516 -16.172 1 92.06 63 ILE B C 1
ATOM 5826 O O . ILE B 1 63 ? -3.656 -24.531 -16.828 1 92.06 63 ILE B O 1
ATOM 5830 N N . LEU B 1 64 ? -3.283 -22.344 -16.359 1 92.12 64 LEU B N 1
ATOM 5831 C CA . LEU B 1 64 ? -2.234 -22.25 -17.375 1 92.12 64 LEU B CA 1
ATOM 5832 C C . LEU B 1 64 ? -1.096 -23.219 -17.062 1 92.12 64 LEU B C 1
ATOM 5834 O O . LEU B 1 64 ? -0.566 -23.875 -17.969 1 92.12 64 LEU B O 1
ATOM 5838 N N . ASN B 1 65 ? -0.805 -23.312 -15.875 1 85.5 65 ASN B N 1
ATOM 5839 C CA . ASN B 1 65 ? 0.229 -24.266 -15.477 1 85.5 65 ASN B CA 1
ATOM 5840 C C . ASN B 1 65 ? -0.205 -25.703 -15.734 1 85.5 65 ASN B C 1
ATOM 5842 O O . ASN B 1 65 ? 0.606 -26.531 -16.141 1 85.5 65 ASN B O 1
ATOM 5846 N N . LEU B 1 66 ? -1.425 -25.969 -15.484 1 86.31 66 LEU B N 1
ATOM 5847 C CA . LEU B 1 66 ? -1.967 -27.297 -15.781 1 86.31 66 LEU B CA 1
ATOM 5848 C C . LEU B 1 66 ? -1.898 -27.578 -17.281 1 86.31 66 LEU B C 1
ATOM 5850 O O . LEU B 1 66 ? -1.525 -28.688 -17.688 1 86.31 66 LEU B O 1
ATOM 5854 N N . ILE B 1 67 ? -2.191 -26.578 -18.016 1 90.38 67 ILE B N 1
ATOM 5855 C CA . ILE B 1 67 ? -2.205 -26.719 -19.469 1 90.38 67 ILE B CA 1
ATOM 5856 C C . ILE B 1 67 ? -0.786 -26.969 -19.969 1 90.38 67 ILE B C 1
ATOM 5858 O O . ILE B 1 67 ? -0.572 -27.797 -20.859 1 90.38 67 ILE B O 1
ATOM 5862 N N . ILE B 1 68 ? 0.144 -26.25 -19.453 1 85.19 68 ILE B N 1
ATOM 5863 C CA . ILE B 1 68 ? 1.536 -26.422 -19.844 1 85.19 68 ILE B CA 1
ATOM 5864 C C . ILE B 1 68 ? 1.963 -27.875 -19.609 1 85.19 68 ILE B C 1
ATOM 5866 O O . ILE B 1 68 ? 2.592 -28.484 -20.484 1 85.19 68 ILE B O 1
ATOM 5870 N N . ASN B 1 69 ? 1.535 -28.453 -18.594 1 80.06 69 ASN B N 1
ATOM 5871 C CA . ASN B 1 69 ? 1.93 -29.812 -18.234 1 80.06 69 ASN B CA 1
ATOM 5872 C C . ASN B 1 69 ? 1.214 -30.844 -19.094 1 80.06 69 ASN B C 1
ATOM 5874 O O . ASN B 1 69 ? 1.818 -31.828 -19.531 1 80.06 69 ASN B O 1
ATOM 5878 N N . TYR B 1 70 ? -0.025 -30.578 -19.328 1 81.06 70 TYR B N 1
ATOM 5879 C CA . TYR B 1 70 ? -0.794 -31.516 -20.125 1 81.06 70 TYR B CA 1
ATOM 5880 C C . TYR B 1 70 ? -0.371 -31.453 -21.594 1 81.06 70 TYR B C 1
ATOM 5882 O O . TYR B 1 70 ? -0.416 -32.469 -22.297 1 81.06 70 TYR B O 1
ATOM 5890 N N . SER B 1 71 ? -0.022 -30.312 -22.062 1 81 71 SER B N 1
ATOM 5891 C CA . SER B 1 71 ? 0.387 -30.141 -23.453 1 81 71 SER B CA 1
ATOM 5892 C C . SER B 1 71 ? 1.662 -30.922 -23.75 1 81 71 SER B C 1
ATOM 5894 O O . SER B 1 71 ? 1.91 -31.312 -24.891 1 81 71 SER B O 1
ATOM 5896 N N . LYS B 1 72 ? 2.377 -31.203 -22.75 1 74.88 72 LYS B N 1
ATOM 5897 C CA . LYS B 1 72 ? 3.604 -31.984 -22.922 1 74.88 72 LYS B CA 1
ATOM 5898 C C . LYS B 1 72 ? 3.307 -33.469 -23.016 1 74.88 72 LYS B C 1
ATOM 5900 O O . LYS B 1 72 ? 4.055 -34.219 -23.641 1 74.88 72 LYS B O 1
ATOM 5905 N N . THR B 1 73 ? 2.221 -33.875 -22.359 1 71.31 73 THR B N 1
ATOM 5906 C CA . THR B 1 73 ? 1.93 -35.312 -22.266 1 71.31 73 THR B CA 1
ATOM 5907 C C . THR B 1 73 ? 0.827 -35.719 -23.25 1 71.31 73 THR B C 1
ATOM 5909 O O . THR B 1 73 ? 0.816 -36.812 -23.766 1 71.31 73 THR B O 1
ATOM 5912 N N . ARG B 1 74 ? -0.186 -34.875 -23.453 1 74.12 74 ARG B N 1
ATOM 5913 C CA . ARG B 1 74 ? -1.33 -35.188 -24.297 1 74.12 74 ARG B CA 1
ATOM 5914 C C . ARG B 1 74 ? -1.285 -34.375 -25.594 1 74.12 74 ARG B C 1
ATOM 5916 O O . ARG B 1 74 ? -1.84 -33.281 -25.672 1 74.12 74 ARG B O 1
ATOM 5923 N N . HIS B 1 75 ? -0.836 -34.906 -26.516 1 73.56 75 HIS B N 1
ATOM 5924 C CA . HIS B 1 75 ? -0.654 -34.219 -27.781 1 73.56 75 HIS B CA 1
ATOM 5925 C C . HIS B 1 75 ? -1.966 -34.125 -28.562 1 73.56 75 HIS B C 1
ATOM 5927 O O . HIS B 1 75 ? -2.121 -33.281 -29.438 1 73.56 75 HIS B O 1
ATOM 5933 N N . ASP B 1 76 ? -2.967 -34.969 -28.172 1 76.38 76 ASP B N 1
ATOM 5934 C CA . ASP B 1 76 ? -4.227 -35.031 -28.906 1 76.38 76 ASP B CA 1
ATOM 5935 C C . ASP B 1 76 ? -5.039 -33.75 -28.703 1 76.38 76 ASP B C 1
ATOM 5937 O O . ASP B 1 76 ? -5.871 -33.406 -29.547 1 76.38 76 ASP B O 1
ATOM 5941 N N . LYS B 1 77 ? -4.859 -33.031 -27.672 1 85.94 77 LYS B N 1
ATOM 5942 C CA . LYS B 1 77 ? -5.668 -31.844 -27.359 1 85.94 77 LYS B CA 1
ATOM 5943 C C . LYS B 1 77 ? -4.809 -30.578 -27.312 1 85.94 77 LYS B C 1
ATOM 5945 O O . LYS B 1 77 ? -5.199 -29.578 -26.703 1 85.94 77 LYS B O 1
ATOM 5950 N N . ALA B 1 78 ? -3.695 -30.641 -27.984 1 86.38 78 ALA B N 1
ATOM 5951 C CA . ALA B 1 78 ? -2.723 -29.547 -27.891 1 86.38 78 ALA B CA 1
ATOM 5952 C C . ALA B 1 78 ? -3.279 -28.266 -28.484 1 86.38 78 ALA B C 1
ATOM 5954 O O . ALA B 1 78 ? -3.047 -27.172 -27.953 1 86.38 78 ALA B O 1
ATOM 5955 N N . GLU B 1 79 ? -4.059 -28.391 -29.531 1 90.25 79 GLU B N 1
ATOM 5956 C CA . GLU B 1 79 ? -4.605 -27.203 -30.203 1 90.25 79 GLU B CA 1
ATOM 5957 C C . GLU B 1 79 ? -5.625 -26.5 -29.312 1 90.25 79 GLU B C 1
ATOM 5959 O O . GLU B 1 79 ? -5.57 -25.281 -29.141 1 90.25 79 GLU B O 1
ATOM 5964 N N . LEU B 1 80 ? -6.488 -27.266 -28.75 1 92.12 80 LEU B N 1
ATOM 5965 C CA . LEU B 1 80 ? -7.504 -26.688 -27.891 1 92.12 80 LEU B CA 1
ATOM 5966 C C . LEU B 1 80 ? -6.883 -26.141 -26.609 1 92.12 80 LEU B C 1
ATOM 5968 O O . LEU B 1 80 ? -7.285 -25.094 -26.109 1 92.12 80 LEU B O 1
ATOM 5972 N N . MET B 1 81 ? -5.941 -26.812 -26.141 1 92.81 81 MET B N 1
ATOM 5973 C CA . MET B 1 81 ? -5.262 -26.359 -24.938 1 92.81 81 MET B CA 1
ATOM 5974 C C . MET B 1 81 ? -4.562 -25.031 -25.172 1 92.81 81 MET B C 1
ATOM 5976 O O . MET B 1 81 ? -4.535 -24.172 -24.281 1 92.81 81 MET B O 1
ATOM 5980 N N . SER B 1 82 ? -4.004 -24.922 -26.297 1 94 82 SER B N 1
ATOM 5981 C CA . SER B 1 82 ? -3.379 -23.656 -26.641 1 94 82 SER B CA 1
ATOM 5982 C C . SER B 1 82 ? -4.402 -22.516 -26.672 1 94 82 SER B C 1
ATOM 5984 O O . SER B 1 82 ? -4.137 -21.422 -26.188 1 94 82 SER B O 1
ATOM 5986 N N . LEU B 1 83 ? -5.562 -22.812 -27.219 1 96.19 83 LEU B N 1
ATOM 5987 C CA . LEU B 1 83 ? -6.629 -21.812 -27.25 1 96.19 83 LEU B CA 1
ATOM 5988 C C . LEU B 1 83 ? -7.109 -21.484 -25.844 1 96.19 83 LEU B C 1
ATOM 5990 O O . LEU B 1 83 ? -7.352 -20.328 -25.516 1 96.19 83 LEU B O 1
ATOM 5994 N N . TRP B 1 84 ? -7.211 -22.484 -25.047 1 96.81 84 TRP B N 1
ATOM 5995 C CA . TRP B 1 84 ? -7.641 -22.266 -23.672 1 96.81 84 TRP B CA 1
ATOM 5996 C C . TRP B 1 84 ? -6.59 -21.469 -22.891 1 96.81 84 TRP B C 1
ATOM 5998 O O . TRP B 1 84 ? -6.93 -20.672 -22.016 1 96.81 84 TRP B O 1
ATOM 6008 N N . ALA B 1 85 ? -5.332 -21.703 -23.156 1 96.56 85 ALA B N 1
ATOM 6009 C CA . ALA B 1 85 ? -4.27 -20.922 -22.531 1 96.56 85 ALA B CA 1
ATOM 6010 C C . ALA B 1 85 ? -4.422 -19.438 -22.844 1 96.56 85 ALA B C 1
ATOM 6012 O O . ALA B 1 85 ? -4.262 -18.594 -21.969 1 96.56 85 ALA B O 1
ATOM 6013 N N . SER B 1 86 ? -4.75 -19.219 -24.062 1 97 86 SER B N 1
ATOM 6014 C CA . SER B 1 86 ? -4.984 -17.828 -24.453 1 97 86 SER B CA 1
ATOM 6015 C C . SER B 1 86 ? -6.215 -17.25 -23.75 1 97 86 SER B C 1
ATOM 6017 O O . SER B 1 86 ? -6.238 -16.078 -23.375 1 97 86 SER B O 1
ATOM 6019 N N . CYS B 1 87 ? -7.16 -18.094 -23.531 1 97.44 87 CYS B N 1
ATOM 6020 C CA . CYS B 1 87 ? -8.344 -17.672 -22.797 1 97.44 87 CYS B CA 1
ATOM 6021 C C . CYS B 1 87 ? -7.996 -17.344 -21.359 1 97.44 87 CYS B C 1
ATOM 6023 O O . CYS B 1 87 ? -8.578 -16.422 -20.766 1 97.44 87 CYS B O 1
ATOM 6025 N N . MET B 1 88 ? -7.059 -18.078 -20.828 1 97.06 88 MET B N 1
ATOM 6026 C CA . MET B 1 88 ? -6.645 -17.797 -19.453 1 97.06 88 MET B CA 1
ATOM 6027 C C . MET B 1 88 ? -5.91 -16.469 -19.375 1 97.06 88 MET B C 1
ATOM 6029 O O . MET B 1 88 ? -6.027 -15.758 -18.359 1 97.06 88 MET B O 1
ATOM 6033 N N . LEU B 1 89 ? -5.18 -16.172 -20.406 1 96.5 89 LEU B N 1
ATOM 6034 C CA . LEU B 1 89 ? -4.562 -14.852 -20.453 1 96.5 89 LEU B CA 1
ATOM 6035 C C . LEU B 1 89 ? -5.625 -13.758 -20.469 1 96.5 89 LEU B C 1
ATOM 6037 O O . LEU B 1 89 ? -5.469 -12.727 -19.812 1 96.5 89 LEU B O 1
ATOM 6041 N N . LEU B 1 90 ? -6.648 -14.031 -21.172 1 96.12 90 LEU B N 1
ATOM 6042 C CA . LEU B 1 90 ? -7.77 -13.102 -21.234 1 96.12 90 LEU B CA 1
ATOM 6043 C C . LEU B 1 90 ? -8.422 -12.953 -19.859 1 96.12 90 LEU B C 1
ATOM 6045 O O . LEU B 1 90 ? -8.758 -11.844 -19.438 1 96.12 90 LEU B O 1
ATOM 6049 N N . HIS B 1 91 ? -8.555 -14.039 -19.172 1 95.94 91 HIS B N 1
ATOM 6050 C CA . HIS B 1 91 ? -9.156 -14.016 -17.844 1 95.94 91 HIS B CA 1
ATOM 6051 C C . HIS B 1 91 ? -8.281 -13.242 -16.844 1 95.94 91 HIS B C 1
ATOM 6053 O O . HIS B 1 91 ? -8.789 -12.617 -15.922 1 95.94 91 HIS B O 1
ATOM 6059 N N . LEU B 1 92 ? -6.984 -13.242 -17.047 1 94.38 92 LEU B N 1
ATOM 6060 C CA . LEU B 1 92 ? -6.09 -12.477 -16.188 1 94.38 92 LEU B CA 1
ATOM 6061 C C . LEU B 1 92 ? -6.348 -10.984 -16.328 1 94.38 92 LEU B C 1
ATOM 6063 O O . LEU B 1 92 ? -6.141 -10.227 -15.375 1 94.38 92 LEU B O 1
ATOM 6067 N N . GLY B 1 93 ? -6.754 -10.586 -17.469 1 92.81 93 GLY B N 1
ATOM 6068 C CA . GLY B 1 93 ? -7.109 -9.188 -17.656 1 92.81 93 GLY B CA 1
ATOM 6069 C C . GLY B 1 93 ? -8.227 -8.734 -16.734 1 92.81 93 GLY B C 1
ATOM 6070 O O . GLY B 1 93 ? -8.359 -7.535 -16.469 1 92.81 93 GLY B O 1
ATOM 6071 N N . GLY B 1 94 ? -8.953 -9.625 -16.234 1 83.88 94 GLY B N 1
ATOM 6072 C CA . GLY B 1 94 ? -9.898 -9.367 -15.156 1 83.88 94 GLY B CA 1
ATOM 6073 C C . GLY B 1 94 ? -11.117 -8.586 -15.609 1 83.88 94 GLY B C 1
ATOM 6074 O O . GLY B 1 94 ? -11.273 -8.305 -16.797 1 83.88 94 GLY B O 1
ATOM 6075 N N . SER B 1 95 ? -11.914 -8.266 -14.602 1 86 95 SER B N 1
ATOM 6076 C CA . SER B 1 95 ? -13.148 -7.516 -14.82 1 86 95 SER B CA 1
ATOM 6077 C C . SER B 1 95 ? -12.867 -6.02 -14.914 1 86 95 SER B C 1
ATOM 6079 O O . SER B 1 95 ? -11.898 -5.523 -14.336 1 86 95 SER B O 1
ATOM 6081 N N . ASP B 1 96 ? -13.648 -5.348 -15.625 1 87.56 96 ASP B N 1
ATOM 6082 C CA . ASP B 1 96 ? -13.484 -3.91 -15.82 1 87.56 96 ASP B CA 1
ATOM 6083 C C . ASP B 1 96 ? -13.852 -3.137 -14.555 1 87.56 96 ASP B C 1
ATOM 6085 O O . ASP B 1 96 ? -13.43 -1.991 -14.375 1 87.56 96 ASP B O 1
ATOM 6089 N N . HIS B 1 97 ? -14.531 -3.777 -13.664 1 86.69 97 HIS B N 1
ATOM 6090 C CA . HIS B 1 97 ? -15.055 -3.047 -12.508 1 86.69 97 HIS B CA 1
ATOM 6091 C C . HIS B 1 97 ? -14.266 -3.373 -11.25 1 86.69 97 HIS B C 1
ATOM 6093 O O . HIS B 1 97 ? -14.586 -2.881 -10.164 1 86.69 97 HIS B O 1
ATOM 6099 N N . ALA B 1 98 ? -13.266 -4.176 -11.367 1 87.94 98 ALA B N 1
ATOM 6100 C CA . ALA B 1 98 ? -12.484 -4.527 -10.188 1 87.94 98 ALA B CA 1
ATOM 6101 C C . ALA B 1 98 ? -11.016 -4.742 -10.547 1 87.94 98 ALA B C 1
ATOM 6103 O O . ALA B 1 98 ? -10.523 -5.871 -10.523 1 87.94 98 ALA B O 1
ATOM 6104 N N . ILE B 1 99 ? -10.328 -3.699 -10.758 1 88.5 99 ILE B N 1
ATOM 6105 C CA . ILE B 1 99 ? -8.906 -3.811 -11.078 1 88.5 99 ILE B CA 1
ATOM 6106 C C . ILE B 1 99 ? -8.086 -3.875 -9.797 1 88.5 99 ILE B C 1
ATOM 6108 O O . ILE B 1 99 ? -6.977 -4.414 -9.781 1 88.5 99 ILE B O 1
ATOM 6112 N N . ALA B 1 100 ? -8.617 -3.268 -8.836 1 90.5 100 ALA B N 1
ATOM 6113 C CA . ALA B 1 100 ? -7.977 -3.219 -7.52 1 90.5 100 ALA B CA 1
ATOM 6114 C C . ALA B 1 100 ? -9.016 -3.262 -6.402 1 90.5 100 ALA B C 1
ATOM 6116 O O . ALA B 1 100 ? -10.164 -2.863 -6.602 1 90.5 100 ALA B O 1
ATOM 6117 N N . PHE B 1 101 ? -8.594 -3.852 -5.344 1 88.94 101 PHE B N 1
ATOM 6118 C CA . PHE B 1 101 ? -9.477 -3.887 -4.188 1 88.94 101 PHE B CA 1
ATOM 6119 C C . PHE B 1 101 ? -9.023 -2.895 -3.125 1 88.94 101 PHE B C 1
ATOM 6121 O O . PHE B 1 101 ? -9.82 -2.447 -2.299 1 88.94 101 PHE B O 1
ATOM 6128 N N . SER B 1 102 ? -7.758 -2.57 -3.168 1 88.5 102 SER B N 1
ATOM 6129 C CA . SER B 1 102 ? -7.176 -1.597 -2.252 1 88.5 102 SER B CA 1
ATOM 6130 C C . SER B 1 102 ? -6.184 -0.686 -2.973 1 88.5 102 SER B C 1
ATOM 6132 O O . SER B 1 102 ? -5.77 -0.977 -4.098 1 88.5 102 SER B O 1
ATOM 6134 N N . LEU B 1 103 ? -5.84 0.374 -2.357 1 88.56 103 LEU B N 1
ATOM 6135 C CA . LEU B 1 103 ? -4.879 1.309 -2.93 1 88.56 103 LEU B CA 1
ATOM 6136 C C . LEU B 1 103 ? -3.51 0.652 -3.086 1 88.56 103 LEU B C 1
ATOM 6138 O O . LEU B 1 103 ? -2.785 0.936 -4.043 1 88.56 103 LEU B O 1
ATOM 6142 N N . GLU B 1 104 ? -3.209 -0.253 -2.203 1 89.12 104 GLU B N 1
ATOM 6143 C CA . GLU B 1 104 ? -1.928 -0.951 -2.213 1 89.12 104 GLU B CA 1
ATOM 6144 C C . GLU B 1 104 ? -1.791 -1.834 -3.451 1 89.12 104 GLU B C 1
ATOM 6146 O O . GLU B 1 104 ? -0.686 -2.027 -3.963 1 89.12 104 GLU B O 1
ATOM 6151 N N . ASP B 1 105 ? -2.92 -2.277 -3.922 1 91.38 105 ASP B N 1
ATOM 6152 C CA . ASP B 1 105 ? -2.893 -3.053 -5.16 1 91.38 105 ASP B CA 1
ATOM 6153 C C . ASP B 1 105 ? -2.406 -2.203 -6.328 1 91.38 105 ASP B C 1
ATOM 6155 O O . ASP B 1 105 ? -1.662 -2.686 -7.188 1 91.38 105 ASP B O 1
ATOM 6159 N N . ASN B 1 106 ? -2.9 -1.016 -6.32 1 90.5 106 ASN B N 1
ATOM 6160 C CA . ASN B 1 106 ? -2.488 -0.103 -7.379 1 90.5 106 ASN B CA 1
ATOM 6161 C C . ASN B 1 106 ? -1.009 0.255 -7.27 1 90.5 106 ASN B C 1
ATOM 6163 O O . ASN B 1 106 ? -0.298 0.293 -8.273 1 90.5 106 ASN B O 1
ATOM 6167 N N . ASP B 1 107 ? -0.577 0.401 -6.074 1 87.31 107 ASP B N 1
ATOM 6168 C CA . ASP B 1 107 ? 0.814 0.785 -5.852 1 87.31 107 ASP B CA 1
ATOM 6169 C C . ASP B 1 107 ? 1.765 -0.343 -6.246 1 87.31 107 ASP B C 1
ATOM 6171 O O . ASP B 1 107 ? 2.912 -0.093 -6.621 1 87.31 107 ASP B O 1
ATOM 6175 N N . LEU B 1 108 ? 1.217 -1.495 -6.188 1 88.81 108 LEU B N 1
ATOM 6176 C CA . LEU B 1 108 ? 2.027 -2.652 -6.551 1 88.81 108 LEU B CA 1
ATOM 6177 C C . LEU B 1 108 ? 1.715 -3.113 -7.973 1 88.81 108 LEU B C 1
ATOM 6179 O O . LEU B 1 108 ? 1.672 -4.312 -8.242 1 88.81 108 LEU B O 1
ATOM 6183 N N . TRP B 1 109 ? 1.439 -2.217 -8.789 1 87.75 109 TRP B N 1
ATOM 6184 C CA . TRP B 1 109 ? 1.087 -2.541 -10.164 1 87.75 109 TRP B CA 1
ATOM 6185 C C . TRP B 1 109 ? 2.211 -3.311 -10.852 1 87.75 109 TRP B C 1
ATOM 6187 O O . TRP B 1 109 ? 1.961 -4.129 -11.742 1 87.75 109 TRP B O 1
ATOM 6197 N N . PHE B 1 110 ? 3.459 -3.156 -10.406 1 85.56 110 PHE B N 1
ATOM 6198 C CA . PHE B 1 110 ? 4.594 -3.859 -10.992 1 85.56 110 PHE B CA 1
ATOM 6199 C C . PHE B 1 110 ? 4.473 -5.363 -10.773 1 85.56 110 PHE B C 1
ATOM 6201 O O . PHE B 1 110 ? 4.914 -6.156 -11.602 1 85.56 110 PHE B O 1
ATOM 6208 N N . ARG B 1 111 ? 3.947 -5.68 -9.703 1 88.88 111 ARG B N 1
ATOM 6209 C CA . ARG B 1 111 ? 3.738 -7.102 -9.438 1 88.88 111 ARG B CA 1
ATOM 6210 C C . ARG B 1 111 ? 2.771 -7.707 -10.453 1 88.88 111 ARG B C 1
ATOM 6212 O O . ARG B 1 111 ? 2.982 -8.828 -10.93 1 88.88 111 ARG B O 1
ATOM 6219 N N . TYR B 1 112 ? 1.72 -7.031 -10.703 1 90.69 112 TYR B N 1
ATOM 6220 C CA . TYR B 1 112 ? 0.788 -7.504 -11.719 1 90.69 112 TYR B CA 1
ATOM 6221 C C . TYR B 1 112 ? 1.459 -7.562 -13.086 1 90.69 112 TYR B C 1
ATOM 6223 O O . TYR B 1 112 ? 1.239 -8.508 -13.852 1 90.69 112 TYR B O 1
ATOM 6231 N N . ALA B 1 113 ? 2.273 -6.57 -13.414 1 88.81 113 ALA B N 1
ATOM 6232 C CA . ALA B 1 113 ? 2.992 -6.559 -14.688 1 88.81 113 ALA B CA 1
ATOM 6233 C C . ALA B 1 113 ? 3.92 -7.766 -14.805 1 88.81 113 ALA B C 1
ATOM 6235 O O . ALA B 1 113 ? 4.039 -8.359 -15.875 1 88.81 113 ALA B O 1
ATOM 6236 N N . PHE B 1 114 ? 4.43 -8.07 -13.719 1 87.69 114 PHE B N 1
ATOM 6237 C CA . PHE B 1 114 ? 5.297 -9.242 -13.695 1 87.69 114 PHE B CA 1
ATOM 6238 C C . PHE B 1 114 ? 4.504 -10.516 -13.969 1 87.69 114 PHE B C 1
ATOM 6240 O O . PHE B 1 114 ? 4.918 -11.352 -14.773 1 87.69 114 PHE B O 1
ATOM 6247 N N . THR B 1 115 ? 3.416 -10.625 -13.297 1 88.88 115 THR B N 1
ATOM 6248 C CA . THR B 1 115 ? 2.545 -11.773 -13.523 1 88.88 115 THR B CA 1
ATOM 6249 C C . THR B 1 115 ? 2.076 -11.82 -14.977 1 88.88 115 THR B C 1
ATOM 6251 O O . THR B 1 115 ? 2.012 -12.891 -15.578 1 88.88 115 THR B O 1
ATOM 6254 N N . PHE B 1 116 ? 1.758 -10.688 -15.461 1 92.94 116 PHE B N 1
ATOM 6255 C CA . PHE B 1 116 ? 1.334 -10.578 -16.844 1 92.94 116 PHE B CA 1
ATOM 6256 C C . PHE B 1 116 ? 2.424 -11.078 -17.781 1 92.94 116 PHE B C 1
ATOM 6258 O O . PHE B 1 116 ? 2.156 -11.867 -18.703 1 92.94 116 PHE B O 1
ATOM 6265 N N . VAL B 1 117 ? 3.621 -10.656 -17.594 1 89.31 117 VAL B N 1
ATOM 6266 C CA . VAL B 1 117 ? 4.727 -11.062 -18.469 1 89.31 117 VAL B CA 1
ATOM 6267 C C . VAL B 1 117 ? 4.926 -12.57 -18.375 1 89.31 117 VAL B C 1
ATOM 6269 O O . VAL B 1 117 ? 5.105 -13.234 -19.406 1 89.31 117 VAL B O 1
ATOM 6272 N N . PHE B 1 118 ? 4.781 -13.109 -17.25 1 87.06 118 PHE B N 1
ATOM 6273 C CA . PHE B 1 118 ? 4.941 -14.547 -17.078 1 87.06 118 PHE B CA 1
ATOM 6274 C C . PHE B 1 118 ? 3.82 -15.305 -17.766 1 87.06 118 PHE B C 1
ATOM 6276 O O . PHE B 1 118 ? 4.074 -16.297 -18.453 1 87.06 118 PHE B O 1
ATOM 6283 N N . MET B 1 119 ? 2.625 -14.844 -17.609 1 93.88 119 MET B N 1
ATOM 6284 C CA . MET B 1 119 ? 1.49 -15.5 -18.234 1 93.88 119 MET B CA 1
ATOM 6285 C C . MET B 1 119 ? 1.558 -15.352 -19.75 1 93.88 119 MET B C 1
ATOM 6287 O O . MET B 1 119 ? 1.167 -16.266 -20.484 1 93.88 119 MET B O 1
ATOM 6291 N N . PHE B 1 120 ? 2.047 -14.242 -20.141 1 94.5 120 PHE B N 1
ATOM 6292 C CA . PHE B 1 120 ? 2.242 -13.992 -21.562 1 94.5 120 PHE B CA 1
ATOM 6293 C C . PHE B 1 120 ? 3.246 -14.984 -22.141 1 94.5 120 PHE B C 1
ATOM 6295 O O . PHE B 1 120 ? 2.969 -15.633 -23.156 1 94.5 120 PHE B O 1
ATOM 6302 N N . LEU B 1 121 ? 4.344 -15.133 -21.484 1 91.5 121 LEU B N 1
ATOM 6303 C CA . LEU B 1 121 ? 5.398 -16.031 -21.969 1 91.5 121 LEU B CA 1
ATOM 6304 C C . LEU B 1 121 ? 4.949 -17.484 -21.891 1 91.5 121 LEU B C 1
ATOM 6306 O O . LEU B 1 121 ? 5.223 -18.266 -22.812 1 91.5 121 LEU B O 1
ATOM 6310 N N . SER B 1 122 ? 4.234 -17.781 -20.859 1 90.25 122 SER B N 1
ATOM 6311 C CA . SER B 1 122 ? 3.75 -19.141 -20.703 1 90.25 122 SER B CA 1
ATOM 6312 C C . SER B 1 122 ? 2.713 -19.484 -21.766 1 90.25 122 SER B C 1
ATOM 6314 O O . SER B 1 122 ? 2.756 -20.578 -22.344 1 90.25 122 SER B O 1
ATOM 6316 N N . SER B 1 123 ? 1.766 -18.625 -21.953 1 94.12 123 SER B N 1
ATOM 6317 C CA . SER B 1 123 ? 0.762 -18.844 -22.984 1 94.12 123 SER B CA 1
ATOM 6318 C C . SER B 1 123 ? 1.399 -18.906 -24.375 1 94.12 123 SER B C 1
ATOM 6320 O O . SER B 1 123 ? 1.017 -19.734 -25.203 1 94.12 123 SER B O 1
ATOM 6322 N N . GLY B 1 124 ? 2.371 -18.078 -24.594 1 92.81 124 GLY B N 1
ATOM 6323 C CA . GLY B 1 124 ? 3.121 -18.141 -25.828 1 92.81 124 GLY B CA 1
ATOM 6324 C C . GLY B 1 124 ? 3.871 -19.453 -26.016 1 92.81 124 GLY B C 1
ATOM 6325 O O . GLY B 1 124 ? 3.943 -19.969 -27.125 1 92.81 124 GLY B O 1
ATOM 6326 N N . TYR B 1 125 ? 4.312 -19.953 -24.969 1 89.81 125 TYR B N 1
ATOM 6327 C CA . TYR B 1 125 ? 5.035 -21.219 -25 1 89.81 125 TYR B CA 1
ATOM 6328 C C . TYR B 1 125 ? 4.105 -22.359 -25.375 1 89.81 125 TYR B C 1
ATOM 6330 O O . TYR B 1 125 ? 4.461 -23.219 -26.203 1 89.81 125 TYR B O 1
ATOM 6338 N N . VAL B 1 126 ? 2.971 -22.422 -24.812 1 91.06 126 VAL B N 1
ATOM 6339 C CA . VAL B 1 126 ? 1.998 -23.453 -25.141 1 91.06 126 VAL B CA 1
ATOM 6340 C C . VAL B 1 126 ? 1.603 -23.328 -26.609 1 91.06 126 VAL B C 1
ATOM 6342 O O . VAL B 1 126 ? 1.438 -24.344 -27.297 1 91.06 126 VAL B O 1
ATOM 6345 N N . PHE B 1 127 ? 1.47 -22.141 -27.031 1 91 127 PHE B N 1
ATOM 6346 C CA . PHE B 1 127 ? 1.163 -21.891 -28.438 1 91 127 PHE B CA 1
ATOM 6347 C C . PHE B 1 127 ? 2.273 -22.422 -29.344 1 91 127 PHE B C 1
ATOM 6349 O O . PHE B 1 127 ? 2.002 -23.062 -30.359 1 91 127 PHE B O 1
ATOM 6356 N N . TYR B 1 128 ? 3.457 -22.188 -28.953 1 88.25 128 TYR B N 1
ATOM 6357 C CA . TYR B 1 128 ? 4.609 -22.688 -29.703 1 88.25 128 TYR B CA 1
ATOM 6358 C C . TYR B 1 128 ? 4.629 -24.203 -29.734 1 88.25 128 TYR B C 1
ATOM 6360 O O . TYR B 1 128 ? 4.902 -24.812 -30.781 1 88.25 128 TYR B O 1
ATOM 6368 N N . LEU B 1 129 ? 4.273 -24.859 -28.656 1 85.56 129 LEU B N 1
ATOM 6369 C CA . LEU B 1 129 ? 4.254 -26.312 -28.562 1 85.56 129 LEU B CA 1
ATOM 6370 C C . LEU B 1 129 ? 3.16 -26.891 -29.453 1 85.56 129 LEU B C 1
ATOM 6372 O O . LEU B 1 129 ? 3.283 -28.016 -29.938 1 85.56 129 LEU B O 1
ATOM 6376 N N . SER B 1 130 ? 2.127 -26.141 -29.672 1 87.31 130 SER B N 1
ATOM 6377 C CA . SER B 1 130 ? 0.997 -26.625 -30.453 1 87.31 130 SER B CA 1
ATOM 6378 C C . SER B 1 130 ? 1.351 -26.734 -31.938 1 87.31 130 SER B C 1
ATOM 6380 O O . SER B 1 130 ? 0.666 -27.422 -32.688 1 87.31 130 SER B O 1
ATOM 6382 N N . PHE B 1 131 ? 2.41 -26.094 -32.375 1 84.25 131 PHE B N 1
ATOM 6383 C CA . PHE B 1 131 ? 2.807 -26.141 -33.781 1 84.25 131 PHE B CA 1
ATOM 6384 C C . PHE B 1 131 ? 3.588 -27.406 -34.062 1 84.25 131 PHE B C 1
ATOM 6386 O O . PHE B 1 131 ? 3.902 -27.703 -35.219 1 84.25 131 PHE B O 1
ATOM 6393 N N . SER B 1 132 ? 3.947 -28.125 -33 1 74.62 132 SER B N 1
ATOM 6394 C CA . SER B 1 132 ? 4.621 -29.406 -33.25 1 74.62 132 SER B CA 1
ATOM 6395 C C . SER B 1 132 ? 3.74 -30.359 -34.031 1 74.62 132 SER B C 1
ATOM 6397 O O . SER B 1 132 ? 4.242 -31.234 -34.719 1 74.62 132 SER B O 1
ATOM 6399 N N . GLN B 1 133 ? 2.494 -30.125 -33.969 1 73.31 133 GLN B N 1
ATOM 6400 C CA . GLN B 1 133 ? 1.541 -30.875 -34.781 1 73.31 133 GLN B CA 1
ATOM 6401 C C . GLN B 1 133 ? 0.721 -29.953 -35.688 1 73.31 133 GLN B C 1
ATOM 6403 O O . GLN B 1 133 ? 0.854 -28.719 -35.594 1 73.31 133 GLN B O 1
ATOM 6408 N N . GLU B 1 134 ? 0.082 -30.531 -36.594 1 76 134 GLU B N 1
ATOM 6409 C CA . GLU B 1 134 ? -0.781 -29.703 -37.438 1 76 134 GLU B CA 1
ATOM 6410 C C . GLU B 1 134 ? -1.811 -28.953 -36.594 1 76 134 GLU B C 1
ATOM 6412 O O . GLU B 1 134 ? -2.619 -29.562 -35.906 1 76 134 GLU B O 1
ATOM 6417 N N . ASN B 1 135 ? -1.581 -27.641 -36.406 1 83.62 135 ASN B N 1
ATOM 6418 C CA . ASN B 1 135 ? -2.475 -26.781 -35.625 1 83.62 135 ASN B CA 1
ATOM 6419 C C . ASN B 1 135 ? -3.492 -26.078 -36.5 1 83.62 135 ASN B C 1
ATOM 6421 O O . ASN B 1 135 ? -3.191 -25.031 -37.094 1 83.62 135 ASN B O 1
ATOM 6425 N N . TYR B 1 136 ? -4.691 -26.547 -36.562 1 85.88 136 TYR B N 1
ATOM 6426 C CA . TYR B 1 136 ? -5.766 -25.984 -37.406 1 85.88 136 TYR B CA 1
ATOM 6427 C C . TYR B 1 136 ? -6.371 -24.75 -36.75 1 85.88 136 TYR B C 1
ATOM 6429 O O . TYR B 1 136 ? -7.008 -23.938 -37.406 1 85.88 136 TYR B O 1
ATOM 6437 N N . LEU B 1 137 ? -6.164 -24.594 -35.406 1 92.31 137 LEU B N 1
ATOM 6438 C CA . LEU B 1 137 ? -6.836 -23.531 -34.688 1 92.31 137 LEU B CA 1
ATOM 6439 C C . LEU B 1 137 ? -5.879 -22.391 -34.375 1 92.31 137 LEU B C 1
ATOM 6441 O O . LEU B 1 137 ? -6.059 -21.656 -33.406 1 92.31 137 LEU B O 1
ATOM 6445 N N . TRP B 1 138 ? -4.859 -22.141 -35.188 1 93.06 138 TRP B N 1
ATOM 6446 C CA . TRP B 1 138 ? -3.857 -21.109 -34.906 1 93.06 138 TRP B CA 1
ATOM 6447 C C . TRP B 1 138 ? -4.434 -19.719 -35.094 1 93.06 138 TRP B C 1
ATOM 6449 O O . TRP B 1 138 ? -4.066 -18.781 -34.375 1 93.06 138 TRP B O 1
ATOM 6459 N N . ILE B 1 139 ? -5.402 -19.5 -36 1 94 139 ILE B N 1
ATOM 6460 C CA . ILE B 1 139 ? -5.965 -18.188 -36.281 1 94 139 ILE B CA 1
ATOM 6461 C C . ILE B 1 139 ? -6.812 -17.734 -35.094 1 94 139 ILE B C 1
ATOM 6463 O O . ILE B 1 139 ? -6.57 -16.672 -34.5 1 94 139 ILE B O 1
ATOM 6467 N N . PRO B 1 140 ? -7.805 -18.531 -34.656 1 95.94 140 PRO B N 1
ATOM 6468 C CA . PRO B 1 140 ? -8.555 -18.094 -33.469 1 95.94 140 PRO B CA 1
ATOM 6469 C C . PRO B 1 140 ? -7.672 -17.953 -32.25 1 95.94 140 PRO B C 1
ATOM 6471 O O . PRO B 1 140 ? -7.926 -17.078 -31.406 1 95.94 140 PRO B O 1
ATOM 6474 N N . ASN B 1 141 ? -6.68 -18.719 -32.125 1 96.31 141 ASN B N 1
ATOM 6475 C CA . ASN B 1 141 ? -5.766 -18.625 -31 1 96.31 141 ASN B CA 1
ATOM 6476 C C . ASN B 1 141 ? -5.023 -17.297 -30.984 1 96.31 141 ASN B C 1
ATOM 6478 O O . ASN B 1 141 ? -4.906 -16.656 -29.938 1 96.31 141 ASN B O 1
ATOM 6482 N N . VAL B 1 142 ? -4.555 -16.938 -32.125 1 96.56 142 VAL B N 1
ATOM 6483 C CA . VAL B 1 142 ? -3.828 -15.672 -32.219 1 96.56 142 VAL B CA 1
ATOM 6484 C C . VAL B 1 142 ? -4.766 -14.516 -31.891 1 96.56 142 VAL B C 1
ATOM 6486 O O . VAL B 1 142 ? -4.371 -13.562 -31.219 1 96.56 142 VAL B O 1
ATOM 6489 N N . LEU B 1 143 ? -5.945 -14.633 -32.312 1 97.69 143 LEU B N 1
ATOM 6490 C CA . LEU B 1 143 ? -6.918 -13.578 -32.094 1 97.69 143 LEU B CA 1
ATOM 6491 C C . LEU B 1 143 ? -7.234 -13.461 -30.594 1 97.69 143 LEU B C 1
ATOM 6493 O O . LEU B 1 143 ? -7.223 -12.359 -30.031 1 97.69 143 LEU B O 1
ATOM 6497 N N . VAL B 1 144 ? -7.441 -14.562 -29.953 1 97.5 144 VAL B N 1
ATOM 6498 C CA . VAL B 1 144 ? -7.734 -14.555 -28.531 1 97.5 144 VAL B CA 1
ATOM 6499 C C . VAL B 1 144 ? -6.496 -14.125 -27.75 1 97.5 144 VAL B C 1
ATOM 6501 O O . VAL B 1 144 ? -6.598 -13.414 -26.75 1 97.5 144 VAL B O 1
ATOM 6504 N N . PHE B 1 145 ? -5.348 -14.57 -28.203 1 97.69 145 PHE B N 1
ATOM 6505 C CA . PHE B 1 145 ? -4.082 -14.195 -27.594 1 97.69 145 PHE B CA 1
ATOM 6506 C C . PHE B 1 145 ? -3.896 -12.68 -27.609 1 97.69 145 PHE B C 1
ATOM 6508 O O . PHE B 1 145 ? -3.549 -12.086 -26.578 1 97.69 145 PHE B O 1
ATOM 6515 N N . LEU B 1 146 ? -4.203 -12.125 -28.703 1 97.06 146 LEU B N 1
ATOM 6516 C CA . LEU B 1 146 ? -4.094 -10.672 -28.828 1 97.06 146 LEU B CA 1
ATOM 6517 C C . LEU B 1 146 ? -5.129 -9.977 -27.953 1 97.06 146 LEU B C 1
ATOM 6519 O O . LEU B 1 146 ? -4.836 -8.953 -27.328 1 97.06 146 LEU B O 1
ATOM 6523 N N . ALA B 1 147 ? -6.289 -10.508 -27.891 1 96.81 147 ALA B N 1
ATOM 6524 C CA . ALA B 1 147 ? -7.32 -9.969 -27.016 1 96.81 147 ALA B CA 1
ATOM 6525 C C . ALA B 1 147 ? -6.883 -10.023 -25.562 1 96.81 147 ALA B C 1
ATOM 6527 O O . ALA B 1 147 ? -7.113 -9.086 -24.797 1 96.81 147 ALA B O 1
ATOM 6528 N N . GLY B 1 148 ? -6.258 -11.133 -25.234 1 96.56 148 GLY B N 1
ATOM 6529 C CA . GLY B 1 148 ? -5.746 -11.273 -23.875 1 96.56 148 GLY B CA 1
ATOM 6530 C C . GLY B 1 148 ? -4.676 -10.258 -23.547 1 96.56 148 GLY B C 1
ATOM 6531 O O . GLY B 1 148 ? -4.672 -9.695 -22.438 1 96.56 148 GLY B O 1
ATOM 6532 N N . ILE B 1 149 ? -3.857 -9.961 -24.469 1 96 149 ILE B N 1
ATOM 6533 C CA . ILE B 1 149 ? -2.797 -8.977 -24.266 1 96 149 ILE B CA 1
ATOM 6534 C C . ILE B 1 149 ? -3.406 -7.598 -24.031 1 96 149 ILE B C 1
ATOM 6536 O O . ILE B 1 149 ? -2.98 -6.867 -23.125 1 96 149 ILE B O 1
ATOM 6540 N N . ILE B 1 150 ? -4.367 -7.305 -24.719 1 95.12 150 ILE B N 1
ATOM 6541 C CA . ILE B 1 150 ? -5.004 -5.996 -24.609 1 95.12 150 ILE B CA 1
ATOM 6542 C C . ILE B 1 150 ? -5.672 -5.859 -23.25 1 95.12 150 ILE B C 1
ATOM 6544 O O . ILE B 1 150 ? -5.5 -4.844 -22.562 1 95.12 150 ILE B O 1
ATOM 6548 N N . LYS B 1 151 ? -6.371 -6.852 -22.844 1 94.56 151 LYS B N 1
ATOM 6549 C CA . LYS B 1 151 ? -7.078 -6.789 -21.562 1 94.56 151 LYS B CA 1
ATOM 6550 C C . LYS B 1 151 ? -6.102 -6.707 -20.406 1 94.56 151 LYS B C 1
ATOM 6552 O O . LYS B 1 151 ? -6.359 -6.012 -19.422 1 94.56 151 LYS B O 1
ATOM 6557 N N . CYS B 1 152 ? -5.047 -7.402 -20.547 1 95.12 152 CYS B N 1
ATOM 6558 C CA . CYS B 1 152 ? -4.035 -7.348 -19.5 1 95.12 152 CYS B CA 1
ATOM 6559 C C . CYS B 1 152 ? -3.344 -5.988 -19.484 1 95.12 152 CYS B C 1
ATOM 6561 O O . CYS B 1 152 ? -3.051 -5.453 -18.406 1 95.12 152 CYS B O 1
ATOM 6563 N N . TYR B 1 153 ? -3.129 -5.48 -20.625 1 91.56 153 TYR B N 1
ATOM 6564 C CA . TYR B 1 153 ? -2.533 -4.152 -20.719 1 91.56 153 TYR B CA 1
ATOM 6565 C C . TYR B 1 153 ? -3.443 -3.104 -20.094 1 91.56 153 TYR B C 1
ATOM 6567 O O . TYR B 1 153 ? -2.979 -2.238 -19.344 1 91.56 153 TYR B O 1
ATOM 6575 N N . GLU B 1 154 ? -4.691 -3.221 -20.359 1 92.31 154 GLU B N 1
ATOM 6576 C CA . GLU B 1 154 ? -5.652 -2.277 -19.797 1 92.31 154 GLU B CA 1
ATOM 6577 C C . GLU B 1 154 ? -5.621 -2.303 -18.266 1 92.31 154 GLU B C 1
ATOM 6579 O O . GLU B 1 154 ? -5.652 -1.253 -17.625 1 92.31 154 GLU B O 1
ATOM 6584 N N . ARG B 1 155 ? -5.57 -3.414 -17.75 1 93.31 155 ARG B N 1
ATOM 6585 C CA . ARG B 1 155 ? -5.562 -3.547 -16.297 1 93.31 155 ARG B CA 1
ATOM 6586 C C . ARG B 1 155 ? -4.273 -2.99 -15.695 1 93.31 155 ARG B C 1
ATOM 6588 O O . ARG B 1 155 ? -4.305 -2.271 -14.695 1 93.31 155 ARG B O 1
ATOM 6595 N N . ALA B 1 156 ? -3.18 -3.311 -16.328 1 91.25 156 ALA B N 1
ATOM 6596 C CA . ALA B 1 156 ? -1.893 -2.805 -15.859 1 91.25 156 ALA B CA 1
ATOM 6597 C C . ALA B 1 156 ? -1.843 -1.281 -15.938 1 91.25 156 ALA B C 1
ATOM 6599 O O . ALA B 1 156 ? -1.392 -0.622 -14.992 1 91.25 156 ALA B O 1
ATOM 6600 N N . ARG B 1 157 ? -2.385 -0.794 -17 1 88.94 157 ARG B N 1
ATOM 6601 C CA . ARG B 1 157 ? -2.385 0.651 -17.188 1 88.94 157 ARG B CA 1
ATOM 6602 C C . ARG B 1 157 ? -3.332 1.338 -16.219 1 88.94 157 ARG B C 1
ATOM 6604 O O . ARG B 1 157 ? -3.01 2.396 -15.672 1 88.94 157 ARG B O 1
ATOM 6611 N N . ALA B 1 158 ? -4.41 0.785 -16.031 1 89.81 158 ALA B N 1
ATOM 6612 C CA . ALA B 1 158 ? -5.363 1.356 -15.086 1 89.81 158 ALA B CA 1
ATOM 6613 C C . ALA B 1 158 ? -4.793 1.371 -13.664 1 89.81 158 ALA B C 1
ATOM 6615 O O . ALA B 1 158 ? -4.957 2.35 -12.938 1 89.81 158 ALA B O 1
ATOM 6616 N N . ARG B 1 159 ? -4.117 0.311 -13.258 1 90.88 159 ARG B N 1
ATOM 6617 C CA . ARG B 1 159 ? -3.496 0.263 -11.938 1 90.88 159 ARG B CA 1
ATOM 6618 C C . ARG B 1 159 ? -2.371 1.286 -11.82 1 90.88 159 ARG B C 1
ATOM 6620 O O . ARG B 1 159 ? -2.189 1.9 -10.773 1 90.88 159 ARG B O 1
ATOM 6627 N N . PHE B 1 160 ? -1.707 1.493 -12.867 1 87.75 160 PHE B N 1
ATOM 6628 C CA . PHE B 1 160 ? -0.631 2.477 -12.891 1 87.75 160 PHE B CA 1
ATOM 6629 C C . PHE B 1 160 ? -1.181 3.885 -12.703 1 87.75 160 PHE B C 1
ATOM 6631 O O . PHE B 1 160 ? -0.655 4.66 -11.898 1 87.75 160 PHE B O 1
ATOM 6638 N N . ILE B 1 161 ? -2.25 4.125 -13.375 1 82.75 161 ILE B N 1
ATOM 6639 C CA . ILE B 1 161 ? -2.863 5.445 -13.289 1 82.75 161 ILE B CA 1
ATOM 6640 C C . ILE B 1 161 ? -3.447 5.652 -11.891 1 82.75 161 ILE B C 1
ATOM 6642 O O . ILE B 1 161 ? -3.414 6.762 -11.359 1 82.75 161 ILE B O 1
ATOM 6646 N N . GLY B 1 162 ? -3.906 4.582 -11.336 1 83.56 162 GLY B N 1
ATOM 6647 C CA . GLY B 1 162 ? -4.52 4.66 -10.016 1 83.56 162 GLY B CA 1
ATOM 6648 C C . GLY B 1 162 ? -3.512 4.656 -8.891 1 83.56 162 GLY B C 1
ATOM 6649 O O . GLY B 1 162 ? -3.881 4.785 -7.719 1 83.56 162 GLY B O 1
ATOM 6650 N N . SER B 1 163 ? -2.205 4.52 -9.211 1 82.31 163 SER B N 1
ATOM 6651 C CA . SER B 1 163 ? -1.174 4.523 -8.18 1 82.31 163 SER B CA 1
ATOM 6652 C C . SER B 1 163 ? -0.896 5.934 -7.676 1 82.31 163 SER B C 1
ATOM 6654 O O . SER B 1 163 ? -0.802 6.875 -8.469 1 82.31 163 SER B O 1
ATOM 6656 N N . MET B 1 164 ? -0.82 6.148 -6.387 1 69.81 164 MET B N 1
ATOM 6657 C CA . MET B 1 164 ? -0.674 7.469 -5.781 1 69.81 164 MET B CA 1
ATOM 6658 C C . MET B 1 164 ? 0.725 8.023 -6.023 1 69.81 164 MET B C 1
ATOM 6660 O O . MET B 1 164 ? 0.89 9.227 -6.238 1 69.81 164 MET B O 1
ATOM 6664 N N . ASP B 1 165 ? 1.775 7.223 -5.902 1 61.38 165 ASP B N 1
ATOM 6665 C CA . ASP B 1 165 ? 3.156 7.688 -6.008 1 61.38 165 ASP B CA 1
ATOM 6666 C C . ASP B 1 165 ? 3.488 8.102 -7.441 1 61.38 165 ASP B C 1
ATOM 6668 O O . ASP B 1 165 ? 4.254 9.039 -7.66 1 61.38 165 ASP B O 1
ATOM 6672 N N . LYS B 1 166 ? 2.959 7.352 -8.32 1 58.31 166 LYS B N 1
ATOM 6673 C CA . LYS B 1 166 ? 3.502 7.488 -9.672 1 58.31 166 LYS B CA 1
ATOM 6674 C C . LYS B 1 166 ? 2.641 8.414 -10.523 1 58.31 166 LYS B C 1
ATOM 6676 O O . LYS B 1 166 ? 3.158 9.305 -11.203 1 58.31 166 LYS B O 1
ATOM 6681 N N . SER B 1 167 ? 1.405 8.117 -10.547 1 54.69 167 SER B N 1
ATOM 6682 C CA . SER B 1 167 ? 0.585 8.766 -11.562 1 54.69 167 SER B CA 1
ATOM 6683 C C . SER B 1 167 ? -0.119 10 -11 1 54.69 167 SER B C 1
ATOM 6685 O O . SER B 1 167 ? -0.203 11.031 -11.664 1 54.69 167 SER B O 1
ATOM 6687 N N . ILE B 1 168 ? -0.668 9.82 -9.898 1 51.28 168 ILE B N 1
ATOM 6688 C CA . ILE B 1 168 ? -1.467 10.953 -9.445 1 51.28 168 ILE B CA 1
ATOM 6689 C C . ILE B 1 168 ? -0.57 12.172 -9.258 1 51.28 168 ILE B C 1
ATOM 6691 O O . ILE B 1 168 ? -0.988 13.305 -9.523 1 51.28 168 ILE B O 1
ATOM 6695 N N . THR B 1 169 ? 0.708 11.859 -8.914 1 50.22 169 THR B N 1
ATOM 6696 C CA . THR B 1 169 ? 1.672 12.945 -8.82 1 50.22 169 THR B CA 1
ATOM 6697 C C . THR B 1 169 ? 2.002 13.492 -10.203 1 50.22 169 THR B C 1
ATOM 6699 O O . THR B 1 169 ? 2.355 14.664 -10.344 1 50.22 169 THR B O 1
ATOM 6702 N N . LEU B 1 170 ? 2.096 12.625 -11.156 1 47.97 170 LEU B N 1
ATOM 6703 C CA . LEU B 1 170 ? 2.543 13.031 -12.484 1 47.97 170 LEU B CA 1
ATOM 6704 C C . LEU B 1 170 ? 1.453 13.812 -13.211 1 47.97 170 LEU B C 1
ATOM 6706 O O . LEU B 1 170 ? 1.552 14.055 -14.414 1 47.97 170 LEU B O 1
ATOM 6710 N N . SER B 1 171 ? 0.458 14.078 -12.727 1 42.09 171 SER B N 1
ATOM 6711 C CA . SER B 1 171 ? -0.582 14.75 -13.5 1 42.09 171 SER B CA 1
ATOM 6712 C C . SER B 1 171 ? 0.005 15.859 -14.367 1 42.09 171 SER B C 1
ATOM 6714 O O . SER B 1 171 ? 0.618 16.797 -13.859 1 42.09 171 SER B O 1
ATOM 6716 N N . HIS B 1 172 ? 0.424 15.633 -15.492 1 38.62 172 HIS B N 1
ATOM 6717 C CA . HIS B 1 172 ? 0.975 16.141 -16.734 1 38.62 172 HIS B CA 1
ATOM 6718 C C . HIS B 1 172 ? 0.402 17.516 -17.062 1 38.62 172 HIS B C 1
ATOM 6720 O O . HIS B 1 172 ? -0.683 17.875 -16.609 1 38.62 172 HIS B O 1
ATOM 6726 N N . ARG B 1 173 ? 1.011 18.094 -18.156 1 38.91 173 ARG B N 1
ATOM 6727 C CA . ARG B 1 173 ? 1.013 19.234 -19.078 1 38.91 173 ARG B CA 1
ATOM 6728 C C . ARG B 1 173 ? -0.41 19.656 -19.438 1 38.91 173 ARG B C 1
ATOM 6730 O O . ARG B 1 173 ? -0.708 20.844 -19.516 1 38.91 173 ARG B O 1
ATOM 6737 N N . LYS B 1 174 ? -1.113 18.703 -19.969 1 38.38 174 LYS B N 1
ATOM 6738 C CA . LYS B 1 174 ? -2.24 18.938 -20.859 1 38.38 174 LYS B CA 1
ATOM 6739 C C . LYS B 1 174 ? -3.479 19.391 -20.094 1 38.38 174 LYS B C 1
ATOM 6741 O O . LYS B 1 174 ? -4.52 19.672 -20.688 1 38.38 174 LYS B O 1
ATOM 6746 N N . TYR B 1 175 ? -3.461 19.266 -18.906 1 36.56 175 TYR B N 1
ATOM 6747 C CA . TYR B 1 175 ? -4.648 19.578 -18.125 1 36.56 175 TYR B CA 1
ATOM 6748 C C . TYR B 1 175 ? -4.93 21.078 -18.125 1 36.56 175 TYR B C 1
ATOM 6750 O O . TYR B 1 175 ? -6.086 21.5 -18.141 1 36.56 175 TYR B O 1
ATOM 6758 N N . GLU B 1 176 ? -3.881 21.844 -17.766 1 39.84 176 GLU B N 1
ATOM 6759 C CA . GLU B 1 176 ? -4.02 23.297 -17.859 1 39.84 176 GLU B CA 1
ATOM 6760 C C . GLU B 1 176 ? -4.676 23.719 -19.172 1 39.84 176 GLU B C 1
ATOM 6762 O O . GLU B 1 176 ? -5.492 24.641 -19.188 1 39.84 176 GLU B O 1
ATOM 6767 N N . ASP B 1 177 ? -4.262 23.078 -20.156 1 42.16 177 ASP B N 1
ATOM 6768 C CA . ASP B 1 177 ? -4.812 23.531 -21.438 1 42.16 177 ASP B CA 1
ATOM 6769 C C . ASP B 1 177 ? -6.312 23.25 -21.516 1 42.16 177 ASP B C 1
ATOM 6771 O O . ASP B 1 177 ? -7.062 24.031 -22.109 1 42.16 177 ASP B O 1
ATOM 6775 N N . VAL B 1 178 ? -6.633 22.172 -20.844 1 37.53 178 VAL B N 1
ATOM 6776 C CA . VAL B 1 178 ? -8.055 21.875 -20.953 1 37.53 178 VAL B CA 1
ATOM 6777 C C . VAL B 1 178 ? -8.859 22.828 -20.078 1 37.53 178 VAL B C 1
ATOM 6779 O O . VAL B 1 178 ? -9.906 23.328 -20.484 1 37.53 178 VAL B O 1
ATOM 6782 N N . VAL B 1 179 ? -8.383 23.047 -18.844 1 40.41 179 VAL B N 1
ATOM 6783 C CA . VAL B 1 179 ? -9.094 23.984 -18 1 40.41 179 VAL B CA 1
ATOM 6784 C C . VAL B 1 179 ? -9.062 25.375 -18.609 1 40.41 179 VAL B C 1
ATOM 6786 O O . VAL B 1 179 ? -10.062 26.094 -18.609 1 40.41 179 VAL B O 1
ATOM 6789 N N . LYS B 1 180 ? -7.879 25.797 -19.047 1 44.5 180 LYS B N 1
ATOM 6790 C CA . LYS B 1 180 ? -7.809 27.094 -19.703 1 44.5 180 LYS B CA 1
ATOM 6791 C C . LYS B 1 180 ? -8.797 27.172 -20.859 1 44.5 180 LYS B C 1
ATOM 6793 O O . LYS B 1 180 ? -9.414 28.219 -21.094 1 44.5 180 LYS B O 1
ATOM 6798 N N . ARG B 1 181 ? -8.773 26.281 -21.719 1 41.34 181 ARG B N 1
ATOM 6799 C CA . ARG B 1 181 ? -9.625 26.328 -22.891 1 41.34 181 ARG B CA 1
ATOM 6800 C C . ARG B 1 181 ? -11.102 26.328 -22.5 1 41.34 181 ARG B C 1
ATOM 6802 O O . ARG B 1 181 ? -11.914 27.031 -23.125 1 41.34 181 ARG B O 1
ATOM 6809 N N . LYS B 1 182 ? -11.461 25.484 -21.594 1 41.12 182 LYS B N 1
ATOM 6810 C CA . LYS B 1 182 ? -12.883 25.438 -21.25 1 41.12 182 LYS B CA 1
ATOM 6811 C C . LYS B 1 182 ? -13.266 26.594 -20.344 1 41.12 182 LYS B C 1
ATOM 6813 O O . LYS B 1 182 ? -14.438 26.969 -20.25 1 41.12 182 LYS B O 1
ATOM 6818 N N . SER B 1 183 ? -12.391 27.062 -19.516 1 41.03 183 SER B N 1
ATOM 6819 C CA . SER B 1 183 ? -12.688 28.297 -18.797 1 41.03 183 SER B CA 1
ATOM 6820 C C . SER B 1 183 ? -13.023 29.422 -19.766 1 41.03 183 SER B C 1
ATOM 6822 O O . SER B 1 183 ? -13.711 30.375 -19.391 1 41.03 183 SER B O 1
ATOM 6824 N N . SER B 1 184 ? -12.367 29.453 -20.797 1 39.09 184 SER B N 1
ATOM 6825 C CA . SER B 1 184 ? -12.742 30.484 -21.75 1 39.09 184 SER B CA 1
ATOM 6826 C C . SER B 1 184 ? -14.156 30.266 -22.281 1 39.09 184 SER B C 1
ATOM 6828 O O . SER B 1 184 ? -14.711 31.125 -22.953 1 39.09 184 SER B O 1
ATOM 6830 N N . GLU B 1 185 ? -14.586 29.094 -22.469 1 39.72 185 GLU B N 1
ATOM 6831 C CA . GLU B 1 185 ? -15.984 28.969 -22.859 1 39.72 185 GLU B CA 1
ATOM 6832 C C . GLU B 1 185 ? -16.922 29.484 -21.766 1 39.72 185 GLU B C 1
ATOM 6834 O O . GLU B 1 185 ? -16.688 29.219 -20.578 1 39.72 185 GLU B O 1
ATOM 6839 N N . GLU B 1 186 ? -17.641 30.578 -21.875 1 36.53 186 GLU B N 1
ATOM 6840 C CA . GLU B 1 186 ? -18.578 31.359 -21.078 1 36.53 186 GLU B CA 1
ATOM 6841 C C . GLU B 1 186 ? -19.375 30.484 -20.125 1 36.53 186 GLU B C 1
ATOM 6843 O O . GLU B 1 186 ? -20.062 29.562 -20.547 1 36.53 186 GLU B O 1
ATOM 6848 N N . PRO B 1 187 ? -19 30.328 -18.984 1 39.06 187 PRO B N 1
ATOM 6849 C CA . PRO B 1 187 ? -19.844 29.766 -17.922 1 39.06 187 PRO B CA 1
ATOM 6850 C C . PRO B 1 187 ? -21.281 30.25 -18 1 39.06 187 PRO B C 1
ATOM 6852 O O . PRO B 1 187 ? -22.047 30.094 -17.047 1 39.06 187 PRO B O 1
ATOM 6855 N N . HIS B 1 188 ? -21.625 31.25 -18.719 1 34.41 188 HIS B N 1
ATOM 6856 C CA . HIS B 1 188 ? -22.859 32.031 -18.719 1 34.41 188 HIS B CA 1
ATOM 6857 C C . HIS B 1 188 ? -24.094 31.141 -18.672 1 34.41 188 HIS B C 1
ATOM 6859 O O . HIS B 1 188 ? -25.109 31.5 -18.062 1 34.41 188 HIS B O 1
ATOM 6865 N N . ASN B 1 189 ? -24.281 30.266 -19.625 1 36.38 189 ASN B N 1
ATOM 6866 C CA . ASN B 1 189 ? -25.641 29.812 -19.922 1 36.38 189 ASN B CA 1
ATOM 6867 C C . ASN B 1 189 ? -26.125 28.781 -18.891 1 36.38 189 ASN B C 1
ATOM 6869 O O . ASN B 1 189 ? -27.109 28.078 -19.141 1 36.38 189 ASN B O 1
ATOM 6873 N N . PHE B 1 190 ? -25.391 28.391 -17.922 1 38.38 190 PHE B N 1
ATOM 6874 C CA . PHE B 1 190 ? -25.797 27.328 -17.016 1 38.38 190 PHE B CA 1
ATOM 6875 C C . PHE B 1 190 ? -26.734 27.859 -15.938 1 38.38 190 PHE B C 1
ATOM 6877 O O . PHE B 1 190 ? -27 27.188 -14.945 1 38.38 190 PHE B O 1
ATOM 6884 N N . ARG B 1 191 ? -27.031 29.219 -15.75 1 40.84 191 ARG B N 1
ATOM 6885 C CA . ARG B 1 191 ? -27.812 29.875 -14.719 1 40.84 191 ARG B CA 1
ATOM 6886 C C . ARG B 1 191 ? -29.109 29.109 -14.438 1 40.84 191 ARG B C 1
ATOM 6888 O O . ARG B 1 191 ? -29.516 28.969 -13.281 1 40.84 191 ARG B O 1
ATOM 6895 N N . ALA B 1 192 ? -30.219 29.266 -15.297 1 41.91 192 ALA B N 1
ATOM 6896 C CA . ALA B 1 192 ? -31.641 29.234 -15.016 1 41.91 192 ALA B CA 1
ATOM 6897 C C . ALA B 1 192 ? -32.156 27.797 -15.008 1 41.91 192 ALA B C 1
ATOM 6899 O O . ALA B 1 192 ? -33.281 27.547 -14.578 1 41.91 192 ALA B O 1
ATOM 6900 N N . ARG B 1 193 ? -31.5 26.75 -15.727 1 46.16 193 ARG B N 1
ATOM 6901 C CA . ARG B 1 193 ? -32.219 25.5 -15.898 1 46.16 193 ARG B CA 1
ATOM 6902 C C . ARG B 1 193 ? -31.609 24.391 -15.047 1 46.16 193 ARG B C 1
ATOM 6904 O O . ARG B 1 193 ? -30.438 24.453 -14.688 1 46.16 193 ARG B O 1
ATOM 6911 N N . GLU B 1 194 ? -32.406 23.531 -14.312 1 54.41 194 GLU B N 1
ATOM 6912 C CA . GLU B 1 194 ? -32.031 22.281 -13.641 1 54.41 194 GLU B CA 1
ATOM 6913 C C . GLU B 1 194 ? -31 21.5 -14.461 1 54.41 194 GLU B C 1
ATOM 6915 O O . GLU B 1 194 ? -31.281 21.109 -15.594 1 54.41 194 GLU B O 1
ATOM 6920 N N . LEU B 1 195 ? -29.75 21.672 -14.172 1 58.66 195 LEU B N 1
ATOM 6921 C CA . LEU B 1 195 ? -28.719 20.969 -14.93 1 58.66 195 LEU B CA 1
ATOM 6922 C C . LEU B 1 195 ? -29.016 19.484 -15.023 1 58.66 195 LEU B C 1
ATOM 6924 O O . LEU B 1 195 ? -29.438 18.875 -14.039 1 58.66 195 LEU B O 1
ATOM 6928 N N . ASP B 1 196 ? -28.984 19 -16.172 1 68 196 ASP B N 1
ATOM 6929 C CA . ASP B 1 196 ? -29.078 17.562 -16.422 1 68 196 ASP B CA 1
ATOM 6930 C C . ASP B 1 196 ? -27.922 16.812 -15.781 1 68 196 ASP B C 1
ATOM 6932 O O . ASP B 1 196 ? -26.906 17.406 -15.438 1 68 196 ASP B O 1
ATOM 6936 N N . ASP B 1 197 ? -28.156 15.609 -15.336 1 70 197 ASP B N 1
ATOM 6937 C CA . ASP B 1 197 ? -27.172 14.742 -14.688 1 70 197 ASP B CA 1
ATOM 6938 C C . ASP B 1 197 ? -25.875 14.688 -15.484 1 70 197 ASP B C 1
ATOM 6940 O O . ASP B 1 197 ? -24.781 14.633 -14.906 1 70 197 ASP B O 1
ATOM 6944 N N . VAL B 1 198 ? -26 14.898 -16.719 1 71.56 198 VAL B N 1
ATOM 6945 C CA . VAL B 1 198 ? -24.828 14.82 -17.578 1 71.56 198 VAL B CA 1
ATOM 6946 C C . VAL B 1 198 ? -23.969 16.062 -17.406 1 71.56 198 VAL B C 1
ATOM 6948 O O . VAL B 1 198 ? -22.75 15.984 -17.359 1 71.56 198 VAL B O 1
ATOM 6951 N N . GLU B 1 199 ? -24.609 17.109 -17.25 1 71.56 199 GLU B N 1
ATOM 6952 C CA . GLU B 1 199 ? -23.891 18.359 -17.078 1 71.56 199 GLU B CA 1
ATOM 6953 C C . GLU B 1 199 ? -23.188 18.406 -15.719 1 71.56 199 GLU B C 1
ATOM 6955 O O . GLU B 1 199 ? -22.078 18.922 -15.602 1 71.56 199 GLU B O 1
ATOM 6960 N N . VAL B 1 200 ? -23.859 17.812 -14.789 1 76.31 200 VAL B N 1
ATOM 6961 C CA . VAL B 1 200 ? -23.281 17.75 -13.445 1 76.31 200 VAL B CA 1
ATOM 6962 C C . VAL B 1 200 ? -22 16.938 -13.477 1 76.31 200 VAL B C 1
ATOM 6964 O O . VAL B 1 200 ? -20.984 17.328 -12.891 1 76.31 200 VAL B O 1
ATOM 6967 N N . ILE B 1 201 ? -22.109 15.906 -14.203 1 77.69 201 ILE B N 1
ATOM 6968 C CA . ILE B 1 201 ? -20.953 15 -14.281 1 77.69 201 ILE B CA 1
ATOM 6969 C C . ILE B 1 201 ? -19.812 15.688 -15.023 1 77.69 201 ILE B C 1
ATOM 6971 O O . ILE B 1 201 ? -18.641 15.555 -14.648 1 77.69 201 ILE B O 1
ATOM 6975 N N . GLN B 1 202 ? -20.125 16.375 -15.984 1 74.19 202 GLN B N 1
ATOM 6976 C CA . GLN B 1 202 ? -19.109 17.078 -16.75 1 74.19 202 GLN B CA 1
ATOM 6977 C C . GLN B 1 202 ? -18.422 18.141 -15.914 1 74.19 202 GLN B C 1
ATOM 6979 O O . GLN B 1 202 ? -17.203 18.297 -15.969 1 74.19 202 GLN B O 1
ATOM 6984 N N . LEU B 1 203 ? -19.234 18.797 -15.211 1 75.5 203 LEU B N 1
ATOM 6985 C CA . LEU B 1 203 ? -18.688 19.828 -14.352 1 75.5 203 LEU B CA 1
ATOM 6986 C C . LEU B 1 203 ? -17.828 19.203 -13.242 1 75.5 203 LEU B C 1
ATOM 6988 O O . LEU B 1 203 ? -16.75 19.719 -12.93 1 75.5 203 LEU B O 1
ATOM 6992 N N . ALA B 1 204 ? -18.328 18.141 -12.711 1 80.19 204 ALA B N 1
ATOM 6993 C CA . ALA B 1 204 ? -17.578 17.438 -11.672 1 80.19 204 ALA B CA 1
ATOM 6994 C C . ALA B 1 204 ? -16.219 16.984 -12.195 1 80.19 204 ALA B C 1
ATOM 6996 O O . ALA B 1 204 ? -15.211 17.062 -11.484 1 80.19 204 ALA B O 1
ATOM 6997 N N . TYR B 1 205 ? -16.188 16.562 -13.336 1 77.5 205 TYR B N 1
ATOM 6998 C CA . TYR B 1 205 ? -14.945 16.094 -13.938 1 77.5 205 TYR B CA 1
ATOM 6999 C C . TYR B 1 205 ? -13.969 17.234 -14.148 1 77.5 205 TYR B C 1
ATOM 7001 O O . TYR B 1 205 ? -12.766 17.078 -13.93 1 77.5 205 TYR B O 1
ATOM 7009 N N . THR B 1 206 ? -14.484 18.266 -14.562 1 72.38 206 THR B N 1
ATOM 7010 C CA . THR B 1 206 ? -13.633 19.438 -14.766 1 72.38 206 THR B CA 1
ATOM 7011 C C . THR B 1 206 ? -13.008 19.891 -13.453 1 72.38 206 THR B C 1
ATOM 7013 O O . THR B 1 206 ? -11.82 20.219 -13.398 1 72.38 206 THR B O 1
ATOM 7016 N N . ILE B 1 207 ? -13.828 19.844 -12.5 1 74.62 207 ILE B N 1
ATOM 7017 C CA . ILE B 1 207 ? -13.328 20.25 -11.188 1 74.62 207 ILE B CA 1
ATOM 7018 C C . ILE B 1 207 ? -12.328 19.219 -10.68 1 74.62 207 ILE B C 1
ATOM 7020 O O . ILE B 1 207 ? -11.273 19.578 -10.156 1 74.62 207 ILE B O 1
ATOM 7024 N N . PHE B 1 208 ? -12.656 17.984 -10.906 1 74.5 208 PHE B N 1
ATOM 7025 C CA . PHE B 1 208 ? -11.805 16.906 -10.422 1 74.5 208 PHE B CA 1
ATOM 7026 C C . PHE B 1 208 ? -10.445 16.938 -11.102 1 74.5 208 PHE B C 1
ATOM 7028 O O . PHE B 1 208 ? -9.422 16.672 -10.469 1 74.5 208 PHE B O 1
ATOM 7035 N N . ARG B 1 209 ? -10.469 17.188 -12.242 1 69.12 209 ARG B N 1
ATOM 7036 C CA . ARG B 1 209 ? -9.211 17.25 -12.984 1 69.12 209 ARG B CA 1
ATOM 7037 C C . ARG B 1 209 ? -8.328 18.375 -12.461 1 69.12 209 ARG B C 1
ATOM 7039 O O . ARG B 1 209 ? -7.098 18.266 -12.477 1 69.12 209 ARG B O 1
ATOM 7046 N N . ALA B 1 210 ? -9.008 19.312 -12.031 1 63.16 210 ALA B N 1
ATOM 7047 C CA . ALA B 1 210 ? -8.266 20.422 -11.43 1 63.16 210 ALA B CA 1
ATOM 7048 C C . ALA B 1 210 ? -7.711 20.031 -10.062 1 63.16 210 ALA B C 1
ATOM 7050 O O . ALA B 1 210 ? -6.621 20.469 -9.68 1 63.16 210 ALA B O 1
ATOM 7051 N N . TYR B 1 211 ? -8.539 19 -9.492 1 59.91 211 TYR B N 1
ATOM 7052 C CA . TYR B 1 211 ? -8.234 18.656 -8.109 1 59.91 211 TYR B CA 1
ATOM 7053 C C . TYR B 1 211 ? -7.438 17.359 -8.031 1 59.91 211 TYR B C 1
ATOM 7055 O O . TYR B 1 211 ? -7.082 16.906 -6.938 1 59.91 211 TYR B O 1
ATOM 7063 N N . LYS B 1 212 ? -7.297 16.703 -9.117 1 61.91 212 LYS B N 1
ATOM 7064 C CA . LYS B 1 212 ? -6.621 15.414 -9.039 1 61.91 212 LYS B CA 1
ATOM 7065 C C . LYS B 1 212 ? -5.34 15.508 -8.219 1 61.91 212 LYS B C 1
ATOM 7067 O O . LYS B 1 212 ? -4.98 14.57 -7.508 1 61.91 212 LYS B O 1
ATOM 7072 N N . GLY B 1 213 ? -4.848 16.75 -8.211 1 61.19 213 GLY B N 1
ATOM 7073 C CA . GLY B 1 213 ? -3.621 16.969 -7.465 1 61.19 213 GLY B CA 1
ATOM 7074 C C . GLY B 1 213 ? -3.846 17.062 -5.965 1 61.19 213 GLY B C 1
ATOM 7075 O O . GLY B 1 213 ? -2.902 16.953 -5.184 1 61.19 213 GLY B O 1
ATOM 7076 N N . VAL B 1 214 ? -5.129 17.125 -5.617 1 61.78 214 VAL B N 1
ATOM 7077 C CA . VAL B 1 214 ? -5.406 17.312 -4.199 1 61.78 214 VAL B CA 1
ATOM 7078 C C . VAL B 1 214 ? -5.117 16.016 -3.438 1 61.78 214 VAL B C 1
ATOM 7080 O O . VAL B 1 214 ? -4.711 16.047 -2.273 1 61.78 214 VAL B O 1
ATOM 7083 N N . LEU B 1 215 ? -5.234 14.953 -4.16 1 63.66 215 LEU B N 1
ATOM 7084 C CA . LEU B 1 215 ? -4.945 13.68 -3.504 1 63.66 215 LEU B CA 1
ATOM 7085 C C . LEU B 1 215 ? -3.465 13.57 -3.158 1 63.66 215 LEU B C 1
ATOM 7087 O O . LEU B 1 215 ? -3.086 12.82 -2.26 1 63.66 215 LEU B O 1
ATOM 7091 N N . VAL B 1 216 ? -2.719 14.414 -3.871 1 59.31 216 VAL B N 1
ATOM 7092 C CA . VAL B 1 216 ? -1.287 14.391 -3.594 1 59.31 216 VAL B CA 1
ATOM 7093 C C . VAL B 1 216 ? -0.865 15.711 -2.949 1 59.31 216 VAL B C 1
ATOM 7095 O O . VAL B 1 216 ? 0.272 16.156 -3.117 1 59.31 216 VAL B O 1
ATOM 7098 N N . GLU B 1 217 ? -1.745 16.297 -2.254 1 58.12 217 GLU B N 1
ATOM 7099 C CA . GLU B 1 217 ? -1.511 17.5 -1.476 1 58.12 217 GLU B CA 1
ATOM 7100 C C . GLU B 1 217 ? -1.052 18.656 -2.369 1 58.12 217 GLU B C 1
ATOM 7102 O O . GLU B 1 217 ? -0.192 19.453 -1.979 1 58.12 217 GLU B O 1
ATOM 7107 N N . HIS B 1 218 ? -1.508 18.641 -3.637 1 56.88 218 HIS B N 1
ATOM 7108 C CA . HIS B 1 218 ? -1.189 19.75 -4.52 1 56.88 218 HIS B CA 1
ATOM 7109 C C . HIS B 1 218 ? -1.947 21.016 -4.113 1 56.88 218 HIS B C 1
ATOM 7111 O O . HIS B 1 218 ? -3.137 20.953 -3.793 1 56.88 218 HIS B O 1
ATOM 7117 N N . LYS B 1 219 ? -1.149 22.141 -3.959 1 55.94 219 LYS B N 1
ATOM 7118 C CA . LYS B 1 219 ? -1.744 23.422 -3.596 1 55.94 219 LYS B CA 1
ATOM 7119 C C . LYS B 1 219 ? -2.332 24.125 -4.816 1 55.94 219 LYS B C 1
ATOM 7121 O O . LYS B 1 219 ? -1.752 24.078 -5.902 1 55.94 219 LYS B O 1
ATOM 7126 N N . PHE B 1 220 ? -3.592 24.531 -4.691 1 58.31 220 PHE B N 1
ATOM 7127 C CA . PHE B 1 220 ? -4.277 25.219 -5.781 1 58.31 220 PHE B CA 1
ATOM 7128 C C . PHE B 1 220 ? -3.777 26.641 -5.922 1 58.31 220 PHE B C 1
ATOM 7130 O O . PHE B 1 220 ? -3.424 27.281 -4.93 1 58.31 220 PHE B O 1
ATOM 7137 N N . THR B 1 221 ? -3.68 26.984 -7.223 1 56.16 221 THR B N 1
ATOM 7138 C CA . THR B 1 221 ? -3.443 28.391 -7.477 1 56.16 221 THR B CA 1
ATOM 7139 C C . THR B 1 221 ? -4.734 29.203 -7.324 1 56.16 221 THR B C 1
ATOM 7141 O O . THR B 1 221 ? -5.828 28.641 -7.387 1 56.16 221 THR B O 1
ATOM 7144 N N . PHE B 1 222 ? -4.672 30.406 -6.965 1 58.19 222 PHE B N 1
ATOM 7145 C CA . PHE B 1 222 ? -5.812 31.312 -6.812 1 58.19 222 PHE B CA 1
ATOM 7146 C C . PHE B 1 222 ? -6.652 31.328 -8.086 1 58.19 222 PHE B C 1
ATOM 7148 O O . PHE B 1 222 ? -7.875 31.469 -8.023 1 58.19 222 PHE B O 1
ATOM 7155 N N . GLU B 1 223 ? -5.961 31.172 -9.125 1 58.66 223 GLU B N 1
ATOM 7156 C CA . GLU B 1 223 ? -6.676 31.188 -10.406 1 58.66 223 GLU B CA 1
ATOM 7157 C C . GLU B 1 223 ? -7.574 29.969 -10.555 1 58.66 223 GLU B C 1
ATOM 7159 O O . GLU B 1 223 ? -8.719 30.078 -10.992 1 58.66 223 GLU B O 1
ATOM 7164 N N . GLU B 1 224 ? -7.051 28.953 -10.148 1 61.91 224 GLU B N 1
ATOM 7165 C CA . GLU B 1 224 ? -7.84 27.734 -10.242 1 61.91 224 GLU B CA 1
ATOM 7166 C C . GLU B 1 224 ? -9.031 27.766 -9.289 1 61.91 224 GLU B C 1
ATOM 7168 O O . GLU B 1 224 ? -10.141 27.359 -9.656 1 61.91 224 GLU B O 1
ATOM 7173 N N . TYR B 1 225 ? -8.75 28.312 -8.234 1 64.06 225 TYR B N 1
ATOM 7174 C CA . TYR B 1 225 ? -9.812 28.453 -7.242 1 64.06 225 TYR B CA 1
ATOM 7175 C C . TYR B 1 225 ? -10.891 29.406 -7.738 1 64.06 225 TYR B C 1
ATOM 7177 O O . TYR B 1 225 ? -12.086 29.156 -7.551 1 64.06 225 TYR B O 1
ATOM 7185 N N . GLY B 1 226 ? -10.438 30.453 -8.234 1 62.91 226 GLY B N 1
ATOM 7186 C CA . GLY B 1 226 ? -11.391 31.422 -8.766 1 62.91 226 GLY B CA 1
ATOM 7187 C C . GLY B 1 226 ? -12.281 30.844 -9.844 1 62.91 226 GLY B C 1
ATOM 7188 O O . GLY B 1 226 ? -13.484 31.109 -9.875 1 62.91 226 GLY B O 1
ATOM 7189 N N . ARG B 1 227 ? -11.812 30.031 -10.555 1 64.56 227 ARG B N 1
ATOM 7190 C CA . ARG B 1 227 ? -12.578 29.391 -11.625 1 64.56 227 ARG B CA 1
ATOM 7191 C C . ARG B 1 227 ? -13.625 28.438 -11.055 1 64.56 227 ARG B C 1
ATOM 7193 O O . ARG B 1 227 ? -14.75 28.391 -11.555 1 64.56 227 ARG B O 1
ATOM 7200 N N . ILE B 1 228 ? -13.25 27.781 -10.102 1 67.56 228 ILE B N 1
ATOM 7201 C CA . ILE B 1 228 ? -14.172 26.828 -9.477 1 67.56 228 ILE B CA 1
ATOM 7202 C C . ILE B 1 228 ? -15.312 27.594 -8.805 1 67.56 228 ILE B C 1
ATOM 7204 O O . ILE B 1 228 ? -16.469 27.188 -8.898 1 67.56 228 ILE B O 1
ATOM 7208 N N . GLN B 1 229 ? -14.922 28.672 -8.211 1 68.19 229 GLN B N 1
ATOM 7209 C CA . GLN B 1 229 ? -15.938 29.469 -7.543 1 68.19 229 GLN B CA 1
ATOM 7210 C C . GLN B 1 229 ? -16.922 30.078 -8.547 1 68.19 229 GLN B C 1
ATOM 7212 O O . GLN B 1 229 ? -18.109 30.172 -8.266 1 68.19 229 GLN B O 1
ATOM 7217 N N . GLN B 1 230 ? -16.359 30.359 -9.578 1 67.06 230 GLN B N 1
ATOM 7218 C CA . GLN B 1 230 ? -17.219 30.906 -10.617 1 67.06 230 GLN B CA 1
ATOM 7219 C C . GLN B 1 230 ? -18.188 29.844 -11.148 1 67.06 230 GLN B C 1
ATOM 7221 O O . GLN B 1 230 ? -19.328 30.156 -11.469 1 67.06 230 GLN B O 1
ATOM 7226 N N . LEU B 1 231 ? -17.672 28.703 -11.156 1 67.38 231 LEU B N 1
ATOM 7227 C CA . LEU B 1 231 ? -18.5 27.609 -11.648 1 67.38 231 LEU B CA 1
ATOM 7228 C C . LEU B 1 231 ? -19.594 27.25 -10.641 1 67.38 231 LEU B C 1
ATOM 7230 O O . LEU B 1 231 ? -20.688 26.859 -11.031 1 67.38 231 LEU B O 1
ATOM 7234 N N . LEU B 1 232 ? -19.203 27.469 -9.406 1 66.5 232 LEU B N 1
ATOM 7235 C CA . LEU B 1 232 ? -20.141 27.094 -8.352 1 66.5 232 LEU B CA 1
ATOM 7236 C C . LEU B 1 232 ? -21 28.281 -7.941 1 66.5 232 LEU B C 1
ATOM 7238 O O . LEU B 1 232 ? -22.047 28.094 -7.293 1 66.5 232 LEU B O 1
ATOM 7242 N N . GLN B 1 233 ? -20.422 29.469 -8.414 1 57.28 233 GLN B N 1
ATOM 7243 C CA . GLN B 1 233 ? -21.125 30.703 -8.07 1 57.28 233 GLN B CA 1
ATOM 7244 C C . GLN B 1 233 ? -22.516 30.734 -8.695 1 57.28 233 GLN B C 1
ATOM 7246 O O . GLN B 1 233 ? -22.688 30.359 -9.859 1 57.28 233 GLN B O 1
ATOM 7251 N N . ASN B 1 234 ? -23.562 30.703 -7.996 1 53.84 234 ASN B N 1
ATOM 7252 C CA . ASN B 1 234 ? -24.969 30.922 -8.328 1 53.84 234 ASN B CA 1
ATOM 7253 C C . ASN B 1 234 ? -25.766 29.609 -8.281 1 53.84 234 ASN B C 1
ATOM 7255 O O . ASN B 1 234 ? -26.875 29.531 -8.797 1 53.84 234 ASN B O 1
ATOM 7259 N N . ARG B 1 235 ? -25.062 28.734 -7.879 1 55.06 235 ARG B N 1
ATOM 7260 C CA . ARG B 1 235 ? -25.797 27.469 -7.926 1 55.06 235 ARG B CA 1
ATOM 7261 C C . ARG B 1 235 ? -26.266 27.062 -6.531 1 55.06 235 ARG B C 1
ATOM 7263 O O . ARG B 1 235 ? -25.719 27.516 -5.527 1 55.06 235 ARG B O 1
ATOM 7270 N N . THR B 1 236 ? -27.469 26.422 -6.648 1 55.59 236 THR B N 1
ATOM 7271 C CA . THR B 1 236 ? -28.109 25.984 -5.414 1 55.59 236 THR B CA 1
ATOM 7272 C C . THR B 1 236 ? -27.219 25 -4.66 1 55.59 236 THR B C 1
ATOM 7274 O O . THR B 1 236 ? -26.391 24.328 -5.258 1 55.59 236 THR B O 1
ATOM 7277 N N . ASP B 1 237 ? -27.281 24.984 -3.332 1 56.5 237 ASP B N 1
ATOM 7278 C CA . ASP B 1 237 ? -26.594 24.141 -2.359 1 56.5 237 ASP B CA 1
ATOM 7279 C C . ASP B 1 237 ? -26.641 22.672 -2.768 1 56.5 237 ASP B C 1
ATOM 7281 O O . ASP B 1 237 ? -25.641 21.953 -2.643 1 56.5 237 ASP B O 1
ATOM 7285 N N . LEU B 1 238 ? -27.766 22.281 -3.326 1 63.91 238 LEU B N 1
ATOM 7286 C CA . LEU B 1 238 ? -27.969 20.875 -3.719 1 63.91 238 LEU B CA 1
ATOM 7287 C C . LEU B 1 238 ? -27.094 20.531 -4.922 1 63.91 238 LEU B C 1
ATOM 7289 O O . LEU B 1 238 ? -26.656 19.391 -5.062 1 63.91 238 LEU B O 1
ATOM 7293 N N . PHE B 1 239 ? -26.734 21.578 -5.457 1 70.62 239 PHE B N 1
ATOM 7294 C CA . PHE B 1 239 ? -25.938 21.359 -6.66 1 70.62 239 PHE B CA 1
ATOM 7295 C C . PHE B 1 239 ? -24.484 21.047 -6.305 1 70.62 239 PHE B C 1
ATOM 7297 O O . PHE B 1 239 ? -23.875 20.141 -6.895 1 70.62 239 PHE B O 1
ATOM 7304 N N . ALA B 1 240 ? -23.984 21.734 -5.352 1 73.19 240 ALA B N 1
ATOM 7305 C CA . ALA B 1 240 ? -22.609 21.469 -4.91 1 73.19 240 ALA B CA 1
ATOM 7306 C C . ALA B 1 240 ? -22.469 20.047 -4.363 1 73.19 240 ALA B C 1
ATOM 7308 O O . ALA B 1 240 ? -21.453 19.406 -4.57 1 73.19 240 ALA B O 1
ATOM 7309 N N . PHE B 1 241 ? -23.578 19.594 -3.803 1 77.25 241 PHE B N 1
ATOM 7310 C CA . PHE B 1 241 ? -23.578 18.25 -3.25 1 77.25 241 PHE B CA 1
ATOM 7311 C C . PHE B 1 241 ? -23.562 17.203 -4.359 1 77.25 241 PHE B C 1
ATOM 7313 O O . PHE B 1 241 ? -22.828 16.219 -4.273 1 77.25 241 PHE B O 1
ATOM 7320 N N . ARG B 1 242 ? -24.25 17.516 -5.309 1 78.44 242 ARG B N 1
ATOM 7321 C CA . ARG B 1 242 ? -24.297 16.594 -6.438 1 78.44 242 ARG B CA 1
ATOM 7322 C C . ARG B 1 242 ? -22.953 16.547 -7.164 1 78.44 242 ARG B C 1
ATOM 7324 O O . ARG B 1 242 ? -22.531 15.492 -7.641 1 78.44 242 ARG B O 1
ATOM 7331 N N . ILE B 1 243 ? -22.375 17.609 -7.172 1 79.5 243 ILE B N 1
ATOM 7332 C CA . ILE B 1 243 ? -21.062 17.672 -7.812 1 79.5 243 ILE B CA 1
ATOM 7333 C C . ILE B 1 243 ? -20.047 16.859 -7 1 79.5 243 ILE B C 1
ATOM 7335 O O . ILE B 1 243 ? -19.266 16.094 -7.562 1 79.5 243 ILE B O 1
ATOM 7339 N N . ALA B 1 244 ? -20.125 17.062 -5.746 1 81.25 244 ALA B N 1
ATOM 7340 C CA . ALA B 1 244 ? -19.203 16.328 -4.883 1 81.25 244 ALA B CA 1
ATOM 7341 C C . ALA B 1 244 ? -19.453 14.82 -4.969 1 81.25 244 ALA B C 1
ATOM 7343 O O . ALA B 1 244 ? -18.516 14.031 -4.918 1 81.25 244 ALA B O 1
ATOM 7344 N N . GLN B 1 245 ? -20.672 14.469 -5.125 1 82.12 245 GLN B N 1
ATOM 7345 C CA . GLN B 1 245 ? -21 13.055 -5.277 1 82.12 245 GLN B CA 1
ATOM 7346 C C . GLN B 1 245 ? -20.453 12.492 -6.586 1 82.12 245 GLN B C 1
ATOM 7348 O O . GLN B 1 245 ? -19.938 11.375 -6.617 1 82.12 245 GLN B O 1
ATOM 7353 N N . ALA B 1 246 ? -20.594 13.273 -7.535 1 82.5 246 ALA B N 1
ATOM 7354 C CA . ALA B 1 246 ? -20.062 12.852 -8.828 1 82.5 246 ALA B CA 1
ATOM 7355 C C . ALA B 1 246 ? -18.547 12.758 -8.789 1 82.5 246 ALA B C 1
ATOM 7357 O O . ALA B 1 246 ? -17.953 11.859 -9.398 1 82.5 246 ALA B O 1
ATOM 7358 N N . GLU B 1 247 ? -17.953 13.664 -8.094 1 83.88 247 GLU B N 1
ATOM 7359 C CA . GLU B 1 247 ? -16.5 13.609 -7.945 1 83.88 247 GLU B CA 1
ATOM 7360 C C . GLU B 1 247 ? -16.062 12.352 -7.203 1 83.88 247 GLU B C 1
ATOM 7362 O O . GLU B 1 247 ? -15.031 11.758 -7.527 1 83.88 247 GLU B O 1
ATOM 7367 N N . LEU B 1 248 ? -16.828 12.047 -6.273 1 85.06 248 LEU B N 1
ATOM 7368 C CA . LEU B 1 248 ? -16.531 10.828 -5.523 1 85.06 248 LEU B CA 1
ATOM 7369 C C . LEU B 1 248 ? -16.609 9.602 -6.426 1 85.06 248 LEU B C 1
ATOM 7371 O O . LEU B 1 248 ? -15.797 8.68 -6.301 1 85.06 248 LEU B O 1
ATOM 7375 N N . GLU B 1 249 ? -17.5 9.625 -7.285 1 84.88 249 GLU B N 1
ATOM 7376 C CA . GLU B 1 249 ? -17.625 8.523 -8.227 1 84.88 249 GLU B CA 1
ATOM 7377 C C . GLU B 1 249 ? -16.453 8.477 -9.203 1 84.88 249 GLU B C 1
ATOM 7379 O O . GLU B 1 249 ? -15.977 7.402 -9.555 1 84.88 249 GLU B O 1
ATOM 7384 N N . ILE B 1 250 ? -16.109 9.555 -9.609 1 84.06 250 ILE B N 1
ATOM 7385 C CA . ILE B 1 250 ? -14.984 9.641 -10.523 1 84.06 250 ILE B CA 1
ATOM 7386 C C . ILE B 1 250 ? -13.711 9.156 -9.828 1 84.06 250 ILE B C 1
ATOM 7388 O O . ILE B 1 250 ? -12.898 8.461 -10.43 1 84.06 250 ILE B O 1
ATOM 7392 N N . LEU B 1 251 ? -13.625 9.586 -8.594 1 84.69 251 LEU B N 1
ATOM 7393 C CA . LEU B 1 251 ? -12.469 9.125 -7.824 1 84.69 251 LEU B CA 1
ATOM 7394 C C . LEU B 1 251 ? -12.477 7.609 -7.68 1 84.69 251 LEU B C 1
ATOM 7396 O O . LEU B 1 251 ? -11.438 6.965 -7.801 1 84.69 251 LEU B O 1
ATOM 7400 N N . HIS B 1 252 ? -13.586 7.043 -7.445 1 85.69 252 HIS B N 1
ATOM 7401 C CA . HIS B 1 252 ? -13.711 5.594 -7.352 1 85.69 252 HIS B CA 1
ATOM 7402 C C . HIS B 1 252 ? -13.336 4.922 -8.664 1 85.69 252 HIS B C 1
ATOM 7404 O O . HIS B 1 252 ? -12.609 3.924 -8.672 1 85.69 252 HIS B O 1
ATOM 7410 N N . ASP B 1 253 ? -13.758 5.461 -9.695 1 85.94 253 ASP B N 1
ATOM 7411 C CA . ASP B 1 253 ? -13.492 4.871 -11.008 1 85.94 253 ASP B CA 1
ATOM 7412 C C . ASP B 1 253 ? -12.008 4.961 -11.352 1 85.94 253 ASP B C 1
ATOM 7414 O O . ASP B 1 253 ? -11.453 4.062 -11.984 1 85.94 253 ASP B O 1
ATOM 7418 N N . LEU B 1 254 ? -11.508 5.984 -10.969 1 84.94 254 LEU B N 1
ATOM 7419 C CA . LEU B 1 254 ? -10.086 6.172 -11.219 1 84.94 254 LEU B CA 1
ATOM 7420 C C . LEU B 1 254 ? -9.258 5.137 -10.461 1 84.94 254 LEU B C 1
ATOM 7422 O O . LEU B 1 254 ? -8.281 4.605 -10.992 1 84.94 254 LEU B O 1
ATOM 7426 N N . LEU B 1 255 ? -9.688 4.809 -9.305 1 87.5 255 LEU B N 1
ATOM 7427 C CA . LEU B 1 255 ? -8.867 3.988 -8.422 1 87.5 255 LEU B CA 1
ATOM 7428 C C . LEU B 1 255 ? -9.195 2.508 -8.594 1 87.5 255 LEU B C 1
ATOM 7430 O O . LEU B 1 255 ? -8.328 1.65 -8.414 1 87.5 255 LEU B O 1
ATOM 7434 N N . TYR B 1 256 ? -10.414 2.189 -8.961 1 88.38 256 TYR B N 1
ATOM 7435 C CA . TYR B 1 256 ? -10.789 0.792 -8.766 1 88.38 256 TYR B CA 1
ATOM 7436 C C . TYR B 1 256 ? -11.375 0.201 -10.047 1 88.38 256 TYR B C 1
ATOM 7438 O O . TYR B 1 256 ? -11.672 -0.994 -10.102 1 88.38 256 TYR B O 1
ATOM 7446 N N . THR B 1 257 ? -11.508 0.989 -11.047 1 88.75 257 THR B N 1
ATOM 7447 C CA . THR B 1 257 ? -12.07 0.47 -12.281 1 88.75 257 THR B CA 1
ATOM 7448 C C . THR B 1 257 ? -11.172 0.803 -13.469 1 88.75 257 THR B C 1
ATOM 7450 O O . THR B 1 257 ? -10.18 1.517 -13.32 1 88.75 257 THR B O 1
ATOM 7453 N N . LYS B 1 258 ? -11.57 0.242 -14.664 1 88.69 258 LYS B N 1
ATOM 7454 C CA . LYS B 1 258 ? -10.828 0.491 -15.891 1 88.69 258 LYS B CA 1
ATOM 7455 C C . LYS B 1 258 ? -11.391 1.69 -16.641 1 88.69 258 LYS B C 1
ATOM 7457 O O . LYS B 1 258 ? -11.008 1.951 -17.797 1 88.69 258 LYS B O 1
ATOM 7462 N N . ALA B 1 259 ? -12.227 2.43 -16.094 1 82.31 259 ALA B N 1
ATOM 7463 C CA . ALA B 1 259 ? -12.938 3.504 -16.797 1 82.31 259 ALA B CA 1
ATOM 7464 C C . ALA B 1 259 ? -11.961 4.57 -17.281 1 82.31 259 ALA B C 1
ATOM 7466 O O . ALA B 1 259 ? -12.203 5.215 -18.312 1 82.31 259 ALA B O 1
ATOM 7467 N N . GLN B 1 260 ? -10.898 4.652 -16.719 1 79.69 260 GLN B N 1
ATOM 7468 C CA . GLN B 1 260 ? -9.945 5.695 -17.078 1 79.69 260 GLN B CA 1
ATOM 7469 C C . GLN B 1 260 ? -9.273 5.387 -18.422 1 79.69 260 GLN B C 1
ATOM 7471 O O . GLN B 1 260 ? -8.758 6.289 -19.078 1 79.69 260 GLN B O 1
ATOM 7476 N N . ILE B 1 261 ? -9.289 4.199 -18.766 1 82.38 261 ILE B N 1
ATOM 7477 C CA . ILE B 1 261 ? -8.625 3.781 -20 1 82.38 261 ILE B CA 1
ATOM 7478 C C . ILE B 1 261 ? -9.328 4.398 -21.203 1 82.38 261 ILE B C 1
ATOM 7480 O O . ILE B 1 261 ? -8.703 4.676 -22.234 1 82.38 261 ILE B O 1
ATOM 7484 N N . PHE B 1 262 ? -10.539 4.715 -21.047 1 77.06 262 PHE B N 1
ATOM 7485 C CA . PHE B 1 262 ? -11.328 5.266 -22.141 1 77.06 262 PHE B CA 1
ATOM 7486 C C . PHE B 1 262 ? -10.984 6.734 -22.359 1 77.06 262 PHE B C 1
ATOM 7488 O O . PHE B 1 262 ? -11.312 7.301 -23.406 1 77.06 262 PHE B O 1
ATOM 7495 N N . HIS B 1 263 ? -10.289 7.293 -21.406 1 72.75 263 HIS B N 1
ATOM 7496 C CA . HIS B 1 263 ? -9.875 8.688 -21.547 1 72.75 263 HIS B CA 1
ATOM 7497 C C . HIS B 1 263 ? -8.555 8.789 -22.312 1 72.75 263 HIS B C 1
ATOM 7499 O O . HIS B 1 263 ? -8.203 9.867 -22.797 1 72.75 263 HIS B O 1
ATOM 7505 N N . GLU B 1 264 ? -7.953 7.715 -22.438 1 75.94 264 GLU B N 1
ATOM 7506 C CA . GLU B 1 264 ? -6.695 7.691 -23.172 1 75.94 264 GLU B CA 1
ATOM 7507 C C . GLU B 1 264 ? -6.914 7.277 -24.625 1 75.94 264 GLU B C 1
ATOM 7509 O O . GLU B 1 264 ? -7.742 6.406 -24.906 1 75.94 264 GLU B O 1
ATOM 7514 N N . SER B 1 265 ? -6.234 7.895 -25.453 1 75.44 265 SER B N 1
ATOM 7515 C CA . SER B 1 265 ? -6.402 7.598 -26.875 1 75.44 265 SER B CA 1
ATOM 7516 C C . SER B 1 265 ? -6 6.16 -27.188 1 75.44 265 SER B C 1
ATOM 7518 O O . SER B 1 265 ? -6.723 5.449 -27.891 1 75.44 265 SER B O 1
ATOM 7520 N N . PHE B 1 266 ? -4.879 5.797 -26.688 1 78.38 266 PHE B N 1
ATOM 7521 C CA . PHE B 1 266 ? -4.414 4.445 -26.969 1 78.38 266 PHE B CA 1
ATOM 7522 C C . PHE B 1 266 ? -5.344 3.414 -26.328 1 78.38 266 PHE B C 1
ATOM 7524 O O . PHE B 1 266 ? -5.637 2.383 -26.938 1 78.38 266 PHE B O 1
ATOM 7531 N N . GLY B 1 267 ? -5.754 3.74 -25.172 1 81 267 GLY B N 1
ATOM 7532 C CA . GLY B 1 267 ? -6.664 2.828 -24.5 1 81 267 GLY B CA 1
ATOM 7533 C C . GLY B 1 267 ? -7.98 2.652 -25.234 1 81 267 GLY B C 1
ATOM 7534 O O . GLY B 1 267 ? -8.484 1.532 -25.359 1 81 267 GLY B O 1
ATOM 7535 N N . ASN B 1 268 ? -8.398 3.631 -25.734 1 80.25 268 ASN B N 1
ATOM 7536 C CA . ASN B 1 268 ? -9.648 3.58 -26.484 1 80.25 268 ASN B CA 1
ATOM 7537 C C . ASN B 1 268 ? -9.492 2.801 -27.797 1 80.25 268 ASN B C 1
ATOM 7539 O O . ASN B 1 268 ? -10.375 2.023 -28.172 1 80.25 268 ASN B O 1
ATOM 7543 N N . SER B 1 269 ? -8.445 3.051 -28.453 1 84.06 269 SER B N 1
ATOM 7544 C CA . SER B 1 269 ? -8.188 2.318 -29.688 1 84.06 269 SER B CA 1
ATOM 7545 C C . SER B 1 269 ? -8.008 0.828 -29.422 1 84.06 269 SER B C 1
ATOM 7547 O O . SER B 1 269 ? -8.516 -0.009 -30.172 1 84.06 269 SER B O 1
ATOM 7549 N N . ALA B 1 270 ? -7.332 0.571 -28.406 1 88.19 270 ALA B N 1
ATOM 7550 C CA . ALA B 1 270 ? -7.105 -0.826 -28.047 1 88.19 270 ALA B CA 1
ATOM 7551 C C . ALA B 1 270 ? -8.422 -1.525 -27.703 1 88.19 270 ALA B C 1
ATOM 7553 O O . ALA B 1 270 ? -8.625 -2.68 -28.094 1 88.19 270 ALA B O 1
ATOM 7554 N N . ARG B 1 271 ? -9.266 -0.823 -27.078 1 86.19 271 ARG B N 1
ATOM 7555 C CA . ARG B 1 271 ? -10.57 -1.393 -26.734 1 86.19 271 ARG B CA 1
ATOM 7556 C C . ARG B 1 271 ? -11.406 -1.653 -27.969 1 86.19 271 ARG B C 1
ATOM 7558 O O . ARG B 1 271 ? -12.102 -2.668 -28.062 1 86.19 271 ARG B O 1
ATOM 7565 N N . SER B 1 272 ? -11.32 -0.823 -28.906 1 86.06 272 SER B N 1
ATOM 7566 C CA . SER B 1 272 ? -12.047 -1.013 -30.156 1 86.06 272 SER B CA 1
ATOM 7567 C C . SER B 1 272 ? -11.539 -2.244 -30.906 1 86.06 272 SER B C 1
ATOM 7569 O O . SER B 1 272 ? -12.336 -3.008 -31.453 1 86.06 272 SER B O 1
ATOM 7571 N N . VAL B 1 273 ? -10.289 -2.383 -30.859 1 91.44 273 VAL B N 1
ATOM 7572 C CA . VAL B 1 273 ? -9.703 -3.559 -31.5 1 91.44 273 VAL B CA 1
ATOM 7573 C C . VAL B 1 273 ? -10.133 -4.816 -30.75 1 91.44 273 VAL B C 1
ATOM 7575 O O . VAL B 1 273 ? -10.469 -5.832 -31.359 1 91.44 273 VAL B O 1
ATOM 7578 N N . TYR B 1 274 ? -10.227 -4.734 -29.438 1 92.88 274 TYR B N 1
ATOM 7579 C CA . TYR B 1 274 ? -10.633 -5.859 -28.609 1 92.88 274 TYR B CA 1
ATOM 7580 C C . TYR B 1 274 ? -12.039 -6.324 -28.953 1 92.88 274 TYR B C 1
ATOM 7582 O O . TYR B 1 274 ? -12.297 -7.527 -29.047 1 92.88 274 TYR B O 1
ATOM 7590 N N . TRP B 1 275 ? -12.906 -5.438 -29.297 1 90.44 275 TRP B N 1
ATOM 7591 C CA . TRP B 1 275 ? -14.305 -5.754 -29.562 1 90.44 275 TRP B CA 1
ATOM 7592 C C . TRP B 1 275 ? -14.445 -6.488 -30.891 1 90.44 275 TRP B C 1
ATOM 7594 O O . TRP B 1 275 ? -15.422 -7.215 -31.109 1 90.44 275 TRP B O 1
ATOM 7604 N N . VAL B 1 276 ? -13.438 -6.383 -31.672 1 93.88 276 VAL B N 1
ATOM 7605 C CA . VAL B 1 276 ? -13.477 -7.059 -32.969 1 93.88 276 VAL B CA 1
ATOM 7606 C C . VAL B 1 276 ? -12.781 -8.414 -32.844 1 93.88 276 VAL B C 1
ATOM 7608 O O . VAL B 1 276 ? -13.188 -9.383 -33.5 1 93.88 276 VAL B O 1
ATOM 7611 N N . LEU B 1 277 ? -11.828 -8.5 -32.062 1 96.56 277 LEU B N 1
ATOM 7612 C CA . LEU B 1 277 ? -10.977 -9.68 -31.984 1 96.56 277 LEU B CA 1
ATOM 7613 C C . LEU B 1 277 ? -11.75 -10.883 -31.453 1 96.56 277 LEU B C 1
ATOM 7615 O O . LEU B 1 277 ? -11.656 -11.984 -32 1 96.56 277 LEU B O 1
ATOM 7619 N N . LEU B 1 278 ? -12.562 -10.688 -30.469 1 95.38 278 LEU B N 1
ATOM 7620 C CA . LEU B 1 278 ? -13.227 -11.82 -29.828 1 95.38 278 LEU B CA 1
ATOM 7621 C C . LEU B 1 278 ? -14.32 -12.391 -30.734 1 95.38 278 LEU B C 1
ATOM 7623 O O . LEU B 1 278 ? -14.406 -13.602 -30.922 1 95.38 278 LEU B O 1
ATOM 7627 N N . PRO B 1 279 ? -15.141 -11.523 -31.344 1 96 279 PRO B N 1
ATOM 7628 C CA . PRO B 1 279 ? -16.109 -12.055 -32.312 1 96 279 PRO B CA 1
ATOM 7629 C C . PRO B 1 279 ? -15.445 -12.703 -33.5 1 96 279 PRO B C 1
ATOM 7631 O O . PRO B 1 279 ? -15.938 -13.711 -34.031 1 96 279 PRO B O 1
ATOM 7634 N N . ALA B 1 280 ? -14.367 -12.125 -33.938 1 97.56 280 ALA B N 1
ATOM 7635 C CA . ALA B 1 280 ? -13.625 -12.711 -35.062 1 97.56 280 ALA B CA 1
ATOM 7636 C C . ALA B 1 280 ? -13.078 -14.086 -34.656 1 97.56 280 ALA B C 1
ATOM 7638 O O . ALA B 1 280 ? -13.07 -15.008 -35.5 1 97.56 280 ALA B O 1
ATOM 7639 N N . ALA B 1 281 ? -12.609 -14.219 -33.469 1 97.69 281 ALA B N 1
ATOM 7640 C CA . ALA B 1 281 ? -12.109 -15.5 -32.969 1 97.69 281 ALA B CA 1
ATOM 7641 C C . ALA B 1 281 ? -13.234 -16.531 -32.938 1 97.69 281 ALA B C 1
ATOM 7643 O O . ALA B 1 281 ? -13.039 -17.688 -33.312 1 97.69 281 ALA B O 1
ATOM 7644 N N . LEU B 1 282 ? -14.422 -16.109 -32.5 1 97.31 282 LEU B N 1
ATOM 7645 C CA . LEU B 1 282 ? -15.57 -17 -32.438 1 97.31 282 LEU B CA 1
ATOM 7646 C C . LEU B 1 282 ? -15.992 -17.438 -33.812 1 97.31 282 LEU B C 1
ATOM 7648 O O . LEU B 1 282 ? -16.25 -18.625 -34.062 1 97.31 282 LEU B O 1
ATOM 7652 N N . ALA B 1 283 ? -16.016 -16.516 -34.75 1 96.88 283 ALA B N 1
ATOM 7653 C CA . ALA B 1 283 ? -16.391 -16.828 -36.125 1 96.88 283 ALA B CA 1
ATOM 7654 C C . ALA B 1 283 ? -15.383 -17.766 -36.781 1 96.88 283 ALA B C 1
ATOM 7656 O O . ALA B 1 283 ? -15.758 -18.75 -37.406 1 96.88 283 ALA B O 1
ATOM 7657 N N . SER B 1 284 ? -14.148 -17.438 -36.562 1 96.56 284 SER B N 1
ATOM 7658 C CA . SER B 1 284 ? -13.094 -18.281 -37.125 1 96.56 284 SER B CA 1
ATOM 7659 C C . SER B 1 284 ? -13.133 -19.688 -36.562 1 96.56 284 SER B C 1
ATOM 7661 O O . SER B 1 284 ? -12.969 -20.672 -37.281 1 96.56 284 SER B O 1
ATOM 7663 N N . PHE B 1 285 ? -13.344 -19.828 -35.281 1 96.25 285 PHE B N 1
ATOM 7664 C CA . PHE B 1 285 ? -13.43 -21.125 -34.625 1 96.25 285 PHE B CA 1
ATOM 7665 C C . PHE B 1 285 ? -14.617 -21.922 -35.156 1 96.25 285 PHE B C 1
ATOM 7667 O O . PHE B 1 285 ? -14.492 -23.109 -35.5 1 96.25 285 PHE B O 1
ATOM 7674 N N . SER B 1 286 ? -15.727 -21.203 -35.344 1 95.31 286 SER B N 1
ATOM 7675 C CA . SER B 1 286 ? -16.938 -21.859 -35.812 1 95.31 286 SER B CA 1
ATOM 7676 C C . SER B 1 286 ? -16.781 -22.328 -37.25 1 95.31 286 SER B C 1
ATOM 7678 O O . SER B 1 286 ? -17.219 -23.438 -37.625 1 95.31 286 SER B O 1
ATOM 7680 N N . LEU B 1 287 ? -16.109 -21.578 -38.062 1 94.38 287 LEU B N 1
ATOM 7681 C CA . LEU B 1 287 ? -15.898 -21.938 -39.438 1 94.38 287 LEU B CA 1
ATOM 7682 C C . LEU B 1 287 ? -14.953 -23.125 -39.562 1 94.38 287 LEU B C 1
ATOM 7684 O O . LEU B 1 287 ? -15.18 -24.047 -40.375 1 94.38 287 LEU B O 1
ATOM 7688 N N . LEU B 1 288 ? -13.953 -23.156 -38.75 1 92.19 288 LEU B N 1
ATOM 7689 C CA . LEU B 1 288 ? -12.953 -24.219 -38.812 1 92.19 288 LEU B CA 1
ATOM 7690 C C . LEU B 1 288 ? -13.516 -25.531 -38.281 1 92.19 288 LEU B C 1
ATOM 7692 O O . LEU B 1 288 ? -13.195 -26.594 -38.781 1 92.19 288 LEU B O 1
ATOM 7696 N N . VAL B 1 289 ? -14.289 -25.453 -37.25 1 90.38 289 VAL B N 1
ATOM 7697 C CA . VAL B 1 289 ? -14.891 -26.656 -36.688 1 90.38 289 VAL B CA 1
ATOM 7698 C C . VAL B 1 289 ? -15.922 -27.219 -37.656 1 90.38 289 VAL B C 1
ATOM 7700 O O . VAL B 1 289 ? -16.062 -28.438 -37.781 1 90.38 289 VAL B O 1
ATOM 7703 N N . ARG B 1 290 ? -16.578 -26.453 -38.375 1 88.44 290 ARG B N 1
ATOM 7704 C CA . ARG B 1 290 ? -17.609 -26.891 -39.312 1 88.44 290 ARG B CA 1
ATOM 7705 C C . ARG B 1 290 ? -16.984 -27.469 -40.594 1 88.44 290 ARG B C 1
ATOM 7707 O O . ARG B 1 290 ? -17.469 -28.469 -41.125 1 88.44 290 ARG B O 1
ATOM 7714 N N . ASN B 1 291 ? -15.961 -26.797 -40.969 1 83.5 291 ASN B N 1
ATOM 7715 C CA . ASN B 1 291 ? -15.398 -27.141 -42.25 1 83.5 291 ASN B CA 1
ATOM 7716 C C . ASN B 1 291 ? -14.328 -28.234 -42.125 1 83.5 291 ASN B C 1
ATOM 7718 O O . ASN B 1 291 ? -13.891 -28.797 -43.125 1 83.5 291 ASN B O 1
ATOM 7722 N N . ASN B 1 292 ? -13.766 -28.312 -40.938 1 72 292 ASN B N 1
ATOM 7723 C CA . ASN B 1 292 ? -12.648 -29.234 -40.875 1 72 292 ASN B CA 1
ATOM 7724 C C . ASN B 1 292 ? -13.117 -30.672 -40.688 1 72 292 ASN B C 1
ATOM 7726 O O . ASN B 1 292 ? -13.641 -31.047 -39.625 1 72 292 ASN B O 1
ATOM 7730 N N . ASN B 1 293 ? -13.172 -31.453 -41.75 1 67.19 293 ASN B N 1
ATOM 7731 C CA . ASN B 1 293 ? -13.5 -32.875 -41.812 1 67.19 293 ASN B CA 1
ATOM 7732 C C . ASN B 1 293 ? -12.344 -33.75 -41.281 1 67.19 293 ASN B C 1
ATOM 7734 O O . ASN B 1 293 ? -12.492 -34.938 -41.094 1 67.19 293 ASN B O 1
ATOM 7738 N N . GLN B 1 294 ? -11.211 -33.25 -41.062 1 64.94 294 GLN B N 1
ATOM 7739 C CA . GLN B 1 294 ? -10.039 -34.062 -40.812 1 64.94 294 GLN B CA 1
ATOM 7740 C C . GLN B 1 294 ? -9.875 -34.375 -39.312 1 64.94 294 GLN B C 1
ATOM 7742 O O . GLN B 1 294 ? -9.469 -35.469 -38.938 1 64.94 294 GLN B O 1
ATOM 7747 N N . LYS B 1 295 ? -10.109 -33.375 -38.469 1 75.38 295 LYS B N 1
ATOM 7748 C CA . LYS B 1 295 ? -9.898 -33.625 -37.031 1 75.38 295 LYS B CA 1
ATOM 7749 C C . LYS B 1 295 ? -11.203 -33.469 -36.25 1 75.38 295 LYS B C 1
ATOM 7751 O O . LYS B 1 295 ? -11.859 -32.438 -36.312 1 75.38 295 LYS B O 1
ATOM 7756 N N . GLN B 1 296 ? -11.609 -34.625 -35.688 1 79.12 296 GLN B N 1
ATOM 7757 C CA . GLN B 1 296 ? -12.805 -34.594 -34.875 1 79.12 296 GLN B CA 1
ATOM 7758 C C . GLN B 1 296 ? -12.469 -34.281 -33.406 1 79.12 296 GLN B C 1
ATOM 7760 O O . GLN B 1 296 ? -11.789 -35.062 -32.75 1 79.12 296 GLN B O 1
ATOM 7765 N N . PHE B 1 297 ? -12.812 -33.062 -33.031 1 86.94 297 PHE B N 1
ATOM 7766 C CA . PHE B 1 297 ? -12.617 -32.656 -31.641 1 86.94 297 PHE B CA 1
ATOM 7767 C C . PHE B 1 297 ? -13.695 -33.25 -30.734 1 86.94 297 PHE B C 1
ATOM 7769 O O . PHE B 1 297 ? -14.82 -33.5 -31.188 1 86.94 297 PHE B O 1
ATOM 7776 N N . ASP B 1 298 ? -13.344 -33.562 -29.531 1 88.81 298 ASP B N 1
ATOM 7777 C CA . ASP B 1 298 ? -14.312 -34 -28.531 1 88.81 298 ASP B CA 1
ATOM 7778 C C . ASP B 1 298 ? -15.438 -32.969 -28.359 1 88.81 298 ASP B C 1
ATOM 7780 O O . ASP B 1 298 ? -15.172 -31.781 -28.203 1 88.81 298 ASP B O 1
ATOM 7784 N N . PRO B 1 299 ? -16.688 -33.406 -28.469 1 90 299 PRO B N 1
ATOM 7785 C CA . PRO B 1 299 ? -17.797 -32.469 -28.375 1 90 299 PRO B CA 1
ATOM 7786 C C . PRO B 1 299 ? -17.797 -31.656 -27.078 1 90 299 PRO B C 1
ATOM 7788 O O . PRO B 1 299 ? -18.203 -30.5 -27.062 1 90 299 PRO B O 1
ATOM 7791 N N . PHE B 1 300 ? -17.438 -32.25 -25.984 1 90.94 300 PHE B N 1
ATOM 7792 C CA . PHE B 1 300 ? -17.375 -31.547 -24.719 1 90.94 300 PHE B CA 1
ATOM 7793 C C . PHE B 1 300 ? -16.344 -30.406 -24.797 1 90.94 300 PHE B C 1
ATOM 7795 O O . PHE B 1 300 ? -16.578 -29.328 -24.266 1 90.94 300 PHE B O 1
ATOM 7802 N N . ASP B 1 301 ? -15.266 -30.672 -25.438 1 93.69 301 ASP B N 1
ATOM 7803 C CA . ASP B 1 301 ? -14.219 -29.656 -25.578 1 93.69 301 ASP B CA 1
ATOM 7804 C C . ASP B 1 301 ? -14.672 -28.516 -26.484 1 93.69 301 ASP B C 1
ATOM 7806 O O . ASP B 1 301 ? -14.352 -27.359 -26.234 1 93.69 301 ASP B O 1
ATOM 7810 N N . VAL B 1 302 ? -15.383 -28.906 -27.484 1 94 302 VAL B N 1
ATOM 7811 C CA . VAL B 1 302 ? -15.922 -27.891 -28.391 1 94 302 VAL B CA 1
ATOM 7812 C C . VAL B 1 302 ? -16.938 -27.016 -27.641 1 94 302 VAL B C 1
ATOM 7814 O O . VAL B 1 302 ? -16.906 -25.797 -27.766 1 94 302 VAL B O 1
ATOM 7817 N N . GLY B 1 303 ? -17.797 -27.672 -26.859 1 94.44 303 GLY B N 1
ATOM 7818 C CA . GLY B 1 303 ? -18.75 -26.938 -26.047 1 94.44 303 GLY B CA 1
ATOM 7819 C C . GLY B 1 303 ? -18.094 -25.984 -25.062 1 94.44 303 GLY B C 1
ATOM 7820 O O . GLY B 1 303 ? -18.547 -24.859 -24.859 1 94.44 303 GLY B O 1
ATOM 7821 N N . LEU B 1 304 ? -17.078 -26.438 -24.438 1 95.62 304 LEU B N 1
ATOM 7822 C CA . LEU B 1 304 ? -16.312 -25.609 -23.5 1 95.62 304 LEU B CA 1
ATOM 7823 C C . LEU B 1 304 ? -15.734 -24.391 -24.203 1 95.62 304 LEU B C 1
ATOM 7825 O O . LEU B 1 304 ? -15.797 -23.281 -23.672 1 95.62 304 LEU B O 1
ATOM 7829 N N . THR B 1 305 ? -15.148 -24.656 -25.344 1 96.5 305 THR B N 1
ATOM 7830 C CA . THR B 1 305 ? -14.539 -23.547 -26.078 1 96.5 305 THR B CA 1
ATOM 7831 C C . THR B 1 305 ? -15.586 -22.5 -26.453 1 96.5 305 THR B C 1
ATOM 7833 O O . THR B 1 305 ? -15.352 -21.312 -26.312 1 96.5 305 THR B O 1
ATOM 7836 N N . TYR B 1 306 ? -16.719 -22.984 -26.875 1 96.44 306 TYR B N 1
ATOM 7837 C CA . TYR B 1 306 ? -17.812 -22.047 -27.156 1 96.44 306 TYR B CA 1
ATOM 7838 C C . TYR B 1 306 ? -18.219 -21.297 -25.906 1 96.44 306 TYR B C 1
ATOM 7840 O O . TYR B 1 306 ? -18.484 -20.094 -25.953 1 96.44 306 TYR B O 1
ATOM 7848 N N . SER B 1 307 ? -18.281 -21.969 -24.812 1 96.38 307 SER B N 1
ATOM 7849 C CA . SER B 1 307 ? -18.672 -21.328 -23.562 1 96.38 307 SER B CA 1
ATOM 7850 C C . SER B 1 307 ? -17.656 -20.25 -23.172 1 96.38 307 SER B C 1
ATOM 7852 O O . SER B 1 307 ? -18.047 -19.188 -22.672 1 96.38 307 SER B O 1
ATOM 7854 N N . LEU B 1 308 ? -16.453 -20.547 -23.375 1 97.19 308 LEU B N 1
ATOM 7855 C CA . LEU B 1 308 ? -15.414 -19.578 -23.031 1 97.19 308 LEU B CA 1
ATOM 7856 C C . LEU B 1 308 ? -15.484 -18.344 -23.938 1 97.19 308 LEU B C 1
ATOM 7858 O O . LEU B 1 308 ? -15.414 -17.219 -23.453 1 97.19 308 LEU B O 1
ATOM 7862 N N . LEU B 1 309 ? -15.664 -18.562 -25.203 1 97.06 309 LEU B N 1
ATOM 7863 C CA . LEU B 1 309 ? -15.664 -17.453 -26.156 1 97.06 309 LEU B CA 1
ATOM 7864 C C . LEU B 1 309 ? -16.969 -16.656 -26.062 1 97.06 309 LEU B C 1
ATOM 7866 O O . LEU B 1 309 ? -16.938 -15.438 -25.938 1 97.06 309 LEU B O 1
ATOM 7870 N N . ILE B 1 310 ? -18.078 -17.328 -26 1 95.94 310 ILE B N 1
ATOM 7871 C CA . ILE B 1 310 ? -19.359 -16.641 -25.891 1 95.94 310 ILE B CA 1
ATOM 7872 C C . ILE B 1 310 ? -19.484 -16.031 -24.5 1 95.94 310 ILE B C 1
ATOM 7874 O O . ILE B 1 310 ? -19.984 -14.906 -24.359 1 95.94 310 ILE B O 1
ATOM 7878 N N . GLY B 1 311 ? -19.094 -16.797 -23.531 1 93.88 311 GLY B N 1
ATOM 7879 C CA . GLY B 1 311 ? -19.078 -16.25 -22.188 1 93.88 311 GLY B CA 1
ATOM 7880 C C . GLY B 1 311 ? -18.234 -15 -22.047 1 93.88 311 GLY B C 1
ATOM 7881 O O . GLY B 1 311 ? -18.656 -14.023 -21.422 1 93.88 311 GLY B O 1
ATOM 7882 N N . GLY B 1 312 ? -17.078 -15.086 -22.641 1 93.19 312 GLY B N 1
ATOM 7883 C CA . GLY B 1 312 ? -16.234 -13.906 -22.641 1 93.19 312 GLY B CA 1
ATOM 7884 C C . GLY B 1 312 ? -16.875 -12.711 -23.328 1 93.19 312 GLY B C 1
ATOM 7885 O O . GLY B 1 312 ? -16.812 -11.594 -22.812 1 93.19 312 GLY B O 1
ATOM 7886 N N . MET B 1 313 ? -17.484 -12.914 -24.391 1 94.12 313 MET B N 1
ATOM 7887 C CA . MET B 1 313 ? -18.156 -11.844 -25.125 1 94.12 313 MET B CA 1
ATOM 7888 C C . MET B 1 313 ? -19.312 -11.289 -24.312 1 94.12 313 MET B C 1
ATOM 7890 O O . MET B 1 313 ? -19.516 -10.07 -24.266 1 94.12 313 MET B O 1
ATOM 7894 N N . PHE B 1 314 ? -19.984 -12.133 -23.703 1 93.38 314 PHE B N 1
ATOM 7895 C CA . PHE B 1 314 ? -21.141 -11.727 -22.906 1 93.38 314 PHE B CA 1
ATOM 7896 C C . PHE B 1 314 ? -20.688 -10.906 -21.703 1 93.38 314 PHE B C 1
ATOM 7898 O O . PHE B 1 314 ? -21.297 -9.875 -21.391 1 93.38 314 PHE B O 1
ATOM 7905 N N . LEU B 1 315 ? -19.703 -11.375 -21.062 1 92.38 315 LEU B N 1
ATOM 7906 C CA . LEU B 1 315 ? -19.188 -10.648 -19.906 1 92.38 315 LEU B CA 1
ATOM 7907 C C . LEU B 1 315 ? -18.703 -9.266 -20.312 1 92.38 315 LEU B C 1
ATOM 7909 O O . LEU B 1 315 ? -18.906 -8.289 -19.594 1 92.38 315 LEU B O 1
ATOM 7913 N N . ASP B 1 316 ? -18.125 -9.203 -21.391 1 90.88 316 ASP B N 1
ATOM 7914 C CA . ASP B 1 316 ? -17.641 -7.922 -21.891 1 90.88 316 ASP B CA 1
ATOM 7915 C C . ASP B 1 316 ? -18.797 -6.988 -22.234 1 90.88 316 ASP B C 1
ATOM 7917 O O . ASP B 1 316 ? -18.719 -5.781 -21.984 1 90.88 316 ASP B O 1
ATOM 7921 N N . ALA B 1 317 ? -19.797 -7.504 -22.734 1 88.56 317 ALA B N 1
ATOM 7922 C CA . ALA B 1 317 ? -20.984 -6.707 -23.031 1 88.56 317 ALA B CA 1
ATOM 7923 C C . ALA B 1 317 ? -21.625 -6.176 -21.766 1 88.56 317 ALA B C 1
ATOM 7925 O O . ALA B 1 317 ? -21.984 -4.996 -21.688 1 88.56 317 ALA B O 1
ATOM 7926 N N . VAL B 1 318 ? -21.656 -6.988 -20.828 1 87.31 318 VAL B N 1
ATOM 7927 C CA . VAL B 1 318 ? -22.25 -6.574 -19.562 1 87.31 318 VAL B CA 1
ATOM 7928 C C . VAL B 1 318 ? -21.359 -5.516 -18.906 1 87.31 318 VAL B C 1
ATOM 7930 O O . VAL B 1 318 ? -21.859 -4.516 -18.375 1 87.31 318 VAL B O 1
ATOM 7933 N N . ALA B 1 319 ? -20.141 -5.812 -18.953 1 86.56 319 ALA B N 1
ATOM 7934 C CA . ALA B 1 319 ? -19.203 -4.844 -18.391 1 86.56 319 ALA B CA 1
ATOM 7935 C C . ALA B 1 319 ? -19.328 -3.49 -19.078 1 86.56 319 ALA B C 1
ATOM 7937 O O . ALA B 1 319 ? -19.266 -2.445 -18.422 1 86.56 319 ALA B O 1
ATOM 7938 N N . PHE B 1 320 ? -19.562 -3.555 -20.297 1 81.12 320 PHE B N 1
ATOM 7939 C CA . PHE B 1 320 ? -19.719 -2.324 -21.062 1 81.12 320 PHE B CA 1
ATOM 7940 C C . PHE B 1 320 ? -21 -1.596 -20.688 1 81.12 320 PHE B C 1
ATOM 7942 O O . PHE B 1 320 ? -21 -0.369 -20.562 1 81.12 320 PHE B O 1
ATOM 7949 N N . VAL B 1 321 ? -21.969 -2.287 -20.422 1 78.5 321 VAL B N 1
ATOM 7950 C CA . VAL B 1 321 ? -23.234 -1.695 -20.031 1 78.5 321 VAL B CA 1
ATOM 7951 C C . VAL B 1 321 ? -23.094 -1.042 -18.656 1 78.5 321 VAL B C 1
ATOM 7953 O O . VAL B 1 321 ? -23.578 0.071 -18.438 1 78.5 321 VAL B O 1
ATOM 7956 N N . VAL B 1 322 ? -22.406 -1.683 -17.859 1 76.06 322 VAL B N 1
ATOM 7957 C CA . VAL B 1 322 ? -22.219 -1.139 -16.516 1 76.06 322 VAL B CA 1
ATOM 7958 C C . VAL B 1 322 ? -21.359 0.119 -16.578 1 76.06 322 VAL B C 1
ATOM 7960 O O . VAL B 1 322 ? -21.625 1.098 -15.883 1 76.06 322 VAL B O 1
ATOM 7963 N N . LEU B 1 323 ? -20.438 0.047 -17.406 1 75.19 323 LEU B N 1
ATOM 7964 C CA . LEU B 1 323 ? -19.531 1.185 -17.578 1 75.19 323 LEU B CA 1
ATOM 7965 C C . LEU B 1 323 ? -20.281 2.387 -18.141 1 75.19 323 LEU B C 1
ATOM 7967 O O . LEU B 1 323 ? -19.906 3.533 -17.875 1 75.19 323 LEU B O 1
ATOM 7971 N N . LEU B 1 324 ? -21.344 2.07 -18.891 1 71.81 324 LEU B N 1
ATOM 7972 C CA . LEU B 1 324 ? -22.156 3.135 -19.469 1 71.81 324 LEU B CA 1
ATOM 7973 C C . LEU B 1 324 ? -22.797 3.979 -18.375 1 71.81 324 LEU B C 1
ATOM 7975 O O . LEU B 1 324 ? -23.062 5.168 -18.562 1 71.81 324 LEU B O 1
ATOM 7979 N N . TYR B 1 325 ? -22.922 3.367 -17.234 1 70.75 325 TYR B N 1
ATOM 7980 C CA . TYR B 1 325 ? -23.562 4.074 -16.125 1 70.75 325 TYR B CA 1
ATOM 7981 C C . TYR B 1 325 ? -22.516 4.707 -15.211 1 70.75 325 TYR B C 1
ATOM 7983 O O . TYR B 1 325 ? -22.859 5.348 -14.219 1 70.75 325 TYR B O 1
ATOM 7991 N N . SER B 1 326 ? -21.312 4.555 -15.617 1 69.81 326 SER B N 1
ATOM 7992 C CA . SER B 1 326 ? -20.25 5.172 -14.82 1 69.81 326 SER B CA 1
ATOM 7993 C C . SER B 1 326 ? -20.047 6.633 -15.211 1 69.81 326 SER B C 1
ATOM 7995 O O . SER B 1 326 ? -20.156 6.988 -16.391 1 69.81 326 SER B O 1
ATOM 7997 N N . SER B 1 327 ? -19.938 7.449 -14.234 1 64.38 327 SER B N 1
ATOM 7998 C CA . SER B 1 327 ? -19.734 8.883 -14.445 1 64.38 327 SER B CA 1
ATOM 7999 C C . SER B 1 327 ? -18.484 9.148 -15.273 1 64.38 327 SER B C 1
ATOM 8001 O O . SER B 1 327 ? -18.484 10.008 -16.156 1 64.38 327 SER B O 1
ATOM 8003 N N . THR B 1 328 ? -17.516 8.383 -15.055 1 61.97 328 THR B N 1
ATOM 8004 C CA . THR B 1 328 ? -16.25 8.594 -15.734 1 61.97 328 THR B CA 1
ATOM 8005 C C . THR B 1 328 ? -16.359 8.25 -17.219 1 61.97 328 THR B C 1
ATOM 8007 O O . THR B 1 328 ? -15.805 8.953 -18.062 1 61.97 328 THR B O 1
ATOM 8010 N N . PHE B 1 329 ? -17.109 7.262 -17.391 1 62 329 PHE B N 1
ATOM 8011 C CA . PHE B 1 329 ? -17.297 6.887 -18.797 1 62 329 PHE B CA 1
ATOM 8012 C C . PHE B 1 329 ? -18.125 7.938 -19.531 1 62 329 PHE B C 1
ATOM 8014 O O . PHE B 1 329 ? -17.844 8.266 -20.688 1 62 329 PHE B O 1
ATOM 8021 N N . THR B 1 330 ? -19.031 8.391 -18.812 1 60.81 330 THR B N 1
ATOM 8022 C CA . THR B 1 330 ? -19.875 9.43 -19.406 1 60.81 330 THR B CA 1
ATOM 8023 C C . THR B 1 330 ? -19.047 10.648 -19.781 1 60.81 330 THR B C 1
ATOM 8025 O O . THR B 1 330 ? -19.25 11.227 -20.859 1 60.81 330 THR B O 1
ATOM 8028 N N . ILE B 1 331 ? -18.078 10.906 -19.031 1 61.62 331 ILE B N 1
ATOM 8029 C CA . ILE B 1 331 ? -17.203 12.047 -19.281 1 61.62 331 ILE B CA 1
ATOM 8030 C C . ILE B 1 331 ? -16.312 11.758 -20.484 1 61.62 331 ILE B C 1
ATOM 8032 O O . ILE B 1 331 ? -16.109 12.625 -21.344 1 61.62 331 ILE B O 1
ATOM 8036 N N . ALA B 1 332 ? -15.742 10.648 -20.438 1 56.72 332 ALA B N 1
ATOM 8037 C CA . ALA B 1 332 ? -14.844 10.273 -21.531 1 56.72 332 ALA B CA 1
ATOM 8038 C C . ALA B 1 332 ? -15.547 10.383 -22.875 1 56.72 332 ALA B C 1
ATOM 8040 O O . ALA B 1 332 ? -14.945 10.812 -23.875 1 56.72 332 ALA B O 1
ATOM 8041 N N . THR B 1 333 ? -16.766 10.102 -22.812 1 58.84 333 THR B N 1
ATOM 8042 C CA . THR B 1 333 ? -17.516 10.086 -24.062 1 58.84 333 THR B CA 1
ATOM 8043 C C . THR B 1 333 ? -17.891 11.508 -24.484 1 58.84 333 THR B C 1
ATOM 8045 O O . THR B 1 333 ? -17.969 11.805 -25.672 1 58.84 333 THR B O 1
ATOM 8048 N N . MET B 1 334 ? -18 12.297 -23.531 1 55.69 334 MET B N 1
ATOM 8049 C CA . MET B 1 334 ? -18.422 13.664 -23.844 1 55.69 334 MET B CA 1
ATOM 8050 C C . MET B 1 334 ? -17.219 14.523 -24.219 1 55.69 334 MET B C 1
ATOM 8052 O O . MET B 1 334 ? -17.328 15.398 -25.078 1 55.69 334 MET B O 1
ATOM 8056 N N . SER B 1 335 ? -16.234 14.43 -23.391 1 53.31 335 SER B N 1
ATOM 8057 C CA . SER B 1 335 ? -15.062 15.266 -23.641 1 53.31 335 SER B CA 1
ATOM 8058 C C . SER B 1 335 ? -14.453 14.977 -25 1 53.31 335 SER B C 1
ATOM 8060 O O . SER B 1 335 ? -13.883 15.867 -25.641 1 53.31 335 SER B O 1
ATOM 8062 N N . ARG B 1 336 ? -14.461 13.727 -25.5 1 52.38 336 ARG B N 1
ATOM 8063 C CA . ARG B 1 336 ? -13.875 13.328 -26.766 1 52.38 336 ARG B CA 1
ATOM 8064 C C . ARG B 1 336 ? -14.93 13.297 -27.875 1 52.38 336 ARG B C 1
ATOM 8066 O O . ARG B 1 336 ? -14.703 12.711 -28.938 1 52.38 336 ARG B O 1
ATOM 8073 N N . ALA B 1 337 ? -16.078 13.773 -27.609 1 47.22 337 ALA B N 1
ATOM 8074 C CA . ALA B 1 337 ? -17.219 13.766 -28.5 1 47.22 337 ALA B CA 1
ATOM 8075 C C . ALA B 1 337 ? -16.797 14.047 -29.938 1 47.22 337 ALA B C 1
ATOM 8077 O O . ALA B 1 337 ? -17.516 13.719 -30.891 1 47.22 337 ALA B O 1
ATOM 8078 N N . LYS B 1 338 ? -15.945 14.875 -30.234 1 47.16 338 LYS B N 1
ATOM 8079 C CA . LYS B 1 338 ? -15.984 15.203 -31.656 1 47.16 338 LYS B CA 1
ATOM 8080 C C . LYS B 1 338 ? -15.5 14.031 -32.5 1 47.16 338 LYS B C 1
ATOM 8082 O O . LYS B 1 338 ? -15.906 13.883 -33.656 1 47.16 338 LYS B O 1
ATOM 8087 N N . THR B 1 339 ? -14.539 13.289 -32.156 1 47.62 339 THR B N 1
ATOM 8088 C CA . THR B 1 339 ? -14.016 12.516 -33.281 1 47.62 339 THR B CA 1
ATOM 8089 C C . THR B 1 339 ? -14.094 11.023 -32.969 1 47.62 339 THR B C 1
ATOM 8091 O O . THR B 1 339 ? -13.773 10.203 -33.844 1 47.62 339 THR B O 1
ATOM 8094 N N . ARG B 1 340 ? -14.531 10.461 -31.703 1 54.03 340 ARG B N 1
ATOM 8095 C CA . ARG B 1 340 ? -14.172 9.055 -31.547 1 54.03 340 ARG B CA 1
ATOM 8096 C C . ARG B 1 340 ? -15.414 8.188 -31.391 1 54.03 340 ARG B C 1
ATOM 8098 O O . ARG B 1 340 ? -16.5 8.688 -31.094 1 54.03 340 ARG B O 1
ATOM 8105 N N . PRO B 1 341 ? -15.344 6.914 -31.797 1 54.5 341 PRO B N 1
ATOM 8106 C CA . PRO B 1 341 ? -16.438 5.945 -31.812 1 54.5 341 PRO B CA 1
ATOM 8107 C C . PRO B 1 341 ? -17.266 5.953 -30.531 1 54.5 341 PRO B C 1
ATOM 8109 O O . PRO B 1 341 ? -18.469 5.75 -30.562 1 54.5 341 PRO B O 1
ATOM 8112 N N . ILE B 1 342 ? -16.734 6.32 -29.531 1 56.22 342 ILE B N 1
ATOM 8113 C CA . ILE B 1 342 ? -17.453 6.297 -28.266 1 56.22 342 ILE B CA 1
ATOM 8114 C C . ILE B 1 342 ? -18.484 7.422 -28.234 1 56.22 342 ILE B C 1
ATOM 8116 O O . ILE B 1 342 ? -19.547 7.277 -27.625 1 56.22 342 ILE B O 1
ATOM 8120 N N . THR B 1 343 ? -18.188 8.414 -28.891 1 57.53 343 THR B N 1
ATOM 8121 C CA . THR B 1 343 ? -19.125 9.523 -28.984 1 57.53 343 THR B CA 1
ATOM 8122 C C . THR B 1 343 ? -20.422 9.07 -29.656 1 57.53 343 THR B C 1
ATOM 8124 O O . THR B 1 343 ? -21.516 9.539 -29.297 1 57.53 343 THR B O 1
ATOM 8127 N N . TRP B 1 344 ? -20.203 8.18 -30.516 1 60.84 344 TRP B N 1
ATOM 8128 C CA . TRP B 1 344 ? -21.391 7.664 -31.188 1 60.84 344 TRP B CA 1
ATOM 8129 C C . TRP B 1 344 ? -22.297 6.906 -30.219 1 60.84 344 TRP B C 1
ATOM 8131 O O . TRP B 1 344 ? -23.516 7.02 -30.281 1 60.84 344 TRP B O 1
ATOM 8141 N N . VAL B 1 345 ? -21.703 6.293 -29.328 1 61.44 345 VAL B N 1
ATOM 8142 C CA . VAL B 1 345 ? -22.469 5.52 -28.359 1 61.44 345 VAL B CA 1
ATOM 8143 C C . VAL B 1 345 ? -23.234 6.461 -27.438 1 61.44 345 VAL B C 1
ATOM 8145 O O . VAL B 1 345 ? -24.406 6.23 -27.141 1 61.44 345 VAL B O 1
ATOM 8148 N N . VAL B 1 346 ? -22.641 7.453 -27.125 1 60.44 346 VAL B N 1
ATOM 8149 C CA . VAL B 1 346 ? -23.281 8.406 -26.219 1 60.44 346 VAL B CA 1
ATOM 8150 C C . VAL B 1 346 ? -24.453 9.078 -26.922 1 60.44 346 VAL B C 1
ATOM 8152 O O . VAL B 1 346 ? -25.531 9.242 -26.328 1 60.44 346 VAL B O 1
ATOM 8155 N N . LYS B 1 347 ? -24.156 9.492 -28.094 1 62.53 347 LYS B N 1
ATOM 8156 C CA . LYS B 1 347 ? -25.234 10.109 -28.875 1 62.53 347 LYS B CA 1
ATOM 8157 C C . LYS B 1 347 ? -26.406 9.148 -29.031 1 62.53 347 LYS B C 1
ATOM 8159 O O . LYS B 1 347 ? -27.578 9.555 -28.938 1 62.53 347 LYS B O 1
ATOM 8164 N N . PHE B 1 348 ? -25.969 7.949 -29.234 1 64.88 348 PHE B N 1
ATOM 8165 C CA . PHE B 1 348 ? -26.984 6.91 -29.391 1 64.88 348 PHE B CA 1
ATOM 8166 C C . PHE B 1 348 ? -27.781 6.734 -28.109 1 64.88 348 PHE B C 1
ATOM 8168 O O . PHE B 1 348 ? -29.016 6.652 -28.141 1 64.88 348 PHE B O 1
ATOM 8175 N N . LEU B 1 349 ? -27.125 6.742 -27.078 1 64.44 349 LEU B N 1
ATOM 8176 C CA . LEU B 1 349 ? -27.797 6.559 -25.797 1 64.44 349 LEU B CA 1
ATOM 8177 C C . LEU B 1 349 ? -28.656 7.773 -25.453 1 64.44 349 LEU B C 1
ATOM 8179 O O . LEU B 1 349 ? -29.734 7.629 -24.891 1 64.44 349 LEU B O 1
ATOM 8183 N N . LYS B 1 350 ? -28.094 8.867 -25.688 1 63.28 350 LYS B N 1
ATOM 8184 C CA . LYS B 1 350 ? -28.875 10.086 -25.5 1 63.28 350 LYS B CA 1
ATOM 8185 C C . LYS B 1 350 ? -30.141 10.047 -26.344 1 63.28 350 LYS B C 1
ATOM 8187 O O . LYS B 1 350 ? -31.219 10.461 -25.906 1 63.28 350 LYS B O 1
ATOM 8192 N N . ALA B 1 351 ? -29.875 9.625 -27.547 1 64.19 351 ALA B N 1
ATOM 8193 C CA . ALA B 1 351 ? -31.016 9.523 -28.453 1 64.19 351 ALA B CA 1
ATOM 8194 C C . ALA B 1 351 ? -32.062 8.555 -27.922 1 64.19 351 ALA B C 1
ATOM 8196 O O . ALA B 1 351 ? -33.25 8.766 -28.125 1 64.19 351 ALA B O 1
ATOM 8197 N N . LEU B 1 352 ? -31.562 7.535 -27.234 1 64.62 352 LEU B N 1
ATOM 8198 C CA . LEU B 1 352 ? -32.469 6.531 -26.703 1 64.62 352 LEU B CA 1
ATOM 8199 C C . LEU B 1 352 ? -33.062 6.977 -25.359 1 64.62 352 LEU B C 1
ATOM 8201 O O . LEU B 1 352 ? -33.906 6.293 -24.781 1 64.62 352 LEU B O 1
ATOM 8205 N N . LYS B 1 353 ? -32.75 8.094 -24.984 1 61.97 353 LYS B N 1
ATOM 8206 C CA . LYS B 1 353 ? -33.156 8.586 -23.672 1 61.97 353 LYS B CA 1
ATOM 8207 C C . LYS B 1 353 ? -32.906 7.551 -22.578 1 61.97 353 LYS B C 1
ATOM 8209 O O . LYS B 1 353 ? -33.812 7.25 -21.781 1 61.97 353 LYS B O 1
ATOM 8214 N N . TRP B 1 354 ? -31.781 6.906 -22.766 1 62.09 354 TRP B N 1
ATOM 8215 C CA . TRP B 1 354 ? -31.422 5.875 -21.812 1 62.09 354 TRP B CA 1
ATOM 8216 C C . TRP B 1 354 ? -31.516 6.395 -20.375 1 62.09 354 TRP B C 1
ATOM 8218 O O . TRP B 1 354 ? -30.953 7.438 -20.047 1 62.09 354 TRP B O 1
ATOM 8228 N N . PRO B 1 355 ? -32.438 5.641 -19.547 1 61.5 355 PRO B N 1
ATOM 8229 C CA . PRO B 1 355 ? -32.625 6.129 -18.172 1 61.5 355 PRO B CA 1
ATOM 8230 C C . PRO B 1 355 ? -31.359 5.988 -17.312 1 61.5 355 PRO B C 1
ATOM 8232 O O . PRO B 1 355 ? -30.688 4.945 -17.359 1 61.5 355 PRO B O 1
ATOM 8235 N N . ARG B 1 356 ? -30.859 7.02 -17 1 60.06 356 ARG B N 1
ATOM 8236 C CA . ARG B 1 356 ? -29.75 6.969 -16.062 1 60.06 356 ARG B CA 1
ATOM 8237 C C . ARG B 1 356 ? -30.219 7.18 -14.625 1 60.06 356 ARG B C 1
ATOM 8239 O O . ARG B 1 356 ? -30.156 8.297 -14.109 1 60.06 356 ARG B O 1
ATOM 8246 N N . PRO B 1 357 ? -30.734 5.961 -14.148 1 60.06 357 PRO B N 1
ATOM 8247 C CA . PRO B 1 357 ? -31.156 6.172 -12.758 1 60.06 357 PRO B CA 1
ATOM 8248 C C . PRO B 1 357 ? -30 6.523 -11.836 1 60.06 357 PRO B C 1
ATOM 8250 O O . PRO B 1 357 ? -28.969 5.844 -11.852 1 60.06 357 PRO B O 1
ATOM 8253 N N . ARG B 1 358 ? -30.141 7.629 -11.227 1 62.06 358 ARG B N 1
ATOM 8254 C CA . ARG B 1 358 ? -29.156 8.133 -10.281 1 62.06 358 ARG B CA 1
ATOM 8255 C C . ARG B 1 358 ? -28.734 7.055 -9.297 1 62.06 358 ARG B C 1
ATOM 8257 O O . ARG B 1 358 ? -27.578 7.012 -8.859 1 62.06 358 ARG B O 1
ATOM 8264 N N . ALA B 1 359 ? -29.703 6.223 -9.148 1 57.97 359 ALA B N 1
ATOM 8265 C CA . ALA B 1 359 ? -29.484 5.191 -8.141 1 57.97 359 ALA B CA 1
ATOM 8266 C C . ALA B 1 359 ? -28.391 4.223 -8.562 1 57.97 359 ALA B C 1
ATOM 8268 O O . ALA B 1 359 ? -27.734 3.602 -7.723 1 57.97 359 ALA B O 1
ATOM 8269 N N . LEU B 1 360 ? -28.203 4.273 -9.867 1 61.66 360 LEU B N 1
ATOM 8270 C CA . LEU B 1 360 ? -27.266 3.244 -10.32 1 61.66 360 LEU B CA 1
ATOM 8271 C C . LEU B 1 360 ? -25.844 3.773 -10.336 1 61.66 360 LEU B C 1
ATOM 8273 O O . LEU B 1 360 ? -24.891 3 -10.211 1 61.66 360 LEU B O 1
ATOM 8277 N N . TRP B 1 361 ? -25.875 5.055 -10.438 1 62.47 361 TRP B N 1
ATOM 8278 C CA . TRP B 1 361 ? -24.5 5.512 -10.617 1 62.47 361 TRP B CA 1
ATOM 8279 C C . TRP B 1 361 ? -24.047 6.332 -9.414 1 62.47 361 TRP B C 1
ATOM 8281 O O . TRP B 1 361 ? -22.844 6.512 -9.203 1 62.47 361 TRP B O 1
ATOM 8291 N N . CYS B 1 362 ? -25 6.637 -8.633 1 66.5 362 CYS B N 1
ATOM 8292 C CA . CYS B 1 362 ? -24.609 7.539 -7.559 1 66.5 362 CYS B CA 1
ATOM 8293 C C . CYS B 1 362 ? -24.266 6.758 -6.297 1 66.5 362 CYS B C 1
ATOM 8295 O O . CYS B 1 362 ? -24.828 5.695 -6.039 1 66.5 362 CYS B O 1
ATOM 8297 N N . TRP B 1 363 ? -23.281 7.301 -5.73 1 69.94 363 TRP B N 1
ATOM 8298 C CA . TRP B 1 363 ? -22.891 6.777 -4.43 1 69.94 363 TRP B CA 1
ATOM 8299 C C . TRP B 1 363 ? -23.984 6.996 -3.393 1 69.94 363 TRP B C 1
ATOM 8301 O O . TRP B 1 363 ? -24.547 8.094 -3.295 1 69.94 363 TRP B O 1
ATOM 8311 N N . ARG B 1 364 ? -24.516 5.871 -2.936 1 67.94 364 ARG B N 1
ATOM 8312 C CA . ARG B 1 364 ? -25.438 6.047 -1.81 1 67.94 364 ARG B CA 1
ATOM 8313 C C . ARG B 1 364 ? -24.672 6.164 -0.496 1 67.94 364 ARG B C 1
ATOM 8315 O O . ARG B 1 364 ? -24.062 5.191 -0.031 1 67.94 364 ARG B O 1
ATOM 8322 N N . PRO B 1 365 ? -24.562 7.395 -0.051 1 73.06 365 PRO B N 1
ATOM 8323 C CA . PRO B 1 365 ? -23.781 7.539 1.174 1 73.06 365 PRO B CA 1
ATOM 8324 C C . PRO B 1 365 ? -24.375 6.789 2.359 1 73.06 365 PRO B C 1
ATOM 8326 O O . PRO B 1 365 ? -25.609 6.793 2.539 1 73.06 365 PRO B O 1
ATOM 8329 N N . SER B 1 366 ? -23.703 5.945 2.863 1 80.81 366 SER B N 1
ATOM 8330 C CA . SER B 1 366 ? -24.109 5.234 4.078 1 80.81 366 SER B CA 1
ATOM 8331 C C . SER B 1 366 ? -23.172 5.551 5.234 1 80.81 366 SER B C 1
ATOM 8333 O O . SER B 1 366 ? -22 5.883 5.02 1 80.81 366 SER B O 1
ATOM 8335 N N . LEU B 1 367 ? -23.797 5.664 6.375 1 88.44 367 LEU B N 1
ATOM 8336 C CA . LEU B 1 367 ? -23.047 5.898 7.598 1 88.44 367 LEU B CA 1
ATOM 8337 C C . LEU B 1 367 ? -22.844 4.602 8.375 1 88.44 367 LEU B C 1
ATOM 8339 O O . LEU B 1 367 ? -23.828 3.953 8.758 1 88.44 367 LEU B O 1
ATOM 8343 N N . GLN B 1 368 ? -21.625 4.262 8.523 1 89.94 368 GLN B N 1
ATOM 8344 C CA . GLN B 1 368 ? -21.344 3.131 9.406 1 89.94 368 GLN B CA 1
ATOM 8345 C C . GLN B 1 368 ? -21.516 3.521 10.875 1 89.94 368 GLN B C 1
ATOM 8347 O O . GLN B 1 368 ? -21.125 4.621 11.273 1 89.94 368 GLN B O 1
ATOM 8352 N N . GLN B 1 369 ? -22.188 2.619 11.547 1 93 369 GLN B N 1
ATOM 8353 C CA . GLN B 1 369 ? -22.516 2.932 12.93 1 93 369 GLN B CA 1
ATOM 8354 C C . GLN B 1 369 ? -21.828 1.971 13.891 1 93 369 GLN B C 1
ATOM 8356 O O . GLN B 1 369 ? -21.891 0.752 13.711 1 93 369 GLN B O 1
ATOM 8361 N N . PHE B 1 370 ? -21.094 2.529 14.797 1 92.75 370 PHE B N 1
ATOM 8362 C CA . PHE B 1 370 ? -20.5 1.771 15.898 1 92.75 370 PHE B CA 1
ATOM 8363 C C . PHE B 1 370 ? -20.781 2.447 17.234 1 92.75 370 PHE B C 1
ATOM 8365 O O . PHE B 1 370 ? -20.672 3.668 17.359 1 92.75 370 PHE B O 1
ATOM 8372 N N . ASN B 1 371 ? -21.25 1.671 18.156 1 94.19 371 ASN B N 1
ATOM 8373 C CA . ASN B 1 371 ? -21.562 2.184 19.484 1 94.19 371 ASN B CA 1
ATOM 8374 C C . ASN B 1 371 ? -20.781 1.451 20.562 1 94.19 371 ASN B C 1
ATOM 8376 O O . ASN B 1 371 ? -20.844 0.224 20.656 1 94.19 371 ASN B O 1
ATOM 8380 N N . LEU B 1 372 ? -20.156 2.215 21.438 1 90.56 372 LEU B N 1
ATOM 8381 C CA . LEU B 1 372 ? -19.281 1.65 22.469 1 90.56 372 LEU B CA 1
ATOM 8382 C C . LEU B 1 372 ? -20.078 0.898 23.516 1 90.56 372 LEU B C 1
ATOM 8384 O O . LEU B 1 372 ? -19.641 -0.141 24.016 1 90.56 372 LEU B O 1
ATOM 8388 N N . ILE B 1 373 ? -21.219 1.398 23.844 1 89.62 373 ILE B N 1
ATOM 8389 C CA . ILE B 1 373 ? -22.047 0.783 24.891 1 89.62 373 ILE B CA 1
ATOM 8390 C C . ILE B 1 373 ? -22.641 -0.522 24.375 1 89.62 373 ILE B C 1
ATOM 8392 O O . ILE B 1 373 ? -22.656 -1.532 25.078 1 89.62 373 ILE B O 1
ATOM 8396 N N . ASN B 1 374 ? -23.109 -0.46 23.172 1 89 374 ASN B N 1
ATOM 8397 C CA . ASN B 1 374 ? -23.609 -1.685 22.562 1 89 374 ASN B CA 1
ATOM 8398 C C . ASN B 1 374 ? -22.516 -2.75 22.453 1 89 374 ASN B C 1
ATOM 8400 O O . ASN B 1 374 ? -22.781 -3.936 22.656 1 89 374 ASN B O 1
ATOM 8404 N N . TYR B 1 375 ? -21.359 -2.338 22.125 1 87.62 375 TYR B N 1
ATOM 8405 C CA . TYR B 1 375 ? -20.219 -3.232 22.047 1 87.62 375 TYR B CA 1
ATOM 8406 C C . TYR B 1 375 ? -19.906 -3.846 23.406 1 87.62 375 TYR B C 1
ATOM 8408 O O . TYR B 1 375 ? -19.609 -5.039 23.5 1 87.62 375 TYR B O 1
ATOM 8416 N N . GLY B 1 376 ? -19.953 -3.014 24.406 1 83.25 376 GLY B N 1
ATOM 8417 C CA . GLY B 1 376 ? -19.719 -3.496 25.75 1 83.25 376 GLY B CA 1
ATOM 8418 C C . GLY B 1 376 ? -20.766 -4.48 26.234 1 83.25 376 GLY B C 1
ATOM 8419 O O . GLY B 1 376 ? -20.453 -5.418 26.984 1 83.25 376 GLY B O 1
ATOM 8420 N N . LEU B 1 377 ? -21.938 -4.281 25.812 1 83.56 377 LEU B N 1
ATOM 8421 C CA . LEU B 1 377 ? -23.062 -5.113 26.234 1 83.56 377 LEU B CA 1
ATOM 8422 C C . LEU B 1 377 ? -23.031 -6.465 25.531 1 83.56 377 LEU B C 1
ATOM 8424 O O . LEU B 1 377 ? -23.438 -7.477 26.109 1 83.56 377 LEU B O 1
ATOM 8428 N N . ASN B 1 378 ? -22.562 -6.484 24.266 1 81.62 378 ASN B N 1
ATOM 8429 C CA . ASN B 1 378 ? -22.688 -7.688 23.453 1 81.62 378 ASN B CA 1
ATOM 8430 C C . ASN B 1 378 ? -21.312 -8.305 23.172 1 81.62 378 ASN B C 1
ATOM 8432 O O . ASN B 1 378 ? -21.141 -8.977 22.156 1 81.62 378 ASN B O 1
ATOM 8436 N N . ARG B 1 379 ? -20.469 -8.156 23.984 1 78 379 ARG B N 1
ATOM 8437 C CA . ARG B 1 379 ? -19.141 -8.711 23.75 1 78 379 ARG B CA 1
ATOM 8438 C C . ARG B 1 379 ? -19.156 -10.234 23.859 1 78 379 ARG B C 1
ATOM 8440 O O . ARG B 1 379 ? -19.922 -10.797 24.641 1 78 379 ARG B O 1
ATOM 8447 N N . PRO B 1 380 ? -18.375 -10.727 23.062 1 78.31 380 PRO B N 1
ATOM 8448 C CA . PRO B 1 380 ? -18.297 -12.188 23.172 1 78.31 380 PRO B CA 1
ATOM 8449 C C . PRO B 1 380 ? -17.688 -12.648 24.484 1 78.31 380 PRO B C 1
ATOM 8451 O O . PRO B 1 380 ? -17.062 -11.852 25.188 1 78.31 380 PRO B O 1
ATOM 8454 N N . PRO B 1 381 ? -17.953 -13.93 24.719 1 77.31 381 PRO B N 1
ATOM 8455 C CA . PRO B 1 381 ? -17.359 -14.469 25.953 1 77.31 381 PRO B CA 1
ATOM 8456 C C . PRO B 1 381 ? -15.836 -14.344 25.969 1 77.31 381 PRO B C 1
ATOM 8458 O O . PRO B 1 381 ? -15.203 -14.297 24.922 1 77.31 381 PRO B O 1
ATOM 8461 N N . LYS B 1 382 ? -15.336 -14.234 27.094 1 77 382 LYS B N 1
ATOM 8462 C CA . LYS B 1 382 ? -13.922 -13.969 27.328 1 77 382 LYS B CA 1
ATOM 8463 C C . LYS B 1 382 ? -13.047 -14.992 26.609 1 77 382 LYS B C 1
ATOM 8465 O O . LYS B 1 382 ? -11.992 -14.648 26.078 1 77 382 LYS B O 1
ATOM 8470 N N . ALA B 1 383 ? -13.469 -16.219 26.625 1 79.62 383 ALA B N 1
ATOM 8471 C CA . ALA B 1 383 ? -12.688 -17.266 25.969 1 79.62 383 ALA B CA 1
ATOM 8472 C C . ALA B 1 383 ? -12.523 -16.984 24.484 1 79.62 383 ALA B C 1
ATOM 8474 O O . ALA B 1 383 ? -11.43 -17.125 23.938 1 79.62 383 ALA B O 1
ATOM 8475 N N . TRP B 1 384 ? -13.609 -16.594 23.953 1 81.38 384 TRP B N 1
ATOM 8476 C CA . TRP B 1 384 ? -13.578 -16.297 22.531 1 81.38 384 TRP B CA 1
ATOM 8477 C C . TRP B 1 384 ? -12.773 -15.039 22.25 1 81.38 384 TRP B C 1
ATOM 8479 O O . TRP B 1 384 ? -12.047 -14.953 21.25 1 81.38 384 TRP B O 1
ATOM 8489 N N . GLU B 1 385 ? -12.875 -14.172 23.141 1 78.69 385 GLU B N 1
ATOM 8490 C CA . GLU B 1 385 ? -12.125 -12.938 23 1 78.69 385 GLU B CA 1
ATOM 8491 C C . GLU B 1 385 ? -10.617 -13.195 23.047 1 78.69 385 GLU B C 1
ATOM 8493 O O . GLU B 1 385 ? -9.852 -12.586 22.297 1 78.69 385 GLU B O 1
ATOM 8498 N N . CYS B 1 386 ? -10.352 -14.094 23.797 1 78.44 386 CYS B N 1
ATOM 8499 C CA . CYS B 1 386 ? -8.938 -14.43 23.938 1 78.44 386 CYS B CA 1
ATOM 8500 C C . CYS B 1 386 ? -8.398 -15.07 22.672 1 78.44 386 CYS B C 1
ATOM 8502 O O . CYS B 1 386 ? -7.309 -14.727 22.203 1 78.44 386 CYS B O 1
ATOM 8504 N N . ILE B 1 387 ? -9.141 -15.898 22.141 1 74.19 387 ILE B N 1
ATOM 8505 C CA . ILE B 1 387 ? -8.734 -16.594 20.922 1 74.19 387 ILE B CA 1
ATOM 8506 C C . ILE B 1 387 ? -8.625 -15.586 19.781 1 74.19 387 ILE B C 1
ATOM 8508 O O . ILE B 1 387 ? -7.648 -15.594 19.031 1 74.19 387 ILE B O 1
ATOM 8512 N N . ILE B 1 388 ? -9.555 -14.703 19.797 1 76.81 388 ILE B N 1
ATOM 8513 C CA . ILE B 1 388 ? -9.602 -13.727 18.719 1 76.81 388 ILE B CA 1
ATOM 8514 C C . ILE B 1 388 ? -8.461 -12.734 18.875 1 76.81 388 ILE B C 1
ATOM 8516 O O . ILE B 1 388 ? -7.844 -12.328 17.875 1 76.81 388 ILE B O 1
ATOM 8520 N N . ASP B 1 389 ? -8.211 -12.484 20.047 1 71.75 389 ASP B N 1
ATOM 8521 C CA . ASP B 1 389 ? -7.113 -11.562 20.312 1 71.75 389 ASP B CA 1
ATOM 8522 C C . ASP B 1 389 ? -5.766 -12.195 19.984 1 71.75 389 ASP B C 1
ATOM 8524 O O . ASP B 1 389 ? -4.867 -11.531 19.453 1 71.75 389 ASP B O 1
ATOM 8528 N N . TYR B 1 390 ? -5.805 -13.453 20.266 1 66.69 390 TYR B N 1
ATOM 8529 C CA . TYR B 1 390 ? -4.578 -14.188 19.969 1 66.69 390 TYR B CA 1
ATOM 8530 C C . TYR B 1 390 ? -4.312 -14.234 18.469 1 66.69 390 TYR B C 1
ATOM 8532 O O . TYR B 1 390 ? -3.162 -14.148 18.031 1 66.69 390 TYR B O 1
ATOM 8540 N N . LEU B 1 391 ? -5.383 -14.25 17.828 1 64.62 391 LEU B N 1
ATOM 8541 C CA . LEU B 1 391 ? -5.27 -14.312 16.375 1 64.62 391 LEU B CA 1
ATOM 8542 C C . LEU B 1 391 ? -5.203 -12.914 15.773 1 64.62 391 LEU B C 1
ATOM 8544 O O . LEU B 1 391 ? -5.066 -12.758 14.555 1 64.62 391 LEU B O 1
ATOM 8548 N N . HIS B 1 392 ? -5.285 -11.891 16.641 1 66 392 HIS B N 1
ATOM 8549 C CA . HIS B 1 392 ? -5.219 -10.484 16.25 1 66 392 HIS B CA 1
ATOM 8550 C C . HIS B 1 392 ? -6.254 -10.164 15.18 1 66 392 HIS B C 1
ATOM 8552 O O . HIS B 1 392 ? -5.965 -9.438 14.227 1 66 392 HIS B O 1
ATOM 8558 N N . LEU B 1 393 ? -7.348 -10.789 15.312 1 73.81 393 LEU B N 1
ATOM 8559 C CA . LEU B 1 393 ? -8.453 -10.578 14.391 1 73.81 393 LEU B CA 1
ATOM 8560 C C . LEU B 1 393 ? -9.57 -9.766 15.047 1 73.81 393 LEU B C 1
ATOM 8562 O O . LEU B 1 393 ? -10.672 -9.672 14.516 1 73.81 393 LEU B O 1
ATOM 8566 N N . THR B 1 394 ? -9.297 -9.188 16.141 1 75.75 394 THR B N 1
ATOM 8567 C CA . THR B 1 394 ? -10.32 -8.516 16.922 1 75.75 394 THR B CA 1
ATOM 8568 C C . THR B 1 394 ? -10.945 -7.371 16.141 1 75.75 394 THR B C 1
ATOM 8570 O O . THR B 1 394 ? -12.172 -7.277 16.031 1 75.75 394 THR B O 1
ATOM 8573 N N . ASN B 1 395 ? -10.141 -6.594 15.516 1 76.31 395 ASN B N 1
ATOM 8574 C CA . ASN B 1 395 ? -10.664 -5.426 14.82 1 76.31 395 ASN B CA 1
ATOM 8575 C C . ASN B 1 395 ? -11.516 -5.828 13.617 1 76.31 395 ASN B C 1
ATOM 8577 O O . ASN B 1 395 ? -12.562 -5.223 13.367 1 76.31 395 ASN B O 1
ATOM 8581 N N . TYR B 1 396 ? -11.117 -6.848 13.031 1 79.06 396 TYR B N 1
ATOM 8582 C CA . TYR B 1 396 ? -11.852 -7.293 11.852 1 79.06 396 TYR B CA 1
ATOM 8583 C C . TYR B 1 396 ? -13.195 -7.898 12.242 1 79.06 396 TYR B C 1
ATOM 8585 O O . TYR B 1 396 ? -14.219 -7.578 11.641 1 79.06 396 TYR B O 1
ATOM 8593 N N . LEU B 1 397 ? -13.141 -8.695 13.195 1 82.81 397 LEU B N 1
ATOM 8594 C CA . LEU B 1 397 ? -14.367 -9.359 13.617 1 82.81 397 LEU B CA 1
ATOM 8595 C C . LEU B 1 397 ? -15.312 -8.367 14.305 1 82.81 397 LEU B C 1
ATOM 8597 O O . LEU B 1 397 ? -16.531 -8.453 14.141 1 82.81 397 LEU B O 1
ATOM 8601 N N . ASP B 1 398 ? -14.781 -7.48 15.031 1 83.81 398 ASP B N 1
ATOM 8602 C CA . ASP B 1 398 ? -15.609 -6.453 15.664 1 83.81 398 ASP B CA 1
ATOM 8603 C C . ASP B 1 398 ? -16.312 -5.602 14.609 1 83.81 398 ASP B C 1
ATOM 8605 O O . ASP B 1 398 ? -17.5 -5.273 14.766 1 83.81 398 ASP B O 1
ATOM 8609 N N . GLU B 1 399 ? -15.625 -5.273 13.641 1 85.75 399 GLU B N 1
ATOM 8610 C CA . GLU B 1 399 ? -16.234 -4.473 12.586 1 85.75 399 GLU B CA 1
ATOM 8611 C C . GLU B 1 399 ? -17.344 -5.25 11.875 1 85.75 399 GLU B C 1
ATOM 8613 O O . GLU B 1 399 ? -18.391 -4.688 11.539 1 85.75 399 GLU B O 1
ATOM 8618 N N . MET B 1 400 ? -17.172 -6.496 11.734 1 84.19 400 MET B N 1
ATOM 8619 C CA . MET B 1 400 ? -18.141 -7.328 11.023 1 84.19 400 MET B CA 1
ATOM 8620 C C . MET B 1 400 ? -19.406 -7.539 11.859 1 84.19 400 MET B C 1
ATOM 8622 O O . MET B 1 400 ? -20.516 -7.543 11.328 1 84.19 400 MET B O 1
ATOM 8626 N N . ILE B 1 401 ? -19.172 -7.66 13.086 1 85.06 401 ILE B N 1
ATOM 8627 C CA . ILE B 1 401 ? -20.266 -8.086 13.945 1 85.06 401 ILE B CA 1
ATOM 8628 C C . ILE B 1 401 ? -21 -6.867 14.508 1 85.06 401 ILE B C 1
ATOM 8630 O O . ILE B 1 401 ? -22.219 -6.852 14.586 1 85.06 401 ILE B O 1
ATOM 8634 N N . TYR B 1 402 ? -20.281 -5.859 14.781 1 88 402 TYR B N 1
ATOM 8635 C CA . TYR B 1 402 ? -20.891 -4.824 15.609 1 88 402 TYR B CA 1
ATOM 8636 C C . TYR B 1 402 ? -21.125 -3.551 14.805 1 88 402 TYR B C 1
ATOM 8638 O O . TYR B 1 402 ? -21.719 -2.598 15.305 1 88 402 TYR B O 1
ATOM 8646 N N . VAL B 1 403 ? -20.625 -3.434 13.664 1 89.94 403 VAL B N 1
ATOM 8647 C CA . VAL B 1 403 ? -20.844 -2.238 12.852 1 89.94 403 VAL B CA 1
ATOM 8648 C C . VAL B 1 403 ? -22.094 -2.428 11.992 1 89.94 403 VAL B C 1
ATOM 8650 O O . VAL B 1 403 ? -22.234 -3.443 11.305 1 89.94 403 VAL B O 1
ATOM 8653 N N . LYS B 1 404 ? -22.969 -1.494 12.148 1 87.94 404 LYS B N 1
ATOM 8654 C CA . LYS B 1 404 ? -24.188 -1.488 11.344 1 87.94 404 LYS B CA 1
ATOM 8655 C C . LYS B 1 404 ? -24.156 -0.357 10.32 1 87.94 404 LYS B C 1
ATOM 8657 O O . LYS B 1 404 ? -23.422 0.616 10.477 1 87.94 404 LYS B O 1
ATOM 8662 N N . LYS B 1 405 ? -24.953 -0.563 9.328 1 85.38 405 LYS B N 1
ATOM 8663 C CA . LYS B 1 405 ? -25.016 0.44 8.273 1 85.38 405 LYS B CA 1
ATOM 8664 C C . LYS B 1 405 ? -26.359 1.17 8.297 1 85.38 405 LYS B C 1
ATOM 8666 O O . LYS B 1 405 ? -27.406 0.542 8.43 1 85.38 405 LYS B O 1
ATOM 8671 N N . LYS B 1 406 ? -26.234 2.445 8.344 1 86.25 406 LYS B N 1
ATOM 8672 C CA . LYS B 1 406 ? -27.422 3.283 8.273 1 86.25 406 LYS B CA 1
ATOM 8673 C C . LYS B 1 406 ? -27.344 4.238 7.082 1 86.25 406 LYS B C 1
ATOM 8675 O O . LYS B 1 406 ? -26.297 4.828 6.816 1 86.25 406 LYS B O 1
ATOM 8680 N N . SER B 1 407 ? -28.438 4.293 6.363 1 83.12 407 SER B N 1
ATOM 8681 C CA . SER B 1 407 ? -28.484 5.227 5.242 1 83.12 407 SER B CA 1
ATOM 8682 C C . SER B 1 407 ? -28.5 6.672 5.727 1 83.12 407 SER B C 1
ATOM 8684 O O . SER B 1 407 ? -29.031 6.965 6.801 1 83.12 407 SER B O 1
ATOM 8686 N N . LEU B 1 408 ? -27.875 7.48 4.996 1 82.56 408 LEU B N 1
ATOM 8687 C CA . LEU B 1 408 ? -27.875 8.898 5.32 1 82.56 408 LEU B CA 1
ATOM 8688 C C . LEU B 1 408 ? -29.266 9.484 5.199 1 82.56 408 LEU B C 1
ATOM 8690 O O . LEU B 1 408 ? -29.875 9.461 4.117 1 82.56 408 LEU B O 1
ATOM 8694 N N . SER B 1 409 ? -29.812 9.93 6.344 1 80.12 409 SER B N 1
ATOM 8695 C CA . SER B 1 409 ? -31.141 10.547 6.348 1 80.12 409 SER B CA 1
ATOM 8696 C C . SER B 1 409 ? -31.141 11.844 5.547 1 80.12 409 SER B C 1
ATOM 8698 O O . SER B 1 409 ? -30.156 12.586 5.543 1 80.12 409 SER B O 1
ATOM 8700 N N . PRO B 1 410 ? -32.156 12.031 4.848 1 76.62 410 PRO B N 1
ATOM 8701 C CA . PRO B 1 410 ? -32.281 13.281 4.09 1 76.62 410 PRO B CA 1
ATOM 8702 C C . PRO B 1 410 ? -32.094 14.523 4.965 1 76.62 410 PRO B C 1
ATOM 8704 O O . PRO B 1 410 ? -31.578 15.539 4.508 1 76.62 410 PRO B O 1
ATOM 8707 N N . LEU B 1 411 ? -32.5 14.344 6.172 1 76.31 411 LEU B N 1
ATOM 8708 C CA . LEU B 1 411 ? -32.344 15.461 7.094 1 76.31 411 LEU B CA 1
ATOM 8709 C C . LEU B 1 411 ? -30.875 15.773 7.348 1 76.31 411 LEU B C 1
ATOM 8711 O O . LEU B 1 411 ? -30.469 16.938 7.34 1 76.31 411 LEU B O 1
ATOM 8715 N N . LEU B 1 412 ? -30.203 14.703 7.57 1 81.56 412 LEU B N 1
ATOM 8716 C CA . LEU B 1 412 ? -28.781 14.891 7.816 1 81.56 412 LEU B CA 1
ATOM 8717 C C . LEU B 1 412 ? -28.078 15.43 6.574 1 81.56 412 LEU B C 1
ATOM 8719 O O . LEU B 1 412 ? -27.188 16.266 6.676 1 81.56 412 LEU B O 1
ATOM 8723 N N . GLU B 1 413 ? -28.5 14.977 5.48 1 78.44 413 GLU B N 1
ATOM 8724 C CA . GLU B 1 413 ? -27.953 15.477 4.219 1 78.44 413 GLU B CA 1
ATOM 8725 C C . GLU B 1 413 ? -28.203 16.984 4.07 1 78.44 413 GLU B C 1
ATOM 8727 O O . GLU B 1 413 ? -27.297 17.719 3.689 1 78.44 413 GLU B O 1
ATOM 8732 N N . ALA B 1 414 ? -29.422 17.312 4.422 1 74.19 414 ALA B N 1
ATOM 8733 C CA . ALA B 1 414 ? -29.797 18.734 4.32 1 74.19 414 ALA B CA 1
ATOM 8734 C C . ALA B 1 414 ? -29 19.578 5.309 1 74.19 414 ALA B C 1
ATOM 8736 O O . ALA B 1 414 ? -28.594 20.688 4.984 1 74.19 414 ALA B O 1
ATOM 8737 N N . GLU B 1 415 ? -28.797 19.031 6.375 1 76.06 415 GLU B N 1
ATOM 8738 C CA . GLU B 1 415 ? -28.062 19.781 7.398 1 76.06 415 GLU B CA 1
ATOM 8739 C C . GLU B 1 415 ? -26.594 19.953 7.012 1 76.06 415 GLU B C 1
ATOM 8741 O O . GLU B 1 415 ? -26.016 21.016 7.227 1 76.06 415 GLU B O 1
ATOM 8746 N N . ILE B 1 416 ? -26.078 18.938 6.512 1 74.75 416 ILE B N 1
ATOM 8747 C CA . ILE B 1 416 ? -24.688 19 6.051 1 74.75 416 ILE B CA 1
ATOM 8748 C C . ILE B 1 416 ? -24.578 20.047 4.941 1 74.75 416 ILE B C 1
ATOM 8750 O O . ILE B 1 416 ? -23.641 20.875 4.953 1 74.75 416 ILE B O 1
ATOM 8754 N N . LEU B 1 417 ? -25.578 20.047 4.137 1 70.88 417 LEU B N 1
ATOM 8755 C CA . LEU B 1 417 ? -25.609 20.984 3.027 1 70.88 417 LEU B CA 1
ATOM 8756 C C . LEU B 1 417 ? -25.75 22.422 3.535 1 70.88 417 LEU B C 1
ATOM 8758 O O . LEU B 1 417 ? -25.094 23.328 3.039 1 70.88 417 LEU B O 1
ATOM 8762 N N . ARG B 1 418 ? -26.625 22.516 4.473 1 71.81 418 ARG B N 1
ATOM 8763 C CA . ARG B 1 418 ? -26.859 23.844 5.047 1 71.81 418 ARG B CA 1
ATOM 8764 C C . ARG B 1 418 ? -25.578 24.375 5.703 1 71.81 418 ARG B C 1
ATOM 8766 O O . ARG B 1 418 ? -25.25 25.547 5.547 1 71.81 418 ARG B O 1
ATOM 8773 N N . GLN B 1 419 ? -24.922 23.562 6.324 1 71.12 419 GLN B N 1
ATOM 8774 C CA . GLN B 1 419 ? -23.703 23.984 6.996 1 71.12 419 GLN B CA 1
ATOM 8775 C C . GLN B 1 419 ? -22.609 24.328 5.992 1 71.12 419 GLN B C 1
ATOM 8777 O O . GLN B 1 419 ? -21.844 25.266 6.199 1 71.12 419 GLN B O 1
ATOM 8782 N N . ILE B 1 420 ? -22.625 23.641 5.059 1 65.31 420 ILE B N 1
ATOM 8783 C CA . ILE B 1 420 ? -21.656 23.906 3.998 1 65.31 420 ILE B CA 1
ATOM 8784 C C . ILE B 1 420 ? -21.969 25.266 3.348 1 65.31 420 ILE B C 1
ATOM 8786 O O . ILE B 1 420 ? -21.062 26.031 3.041 1 65.31 420 ILE B O 1
ATOM 8790 N N . GLU B 1 421 ? -23.25 25.484 3.158 1 61.91 421 GLU B N 1
ATOM 8791 C CA . GLU B 1 421 ? -23.688 26.75 2.588 1 61.91 421 GLU B CA 1
ATOM 8792 C C . GLU B 1 421 ? -23.266 27.922 3.469 1 61.91 421 GLU B C 1
ATOM 8794 O O . GLU B 1 421 ? -22.828 28.953 2.965 1 61.91 421 GLU B O 1
ATOM 8799 N N . ILE B 1 422 ? -23.531 27.672 4.629 1 62 422 ILE B N 1
ATOM 8800 C CA . ILE B 1 422 ? -23.156 28.719 5.578 1 62 422 ILE B CA 1
ATOM 8801 C C . ILE B 1 422 ? -21.641 28.953 5.516 1 62 422 ILE B C 1
ATOM 8803 O O . ILE B 1 422 ? -21.188 30.094 5.551 1 62 422 ILE B O 1
ATOM 8807 N N . CYS B 1 423 ? -21 27.891 5.32 1 56.31 423 CYS B N 1
ATOM 8808 C CA . CYS B 1 423 ? -19.547 27.953 5.238 1 56.31 423 CYS B CA 1
ATOM 8809 C C . CYS B 1 423 ? -19.109 28.641 3.953 1 56.31 423 CYS B C 1
ATOM 8811 O O . CYS B 1 423 ? -18.125 29.391 3.953 1 56.31 423 CYS B O 1
ATOM 8813 N N . ILE B 1 424 ? -19.766 28.328 2.955 1 53.5 424 ILE B N 1
ATOM 8814 C CA . ILE B 1 424 ? -19.469 28.922 1.659 1 53.5 424 ILE B CA 1
ATOM 8815 C C . ILE B 1 424 ? -19.734 30.438 1.706 1 53.5 424 ILE B C 1
ATOM 8817 O O . ILE B 1 424 ? -18.953 31.234 1.18 1 53.5 424 ILE B O 1
ATOM 8821 N N . ASN B 1 425 ? -20.906 30.734 2.152 1 52.06 425 ASN B N 1
ATOM 8822 C CA . ASN B 1 425 ? -21.328 32.125 2.17 1 52.06 425 ASN B CA 1
ATOM 8823 C C . ASN B 1 425 ? -20.469 32.969 3.121 1 52.06 425 ASN B C 1
ATOM 8825 O O . ASN B 1 425 ? -20.219 34.156 2.871 1 52.06 425 ASN B O 1
ATOM 8829 N N . ARG B 1 426 ? -20.297 32.438 4.375 1 47.31 426 ARG B N 1
ATOM 8830 C CA . ARG B 1 426 ? -19.531 33.219 5.336 1 47.31 426 ARG B CA 1
ATOM 8831 C C . ARG B 1 426 ? -18.031 32.938 5.184 1 47.31 426 ARG B C 1
ATOM 8833 O O . ARG B 1 426 ? -17.594 31.797 5.262 1 47.31 426 ARG B O 1
ATOM 8840 N N . HIS B 1 427 ? -17.438 33.219 3.955 1 42.84 427 HIS B N 1
ATOM 8841 C CA . HIS B 1 427 ? -16.016 33.031 3.691 1 42.84 427 HIS B CA 1
ATOM 8842 C C . HIS B 1 427 ? -15.266 32.688 4.965 1 42.84 427 HIS B C 1
ATOM 8844 O O . HIS B 1 427 ? -14.055 32.906 5.059 1 42.84 427 HIS B O 1
ATOM 8850 N N . ASP B 1 428 ? -15.781 32.75 6.16 1 40.44 428 ASP B N 1
ATOM 8851 C CA . ASP B 1 428 ? -15.227 32.656 7.504 1 40.44 428 ASP B CA 1
ATOM 8852 C C . ASP B 1 428 ? -14.789 31.234 7.828 1 40.44 428 ASP B C 1
ATOM 8854 O O . ASP B 1 428 ? -14.75 30.828 8.992 1 40.44 428 ASP B O 1
ATOM 8858 N N . TRP B 1 429 ? -14.68 30.406 7.09 1 43.03 429 TRP B N 1
ATOM 8859 C CA . TRP B 1 429 ? -14.398 29.094 7.637 1 43.03 429 TRP B CA 1
ATOM 8860 C C . TRP B 1 429 ? -12.984 29.047 8.219 1 43.03 429 TRP B C 1
ATOM 8862 O O . TRP B 1 429 ? -12.055 28.562 7.566 1 43.03 429 TRP B O 1
ATOM 8872 N N . ASP B 1 430 ? -12.609 30.031 8.773 1 39.62 430 ASP B N 1
ATOM 8873 C CA . ASP B 1 430 ? -11.445 29.812 9.625 1 39.62 430 ASP B CA 1
ATOM 8874 C C . ASP B 1 430 ? -11.633 28.562 10.492 1 39.62 430 ASP B C 1
ATOM 8876 O O . ASP B 1 430 ? -12.531 28.516 11.328 1 39.62 430 ASP B O 1
ATOM 8880 N N . CYS B 1 431 ? -11.32 27.406 9.984 1 40.19 431 CYS B N 1
ATOM 8881 C CA . CYS B 1 431 ? -11.195 26.172 10.742 1 40.19 431 CYS B CA 1
ATOM 8882 C C . CYS B 1 431 ? -11.109 26.453 12.242 1 40.19 431 CYS B C 1
ATOM 8884 O O . CYS B 1 431 ? -11.602 25.672 13.055 1 40.19 431 CYS B O 1
ATOM 8886 N N . ASN B 1 432 ? -10.508 27.562 12.492 1 43.16 432 ASN B N 1
ATOM 8887 C CA . ASN B 1 432 ? -10.32 28.016 13.867 1 43.16 432 ASN B CA 1
ATOM 8888 C C . ASN B 1 432 ? -11.648 28.391 14.516 1 43.16 432 ASN B C 1
ATOM 8890 O O . ASN B 1 432 ? -11.82 28.219 15.727 1 43.16 432 ASN B O 1
ATOM 8894 N N . SER B 1 433 ? -12.516 28.797 13.727 1 46.09 433 SER B N 1
ATOM 8895 C CA . SER B 1 433 ? -13.781 29.203 14.328 1 46.09 433 SER B CA 1
ATOM 8896 C C . SER B 1 433 ? -14.586 28 14.797 1 46.09 433 SER B C 1
ATOM 8898 O O . SER B 1 433 ? -15.211 28.031 15.859 1 46.09 433 SER B O 1
ATOM 8900 N N . TYR B 1 434 ? -14.617 27.094 13.977 1 42.19 434 TYR B N 1
ATOM 8901 C CA . TYR B 1 434 ? -15.367 25.906 14.414 1 42.19 434 TYR B CA 1
ATOM 8902 C C . TYR B 1 434 ? -14.641 25.188 15.539 1 42.19 434 TYR B C 1
ATOM 8904 O O . TYR B 1 434 ? -15.266 24.719 16.484 1 42.19 434 TYR B O 1
ATOM 8912 N N . ALA B 1 435 ? -13.266 25.141 15.32 1 45.56 435 ALA B N 1
ATOM 8913 C CA . ALA B 1 435 ? -12.492 24.688 16.484 1 45.56 435 ALA B CA 1
ATOM 8914 C C . ALA B 1 435 ? -12.836 25.531 17.719 1 45.56 435 ALA B C 1
ATOM 8916 O O . ALA B 1 435 ? -12.969 24.984 18.812 1 45.56 435 ALA B O 1
ATOM 8917 N N . SER B 1 436 ? -12.961 26.797 17.453 1 48.38 436 SER B N 1
ATOM 8918 C CA . SER B 1 436 ? -13.336 27.703 18.531 1 48.38 436 SER B CA 1
ATOM 8919 C C . SER B 1 436 ? -14.781 27.469 18.969 1 48.38 436 SER B C 1
ATOM 8921 O O . SER B 1 436 ? -15.094 27.578 20.156 1 48.38 436 SER B O 1
ATOM 8923 N N . LYS B 1 437 ? -15.516 27.266 18.031 1 47.62 437 LYS B N 1
ATOM 8924 C CA . LYS B 1 437 ? -16.906 27 18.406 1 47.62 437 LYS B CA 1
ATOM 8925 C C . LYS B 1 437 ? -17.047 25.672 19.141 1 47.62 437 LYS B C 1
ATOM 8927 O O . LYS B 1 437 ? -17.828 25.562 20.078 1 47.62 437 LYS B O 1
ATOM 8932 N N . PHE B 1 438 ? -16.328 24.734 18.609 1 45.84 438 PHE B N 1
ATOM 8933 C CA . PHE B 1 438 ? -16.25 23.484 19.375 1 45.84 438 PHE B CA 1
ATOM 8934 C C . PHE B 1 438 ? -15.711 23.734 20.781 1 45.84 438 PHE B C 1
ATOM 8936 O O . PHE B 1 438 ? -16.25 23.219 21.75 1 45.84 438 PHE B O 1
ATOM 8943 N N . THR B 1 439 ? -14.602 24.516 20.703 1 48.91 439 THR B N 1
ATOM 8944 C CA . THR B 1 439 ? -14.086 24.922 22 1 48.91 439 THR B CA 1
ATOM 8945 C C . THR B 1 439 ? -15.133 25.703 22.781 1 48.91 439 THR B C 1
ATOM 8947 O O . THR B 1 439 ? -15.266 25.562 24 1 48.91 439 THR B O 1
ATOM 8950 N N . LYS B 1 440 ? -15.789 26.5 22 1 49.5 440 LYS B N 1
ATOM 8951 C CA . LYS B 1 440 ? -16.828 27.266 22.672 1 49.5 440 LYS B CA 1
ATOM 8952 C C . LYS B 1 440 ? -17.984 26.359 23.094 1 49.5 440 LYS B C 1
ATOM 8954 O O . LYS B 1 440 ? -18.578 26.562 24.156 1 49.5 440 LYS B O 1
ATOM 8959 N N . CYS B 1 441 ? -18.406 25.578 22.234 1 44.66 441 CYS B N 1
ATOM 8960 C CA . CYS B 1 441 ? -19.484 24.656 22.594 1 44.66 441 CYS B CA 1
ATOM 8961 C C . CYS B 1 441 ? -19.031 23.719 23.703 1 44.66 441 CYS B C 1
ATOM 8963 O O . CYS B 1 441 ? -19.797 23.391 24.609 1 44.66 441 CYS B O 1
ATOM 8965 N N . THR B 1 442 ? -17.812 23.25 23.469 1 45.91 442 THR B N 1
ATOM 8966 C CA . THR B 1 442 ? -17.281 22.438 24.562 1 45.91 442 THR B CA 1
ATOM 8967 C C . THR B 1 442 ? -17.047 23.281 25.812 1 45.91 442 THR B C 1
ATOM 8969 O O . THR B 1 442 ? -17.094 22.781 26.922 1 45.91 442 THR B O 1
ATOM 8972 N N . SER B 1 443 ? -16.656 24.531 25.531 1 49.22 443 SER B N 1
ATOM 8973 C CA . SER B 1 443 ? -16.484 25.406 26.688 1 49.22 443 SER B CA 1
ATOM 8974 C C . SER B 1 443 ? -17.797 25.609 27.438 1 49.22 443 SER B C 1
ATOM 8976 O O . SER B 1 443 ? -17.797 25.922 28.641 1 49.22 443 SER B O 1
ATOM 8978 N N . LYS B 1 444 ? -18.828 25.609 26.719 1 46.62 444 LYS B N 1
ATOM 8979 C CA . LYS B 1 444 ? -20.078 25.797 27.453 1 46.62 444 LYS B CA 1
ATOM 8980 C C . LYS B 1 444 ? -20.344 24.625 28.391 1 46.62 444 LYS B C 1
ATOM 8982 O O . LYS B 1 444 ? -21.203 24.719 29.281 1 46.62 444 LYS B O 1
ATOM 8987 N N . PHE B 1 445 ? -19.844 23.578 27.969 1 45.66 445 PHE B N 1
ATOM 8988 C CA . PHE B 1 445 ? -19.984 22.484 28.922 1 45.66 445 PHE B CA 1
ATOM 8989 C C . PHE B 1 445 ? -18.781 22.422 29.859 1 45.66 445 PHE B C 1
ATOM 8991 O O . PHE B 1 445 ? -17.641 22.656 29.422 1 45.66 445 PHE B O 1
ATOM 8998 N N . SER B 1 446 ? -18.906 22.938 31.078 1 45.44 446 SER B N 1
ATOM 8999 C CA . SER B 1 446 ? -17.906 22.938 32.125 1 45.44 446 SER B CA 1
ATOM 9000 C C . SER B 1 446 ? -16.938 21.781 31.969 1 45.44 446 SER B C 1
ATOM 9002 O O . SER B 1 446 ? -17.109 20.719 32.594 1 45.44 446 SER B O 1
ATOM 9004 N N . MET B 1 447 ? -16.703 21.453 30.828 1 47.94 447 MET B N 1
ATOM 9005 C CA . MET B 1 447 ? -15.797 20.312 30.734 1 47.94 447 MET B CA 1
ATOM 9006 C C . MET B 1 447 ? -14.492 20.578 31.453 1 47.94 447 MET B C 1
ATOM 9008 O O . MET B 1 447 ? -13.836 21.594 31.219 1 47.94 447 MET B O 1
ATOM 9012 N N . SER B 1 448 ? -14.422 20.141 32.688 1 44.44 448 SER B N 1
ATOM 9013 C CA . SER B 1 448 ? -13.219 20.234 33.5 1 44.44 448 SER B CA 1
ATOM 9014 C C . SER B 1 448 ? -11.961 20.266 32.625 1 44.44 448 SER B C 1
ATOM 9016 O O . SER B 1 448 ? -11.133 21.172 32.781 1 44.44 448 SER B O 1
ATOM 9018 N N . LYS B 1 449 ? -11.312 19.016 32.406 1 50.38 449 LYS B N 1
ATOM 9019 C CA . LYS B 1 449 ? -9.953 18.734 31.938 1 50.38 449 LYS B CA 1
ATOM 9020 C C . LYS B 1 449 ? -9.82 18.938 30.438 1 50.38 449 LYS B C 1
ATOM 9022 O O . LYS B 1 449 ? -10.75 18.641 29.688 1 50.38 449 LYS B O 1
ATOM 9027 N N . GLU B 1 450 ? -9.078 19.828 29.953 1 54.78 450 GLU B N 1
ATOM 9028 C CA . GLU B 1 450 ? -8.68 20.094 28.578 1 54.78 450 GLU B CA 1
ATOM 9029 C C . GLU B 1 450 ? -8.492 18.797 27.797 1 54.78 450 GLU B C 1
ATOM 9031 O O . GLU B 1 450 ? -7.43 18.172 27.859 1 54.78 450 GLU B O 1
ATOM 9036 N N . LEU B 1 451 ? -9.633 18.156 27.406 1 61.06 451 LEU B N 1
ATOM 9037 C CA . LEU B 1 451 ? -9.602 16.922 26.625 1 61.06 451 LEU B CA 1
ATOM 9038 C C . LEU B 1 451 ? -9.086 17.188 25.219 1 61.06 451 LEU B C 1
ATOM 9040 O O . LEU B 1 451 ? -9.359 18.25 24.641 1 61.06 451 LEU B O 1
ATOM 9044 N N . ASN B 1 452 ? -8.102 16.344 24.844 1 64.81 452 ASN B N 1
ATOM 9045 C CA . ASN B 1 452 ? -7.719 16.375 23.438 1 64.81 452 ASN B CA 1
ATOM 9046 C C . ASN B 1 452 ? -8.906 16.094 22.531 1 64.81 452 ASN B C 1
ATOM 9048 O O . ASN B 1 452 ? -9.914 15.539 22.969 1 64.81 452 ASN B O 1
ATOM 9052 N N . LYS B 1 453 ? -8.945 16.562 21.375 1 66.38 453 LYS B N 1
ATOM 9053 C CA . LYS B 1 453 ? -10.031 16.469 20.406 1 66.38 453 LYS B CA 1
ATOM 9054 C C . LYS B 1 453 ? -10.562 15.047 20.312 1 66.38 453 LYS B C 1
ATOM 9056 O O . LYS B 1 453 ? -11.781 14.836 20.281 1 66.38 453 LYS B O 1
ATOM 9061 N N . ASN B 1 454 ? -9.711 14.156 20.375 1 69.25 454 ASN B N 1
ATOM 9062 C CA . ASN B 1 454 ? -10.133 12.773 20.219 1 69.25 454 ASN B CA 1
ATOM 9063 C C . ASN B 1 454 ? -10.758 12.219 21.5 1 69.25 454 ASN B C 1
ATOM 9065 O O . ASN B 1 454 ? -11.711 11.445 21.438 1 69.25 454 ASN B O 1
ATOM 9069 N N . GLU B 1 455 ? -10.266 12.656 22.562 1 75.75 455 GLU B N 1
ATOM 9070 C CA . GLU B 1 455 ? -10.875 12.266 23.828 1 75.75 455 GLU B CA 1
ATOM 9071 C C . GLU B 1 455 ? -12.258 12.875 24 1 75.75 455 GLU B C 1
ATOM 9073 O O . GLU B 1 455 ? -13.172 12.234 24.516 1 75.75 455 GLU B O 1
ATOM 9078 N N . PHE B 1 456 ? -12.258 13.984 23.469 1 77.81 456 PHE B N 1
ATOM 9079 C CA . PHE B 1 456 ? -13.531 14.695 23.484 1 77.81 456 PHE B CA 1
ATOM 9080 C C . PHE B 1 456 ? -14.586 13.93 22.688 1 77.81 456 PHE B C 1
ATOM 9082 O O . PHE B 1 456 ? -15.727 13.805 23.141 1 77.81 456 PHE B O 1
ATOM 9089 N N . LEU B 1 457 ? -14.227 13.398 21.656 1 84.06 457 LEU B N 1
ATOM 9090 C CA . LEU B 1 457 ? -15.133 12.648 20.797 1 84.06 457 LEU B CA 1
ATOM 9091 C C . LEU B 1 457 ? -15.688 11.43 21.516 1 84.06 457 LEU B C 1
ATOM 9093 O O . LEU B 1 457 ? -16.875 11.133 21.438 1 84.06 457 LEU B O 1
ATOM 9097 N N . ILE B 1 458 ? -14.891 10.812 22.297 1 86.5 458 ILE B N 1
ATOM 9098 C CA . ILE B 1 458 ? -15.305 9.594 22.984 1 86.5 458 ILE B CA 1
ATOM 9099 C C . ILE B 1 458 ? -16.266 9.953 24.125 1 86.5 458 ILE B C 1
ATOM 9101 O O . ILE B 1 458 ? -17.312 9.312 24.281 1 86.5 458 ILE B O 1
ATOM 9105 N N . VAL B 1 459 ? -15.945 10.898 24.844 1 86.19 459 VAL B N 1
ATOM 9106 C CA . VAL B 1 459 ? -16.781 11.32 25.953 1 86.19 459 VAL B CA 1
ATOM 9107 C C . VAL B 1 459 ? -18.156 11.75 25.438 1 86.19 459 VAL B C 1
ATOM 9109 O O . VAL B 1 459 ? -19.188 11.328 25.953 1 86.19 459 VAL B O 1
ATOM 9112 N N . TRP B 1 460 ? -18.109 12.5 24.422 1 87.81 460 TRP B N 1
ATOM 9113 C CA . TRP B 1 460 ? -19.359 13.023 23.891 1 87.81 460 TRP B CA 1
ATOM 9114 C C . TRP B 1 460 ? -20.188 11.906 23.25 1 87.81 460 TRP B C 1
ATOM 9116 O O . TRP B 1 460 ? -21.422 11.984 23.219 1 87.81 460 TRP B O 1
ATOM 9126 N N . HIS B 1 461 ? -19.531 10.938 22.766 1 93.25 461 HIS B N 1
ATOM 9127 C CA . HIS B 1 461 ? -20.25 9.781 22.25 1 93.25 461 HIS B CA 1
ATOM 9128 C C . HIS B 1 461 ? -21.016 9.078 23.375 1 93.25 461 HIS B C 1
ATOM 9130 O O . HIS B 1 461 ? -22.188 8.742 23.219 1 93.25 461 HIS B O 1
ATOM 9136 N N . ILE B 1 462 ? -20.359 8.93 24.469 1 91.94 462 ILE B N 1
ATOM 9137 C CA . ILE B 1 462 ? -21 8.281 25.609 1 91.94 462 ILE B CA 1
ATOM 9138 C C . ILE B 1 462 ? -22.125 9.172 26.141 1 91.94 462 ILE B C 1
ATOM 9140 O O . ILE B 1 462 ? -23.203 8.688 26.453 1 91.94 462 ILE B O 1
ATOM 9144 N N . VAL B 1 463 ? -21.906 10.469 26.188 1 90.81 463 VAL B N 1
ATOM 9145 C CA . VAL B 1 463 ? -22.906 11.43 26.641 1 90.81 463 VAL B CA 1
ATOM 9146 C C . VAL B 1 463 ? -24.141 11.344 25.75 1 90.81 463 VAL B C 1
ATOM 9148 O O . VAL B 1 463 ? -25.281 11.266 26.25 1 90.81 463 VAL B O 1
ATOM 9151 N N . THR B 1 464 ? -23.891 11.352 24.422 1 94.12 464 THR B N 1
ATOM 9152 C CA . THR B 1 464 ? -25 11.336 23.484 1 94.12 464 THR B CA 1
ATOM 9153 C C . THR B 1 464 ? -25.812 10.047 23.609 1 94.12 464 THR B C 1
ATOM 9155 O O . THR B 1 464 ? -27.047 10.078 23.578 1 94.12 464 THR B O 1
ATOM 9158 N N . GLU B 1 465 ? -25.125 8.969 23.828 1 95 465 GLU B N 1
ATOM 9159 C CA . GLU B 1 465 ? -25.812 7.688 23.938 1 95 465 GLU B CA 1
ATOM 9160 C C . GLU B 1 465 ? -26.625 7.605 25.219 1 95 465 GLU B C 1
ATOM 9162 O O . GLU B 1 465 ? -27.797 7.195 25.188 1 95 465 GLU B O 1
ATOM 9167 N N . ILE B 1 466 ? -26.078 8.016 26.25 1 93.5 466 ILE B N 1
ATOM 9168 C CA . ILE B 1 466 ? -26.781 7.949 27.531 1 93.5 466 ILE B CA 1
ATOM 9169 C C . ILE B 1 466 ? -27.953 8.938 27.531 1 93.5 466 ILE B C 1
ATOM 9171 O O . ILE B 1 466 ? -29.062 8.578 27.906 1 93.5 466 ILE B O 1
ATOM 9175 N N . PHE B 1 467 ? -27.625 10.141 27.125 1 92.5 467 PHE B N 1
ATOM 9176 C CA . PHE B 1 467 ? -28.656 11.18 27.125 1 92.5 467 PHE B CA 1
ATOM 9177 C C . PHE B 1 467 ? -29.797 10.797 26.188 1 92.5 467 PHE B C 1
ATOM 9179 O O . PHE B 1 467 ? -30.969 11.078 26.469 1 92.5 467 PHE B O 1
ATOM 9186 N N . PHE B 1 468 ? -29.5 10.188 25.062 1 93.88 468 PHE B N 1
ATOM 9187 C CA . PHE B 1 468 ? -30.5 9.719 24.109 1 93.88 468 PHE B CA 1
ATOM 9188 C C . PHE B 1 468 ? -31.422 8.703 24.75 1 93.88 468 PHE B C 1
ATOM 9190 O O . PHE B 1 468 ? -32.625 8.711 24.5 1 93.88 468 PHE B O 1
ATOM 9197 N N . ASN B 1 469 ? -30.922 7.879 25.594 1 91.56 469 ASN B N 1
ATOM 9198 C CA . ASN B 1 469 ? -31.703 6.781 26.156 1 91.56 469 ASN B CA 1
ATOM 9199 C C . ASN B 1 469 ? -32.375 7.18 27.469 1 91.56 469 ASN B C 1
ATOM 9201 O O . ASN B 1 469 ? -33.375 6.598 27.844 1 91.56 469 ASN B O 1
ATOM 9205 N N . VAL B 1 470 ? -31.828 8.125 28.094 1 85.25 470 VAL B N 1
ATOM 9206 C CA . VAL B 1 470 ? -32.406 8.547 29.375 1 85.25 470 VAL B CA 1
ATOM 9207 C C . VAL B 1 470 ? -33.438 9.625 29.141 1 85.25 470 VAL B C 1
ATOM 9209 O O . VAL B 1 470 ? -34.469 9.664 29.812 1 85.25 470 VAL B O 1
ATOM 9212 N N . ASP B 1 471 ? -33.094 10.57 28.172 1 74.81 471 ASP B N 1
ATOM 9213 C CA . ASP B 1 471 ? -34 11.672 27.844 1 74.81 471 ASP B CA 1
ATOM 9214 C C . ASP B 1 471 ? -35.094 11.211 26.891 1 74.81 471 ASP B C 1
ATOM 9216 O O . ASP B 1 471 ? -35.062 11.516 25.688 1 74.81 471 ASP B O 1
ATOM 9220 N N . VAL B 1 472 ? -36 10.359 27.312 1 68.94 472 VAL B N 1
ATOM 9221 C CA . VAL B 1 472 ? -37.062 9.875 26.422 1 68.94 472 VAL B CA 1
ATOM 9222 C C . VAL B 1 472 ? -38.219 10.867 26.391 1 68.94 472 VAL B C 1
ATOM 9224 O O . VAL B 1 472 ? -38.812 11.172 27.438 1 68.94 472 VAL B O 1
ATOM 9227 N N . PRO B 1 473 ? -38.219 11.672 25.234 1 64.12 473 PRO B N 1
ATOM 9228 C CA . PRO B 1 473 ? -39.344 12.625 25.172 1 64.12 473 PRO B CA 1
ATOM 9229 C C . PRO B 1 473 ? -40.688 11.977 25.422 1 64.12 473 PRO B C 1
ATOM 9231 O O . PRO B 1 473 ? -40.906 10.812 25.062 1 64.12 473 PRO B O 1
ATOM 9234 N N . GLU B 1 474 ? -41.469 12.43 26.359 1 57.41 474 GLU B N 1
ATOM 9235 C CA . GLU B 1 474 ? -42.844 12.023 26.484 1 57.41 474 GLU B CA 1
ATOM 9236 C C . GLU B 1 474 ? -43.562 12.133 25.141 1 57.41 474 GLU B C 1
ATOM 9238 O O . GLU B 1 474 ? -43.281 13.016 24.328 1 57.41 474 GLU B O 1
ATOM 9243 N N . ALA B 1 475 ? -44.031 10.992 24.547 1 51.38 475 ALA B N 1
ATOM 9244 C CA . ALA B 1 475 ? -44.844 10.891 23.328 1 51.38 475 ALA B CA 1
ATOM 9245 C C . ALA B 1 475 ? -45.656 12.164 23.094 1 51.38 475 ALA B C 1
ATOM 9247 O O . ALA B 1 475 ? -46.875 12.148 23.172 1 51.38 475 ALA B O 1
ATOM 9248 N N . ASN B 1 476 ? -45.406 13.195 23.625 1 48.38 476 ASN B N 1
ATOM 9249 C CA . ASN B 1 476 ? -46.375 14.242 23.344 1 48.38 476 ASN B CA 1
ATOM 9250 C C . ASN B 1 476 ? -46.312 14.711 21.906 1 48.38 476 ASN B C 1
ATOM 9252 O O . ASN B 1 476 ? -45.219 14.805 21.328 1 48.38 476 ASN B O 1
ATOM 9256 N N . ILE B 1 477 ? -47.438 14.711 21.188 1 52.97 477 ILE B N 1
ATOM 9257 C CA . ILE B 1 477 ? -48.062 14.75 19.875 1 52.97 477 ILE B CA 1
ATOM 9258 C C . ILE B 1 477 ? -47.719 16.062 19.188 1 52.97 477 ILE B C 1
ATOM 9260 O O . ILE B 1 477 ? -48.188 16.328 18.062 1 52.97 477 ILE B O 1
ATOM 9264 N N . GLY B 1 478 ? -46.781 16.969 19.734 1 55.41 478 GLY B N 1
ATOM 9265 C CA . GLY B 1 478 ? -46.75 18.188 18.953 1 55.41 478 GLY B CA 1
ATOM 9266 C C . GLY B 1 478 ? -45.562 18.312 18.047 1 55.41 478 GLY B C 1
ATOM 9267 O O . GLY B 1 478 ? -44.75 17.391 17.953 1 55.41 478 GLY B O 1
ATOM 9268 N N . SER B 1 479 ? -45.531 19.375 17.047 1 59.69 479 SER B N 1
ATOM 9269 C CA . SER B 1 479 ? -44.531 19.734 16.062 1 59.69 479 SER B CA 1
ATOM 9270 C C . SER B 1 479 ? -43.125 19.766 16.688 1 59.69 479 SER B C 1
ATOM 9272 O O . SER B 1 479 ? -42.156 19.328 16.078 1 59.69 479 SER B O 1
ATOM 9274 N N . ASP B 1 480 ? -43.062 20.078 17.922 1 69.44 480 ASP B N 1
ATOM 9275 C CA . ASP B 1 480 ? -41.812 20.203 18.641 1 69.44 480 ASP B CA 1
ATOM 9276 C C . ASP B 1 480 ? -41.219 18.844 18.984 1 69.44 480 ASP B C 1
ATOM 9278 O O . ASP B 1 480 ? -40 18.656 19 1 69.44 480 ASP B O 1
ATOM 9282 N N . SER B 1 481 ? -42.125 17.969 19.016 1 76.38 481 SER B N 1
ATOM 9283 C CA . SER B 1 481 ? -41.688 16.625 19.375 1 76.38 481 SER B CA 1
ATOM 9284 C C . SER B 1 481 ? -41.031 15.914 18.188 1 76.38 481 SER B C 1
ATOM 9286 O O . SER B 1 481 ? -40.062 15.18 18.344 1 76.38 481 SER B O 1
ATOM 9288 N N . ARG B 1 482 ? -41.531 16.219 17.016 1 80.12 482 ARG B N 1
ATOM 9289 C CA . ARG B 1 482 ? -40.969 15.617 15.82 1 80.12 482 ARG B CA 1
ATOM 9290 C C . ARG B 1 482 ? -39.562 16.188 15.531 1 80.12 482 ARG B C 1
ATOM 9292 O O . ARG B 1 482 ? -38.656 15.438 15.141 1 80.12 482 ARG B O 1
ATOM 9299 N N . GLU B 1 483 ? -39.438 17.453 15.656 1 81.25 483 GLU B N 1
ATOM 9300 C CA . GLU B 1 483 ? -38.156 18.078 15.453 1 81.25 483 GLU B CA 1
ATOM 9301 C C . GLU B 1 483 ? -37.125 17.578 16.469 1 81.25 483 GLU B C 1
ATOM 9303 O O . GLU B 1 483 ? -35.969 17.312 16.125 1 81.25 483 GLU B O 1
ATOM 9308 N N . LEU B 1 484 ? -37.656 17.438 17.641 1 85.94 484 LEU B N 1
ATOM 9309 C CA . LEU B 1 484 ? -36.781 16.922 18.703 1 85.94 484 LEU B CA 1
ATOM 9310 C C . LEU B 1 484 ? -36.281 15.516 18.375 1 85.94 484 LEU B C 1
ATOM 9312 O O . LEU B 1 484 ? -35.094 15.219 18.516 1 85.94 484 LEU B O 1
ATOM 9316 N N . GLU B 1 485 ? -37.125 14.703 17.906 1 86.81 485 GLU B N 1
ATOM 9317 C CA . GLU B 1 485 ? -36.75 13.328 17.594 1 86.81 485 GLU B CA 1
ATOM 9318 C C . GLU B 1 485 ? -35.781 13.273 16.422 1 86.81 485 GLU B C 1
ATOM 9320 O O . GLU B 1 485 ? -34.875 12.445 16.406 1 86.81 485 GLU B O 1
ATOM 9325 N N . LYS B 1 486 ? -36.062 14.102 15.586 1 85.94 486 LYS B N 1
ATOM 9326 C CA . LYS B 1 486 ? -35.156 14.156 14.43 1 85.94 486 LYS B CA 1
ATOM 9327 C C . LYS B 1 486 ? -33.75 14.57 14.844 1 85.94 486 LYS B C 1
ATOM 9329 O O . LYS B 1 486 ? -32.781 13.961 14.406 1 85.94 486 LYS B O 1
ATOM 9334 N N . LEU B 1 487 ? -33.625 15.531 15.648 1 86.62 487 LEU B N 1
ATOM 9335 C CA . LEU B 1 487 ? -32.344 16 16.125 1 86.62 487 LEU B CA 1
ATOM 9336 C C . LEU B 1 487 ? -31.656 14.93 16.953 1 86.62 487 LEU B C 1
ATOM 9338 O O . LEU B 1 487 ? -30.438 14.742 16.844 1 86.62 487 LEU B O 1
ATOM 9342 N N . ARG B 1 488 ? -32.438 14.297 17.672 1 91.12 488 ARG B N 1
ATOM 9343 C CA . ARG B 1 488 ? -31.906 13.227 18.5 1 91.12 488 ARG B CA 1
ATOM 9344 C C . ARG B 1 488 ? -31.312 12.102 17.656 1 91.12 488 ARG B C 1
ATOM 9346 O O . ARG B 1 488 ? -30.188 11.68 17.859 1 91.12 488 ARG B O 1
ATOM 9353 N N . GLU B 1 489 ? -32.031 11.734 16.719 1 89.81 489 GLU B N 1
ATOM 9354 C CA . GLU B 1 489 ? -31.625 10.625 15.867 1 89.81 489 GLU B CA 1
ATOM 9355 C C . GLU B 1 489 ? -30.406 11.008 15.023 1 89.81 489 GLU B C 1
ATOM 9357 O O . GLU B 1 489 ? -29.484 10.195 14.844 1 89.81 489 GLU B O 1
ATOM 9362 N N . CYS B 1 490 ? -30.391 12.148 14.57 1 90.25 490 CYS B N 1
ATOM 9363 C CA . CYS B 1 490 ? -29.266 12.617 13.758 1 90.25 490 CYS B CA 1
ATOM 9364 C C . CYS B 1 490 ? -28 12.703 14.586 1 90.25 490 CYS B C 1
ATOM 9366 O O . CYS B 1 490 ? -26.922 12.32 14.125 1 90.25 490 CYS B O 1
ATOM 9368 N N . SER B 1 491 ? -28.172 13.188 15.742 1 91.12 491 SER B N 1
ATOM 9369 C CA . SER B 1 491 ? -27.016 13.312 16.625 1 91.12 491 SER B CA 1
ATOM 9370 C C . SER B 1 491 ? -26.453 11.945 17 1 91.12 491 SER B C 1
ATOM 9372 O O . SER B 1 491 ? -25.234 11.75 17.016 1 91.12 491 SER B O 1
ATOM 9374 N N . LYS B 1 492 ? -27.328 11.078 17.234 1 93.81 492 LYS B N 1
ATOM 9375 C CA . LYS B 1 492 ? -26.891 9.719 17.547 1 93.81 492 LYS B CA 1
ATOM 9376 C C . LYS B 1 492 ? -26.172 9.078 16.359 1 93.81 492 LYS B C 1
ATOM 9378 O O . LYS B 1 492 ? -25.141 8.445 16.516 1 93.81 492 LYS B O 1
ATOM 9383 N N . SER B 1 493 ? -26.719 9.273 15.242 1 93.25 493 SER B N 1
ATOM 9384 C CA . SER B 1 493 ? -26.141 8.703 14.039 1 93.25 493 SER B CA 1
ATOM 9385 C C . SER B 1 493 ? -24.75 9.281 13.773 1 93.25 493 SER B C 1
ATOM 9387 O O . SER B 1 493 ? -23.828 8.555 13.398 1 93.25 493 SER B O 1
ATOM 9389 N N . LEU B 1 494 ? -24.641 10.516 13.984 1 92.5 494 LEU B N 1
ATOM 9390 C CA . LEU B 1 494 ? -23.344 11.156 13.766 1 92.5 494 LEU B CA 1
ATOM 9391 C C . LEU B 1 494 ? -22.344 10.727 14.828 1 92.5 494 LEU B C 1
ATOM 9393 O O . LEU B 1 494 ? -21.156 10.539 14.531 1 92.5 494 LEU B O 1
ATOM 9397 N N . SER B 1 495 ? -22.828 10.625 15.977 1 94.12 495 SER B N 1
ATOM 9398 C CA . SER B 1 495 ? -21.969 10.164 17.062 1 94.12 495 SER B CA 1
ATOM 9399 C C . SER B 1 495 ? -21.438 8.758 16.797 1 94.12 495 SER B C 1
ATOM 9401 O O . SER B 1 495 ? -20.234 8.508 16.906 1 94.12 495 SER B O 1
ATOM 9403 N N . ASP B 1 496 ? -22.312 7.898 16.391 1 95.5 496 ASP B N 1
ATOM 9404 C CA . ASP B 1 496 ? -21.922 6.52 16.109 1 95.5 496 ASP B CA 1
ATOM 9405 C C . ASP B 1 496 ? -20.984 6.449 14.906 1 95.5 496 ASP B C 1
ATOM 9407 O O . ASP B 1 496 ? -20.062 5.629 14.875 1 95.5 496 ASP B O 1
ATOM 9411 N N . TYR B 1 497 ? -21.188 7.277 14.008 1 93.31 497 TYR B N 1
ATOM 9412 C CA . TYR B 1 497 ? -20.328 7.301 12.828 1 93.31 497 TYR B CA 1
ATOM 9413 C C . TYR B 1 497 ? -18.922 7.781 13.172 1 93.31 497 TYR B C 1
ATOM 9415 O O . TYR B 1 497 ? -17.938 7.195 12.727 1 93.31 497 TYR B O 1
ATOM 9423 N N . MET B 1 498 ? -18.922 8.758 13.961 1 91.44 498 MET B N 1
ATOM 9424 C CA . MET B 1 498 ? -17.609 9.344 14.289 1 91.44 498 MET B CA 1
ATOM 9425 C C . MET B 1 498 ? -16.797 8.391 15.156 1 91.44 498 MET B C 1
ATOM 9427 O O . MET B 1 498 ? -15.57 8.328 15.031 1 91.44 498 MET B O 1
ATOM 9431 N N . VAL B 1 499 ? -17.406 7.707 15.977 1 91 499 VAL B N 1
ATOM 9432 C CA . VAL B 1 499 ? -16.688 6.727 16.781 1 91 499 VAL B CA 1
ATOM 9433 C C . VAL B 1 499 ? -16.234 5.57 15.906 1 91 499 VAL B C 1
ATOM 9435 O O . VAL B 1 499 ? -15.148 5.008 16.125 1 91 499 VAL B O 1
ATOM 9438 N N . TYR B 1 500 ? -17.047 5.242 14.953 1 91.19 500 TYR B N 1
ATOM 9439 C CA . TYR B 1 500 ? -16.625 4.234 13.977 1 91.19 500 TYR B CA 1
ATOM 9440 C C . TYR B 1 500 ? -15.344 4.648 13.273 1 91.19 500 TYR B C 1
ATOM 9442 O O . TYR B 1 500 ? -14.414 3.846 13.141 1 91.19 500 TYR B O 1
ATOM 9450 N N . ILE B 1 501 ? -15.32 5.898 12.836 1 89.88 501 ILE B N 1
ATOM 9451 C CA . ILE B 1 501 ? -14.156 6.41 12.125 1 89.88 501 ILE B CA 1
ATOM 9452 C C . ILE B 1 501 ? -12.945 6.406 13.047 1 89.88 501 ILE B C 1
ATOM 9454 O O . ILE B 1 501 ? -11.844 6.016 12.641 1 89.88 501 ILE B O 1
ATOM 9458 N N . LEU B 1 502 ? -13.188 6.738 14.219 1 85.62 502 LEU B N 1
ATOM 9459 C CA . LEU B 1 502 ? -12.109 6.84 15.188 1 85.62 502 LEU B CA 1
ATOM 9460 C C . LEU B 1 502 ? -11.484 5.473 15.453 1 85.62 502 LEU B C 1
ATOM 9462 O O . LEU B 1 502 ? -10.258 5.352 15.523 1 85.62 502 LEU B O 1
ATOM 9466 N N . ILE B 1 503 ? -12.266 4.453 15.508 1 83.25 503 ILE B N 1
ATOM 9467 C CA . ILE B 1 503 ? -11.789 3.145 15.945 1 83.25 503 ILE B CA 1
ATOM 9468 C C . ILE B 1 503 ? -11.312 2.338 14.734 1 83.25 503 ILE B C 1
ATOM 9470 O O . ILE B 1 503 ? -10.258 1.7 14.781 1 83.25 503 ILE B O 1
ATOM 9474 N N . PHE B 1 504 ? -12.008 2.398 13.648 1 84.44 504 PHE B N 1
ATOM 9475 C CA . PHE B 1 504 ? -11.766 1.441 12.578 1 84.44 504 PHE B CA 1
ATOM 9476 C C . PHE B 1 504 ? -10.992 2.096 11.438 1 84.44 504 PHE B C 1
ATOM 9478 O O . PHE B 1 504 ? -10.422 1.405 10.594 1 84.44 504 PHE B O 1
ATOM 9485 N N . ARG B 1 505 ? -10.953 3.41 11.367 1 85.44 505 ARG B N 1
ATOM 9486 C CA . ARG B 1 505 ? -10.25 4.117 10.305 1 85.44 505 ARG B CA 1
ATOM 9487 C C . ARG B 1 505 ? -9.266 5.133 10.883 1 85.44 505 ARG B C 1
ATOM 9489 O O . ARG B 1 505 ? -9.438 6.34 10.703 1 85.44 505 ARG B O 1
ATOM 9496 N N . PRO B 1 506 ? -8.203 4.609 11.281 1 75.44 506 PRO B N 1
ATOM 9497 C CA . PRO B 1 506 ? -7.297 5.445 12.07 1 75.44 506 PRO B CA 1
ATOM 9498 C C . PRO B 1 506 ? -6.578 6.496 11.227 1 75.44 506 PRO B C 1
ATOM 9500 O O . PRO B 1 506 ? -6.098 7.5 11.758 1 75.44 506 PRO B O 1
ATOM 9503 N N . PHE B 1 507 ? -6.574 6.43 9.984 1 77.19 507 PHE B N 1
ATOM 9504 C CA . PHE B 1 507 ? -5.812 7.371 9.18 1 77.19 507 PHE B CA 1
ATOM 9505 C C . PHE B 1 507 ? -6.602 8.656 8.969 1 77.19 507 PHE B C 1
ATOM 9507 O O . PHE B 1 507 ? -6.039 9.672 8.531 1 77.19 507 PHE B O 1
ATOM 9514 N N . PHE B 1 508 ? -7.887 8.586 9.273 1 78.69 508 PHE B N 1
ATOM 9515 C CA . PHE B 1 508 ? -8.672 9.812 9.203 1 78.69 508 PHE B CA 1
ATOM 9516 C C . PHE B 1 508 ? -8.375 10.711 10.398 1 78.69 508 PHE B C 1
ATOM 9518 O O . PHE B 1 508 ? -8.398 11.938 10.281 1 78.69 508 PHE B O 1
ATOM 9525 N N . MET B 1 509 ? -8.281 10.023 11.477 1 72.31 509 MET B N 1
ATOM 9526 C CA . MET B 1 509 ? -8.031 10.773 12.703 1 72.31 509 MET B CA 1
ATOM 9527 C C . MET B 1 509 ? -6.926 10.117 13.523 1 72.31 509 MET B C 1
ATOM 9529 O O . MET B 1 509 ? -6.809 8.891 13.547 1 72.31 509 MET B O 1
ATOM 9533 N N . PRO B 1 510 ? -5.848 10.953 13.711 1 58.12 510 PRO B N 1
ATOM 9534 C CA . PRO B 1 510 ? -4.828 10.312 14.547 1 58.12 510 PRO B CA 1
ATOM 9535 C C . PRO B 1 510 ? -5.395 9.75 15.852 1 58.12 510 PRO B C 1
ATOM 9537 O O . PRO B 1 510 ? -6.238 10.391 16.484 1 58.12 510 PRO B O 1
ATOM 9540 N N . VAL B 1 511 ? -5.59 8.43 15.938 1 54.16 511 VAL B N 1
ATOM 9541 C CA . VAL B 1 511 ? -6.156 7.828 17.141 1 54.16 511 VAL B CA 1
ATOM 9542 C C . VAL B 1 511 ? -5.367 8.273 18.359 1 54.16 511 VAL B C 1
ATOM 9544 O O . VAL B 1 511 ? -4.145 8.125 18.406 1 54.16 511 VAL B O 1
ATOM 9547 N N . PRO B 1 512 ? -6.117 9.164 19.141 1 56.78 512 PRO B N 1
ATOM 9548 C CA . PRO B 1 512 ? -5.441 9.375 20.422 1 56.78 512 PRO B CA 1
ATOM 9549 C C . PRO B 1 512 ? -4.965 8.07 21.062 1 56.78 512 PRO B C 1
ATOM 9551 O O . PRO B 1 512 ? -5.031 7.012 20.422 1 56.78 512 PRO B O 1
ATOM 9554 N N . ASN B 1 513 ? -4.918 8.109 22.469 1 56.97 513 ASN B N 1
ATOM 9555 C CA . ASN B 1 513 ? -4.508 7.133 23.484 1 56.97 513 ASN B CA 1
ATOM 9556 C C . ASN B 1 513 ? -5.359 5.867 23.406 1 56.97 513 ASN B C 1
ATOM 9558 O O . ASN B 1 513 ? -6.379 5.762 24.094 1 56.97 513 ASN B O 1
ATOM 9562 N N . LYS B 1 514 ? -5.238 5.043 22.312 1 59.34 514 LYS B N 1
ATOM 9563 C CA . LYS B 1 514 ? -5.938 3.768 22.188 1 59.34 514 LYS B CA 1
ATOM 9564 C C . LYS B 1 514 ? -6.098 3.1 23.547 1 59.34 514 LYS B C 1
ATOM 9566 O O . LYS B 1 514 ? -7.105 2.436 23.812 1 59.34 514 LYS B O 1
ATOM 9571 N N . LYS B 1 515 ? -5.258 3.447 24.375 1 61.94 515 LYS B N 1
ATOM 9572 C CA . LYS B 1 515 ? -5.305 2.855 25.719 1 61.94 515 LYS B CA 1
ATOM 9573 C C . LYS B 1 515 ? -6.543 3.32 26.484 1 61.94 515 LYS B C 1
ATOM 9575 O O . LYS B 1 515 ? -7.23 2.512 27.109 1 61.94 515 LYS B O 1
ATOM 9580 N N . LYS B 1 516 ? -6.73 4.488 26.297 1 69 516 LYS B N 1
ATOM 9581 C CA . LYS B 1 516 ? -7.859 5.023 27.062 1 69 516 LYS B CA 1
ATOM 9582 C C . LYS B 1 516 ? -9.188 4.527 26.484 1 69 516 LYS B C 1
ATOM 9584 O O . LYS B 1 516 ? -10.148 4.328 27.234 1 69 516 LYS B O 1
ATOM 9589 N N . ILE B 1 517 ? -9.18 4.289 25.234 1 71.81 517 ILE B N 1
ATOM 9590 C CA . ILE B 1 517 ? -10.391 3.766 24.609 1 71.81 517 ILE B CA 1
ATOM 9591 C C . ILE B 1 517 ? -10.617 2.322 25.062 1 71.81 517 ILE B C 1
ATOM 9593 O O . ILE B 1 517 ? -11.742 1.934 25.375 1 71.81 517 ILE B O 1
ATOM 9597 N N . GLU B 1 518 ? -9.547 1.631 25.125 1 71.69 518 GLU B N 1
ATOM 9598 C CA . GLU B 1 518 ? -9.648 0.243 25.562 1 71.69 518 GLU B CA 1
ATOM 9599 C C . GLU B 1 518 ? -10.023 0.157 27.031 1 71.69 518 GLU B C 1
ATOM 9601 O O . GLU B 1 518 ? -10.82 -0.704 27.422 1 71.69 518 GLU B O 1
ATOM 9606 N N . GLU B 1 519 ? -9.469 0.981 27.734 1 76.62 519 GLU B N 1
ATOM 9607 C CA . GLU B 1 519 ? -9.82 1.024 29.156 1 76.62 519 GLU B CA 1
ATOM 9608 C C . GLU B 1 519 ? -11.297 1.358 29.344 1 76.62 519 GLU B C 1
ATOM 9610 O O . GLU B 1 519 ? -11.953 0.784 30.219 1 76.62 519 GLU B O 1
ATOM 9615 N N . THR B 1 520 ? -11.68 2.291 28.609 1 81.44 520 THR B N 1
ATOM 9616 C CA . THR B 1 520 ? -13.086 2.674 28.703 1 81.44 520 THR B CA 1
ATOM 9617 C C . THR B 1 520 ? -13.992 1.515 28.281 1 81.44 520 THR B C 1
ATOM 9619 O O . THR B 1 520 ? -15 1.242 28.938 1 81.44 520 THR B O 1
ATOM 9622 N N . ASN B 1 521 ? -13.594 0.893 27.297 1 79.06 521 ASN B N 1
ATOM 9623 C CA . ASN B 1 521 ? -14.352 -0.272 26.844 1 79.06 521 ASN B CA 1
ATOM 9624 C C . ASN B 1 521 ? -14.367 -1.375 27.891 1 79.06 521 ASN B C 1
ATOM 9626 O O . ASN B 1 521 ? -15.398 -2.016 28.109 1 79.06 521 ASN B O 1
ATOM 9630 N N . ASN B 1 522 ? -13.281 -1.59 28.469 1 78.19 522 ASN B N 1
ATOM 9631 C CA . ASN B 1 522 ? -13.195 -2.6 29.516 1 78.19 522 ASN B CA 1
ATOM 9632 C C . ASN B 1 522 ? -14.039 -2.223 30.734 1 78.19 522 ASN B C 1
ATOM 9634 O O . ASN B 1 522 ? -14.68 -3.082 31.344 1 78.19 522 ASN B O 1
ATOM 9638 N N . LYS B 1 523 ? -14.047 -1.048 31.016 1 83 523 LYS B N 1
ATOM 9639 C CA . LYS B 1 523 ? -14.852 -0.585 32.156 1 83 523 LYS B CA 1
ATOM 9640 C C . LYS B 1 523 ? -16.344 -0.764 31.859 1 83 523 LYS B C 1
ATOM 9642 O O . LYS B 1 523 ? -17.109 -1.162 32.75 1 83 523 LYS B O 1
ATOM 9647 N N . ILE B 1 524 ? -16.703 -0.466 30.719 1 84.25 524 ILE B N 1
ATOM 9648 C CA . ILE B 1 524 ? -18.094 -0.65 30.328 1 84.25 524 ILE B CA 1
ATOM 9649 C C . ILE B 1 524 ? -18.469 -2.133 30.391 1 84.25 524 ILE B C 1
ATOM 9651 O O . ILE B 1 524 ? -19.531 -2.496 30.891 1 84.25 524 ILE B O 1
ATOM 9655 N N . LYS B 1 525 ? -17.562 -2.875 30.016 1 80.25 525 LYS B N 1
ATOM 9656 C CA . LYS B 1 525 ? -17.766 -4.32 30.047 1 80.25 525 LYS B CA 1
ATOM 9657 C C . LYS B 1 525 ? -17.953 -4.824 31.469 1 80.25 525 LYS B C 1
ATOM 9659 O O . LYS B 1 525 ? -18.828 -5.645 31.734 1 80.25 525 LYS B O 1
ATOM 9664 N N . ILE B 1 526 ? -17.078 -4.406 32.219 1 80.38 526 ILE B N 1
ATOM 9665 C CA . ILE B 1 526 ? -17.109 -4.84 33.625 1 80.38 526 ILE B CA 1
ATOM 9666 C C . ILE B 1 526 ? -18.391 -4.363 34.281 1 80.38 526 ILE B C 1
ATOM 9668 O O . ILE B 1 526 ? -19.016 -5.105 35.062 1 80.38 526 ILE B O 1
ATOM 9672 N N . LEU B 1 527 ? -18.766 -3.246 33.969 1 82.88 527 LEU B N 1
ATOM 9673 C CA . LEU B 1 527 ? -19.953 -2.654 34.562 1 82.88 527 LEU B CA 1
ATOM 9674 C C . LEU B 1 527 ? -21.219 -3.373 34.125 1 82.88 527 LEU B C 1
ATOM 9676 O O . LEU B 1 527 ? -22.172 -3.521 34.875 1 82.88 527 LEU B O 1
ATOM 9680 N N . LEU B 1 528 ? -21.125 -3.904 32.875 1 79.94 528 LEU B N 1
ATOM 9681 C CA . LEU B 1 528 ? -22.328 -4.488 32.281 1 79.94 528 LEU B CA 1
ATOM 9682 C C . LEU B 1 528 ? -22.234 -6.012 32.25 1 79.94 528 LEU B C 1
ATOM 9684 O O . LEU B 1 528 ? -23.141 -6.688 31.766 1 79.94 528 LEU B O 1
ATOM 9688 N N . HIS B 1 529 ? -21.031 -6.566 32.531 1 70.12 529 HIS B N 1
ATOM 9689 C CA . HIS B 1 529 ? -20.734 -7.992 32.438 1 70.12 529 HIS B CA 1
ATOM 9690 C C . HIS B 1 529 ? -21.875 -8.836 33.031 1 70.12 529 HIS B C 1
ATOM 9692 O O . HIS B 1 529 ? -22.234 -9.867 32.469 1 70.12 529 HIS B O 1
ATOM 9698 N N . GLU B 1 530 ? -22.328 -8.57 34.188 1 62.38 530 GLU B N 1
ATOM 9699 C CA . GLU B 1 530 ? -23.25 -9.445 34.906 1 62.38 530 GLU B CA 1
ATOM 9700 C C . GLU B 1 530 ? -24.688 -9.266 34.406 1 62.38 530 GLU B C 1
ATOM 9702 O O . GLU B 1 530 ? -25.594 -9.961 34.844 1 62.38 530 GLU B O 1
ATOM 9707 N N . LYS B 1 531 ? -24.844 -8.484 33.281 1 65 531 LYS B N 1
ATOM 9708 C CA . LYS B 1 531 ? -26.234 -8.188 32.906 1 65 531 LYS B CA 1
ATOM 9709 C C . LYS B 1 531 ? -26.453 -8.344 31.422 1 65 531 LYS B C 1
ATOM 9711 O O . LYS B 1 531 ? -26.812 -7.387 30.734 1 65 531 LYS B O 1
ATOM 9716 N N . LYS B 1 532 ? -26.156 -9.547 30.797 1 63.34 532 LYS B N 1
ATOM 9717 C CA . LYS B 1 532 ? -26.109 -9.852 29.375 1 63.34 532 LYS B CA 1
ATOM 9718 C C . LYS B 1 532 ? -27.453 -9.562 28.703 1 63.34 532 LYS B C 1
ATOM 9720 O O . LYS B 1 532 ? -27.5 -9.297 27.5 1 63.34 532 LYS B O 1
ATOM 9725 N N . HIS B 1 533 ? -28.484 -9.312 29.484 1 70 533 HIS B N 1
ATOM 9726 C CA . HIS B 1 533 ? -29.781 -9.234 28.812 1 70 533 HIS B CA 1
ATOM 9727 C C . HIS B 1 533 ? -30.406 -7.855 28.984 1 70 533 HIS B C 1
ATOM 9729 O O . HIS B 1 533 ? -31.625 -7.703 28.875 1 70 533 HIS B O 1
ATOM 9735 N N . LEU B 1 534 ? -29.484 -6.906 29.062 1 81.19 534 LEU B N 1
ATOM 9736 C CA . LEU B 1 534 ? -30.062 -5.574 29.25 1 81.19 534 LEU B CA 1
ATOM 9737 C C . LEU B 1 534 ? -30.266 -4.883 27.906 1 81.19 534 LEU B C 1
ATOM 9739 O O . LEU B 1 534 ? -29.484 -5.074 26.969 1 81.19 534 LEU B O 1
ATOM 9743 N N . SER B 1 535 ? -31.391 -4.301 27.781 1 85.75 535 SER B N 1
ATOM 9744 C CA . SER B 1 535 ? -31.594 -3.41 26.656 1 85.75 535 SER B CA 1
ATOM 9745 C C . SER B 1 535 ? -30.641 -2.223 26.703 1 85.75 535 SER B C 1
ATOM 9747 O O . SER B 1 535 ? -30.016 -1.968 27.734 1 85.75 535 SER B O 1
ATOM 9749 N N . GLN B 1 536 ? -30.438 -1.564 25.688 1 88.88 536 GLN B N 1
ATOM 9750 C CA . GLN B 1 536 ? -29.562 -0.408 25.594 1 88.88 536 GLN B CA 1
ATOM 9751 C C . GLN B 1 536 ? -29.969 0.675 26.594 1 88.88 536 GLN B C 1
ATOM 9753 O O . GLN B 1 536 ? -29.109 1.306 27.219 1 88.88 536 GLN B O 1
ATOM 9758 N N . LYS B 1 537 ? -31.266 0.818 26.688 1 89.62 537 LYS B N 1
ATOM 9759 C CA . LYS B 1 537 ? -31.797 1.804 27.625 1 89.62 537 LYS B CA 1
ATOM 9760 C C . LYS B 1 537 ? -31.469 1.428 29.062 1 89.62 537 LYS B C 1
ATOM 9762 O O . LYS B 1 537 ? -31.031 2.275 29.844 1 89.62 537 LYS B O 1
ATOM 9767 N N . GLU B 1 538 ? -31.609 0.23 29.312 1 90.19 538 GLU B N 1
ATOM 9768 C CA . GLU B 1 538 ? -31.344 -0.261 30.672 1 90.19 538 GLU B CA 1
ATOM 9769 C C . GLU B 1 538 ? -29.844 -0.194 30.984 1 90.19 538 GLU B C 1
ATOM 9771 O O . GLU B 1 538 ? -29.453 0.09 32.125 1 90.19 538 GLU B O 1
ATOM 9776 N N . ALA B 1 539 ? -29.109 -0.469 30 1 90.5 539 ALA B N 1
ATOM 9777 C CA . ALA B 1 539 ? -27.656 -0.415 30.188 1 90.5 539 ALA B CA 1
ATOM 9778 C C . ALA B 1 539 ? -27.203 1.001 30.516 1 90.5 539 ALA B C 1
ATOM 9780 O O . ALA B 1 539 ? -26.359 1.193 31.391 1 90.5 539 ALA B O 1
ATOM 9781 N N . CYS B 1 540 ? -27.75 1.934 29.844 1 92 540 CYS B N 1
ATOM 9782 C CA . CYS B 1 540 ? -27.391 3.328 30.078 1 92 540 CYS B CA 1
ATOM 9783 C C . CYS B 1 540 ? -27.828 3.771 31.469 1 92 540 CYS B C 1
ATOM 9785 O O . CYS B 1 540 ? -27.094 4.477 32.156 1 92 540 CYS B O 1
ATOM 9787 N N . LYS B 1 541 ? -28.984 3.305 31.859 1 90 541 LYS B N 1
ATOM 9788 C CA . LYS B 1 541 ? -29.484 3.633 33.188 1 90 541 LYS B CA 1
ATOM 9789 C C . LYS B 1 541 ? -28.594 3.008 34.281 1 90 541 LYS B C 1
ATOM 9791 O O . LYS B 1 541 ? -28.344 3.621 35.312 1 90 541 LYS B O 1
ATOM 9796 N N . GLU B 1 542 ? -28.219 1.825 33.938 1 89.25 542 GLU B N 1
ATOM 9797 C CA . GLU B 1 542 ? -27.344 1.133 34.906 1 89.25 542 GLU B CA 1
ATOM 9798 C C . GLU B 1 542 ? -26 1.853 35.031 1 89.25 542 GLU B C 1
ATOM 9800 O O . GLU B 1 542 ? -25.469 1.948 36.156 1 89.25 542 GLU B O 1
ATOM 9805 N N . ILE B 1 543 ? -25.484 2.316 34 1 89.38 543 ILE B N 1
ATOM 9806 C CA . ILE B 1 543 ? -24.219 3.047 34.031 1 89.38 543 ILE B CA 1
ATOM 9807 C C . ILE B 1 543 ? -24.375 4.32 34.844 1 89.38 543 ILE B C 1
ATOM 9809 O O . ILE B 1 543 ? -23.516 4.648 35.656 1 89.38 543 ILE B O 1
ATOM 9813 N N . MET B 1 544 ? -25.5 4.992 34.656 1 90.31 544 MET B N 1
ATOM 9814 C CA . MET B 1 544 ? -25.766 6.223 35.375 1 90.31 544 MET B CA 1
ATOM 9815 C C . MET B 1 544 ? -25.906 5.945 36.875 1 90.31 544 MET B C 1
ATOM 9817 O O . MET B 1 544 ? -25.422 6.711 37.719 1 90.31 544 MET B O 1
ATOM 9821 N N . LYS B 1 545 ? -26.578 4.898 37.125 1 88.94 545 LYS B N 1
ATOM 9822 C CA . LYS B 1 545 ? -26.781 4.512 38.5 1 88.94 545 LYS B CA 1
ATOM 9823 C C . LYS B 1 545 ? -25.453 4.184 39.188 1 88.94 545 LYS B C 1
ATOM 9825 O O . LYS B 1 545 ? -25.188 4.645 40.312 1 88.94 545 LYS B O 1
ATOM 9830 N N . LYS B 1 546 ? -24.672 3.436 38.531 1 88.69 546 LYS B N 1
ATOM 9831 C CA . LYS B 1 546 ? -23.391 3.025 39.094 1 88.69 546 LYS B CA 1
ATOM 9832 C C . LYS B 1 546 ? -22.438 4.215 39.25 1 88.69 546 LYS B C 1
ATOM 9834 O O . LYS B 1 546 ? -21.641 4.27 40.156 1 88.69 546 LYS B O 1
ATOM 9839 N N . ALA B 1 547 ? -22.5 5.07 38.344 1 87.38 547 ALA B N 1
ATOM 9840 C CA . ALA B 1 547 ? -21.703 6.285 38.406 1 87.38 547 ALA B CA 1
ATOM 9841 C C . ALA B 1 547 ? -22.109 7.141 39.594 1 87.38 547 ALA B C 1
ATOM 9843 O O . ALA B 1 547 ? -21.266 7.707 40.312 1 87.38 547 ALA B O 1
ATOM 9844 N N . ALA B 1 548 ? -23.359 7.238 39.75 1 87.06 548 ALA B N 1
ATOM 9845 C CA . ALA B 1 548 ? -23.891 8 40.875 1 87.06 548 ALA B CA 1
ATOM 9846 C C . ALA B 1 548 ? -23.469 7.391 42.219 1 87.06 548 ALA B C 1
ATOM 9848 O O . ALA B 1 548 ? -23.266 8.109 43.188 1 87.06 548 ALA B O 1
ATOM 9849 N N . GLU B 1 549 ? -23.281 6.105 42.25 1 89.12 549 GLU B N 1
ATOM 9850 C CA . GLU B 1 549 ? -22.875 5.387 43.438 1 89.12 549 GLU B CA 1
ATOM 9851 C C . GLU B 1 549 ? -21.375 5.48 43.688 1 89.12 549 GLU B C 1
ATOM 9853 O O . GLU B 1 549 ? -20.875 5.039 44.719 1 89.12 549 GLU B O 1
ATOM 9858 N N . GLY B 1 550 ? -20.672 6.039 42.812 1 81.31 550 GLY B N 1
ATOM 9859 C CA . GLY B 1 550 ? -19.25 6.25 43 1 81.31 550 GLY B CA 1
ATOM 9860 C C . GLY B 1 550 ? -18.406 5.059 42.562 1 81.31 550 GLY B C 1
ATOM 9861 O O . GLY B 1 550 ? -17.234 4.961 42.938 1 81.31 550 GLY B O 1
ATOM 9862 N N . SER B 1 551 ? -18.859 4.148 41.844 1 81.38 551 SER B N 1
ATOM 9863 C CA . SER B 1 551 ? -18.156 2.932 41.469 1 81.38 551 SER B CA 1
ATOM 9864 C C . SER B 1 551 ? -17.219 3.178 40.281 1 81.38 551 SER B C 1
ATOM 9866 O O . SER B 1 551 ? -16.391 2.33 39.969 1 81.38 551 SER B O 1
ATOM 9868 N N . ILE B 1 552 ? -17.422 4.309 39.688 1 85.5 552 ILE B N 1
ATOM 9869 C CA . ILE B 1 552 ? -16.594 4.633 38.5 1 85.5 552 ILE B CA 1
ATOM 9870 C C . ILE B 1 552 ? -15.523 5.641 38.906 1 85.5 552 ILE B C 1
ATOM 9872 O O . ILE B 1 552 ? -15.812 6.66 39.531 1 85.5 552 ILE B O 1
ATOM 9876 N N . PRO B 1 553 ? -14.344 5.312 38.531 1 82.69 553 PRO B N 1
ATOM 9877 C CA . PRO B 1 553 ? -13.258 6.227 38.875 1 82.69 553 PRO B CA 1
ATOM 9878 C C . PRO B 1 553 ? -13.414 7.605 38.25 1 82.69 553 PRO B C 1
ATOM 9880 O O . PRO B 1 553 ? -13.875 7.715 37.094 1 82.69 553 PRO B O 1
ATOM 9883 N N . GLN B 1 554 ? -12.969 8.664 38.938 1 77 554 GLN B N 1
ATOM 9884 C CA . GLN B 1 554 ? -13.156 10.047 38.5 1 77 554 GLN B CA 1
ATOM 9885 C C . GLN B 1 554 ? -12.312 10.375 37.281 1 77 554 GLN B C 1
ATOM 9887 O O . GLN B 1 554 ? -12.641 11.281 36.531 1 77 554 GLN B O 1
ATOM 9892 N N . GLU B 1 555 ? -11.297 9.617 37.094 1 73.81 555 GLU B N 1
ATOM 9893 C CA . GLU B 1 555 ? -10.398 9.922 35.969 1 73.81 555 GLU B CA 1
ATOM 9894 C C . GLU B 1 555 ? -10.844 9.234 34.688 1 73.81 555 GLU B C 1
ATOM 9896 O O . GLU B 1 555 ? -10.297 9.5 33.625 1 73.81 555 GLU B O 1
ATOM 9901 N N . SER B 1 556 ? -11.977 8.547 34.75 1 80.88 556 SER B N 1
ATOM 9902 C CA . SER B 1 556 ? -12.406 7.773 33.594 1 80.88 556 SER B CA 1
ATOM 9903 C C . SER B 1 556 ? -13.312 8.602 32.688 1 80.88 556 SER B C 1
ATOM 9905 O O . SER B 1 556 ? -13.961 9.539 33.156 1 80.88 556 SER B O 1
ATOM 9907 N N . PHE B 1 557 ? -13.336 8.273 31.438 1 84.88 557 PHE B N 1
ATOM 9908 C CA . PHE B 1 557 ? -14.203 8.93 30.469 1 84.88 557 PHE B CA 1
ATOM 9909 C C . PHE B 1 557 ? -15.672 8.711 30.812 1 84.88 557 PHE B C 1
ATOM 9911 O O . PHE B 1 557 ? -16.516 9.578 30.547 1 84.88 557 PHE B O 1
ATOM 9918 N N . LEU B 1 558 ? -15.914 7.656 31.469 1 87.94 558 LEU B N 1
ATOM 9919 C CA . LEU B 1 558 ? -17.281 7.344 31.859 1 87.94 558 LEU B CA 1
ATOM 9920 C C . LEU B 1 558 ? -17.781 8.305 32.938 1 87.94 558 LEU B C 1
ATOM 9922 O O . LEU B 1 558 ? -18.938 8.703 32.906 1 87.94 558 LEU B O 1
ATOM 9926 N N . TYR B 1 559 ? -16.953 8.578 33.812 1 85.69 559 TYR B N 1
ATOM 9927 C CA . TYR B 1 559 ? -17.328 9.508 34.844 1 85.69 559 TYR B CA 1
ATOM 9928 C C . TYR B 1 559 ? -17.531 10.914 34.312 1 85.69 559 TYR B C 1
ATOM 9930 O O . TYR B 1 559 ? -18.438 11.625 34.719 1 85.69 559 TYR B O 1
ATOM 9938 N N . GLU B 1 560 ? -16.672 11.25 33.406 1 83.25 560 GLU B N 1
ATOM 9939 C CA . GLU B 1 560 ? -16.844 12.539 32.75 1 83.25 560 GLU B CA 1
ATOM 9940 C C . GLU B 1 560 ? -18.172 12.609 32 1 83.25 560 GLU B C 1
ATOM 9942 O O . GLU B 1 560 ? -18.844 13.641 32.031 1 83.25 560 GLU B O 1
ATOM 9947 N N . ALA B 1 561 ? -18.469 11.609 31.375 1 88.19 561 ALA B N 1
ATOM 9948 C CA . ALA B 1 561 ? -19.75 11.555 30.641 1 88.19 561 ALA B CA 1
ATOM 9949 C C . ALA B 1 561 ? -20.922 11.641 31.609 1 88.19 561 ALA B C 1
ATOM 9951 O O . ALA B 1 561 ? -21.922 12.312 31.312 1 88.19 561 ALA B O 1
ATOM 9952 N N . PHE B 1 562 ? -20.781 11.016 32.688 1 87.38 562 PHE B N 1
ATOM 9953 C CA . PHE B 1 562 ? -21.812 11.055 33.719 1 87.38 562 PHE B CA 1
ATOM 9954 C C . PHE B 1 562 ? -22.031 12.484 34.219 1 87.38 562 PHE B C 1
ATOM 9956 O O . PHE B 1 562 ? -23.172 12.922 34.344 1 87.38 562 PHE B O 1
ATOM 9963 N N . ASN B 1 563 ? -21.031 13.133 34.438 1 84 563 ASN B N 1
ATOM 9964 C CA . ASN B 1 563 ? -21.125 14.508 34.938 1 84 563 ASN B CA 1
ATOM 9965 C C . ASN B 1 563 ? -21.812 15.406 33.906 1 84 563 ASN B C 1
ATOM 9967 O O . ASN B 1 563 ? -22.625 16.266 34.281 1 84 563 ASN B O 1
ATOM 9971 N N . VAL B 1 564 ? -21.516 15.172 32.688 1 83.44 564 VAL B N 1
ATOM 9972 C CA . VAL B 1 564 ? -22.094 15.984 31.641 1 83.44 564 VAL B CA 1
ATOM 9973 C C . VAL B 1 564 ? -23.594 15.68 31.531 1 83.44 564 VAL B C 1
ATOM 9975 O O . VAL B 1 564 ? -24.406 16.594 31.422 1 83.44 564 VAL B O 1
ATOM 9978 N N . VAL B 1 565 ? -23.938 14.453 31.578 1 88.5 565 VAL B N 1
ATOM 9979 C CA . VAL B 1 565 ? -25.344 14.062 31.453 1 88.5 565 VAL B CA 1
ATOM 9980 C C . VAL B 1 565 ? -26.125 14.594 32.656 1 88.5 565 VAL B C 1
ATOM 9982 O O . VAL B 1 565 ? -27.25 15.078 32.5 1 88.5 565 VAL B O 1
ATOM 9985 N N . ASN B 1 566 ? -25.531 14.477 33.781 1 84.06 566 ASN B N 1
ATOM 9986 C CA . ASN B 1 566 ? -26.156 15 34.969 1 84.06 566 ASN B CA 1
ATOM 9987 C C . ASN B 1 566 ? -26.391 16.5 34.875 1 84.06 566 ASN B C 1
ATOM 9989 O O . ASN B 1 566 ? -27.422 17 35.312 1 84.06 566 ASN B O 1
ATOM 9993 N N . CYS B 1 567 ? -25.484 17.141 34.344 1 80.69 567 CYS B N 1
ATOM 9994 C CA . CYS B 1 567 ? -25.594 18.578 34.156 1 80.69 567 CYS B CA 1
ATOM 9995 C C . CYS B 1 567 ? -26.719 18.906 33.188 1 80.69 567 CYS B C 1
ATOM 9997 O O . CYS B 1 567 ? -27.5 19.828 33.406 1 80.69 567 CYS B O 1
ATOM 9999 N N . LEU B 1 568 ? -26.844 18.125 32.125 1 83.19 568 LEU B N 1
ATOM 10000 C CA . LEU B 1 568 ? -27.859 18.344 31.109 1 83.19 568 LEU B CA 1
ATOM 10001 C C . LEU B 1 568 ? -29.25 18.078 31.672 1 83.19 568 LEU B C 1
ATOM 10003 O O . LEU B 1 568 ? -30.234 18.719 31.25 1 83.19 568 LEU B O 1
ATOM 10007 N N . GLN B 1 569 ? -29.266 17.266 32.625 1 83.62 569 GLN B N 1
ATOM 10008 C CA . GLN B 1 569 ? -30.562 16.859 33.156 1 83.62 569 GLN B CA 1
ATOM 10009 C C . GLN B 1 569 ? -30.969 17.797 34.312 1 83.62 569 GLN B C 1
ATOM 10011 O O . GLN B 1 569 ? -32.156 17.969 34.562 1 83.62 569 GLN B O 1
ATOM 10016 N N . THR B 1 570 ? -30.047 18.422 34.969 1 80.75 570 THR B N 1
ATOM 10017 C CA . THR B 1 570 ? -30.359 19.125 36.188 1 80.75 570 THR B CA 1
ATOM 10018 C C . THR B 1 570 ? -30.344 20.641 35.969 1 80.75 570 THR B C 1
ATOM 10020 O O . THR B 1 570 ? -31.125 21.375 36.562 1 80.75 570 THR B O 1
ATOM 10023 N N . GLU B 1 571 ? -29.484 21.062 35.125 1 77.94 571 GLU B N 1
ATOM 10024 C CA . GLU B 1 571 ? -29.375 22.5 34.938 1 77.94 571 GLU B CA 1
ATOM 10025 C C . GLU B 1 571 ? -30.609 23.062 34.219 1 77.94 571 GLU B C 1
ATOM 10027 O O . GLU B 1 571 ? -30.984 22.578 33.156 1 77.94 571 GLU B O 1
ATOM 10032 N N . PRO B 1 572 ? -31.219 24.062 34.75 1 78 572 PRO B N 1
ATOM 10033 C CA . PRO B 1 572 ? -32.5 24.578 34.25 1 78 572 PRO B CA 1
ATOM 10034 C C . PRO B 1 572 ? -32.406 25.078 32.812 1 78 572 PRO B C 1
ATOM 10036 O O . PRO B 1 572 ? -33.344 24.906 32.031 1 78 572 PRO B O 1
ATOM 10039 N N . HIS B 1 573 ? -31.312 25.688 32.5 1 72 573 HIS B N 1
ATOM 10040 C CA . HIS B 1 573 ? -31.172 26.219 31.141 1 72 573 HIS B CA 1
ATOM 10041 C C . HIS B 1 573 ? -31.312 25.125 30.094 1 72 573 HIS B C 1
ATOM 10043 O O . HIS B 1 573 ? -31.812 25.359 29 1 72 573 HIS B O 1
ATOM 10049 N N . TRP B 1 574 ? -30.922 23.891 30.422 1 75.06 574 TRP B N 1
ATOM 10050 C CA . TRP B 1 574 ? -30.984 22.766 29.5 1 75.06 574 TRP B CA 1
ATOM 10051 C C . TRP B 1 574 ? -32.281 21.984 29.672 1 75.06 574 TRP B C 1
ATOM 10053 O O . TRP B 1 574 ? -32.844 21.484 28.688 1 75.06 574 TRP B O 1
ATOM 10063 N N . CYS B 1 575 ? -32.781 21.938 30.828 1 69.62 575 CYS B N 1
ATOM 10064 C CA . CYS B 1 575 ? -33.938 21.125 31.172 1 69.62 575 CYS B CA 1
ATOM 10065 C C . CYS B 1 575 ? -35.219 21.75 30.641 1 69.62 575 CYS B C 1
ATOM 10067 O O . CYS B 1 575 ? -36.156 21.047 30.297 1 69.62 575 CYS B O 1
ATOM 10069 N N . GLN B 1 576 ? -35.219 23.031 30.5 1 75.06 576 GLN B N 1
ATOM 10070 C CA . GLN B 1 576 ? -36.469 23.719 30.141 1 75.06 576 GLN B CA 1
ATOM 10071 C C . GLN B 1 576 ? -36.719 23.656 28.641 1 75.06 576 GLN B C 1
ATOM 10073 O O . GLN B 1 576 ? -37.844 23.547 28.188 1 75.06 576 GLN B O 1
ATOM 10078 N N . ASP B 1 577 ? -35.625 23.719 27.875 1 79.31 577 ASP B N 1
ATOM 10079 C CA . ASP B 1 577 ? -35.75 23.672 26.422 1 79.31 577 ASP B CA 1
ATOM 10080 C C . ASP B 1 577 ? -34.906 22.531 25.828 1 79.31 577 ASP B C 1
ATOM 10082 O O . ASP B 1 577 ? -33.781 22.734 25.438 1 79.31 577 ASP B O 1
ATOM 10086 N N . ARG B 1 578 ? -35.5 21.406 25.734 1 83.12 578 ARG B N 1
ATOM 10087 C CA . ARG B 1 578 ? -34.844 20.203 25.266 1 83.12 578 ARG B CA 1
ATOM 10088 C C . ARG B 1 578 ? -34.469 20.328 23.797 1 83.12 578 ARG B C 1
ATOM 10090 O O . ARG B 1 578 ? -33.438 19.781 23.359 1 83.12 578 ARG B O 1
ATOM 10097 N N . VAL B 1 579 ? -35.281 21.016 23.094 1 83.69 579 VAL B N 1
ATOM 10098 C CA . VAL B 1 579 ? -35 21.188 21.672 1 83.69 579 VAL B CA 1
ATOM 10099 C C . VAL B 1 579 ? -33.719 21.984 21.484 1 83.69 579 VAL B C 1
ATOM 10101 O O . VAL B 1 579 ? -32.875 21.625 20.641 1 83.69 579 VAL B O 1
ATOM 10104 N N . LYS B 1 580 ? -33.594 22.953 22.312 1 78.94 580 LYS B N 1
ATOM 10105 C CA . LYS B 1 580 ? -32.375 23.766 22.25 1 78.94 580 LYS B CA 1
ATOM 10106 C C . LYS B 1 580 ? -31.141 22.953 22.625 1 78.94 580 LYS B C 1
ATOM 10108 O O . LYS B 1 580 ? -30.078 23.094 22.016 1 78.94 580 LYS B O 1
ATOM 10113 N N . CYS B 1 581 ? -31.25 22.109 23.578 1 81.94 581 CYS B N 1
ATOM 10114 C CA . CYS B 1 581 ? -30.156 21.266 24.031 1 81.94 581 CYS B CA 1
ATOM 10115 C C . CYS B 1 581 ? -29.672 20.328 22.922 1 81.94 581 CYS B C 1
ATOM 10117 O O . CYS B 1 581 ? -28.484 20.297 22.609 1 81.94 581 CYS B O 1
ATOM 10119 N N . TRP B 1 582 ? -30.531 19.688 22.312 1 87.25 582 TRP B N 1
ATOM 10120 C CA . TRP B 1 582 ? -30.203 18.719 21.281 1 87.25 582 TRP B CA 1
ATOM 10121 C C . TRP B 1 582 ? -29.703 19.438 20.016 1 87.25 582 TRP B C 1
ATOM 10123 O O . TRP B 1 582 ? -28.922 18.875 19.25 1 87.25 582 TRP B O 1
ATOM 10133 N N . LYS B 1 583 ? -30.188 20.609 19.828 1 81.69 583 LYS B N 1
ATOM 10134 C CA . LYS B 1 583 ? -29.672 21.406 18.719 1 81.69 583 LYS B CA 1
ATOM 10135 C C . LYS B 1 583 ? -28.188 21.703 18.891 1 81.69 583 LYS B C 1
ATOM 10137 O O . LYS B 1 583 ? -27.422 21.656 17.922 1 81.69 583 LYS B O 1
ATOM 10142 N N . ILE B 1 584 ? -27.812 21.938 20.031 1 77.38 584 ILE B N 1
ATOM 10143 C CA . ILE B 1 584 ? -26.406 22.219 20.328 1 77.38 584 ILE B CA 1
ATOM 10144 C C . ILE B 1 584 ? -25.594 20.938 20.156 1 77.38 584 ILE B C 1
ATOM 10146 O O . ILE B 1 584 ? -24.484 20.969 19.609 1 77.38 584 ILE B O 1
ATOM 10150 N N . ILE B 1 585 ? -26.141 19.859 20.672 1 83.69 585 ILE B N 1
ATOM 10151 C CA . ILE B 1 585 ? -25.453 18.578 20.516 1 83.69 585 ILE B CA 1
ATOM 10152 C C . ILE B 1 585 ? -25.281 18.266 19.031 1 83.69 585 ILE B C 1
ATOM 10154 O O . ILE B 1 585 ? -24.203 17.828 18.609 1 83.69 585 ILE B O 1
ATOM 10158 N N . HIS B 1 586 ? -26.266 18.516 18.359 1 84.12 586 HIS B N 1
ATOM 10159 C CA . HIS B 1 586 ? -26.25 18.266 16.922 1 84.12 586 HIS 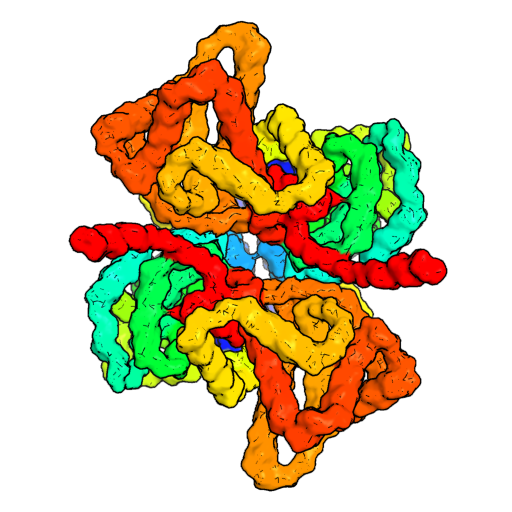B CA 1
ATOM 10160 C C . HIS B 1 586 ? -25.188 19.125 16.234 1 84.12 586 HIS B C 1
ATOM 10162 O O . HIS B 1 586 ? -24.406 18.641 15.414 1 84.12 586 HIS B O 1
ATOM 10168 N N . LYS B 1 587 ? -25.188 20.328 16.562 1 78.56 587 LYS B N 1
ATOM 10169 C CA . LYS B 1 587 ? -24.219 21.25 15.977 1 78.56 587 LYS B CA 1
ATOM 10170 C C . LYS B 1 587 ? -22.797 20.844 16.359 1 78.56 587 LYS B C 1
ATOM 10172 O O . LYS B 1 587 ? -21.859 21.016 15.562 1 78.56 587 LYS B O 1
ATOM 10177 N N . THR B 1 588 ? -22.672 20.344 17.5 1 79.31 588 THR B N 1
ATOM 10178 C CA . THR B 1 588 ? -21.375 19.891 17.938 1 79.31 588 THR B CA 1
ATOM 10179 C C . THR B 1 588 ? -20.875 18.719 17.094 1 79.31 588 THR B C 1
ATOM 10181 O O . THR B 1 588 ? -19.719 18.703 16.672 1 79.31 588 THR B O 1
ATOM 10184 N N . TRP B 1 589 ? -21.688 17.828 16.828 1 86.94 589 TRP B N 1
ATOM 10185 C CA . TRP B 1 589 ? -21.297 16.656 16.047 1 86.94 589 TRP B CA 1
ATOM 10186 C C . TRP B 1 589 ? -21.016 17.062 14.594 1 86.94 589 TRP B C 1
ATOM 10188 O O . TRP B 1 589 ? -20.141 16.484 13.945 1 86.94 589 TRP B O 1
ATOM 10198 N N . ILE B 1 590 ? -21.719 17.969 14.102 1 81.81 590 ILE B N 1
ATOM 10199 C CA . ILE B 1 590 ? -21.453 18.453 12.758 1 81.81 590 ILE B CA 1
ATOM 10200 C C . ILE B 1 590 ? -20.078 19.125 12.703 1 81.81 590 ILE B C 1
ATOM 10202 O O . ILE B 1 590 ? -19.328 18.922 11.75 1 81.81 590 ILE B O 1
ATOM 10206 N N . ALA B 1 591 ? -19.812 19.797 13.75 1 78.88 591 ALA B N 1
ATOM 10207 C CA . ALA B 1 591 ? -18.516 20.469 13.812 1 78.88 591 ALA B CA 1
ATOM 10208 C C . ALA B 1 591 ? -17.391 19.438 13.867 1 78.88 591 ALA B C 1
ATOM 10210 O O . ALA B 1 591 ? -16.344 19.609 13.219 1 78.88 591 ALA B O 1
ATOM 10211 N N . ILE B 1 592 ? -17.625 18.422 14.602 1 81.81 592 ILE B N 1
ATOM 10212 C CA . ILE B 1 592 ? -16.625 17.359 14.711 1 81.81 592 ILE B CA 1
ATOM 10213 C C . ILE B 1 592 ? -16.438 16.703 13.344 1 81.81 592 ILE B C 1
ATOM 10215 O O . ILE B 1 592 ? -15.32 16.406 12.945 1 81.81 592 ILE B O 1
ATOM 10219 N N . LEU B 1 593 ? -17.5 16.484 12.742 1 84.88 593 LEU B N 1
ATOM 10220 C CA . LEU B 1 593 ? -17.484 15.867 11.422 1 84.88 593 LEU B CA 1
ATOM 10221 C C . LEU B 1 593 ? -16.688 16.719 10.438 1 84.88 593 LEU B C 1
ATOM 10223 O O . LEU B 1 593 ? -15.844 16.188 9.695 1 84.88 593 LEU B O 1
ATOM 10227 N N . PHE B 1 594 ? -16.859 17.953 10.477 1 80.44 594 PHE B N 1
ATOM 10228 C CA . PHE B 1 594 ? -16.203 18.844 9.539 1 80.44 594 PHE B CA 1
ATOM 10229 C C . PHE B 1 594 ? -14.727 19 9.891 1 80.44 594 PHE B C 1
ATOM 10231 O O . PHE B 1 594 ? -13.875 19.062 9 1 80.44 594 PHE B O 1
ATOM 10238 N N . ASP B 1 595 ? -14.438 18.938 11.086 1 77.44 595 ASP B N 1
ATOM 10239 C CA . ASP B 1 595 ? -13.047 19.031 11.531 1 77.44 595 ASP B CA 1
ATOM 10240 C C . ASP B 1 595 ? -12.266 17.781 11.125 1 77.44 595 ASP B C 1
ATOM 10242 O O . ASP B 1 595 ? -11.117 17.875 10.68 1 77.44 595 ASP B O 1
ATOM 10246 N N . ALA B 1 596 ? -12.883 16.75 11.289 1 81.44 596 ALA B N 1
ATOM 10247 C CA . ALA B 1 596 ? -12.242 15.492 10.898 1 81.44 596 ALA B CA 1
ATOM 10248 C C . ALA B 1 596 ? -11.977 15.461 9.391 1 81.44 596 ALA B C 1
ATOM 10250 O O . ALA B 1 596 ? -10.922 15.008 8.953 1 81.44 596 ALA B O 1
ATOM 10251 N N . ALA B 1 597 ? -12.891 15.93 8.648 1 82.94 597 ALA B N 1
ATOM 10252 C CA . ALA B 1 597 ? -12.727 15.953 7.195 1 82.94 597 ALA B CA 1
ATOM 10253 C C . ALA B 1 597 ? -11.602 16.891 6.785 1 82.94 597 ALA B C 1
ATOM 10255 O O . ALA B 1 597 ? -10.828 16.594 5.871 1 82.94 597 ALA B O 1
ATOM 10256 N N . LYS B 1 598 ? -11.469 17.906 7.504 1 75.94 598 LYS B N 1
ATOM 10257 C CA . LYS B 1 598 ? -10.469 18.922 7.176 1 75.94 598 LYS B CA 1
ATOM 10258 C C . LYS B 1 598 ? -9.062 18.438 7.535 1 75.94 598 LYS B C 1
ATOM 10260 O O . LYS B 1 598 ? -8.117 18.672 6.785 1 75.94 598 LYS B O 1
ATOM 10265 N N . CYS B 1 599 ? -8.969 17.75 8.594 1 73.62 599 CYS B N 1
ATOM 10266 C CA . CYS B 1 599 ? -7.66 17.391 9.125 1 73.62 599 CYS B CA 1
ATOM 10267 C C . CYS B 1 599 ? -7.191 16.062 8.57 1 73.62 599 CYS B C 1
ATOM 10269 O O . CYS B 1 599 ? -6.039 15.672 8.766 1 73.62 599 CYS B O 1
ATOM 10271 N N . SER B 1 600 ? -8.031 15.469 7.832 1 80.31 600 SER B N 1
ATOM 10272 C CA . SER B 1 600 ? -7.668 14.156 7.316 1 80.31 600 SER B CA 1
ATOM 10273 C C . SER B 1 600 ? -6.742 14.266 6.113 1 80.31 600 SER B C 1
ATOM 10275 O O . SER B 1 600 ? -6.883 15.188 5.297 1 80.31 600 SER B O 1
ATOM 10277 N N . ALA B 1 601 ? -5.781 13.352 6.074 1 77.12 601 ALA B N 1
ATOM 10278 C CA . ALA B 1 601 ? -4.863 13.32 4.938 1 77.12 601 ALA B CA 1
ATOM 10279 C C . ALA B 1 601 ? -5.578 12.859 3.672 1 77.12 601 ALA B C 1
ATOM 10281 O O . ALA B 1 601 ? -6.438 11.977 3.721 1 77.12 601 ALA B O 1
ATOM 10282 N N . PRO B 1 602 ? -5.246 13.414 2.578 1 78.75 602 PRO B N 1
ATOM 10283 C CA . PRO B 1 602 ? -5.883 13.031 1.315 1 78.75 602 PRO B CA 1
ATOM 10284 C C . PRO B 1 602 ? -5.762 11.539 1.025 1 78.75 602 PRO B C 1
ATOM 10286 O O . PRO B 1 602 ? -6.688 10.93 0.475 1 78.75 602 PRO B O 1
ATOM 10289 N N . ARG B 1 603 ? -4.727 10.969 1.38 1 79.88 603 ARG B N 1
ATOM 10290 C CA . ARG B 1 603 ? -4.547 9.539 1.13 1 79.88 603 ARG B CA 1
ATOM 10291 C C . ARG B 1 603 ? -5.582 8.719 1.891 1 79.88 603 ARG B C 1
ATOM 10293 O O . ARG B 1 603 ? -6.035 7.68 1.406 1 79.88 603 ARG B O 1
ATOM 10300 N N . ALA B 1 604 ? -5.93 9.219 3.043 1 84.19 604 ALA B N 1
ATOM 10301 C CA . ALA B 1 604 ? -6.918 8.5 3.846 1 84.19 604 ALA B CA 1
ATOM 10302 C C . ALA B 1 604 ? -8.281 8.492 3.158 1 84.19 604 ALA B C 1
ATOM 10304 O O . ALA B 1 604 ? -9.016 7.504 3.225 1 84.19 604 ALA B O 1
ATOM 10305 N N . HIS B 1 605 ? -8.594 9.523 2.484 1 86.25 605 HIS B N 1
ATOM 10306 C CA . HIS B 1 605 ? -9.867 9.609 1.779 1 86.25 605 HIS B CA 1
ATOM 10307 C C . HIS B 1 605 ? -9.922 8.633 0.609 1 86.25 605 HIS B C 1
ATOM 10309 O O . HIS B 1 605 ? -10.961 8.039 0.332 1 86.25 605 HIS B O 1
ATOM 10315 N N . ALA B 1 606 ? -8.812 8.477 -0.019 1 85.31 606 ALA B N 1
ATOM 10316 C CA . ALA B 1 606 ? -8.75 7.512 -1.11 1 85.31 606 ALA B CA 1
ATOM 10317 C C . ALA B 1 606 ? -8.781 6.082 -0.577 1 85.31 606 ALA B C 1
ATOM 10319 O O . ALA B 1 606 ? -9.453 5.215 -1.144 1 85.31 606 ALA B O 1
ATOM 10320 N N . GLN B 1 607 ? -8.094 5.887 0.469 1 84.19 607 GLN B N 1
ATOM 10321 C CA . GLN B 1 607 ? -7.945 4.551 1.036 1 84.19 607 GLN B CA 1
ATOM 10322 C C . GLN B 1 607 ? -9.266 4.047 1.609 1 84.19 607 GLN B C 1
ATOM 10324 O O . GLN B 1 607 ? -9.586 2.863 1.493 1 84.19 607 GLN B O 1
ATOM 10329 N N . TYR B 1 608 ? -10.047 4.934 2.23 1 85.88 608 TYR B N 1
ATOM 10330 C CA . TYR B 1 608 ? -11.242 4.508 2.959 1 85.88 608 TYR B CA 1
ATOM 10331 C C . TYR B 1 608 ? -12.508 4.84 2.178 1 85.88 608 TYR B C 1
ATOM 10333 O O . TYR B 1 608 ? -13.609 4.793 2.723 1 85.88 608 TYR B O 1
ATOM 10341 N N . LEU B 1 609 ? -12.359 5.113 0.957 1 84.88 609 LEU B N 1
ATOM 10342 C CA . LEU B 1 609 ? -13.508 5.504 0.147 1 84.88 609 LEU B CA 1
ATOM 10343 C C . LEU B 1 609 ? -14.555 4.395 0.118 1 84.88 609 LEU B C 1
ATOM 10345 O O . LEU B 1 609 ? -15.758 4.668 0.228 1 84.88 609 LEU B O 1
ATOM 10349 N N . VAL B 1 610 ? -14.109 3.148 0.064 1 81.44 610 VAL B N 1
ATOM 10350 C CA . VAL B 1 610 ? -15.047 2.035 -0.025 1 81.44 610 VAL B CA 1
ATOM 10351 C C . VAL B 1 610 ? -15.102 1.292 1.309 1 81.44 610 VAL B C 1
ATOM 10353 O O . VAL B 1 610 ? -15.609 0.171 1.384 1 81.44 610 VAL B O 1
ATOM 10356 N N . LYS B 1 611 ? -14.57 1.957 2.324 1 82.38 611 LYS B N 1
ATOM 10357 C CA . LYS B 1 611 ? -14.508 1.304 3.629 1 82.38 611 LYS B CA 1
ATOM 10358 C C . LYS B 1 611 ? -15.203 2.145 4.695 1 82.38 611 LYS B C 1
ATOM 10360 O O . LYS B 1 611 ? -14.711 2.264 5.82 1 82.38 611 LYS B O 1
ATOM 10365 N N . GLY B 1 612 ? -16.203 2.848 4.273 1 82.19 612 GLY B N 1
ATOM 10366 C CA . GLY B 1 612 ? -17.047 3.545 5.238 1 82.19 612 GLY B CA 1
ATOM 10367 C C . GLY B 1 612 ? -16.672 5.008 5.395 1 82.19 612 GLY B C 1
ATOM 10368 O O . GLY B 1 612 ? -17.312 5.734 6.164 1 82.19 612 GLY B O 1
ATOM 10369 N N . GLY B 1 613 ? -15.664 5.492 4.75 1 86.56 613 GLY B N 1
ATOM 10370 C CA . GLY B 1 613 ? -15.273 6.887 4.863 1 86.56 613 GLY B CA 1
ATOM 10371 C C . GLY B 1 613 ? -15.891 7.77 3.795 1 86.56 613 GLY B C 1
ATOM 10372 O O . GLY B 1 613 ? -15.438 8.898 3.576 1 86.56 613 GLY B O 1
ATOM 10373 N N . GLU B 1 614 ? -16.969 7.402 3.211 1 86.19 614 GLU B N 1
ATOM 10374 C CA . GLU B 1 614 ? -17.547 8.086 2.053 1 86.19 614 GLU B CA 1
ATOM 10375 C C . GLU B 1 614 ? -18.078 9.461 2.43 1 86.19 614 GLU B C 1
ATOM 10377 O O . GLU B 1 614 ? -17.844 10.438 1.712 1 86.19 614 GLU B O 1
ATOM 10382 N N . VAL B 1 615 ? -18.703 9.5 3.545 1 87.31 615 VAL B N 1
ATOM 10383 C CA . VAL B 1 615 ? -19.328 10.758 3.934 1 87.31 615 VAL B CA 1
ATOM 10384 C C . VAL B 1 615 ? -18.25 11.789 4.273 1 87.31 615 VAL B C 1
ATOM 10386 O O . VAL B 1 615 ? -18.359 12.953 3.883 1 87.31 615 VAL B O 1
ATOM 10389 N N . LEU B 1 616 ? -17.297 11.359 4.918 1 88.81 616 LEU B N 1
ATOM 10390 C CA . LEU B 1 616 ? -16.203 12.273 5.242 1 88.81 616 LEU B CA 1
ATOM 10391 C C . LEU B 1 616 ? -15.508 12.758 3.977 1 88.81 616 LEU B C 1
ATOM 10393 O O . LEU B 1 616 ? -15.133 13.93 3.881 1 88.81 616 LEU B O 1
ATOM 10397 N N . SER B 1 617 ? -15.352 11.867 3.078 1 88.06 617 SER B N 1
ATOM 10398 C CA . SER B 1 617 ? -14.719 12.234 1.814 1 88.06 617 SER B CA 1
ATOM 10399 C C . SER B 1 617 ? -15.594 13.195 1.017 1 88.06 617 SER B C 1
ATOM 10401 O O . SER B 1 617 ? -15.086 14.07 0.32 1 88.06 617 SER B O 1
ATOM 10403 N N . LEU B 1 618 ? -16.859 12.938 1.116 1 86.12 618 LEU B N 1
ATOM 10404 C CA . LEU B 1 618 ? -17.797 13.852 0.462 1 86.12 618 LEU B CA 1
ATOM 10405 C C . LEU B 1 618 ? -17.672 15.258 1.032 1 86.12 618 LEU B C 1
ATOM 10407 O O . LEU B 1 618 ? -17.609 16.234 0.281 1 86.12 618 LEU B O 1
ATOM 10411 N N . ILE B 1 619 ? -17.641 15.328 2.285 1 83.94 619 ILE B N 1
ATOM 10412 C CA . ILE B 1 619 ? -17.516 16.625 2.953 1 83.94 619 ILE B CA 1
ATOM 10413 C C . ILE B 1 619 ? -16.156 17.25 2.625 1 83.94 619 ILE B C 1
ATOM 10415 O O . ILE B 1 619 ? -16.062 18.469 2.441 1 83.94 619 ILE B O 1
ATOM 10419 N N . TRP B 1 620 ? -15.141 16.438 2.615 1 84.5 620 TRP B N 1
ATOM 10420 C CA . TRP B 1 620 ? -13.797 16.891 2.266 1 84.5 620 TRP B CA 1
ATOM 10421 C C . TRP B 1 620 ? -13.773 17.5 0.865 1 84.5 620 TRP B C 1
ATOM 10423 O O . TRP B 1 620 ? -13.211 18.578 0.654 1 84.5 620 TRP B O 1
ATOM 10433 N N . LEU B 1 621 ? -14.438 16.875 -0.087 1 82.44 621 LEU B N 1
ATOM 10434 C CA . LEU B 1 621 ? -14.484 17.359 -1.462 1 82.44 621 LEU B CA 1
ATOM 10435 C C . LEU B 1 621 ? -15.328 18.625 -1.56 1 82.44 621 LEU B C 1
ATOM 10437 O O . LEU B 1 621 ? -14.977 19.547 -2.295 1 82.44 621 LEU B O 1
ATOM 10441 N N . LEU B 1 622 ? -16.375 18.594 -0.837 1 78.69 622 LEU B N 1
ATOM 10442 C CA . LEU B 1 622 ? -17.219 19.781 -0.816 1 78.69 622 LEU B CA 1
ATOM 10443 C C . LEU B 1 622 ? -16.453 20.969 -0.259 1 78.69 622 LEU B C 1
ATOM 10445 O O . LEU B 1 622 ? -16.562 22.078 -0.788 1 78.69 622 LEU B O 1
ATOM 10449 N N . GLY B 1 623 ? -15.75 20.719 0.772 1 76 623 GLY B N 1
ATOM 10450 C CA . GLY B 1 623 ? -14.922 21.766 1.343 1 76 623 GLY B CA 1
ATOM 10451 C C . GLY B 1 623 ? -13.836 22.25 0.402 1 76 623 GLY B C 1
ATOM 10452 O O . GLY B 1 623 ? -13.539 23.453 0.348 1 76 623 GLY B O 1
ATOM 10453 N N . ALA B 1 624 ? -13.281 21.375 -0.327 1 75.44 624 ALA B N 1
ATOM 10454 C CA . ALA B 1 624 ? -12.25 21.734 -1.305 1 75.44 624 ALA B CA 1
ATOM 10455 C C . ALA B 1 624 ? -12.844 22.578 -2.434 1 75.44 624 ALA B C 1
ATOM 10457 O O . ALA B 1 624 ? -12.227 23.547 -2.877 1 75.44 624 ALA B O 1
ATOM 10458 N N . ASN B 1 625 ? -14.023 22.172 -2.852 1 74.44 625 ASN B N 1
ATOM 10459 C CA . ASN B 1 625 ? -14.711 22.891 -3.924 1 74.44 625 ASN B CA 1
ATOM 10460 C C . ASN B 1 625 ? -15.07 24.312 -3.506 1 74.44 625 ASN B C 1
ATOM 10462 O O . ASN B 1 625 ? -15.062 25.219 -4.332 1 74.44 625 ASN B O 1
ATOM 10466 N N . CYS B 1 626 ? -15.281 24.297 -2.201 1 67.81 626 CYS B N 1
ATOM 10467 C CA . CYS B 1 626 ? -15.703 25.594 -1.708 1 67.81 626 CYS B CA 1
ATOM 10468 C C . CYS B 1 626 ? -14.508 26.422 -1.246 1 67.81 626 CYS B C 1
ATOM 10470 O O . CYS B 1 626 ? -14.648 27.594 -0.898 1 67.81 626 CYS B O 1
ATOM 10472 N N . GLY B 1 627 ? -13.219 25.875 -1.325 1 60.5 627 GLY B N 1
ATOM 10473 C CA . GLY B 1 627 ? -12 26.594 -0.981 1 60.5 627 GLY B CA 1
ATOM 10474 C C . GLY B 1 627 ? -11.719 26.609 0.509 1 60.5 627 GLY B C 1
ATOM 10475 O O . GLY B 1 627 ? -10.867 27.375 0.975 1 60.5 627 GLY B O 1
ATOM 10476 N N . SER B 1 628 ? -12.5 25.984 1.367 1 56.12 628 SER B N 1
ATOM 10477 C CA . SER B 1 628 ? -12.336 26.094 2.812 1 56.12 628 SER B CA 1
ATOM 10478 C C . SER B 1 628 ? -11.383 25.031 3.34 1 56.12 628 SER B C 1
ATOM 10480 O O . SER B 1 628 ? -10.781 25.203 4.402 1 56.12 628 SER B O 1
ATOM 10482 N N . MET B 1 629 ? -11.398 23.922 3.006 1 52.44 629 MET B N 1
ATOM 10483 C CA . MET B 1 629 ? -10.648 22.844 3.639 1 52.44 629 MET B CA 1
ATOM 10484 C C . MET B 1 629 ? -9.227 22.781 3.088 1 52.44 629 MET B C 1
ATOM 10486 O O . MET B 1 629 ? -8.461 21.875 3.436 1 52.44 629 MET B O 1
ATOM 10490 N N . ALA B 1 630 ? -8.859 23.453 2.119 1 47.62 630 ALA B N 1
ATOM 10491 C CA . ALA B 1 630 ? -7.633 23.156 1.386 1 47.62 630 ALA B CA 1
ATOM 10492 C C . ALA B 1 630 ? -6.402 23.578 2.191 1 47.62 630 ALA B C 1
ATOM 10494 O O . ALA B 1 630 ? -6.328 24.703 2.684 1 47.62 630 ALA B O 1
ATOM 10495 N N . GLN B 1 631 ? -5.793 22.922 2.994 1 45.28 631 GLN B N 1
ATOM 10496 C CA . GLN B 1 631 ? -4.348 23.109 3.016 1 45.28 631 GLN B CA 1
ATOM 10497 C C . GLN B 1 631 ? -3.857 23.766 1.726 1 45.28 631 GLN B C 1
ATOM 10499 O O . GLN B 1 631 ? -2.688 23.625 1.36 1 45.28 631 GLN B O 1
ATOM 10504 N N . PHE B 1 632 ? -4.719 24.375 0.952 1 41.12 632 PHE B N 1
ATOM 10505 C CA . PHE B 1 632 ? -4.379 24.969 -0.335 1 41.12 632 PHE B CA 1
ATOM 10506 C C . PHE B 1 632 ? -3.584 26.266 -0.143 1 41.12 632 PHE B C 1
ATOM 10508 O O . PHE B 1 632 ? -4.117 27.266 0.336 1 41.12 632 PHE B O 1
ATOM 10515 N N . ALA B 1 633 ? -2.562 26.094 0.334 1 41.97 633 ALA B N 1
ATOM 10516 C CA . ALA B 1 633 ? -1.711 27.281 0.271 1 41.97 633 ALA B CA 1
ATOM 10517 C C . ALA B 1 633 ? -1.874 28 -1.064 1 41.97 633 ALA B C 1
ATOM 10519 O O . ALA B 1 633 ? -1.709 27.391 -2.127 1 41.97 633 ALA B O 1
ATOM 10520 N N . PHE B 1 634 ? -2.783 29.016 -1.059 1 35.38 634 PHE B N 1
ATOM 10521 C CA . PHE B 1 634 ? -2.938 29.875 -2.223 1 35.38 634 PHE B CA 1
ATOM 10522 C C . PHE B 1 634 ? -1.614 30.547 -2.58 1 35.38 634 PHE B C 1
ATOM 10524 O O . PHE B 1 634 ? -0.879 30.984 -1.697 1 35.38 634 PHE B O 1
ATOM 10531 N N . PHE B 1 635 ? -1.141 30.203 -3.723 1 34.75 635 PHE B N 1
ATOM 10532 C CA . PHE B 1 635 ? -0.093 31.078 -4.254 1 34.75 635 PHE B CA 1
ATOM 10533 C C . PHE B 1 635 ? -0.616 32.5 -4.473 1 34.75 635 PHE B C 1
ATOM 10535 O O . PHE B 1 635 ? -1.654 32.688 -5.105 1 34.75 635 PHE B O 1
ATOM 10542 N N . GLU B 1 636 ? -0.441 33.469 -3.518 1 29.03 636 GLU B N 1
ATOM 10543 C CA . GLU B 1 636 ? -0.757 34.875 -3.715 1 29.03 636 GLU B CA 1
ATOM 10544 C C . GLU B 1 636 ? -0.209 35.375 -5.043 1 29.03 636 GLU B C 1
ATOM 10546 O O . GLU B 1 636 ? 0.993 35.312 -5.301 1 29.03 636 GLU B O 1
ATOM 10551 N N . ASP B 1 637 ? -0.894 35.406 -6.047 1 30.08 637 ASP B N 1
ATOM 10552 C CA . ASP B 1 637 ? -0.485 36.344 -7.109 1 30.08 637 ASP B CA 1
ATOM 10553 C C . ASP B 1 637 ? -0.305 37.75 -6.578 1 30.08 637 ASP B C 1
ATOM 10555 O O . ASP B 1 637 ? -1.034 38.188 -5.68 1 30.08 637 ASP B O 1
ATOM 10559 N N . SER B 1 638 ? 0.824 38.375 -6.629 1 29.75 638 SER B N 1
ATOM 10560 C CA . SER B 1 638 ? 1.072 39.781 -6.348 1 29.75 638 SER B CA 1
ATOM 10561 C C . SER B 1 638 ? -0.012 40.656 -6.957 1 29.75 638 SER B C 1
ATOM 10563 O O . SER B 1 638 ? -0.166 40.719 -8.18 1 29.75 638 SER B O 1
ATOM 10565 N N . ASP B 1 639 ? -1.03 40.938 -6.391 1 29.41 639 ASP B N 1
ATOM 10566 C CA . ASP B 1 639 ? -1.913 42.031 -6.691 1 29.41 639 ASP B CA 1
ATOM 10567 C C . ASP B 1 639 ? -1.14 43.375 -6.711 1 29.41 639 ASP B C 1
ATOM 10569 O O . ASP B 1 639 ? -1.73 44.438 -6.867 1 29.41 639 ASP B O 1
ATOM 10573 N N . GLU B 1 640 ? 0.091 43.531 -6.359 1 30.91 640 GLU B N 1
ATOM 10574 C CA . GLU B 1 640 ? 0.549 44.906 -6.473 1 30.91 640 GLU B CA 1
ATOM 10575 C C . GLU B 1 640 ? 0.485 45.406 -7.918 1 30.91 640 GLU B C 1
ATOM 10577 O O . GLU B 1 640 ? 0.562 46.594 -8.18 1 30.91 640 GLU B O 1
ATOM 10582 N N . GLU B 1 641 ? 0.396 44.625 -8.938 1 31.02 641 GLU B N 1
ATOM 10583 C CA . GLU B 1 641 ? 0.308 45.406 -10.172 1 31.02 641 GLU B CA 1
ATOM 10584 C C . GLU B 1 641 ? -1.078 46.031 -10.344 1 31.02 641 GLU B C 1
ATOM 10586 O O . GLU B 1 641 ? -1.235 47.031 -11.039 1 31.02 641 GLU B O 1
ATOM 10591 N N . ASN B 1 642 ? -2.17 45.531 -9.758 1 29.44 642 ASN B N 1
ATOM 10592 C CA . ASN B 1 642 ? -3.355 46.312 -10.117 1 29.44 642 ASN B CA 1
ATOM 10593 C C . ASN B 1 642 ? -3.521 47.531 -9.227 1 29.44 642 ASN B C 1
ATOM 10595 O O . ASN B 1 642 ? -4.363 48.375 -9.492 1 29.44 642 ASN B O 1
ATOM 10599 N N . GLN B 1 643 ? -2.977 47.656 -8.031 1 29.55 643 GLN B N 1
ATOM 10600 C CA . GLN B 1 643 ? -3.209 48.938 -7.402 1 29.55 643 GLN B CA 1
ATOM 10601 C C . GLN B 1 643 ? -2.33 50.031 -8.023 1 29.55 643 GLN B C 1
ATOM 10603 O O . GLN B 1 643 ? -2.662 51.219 -7.969 1 29.55 643 GLN B O 1
ATOM 10608 N N . ASP B 1 644 ? -1.13 49.781 -8.617 1 29.28 644 ASP B N 1
ATOM 10609 C CA . ASP B 1 644 ? -0.456 50.938 -9.18 1 29.28 644 ASP B CA 1
ATOM 10610 C C . ASP B 1 644 ? -1.13 51.406 -10.469 1 29.28 644 ASP B C 1
ATOM 10612 O O . ASP B 1 644 ? -0.776 52.438 -11.023 1 29.28 644 ASP B O 1
ATOM 10616 N N . ARG B 1 645 ? -1.881 50.5 -11.18 1 34.5 645 ARG B N 1
ATOM 10617 C CA . ARG B 1 645 ? -2.539 51.156 -12.305 1 34.5 645 ARG B CA 1
ATOM 10618 C C . ARG B 1 645 ? -3.652 52.094 -11.828 1 34.5 645 ARG B C 1
ATOM 10620 O O . ARG B 1 645 ? -4.152 52.906 -12.602 1 34.5 645 ARG B O 1
ATOM 10627 N N . ASN B 1 646 ? -4.246 51.875 -10.719 1 28.44 646 ASN B N 1
ATOM 10628 C CA . ASN B 1 646 ? -5.273 52.875 -10.43 1 28.44 646 ASN B CA 1
ATOM 10629 C C . ASN B 1 646 ? -4.668 54.125 -9.812 1 28.44 646 ASN B C 1
ATOM 10631 O O . ASN B 1 646 ? -5.383 55.094 -9.562 1 28.44 646 ASN B O 1
ATOM 10635 N N . ASN B 1 647 ? -3.523 54.031 -9.125 1 29.08 647 ASN B N 1
ATOM 10636 C CA . ASN B 1 647 ? -3.113 55.375 -8.711 1 29.08 647 ASN B CA 1
ATOM 10637 C C . ASN B 1 647 ? -2.369 56.094 -9.82 1 29.08 647 ASN B C 1
ATOM 10639 O O . ASN B 1 647 ? -1.793 57.156 -9.594 1 29.08 647 ASN B O 1
ATOM 10643 N N . GLY B 1 648 ? -2.072 55.469 -11.008 1 24.2 648 GLY B N 1
ATOM 10644 C CA . GLY B 1 648 ? -1.841 56.438 -12.062 1 24.2 648 GLY B CA 1
ATOM 10645 C C . GLY B 1 648 ? -3.105 56.844 -12.797 1 24.2 648 GLY B C 1
ATOM 10646 O O . GLY B 1 648 ? -4.082 56.094 -12.82 1 24.2 648 GLY B O 1
#

Foldseek 3Di:
DCPPVNVVVVCVVCVLLVLLVVLLVLLLVLLVLLLCLLADLAVVSVVVNVVSVVCLQVSLVVSLVVLLVCVVVPLLCLQLSLLSLLLSLQSNLGFQRFLDDFLVSLQVLVVLVVSNVVSLVSSVVSLVSNVVDPRLLNQLSVLSNLLSNLSSVLSSVLSPCLHPPHHLQPPPDCLVVVLVVVLVVDLPPPAPDDDDLLVLLQLLVNLCSQCSCVLVQAFDAPVNLVSLCVNCPRDDLVSLLSSLQSNLLLLSCSNTGSLCLLLDPVSVVSVVSSLVSLVVSVVSLVVSQVPPPPRDDDPSSVVSSNCSSVSVNVSVVSSVVLSVLRSSNSNSLVVVLPPDPSVVVNVVCVVVVPDNPCVSHTRQAKFKFAALLVCLLAPDDPVVVVVCVVVVCVLVVCCNPGIDIDTDDVVNVVVLSVVLVVCLVVVPPPLVVLVVVLVVLVVVQPLPDPDDLQLVLVLLLLLLLLLLLVVDPDPPDDPLVVLLVVLSVLLNRLSRRVVCCQRNQCLLDPNDPVVLSVVQSVVSNVQNVVPSPDDSSRSSVSLLVCLVVVVDDCPHSSNSSSVRNVCLCPPCVNPVRVSVVSVSSSSSSSSSLLSSLLPHNSVSCSRCCSNRCVVSSSSNSSCVSSVHSRCNPHPDDPPVVVVVVVVD/DCPPVNVVVVCVVCVLLVLLVVLLVLLLVLLVLLLCLLADLAVVSVVVNVVSVVCLQVSLVVSLVVLLVCVVVPVLCLQLSLLSLLLSLQSNLGFQRFLDDFLVSLQVLVVLVVSNVVSLVSSVVSLVSNVVDPRLLNQLSVLSNLLSNLSSVLSSVLSPCLHLVHHLQCLDDCLVVVLVVVLPVDLPPPAPDDDDLLVLLQLLVNLCSQCSCVLVQAFDAPVNLVSLCVNCPRDDLVSLLSSLQSNLLVLSCSNTGSLCLLLDPVSVVSVVSSLVSLVVSVVSLVVSQVPPPPRDDDPSSVVSSNCSSVSVNVSVVSSVVLSVLRSSNSNSLVVVLPPDPSVVVNVVCVVVVPDNPCVSHTRQAKFKFAALLVCLLAPDDPVVVVVCVVVVCVLVVCCNPGIDIDTDDPVNVVVLSVVLVVCLVVVPPPLVVLVVVLVVLVVVQPLPDPDDLQLVLVLLLLLLLLLLLVVDPDPDDDPLVVLLVVLSVLLNRLSRRVVCCQRNQCLLDVNDPVVLSVVLSVVSNVQNVVPSPDDSSRSSVSLLVCLVVVVDDCVHSSNSSSVRNVCLCPPCVNPVRVSVNSVSSSSSSSSSLLSSLLPHNSVSCSRCCSPRCVVSSSSNSSCVSSVNSRVNPHPDDPPVVVVVVVVD

Sequence (1296 aa):
MMSINHIKAAWIAYNVQSFCILSLFIQALLLLLAPFRKRTGSKILMVFVWSAYMAADWAPAFILNLIINYSKTRHDKAELMSLWASCMLLHLGGSDHAIAFSLEDNDLWFRYAFTFVFMFLSSGYVFYLSFSQENYLWIPNVLVFLAGIIKCYERARARFIGSMDKSITLSHRKYEDVVKRKSSEEPHNFRARELDDVEVIQLAYTIFRAYKGVLVEHKFTFEEYGRIQQLLQNRTDLFAFRIAQAELEILHDLLYTKAQIFHESFGNSARSVYWVLLPAALASFSLLVRNNNQKQFDPFDVGLTYSLLIGGMFLDAVAFVVLLYSSTFTIATMSRAKTRPITWVVKFLKALKWPRPRALWCWRPSLQQFNLINYGLNRPPKAWECIIDYLHLTNYLDEMIYVKKKSLSPLLEAEILRQIEICINRHDWDCNSYASKFTKCTSKFSMSKELNKNEFLIVWHIVTEIFFNVDVPEANIGSDSRELEKLRECSKSLSDYMVYILIFRPFFMPVPNKKKIEETNNKIKILLHEKKHLSQKEACKEIMKKAAEGSIPQESFLYEAFNVVNCLQTEPHWCQDRVKCWKIIHKTWIAILFDAAKCSAPRAHAQYLVKGGEVLSLIWLLGANCGSMAQFAFFEDSDEENQDRNNGMMSINHIKAAWIAYNVQSFCILSLFIQALLLLLAPFRKRTGSKILMVFVWSAYMAADWAPAFILNLIINYSKTRHDKAELMSLWASCMLLHLGGSDHAIAFSLEDNDLWFRYAFTFVFMFLSSGYVFYLSFSQENYLWIPNVLVFLAGIIKCYERARARFIGSMDKSITLSHRKYEDVVKRKSSEEPHNFRARELDDVEVIQLAYTIFRAYKGVLVEHKFTFEEYGRIQQLLQNRTDLFAFRIAQAELEILHDLLYTKAQIFHESFGNSARSVYWVLLPAALASFSLLVRNNNQKQFDPFDVGLTYSLLIGGMFLDAVAFVVLLYSSTFTIATMSRAKTRPITWVVKFLKALKWPRPRALWCWRPSLQQFNLINYGLNRPPKAWECIIDYLHLTNYLDEMIYVKKKSLSPLLEAEILRQIEICINRHDWDCNSYASKFTKCTSKFSMSKELNKNEFLIVWHIVTEIFFNVDVPEANIGSDSRELEKLRECSKSLSDYMVYILIFRPFFMPVPNKKKIEETNNKIKILLHEKKHLSQKEACKEIMKKAAEGSIPQESFLYEAFNVVNCLQTEPHWCQDRVKCWKIIHKTWIAILFDAAKCSAPRAHAQYLVKGGEVLSLIWLLGANCGSMAQFAFFEDSDEENQDRNNG

Nearest PDB structures (foldseek):
  4ntj-assembly1_A  TM=9.576E-02  e=9.404E+00  Homo sapiens

pLDDT: mean 75.82, std 16.99, range [23.94, 97.69]